Protein AF-A0A0C2MEV8-F1 (afdb_monomer_lite)

Sequence (1041 aa):
MKKAHLPLIRDNTFHDESDSFEVIQNLYLPHFILYFAKNSQVGGKSALYKYDESQSTFQLITLKPSRDIANISKVVPAGKKMFCLYTWGNHAFYINEMLEVEHEQKLFPGYEYFPNPDYPDFIAERPVNTSSKEYHMAFSVNYGEHYTTYFMMFKKFDWVPQSKDVIFTSTGKKLTITNMDNHETSLKLTDVEDYMIAENQILIIQSTQNVKQLNLSIYDAEKRKLSSTHFPALLKIHQVKLFDYVFGNHYLVLVDDNSNTCLWSPTDTPLYFVRKACYRTDANIKTEPDFYISKIVEGVLYWNHLNEKNELQTYRSSNNGRSWFDVKFELPDKSTYNKTFYFDFKLRERHVVPTDHFWIDIQFAKINDAFRTCITQNNGYSWTHLPMDASNVIFLNSGTVIVSVVPEYRIVIYSLDGAKTWINHRIYGTDIHLEYVGKFVGDDLKALVVARDSRTNKLYFKILDFSNIFTSACKSEEYLQWPLHRSHGFCYQGTILLIKTRDPTNIKQLRLNARVQEMILTGQPFSKRSRFNYFSLDDLCVLDPNSDKTEEPYKCDSGSHFSSSHAGYVKIPYDKCNPSELNPDAIDTLNDLCVPNEYTDFLVLKAPNKIYVSQLPSHGGYFRKQIKTELFPNKKEHVELPIAFDYTKQLIYNFHNKYLRKYSYVKREKTDLYYLEDAWIDIVYDSVLHVMIFLTTRMQLKIVSLLTNYQHLVSNNVKSFRYESYHAFISFVMSSNAICYSNLFDPPICIKSTLNIIQTYIDFYNKRVYMLSENHDLIIKKFENDITNLQDFSEIPKVSLFVVYDDHLYFVTENQLSYRNLAKNNRTMVLIKDVQFTALSLHHESLQSFKHECENLNCQFMCFPASVSEVKCGCPPNSVQIDNICECPKDNIGCLCFYFVKLASHCAGFPCKNSKCLINNVQCNGVDDCGDGSDEIGCKHKCPKDKHMCGRNCITKDIVCNSIHISEVHIGHKGRKLIGFYIFLIFMTCLTILYPLFLFIRWCYRRLYWRYIRLRLRRHAYGIELSRLLEEENELYPSFT

InterPro domains:
  IPR002172 Low-density lipoprotein (LDL) receptor class A repeat [PF00057] (907-939)
  IPR002172 Low-density lipoprotein (LDL) receptor class A repeat [PS50068] (906-940)
  IPR002172 Low-density lipoprotein (LDL) receptor class A repeat [SM00192] (906-941)
  IPR002172 Low-density lipoprotein (LDL) receptor class A repeat [cd00112] (910-939)
  IPR006581 VPS10 [SM00602] (57-598)
  IPR011042 Six-bladed beta-propeller, TolB-like [G3DSA:2.120.10.30] (746-876)
  IPR023415 Low-density lipoprotein (LDL) receptor class A, conserved site [PS01209] (917-939)
  IPR036055 LDL receptor-like superfamily [G3DSA:4.10.400.10] (906-951)
  IPR036055 LDL receptor-like superfamily [SSF57424] (903-939)
  IPR050310 VPS10-related sortilin family receptors [PTHR12106] (373-580)

Foldseek 3Di:
DDPLQAFDKDKDKDFFPADAWDWDAAPQHRQLIWIKRAHPDDPTAIWIWHQDPVVRYIDTDDADDPDPLRHWHDWAAAAQWIWTDDQNQQKIFIAHSVRHTHLIEGHDHQKDKDQHRHQQLKIKIWGNDDPDLWTWIWIGNGNHPDTDIDGASFPDWDDQPPAQWIWTAHPQQKIWIARPPVRDTLDIDHQWPDWDDARQKIKTWGDDPPNQAIFIWIQRNVVSDIGGAAAFQLFGFRDWLDWYAAPNKIWTFTAGPQQKTWIWIDDVPPRLIFTQDIDHDDPPDPSHAQKDDDNLAPLWIKGWDQDLVRATAIWIARLNRQAIHGQAEADLVRDDDPDHKDFDPVVDDPQQFDSLQSQKDWTWIQDPNDIWIWMGNQNRSYIYTAPQRFPRWEAALQNLKIWGQRVVVQWIWIALQNRNDIDIDHDDDPAKAWRDWYDNDPHRQKIWTWIAHPVRSMIMTMIGGSCSQAVAADDPVQKDKDWRDHDQDQDDLQWTFIWIDGRSVDRHHYPDRTDGDTDGEEADDFSKAFDRQWHRLRNDTAGDPSHPDDDDDDDDDPPDADDADDPGIGGDPSRNHHNDPPDPCVVVVPPGRDDQFDKFWWKWFDFQQWIFIAGADPVGDADPTGDGSGLDDDSPDRQDDDWEDDPRQQWIWHADPQWTKIQHSPPRAIFTFFRHPFAWDYWYAAQQFQKIWTATPQRWTKIAHSQQQFIDTQDGQWQDKDADNVQCKIWTAGPQRWTWIDRVQDRIDTDHDPFAFNDWDADVPLQKIWTQGPQRKTWIWGDDHDPPDTHGQDIDHQWPAWDDDPQWIWTDHPQWIWIDGRPPRDDIDTRGHDGDTPYIDIGIHTSNHCVVVQVVLVALHGWDDPDSPDIAHHDHPQWDDDSNDTHHDPVPPVCVVCPPVCLCVRRSDDQAPVSGHDFQWQAQQPDCPVVVCRSNPPDPHHHHNQWHDAPHDTDGSSYHHHDDDPDDPPPPPPPPPVPVVVVVVVVVCCVVPVVVVVVVVVVVVVVVVVVVVVVVVVVVVPPPPPPPPDDDDDDDDDDDD

Structure (mmCIF, N/CA/C/O backbone):
data_AF-A0A0C2MEV8-F1
#
_entry.id   AF-A0A0C2MEV8-F1
#
loop_
_atom_site.group_PDB
_atom_site.id
_atom_site.type_symbol
_atom_site.label_atom_id
_atom_site.label_alt_id
_atom_site.label_comp_id
_atom_site.label_asym_id
_atom_site.label_entity_id
_atom_site.label_seq_id
_atom_site.pdbx_PDB_ins_code
_atom_site.Cartn_x
_atom_site.Cartn_y
_atom_site.Cartn_z
_atom_site.occupancy
_atom_site.B_iso_or_equiv
_atom_site.auth_seq_id
_atom_site.auth_comp_id
_atom_site.auth_asym_id
_atom_site.auth_atom_id
_atom_site.pdbx_PDB_model_num
ATOM 1 N N . MET A 1 1 ? -48.971 -13.435 -0.451 1.00 37.22 1 MET A N 1
ATOM 2 C CA . MET A 1 1 ? -47.749 -14.264 -0.290 1.00 37.22 1 MET A CA 1
ATOM 3 C C . MET A 1 1 ? -47.811 -14.991 1.054 1.00 37.22 1 MET A C 1
ATOM 5 O O . MET A 1 1 ? -48.549 -14.543 1.924 1.00 37.22 1 MET A O 1
ATOM 9 N N . LYS A 1 2 ? -47.166 -16.159 1.198 1.00 38.50 2 LYS A N 1
ATOM 10 C CA . LYS A 1 2 ? -47.413 -17.105 2.312 1.00 38.50 2 LYS A CA 1
ATOM 11 C C . LYS A 1 2 ? -46.848 -16.599 3.654 1.00 38.50 2 LYS A C 1
ATOM 13 O O . LYS A 1 2 ? -45.718 -16.131 3.688 1.00 38.50 2 LYS A O 1
ATOM 18 N N . LYS A 1 3 ? -47.572 -16.822 4.765 1.00 50.06 3 LYS A N 1
ATOM 19 C CA . LYS A 1 3 ? -47.123 -16.553 6.158 1.00 50.06 3 LYS A CA 1
ATOM 20 C C . LYS A 1 3 ? -45.824 -17.281 6.575 1.00 50.06 3 LYS A C 1
ATOM 22 O O . LYS A 1 3 ? -45.283 -16.976 7.627 1.00 50.06 3 LYS A O 1
ATOM 27 N N . ALA A 1 4 ? -45.337 -18.234 5.779 1.00 56.19 4 ALA A N 1
ATOM 28 C CA . ALA A 1 4 ? -44.246 -19.153 6.117 1.00 56.19 4 ALA A CA 1
ATOM 29 C C . ALA A 1 4 ? -42.825 -18.543 6.134 1.00 56.19 4 ALA A C 1
ATOM 31 O O . ALA A 1 4 ? -41.887 -19.245 6.491 1.00 56.19 4 ALA A O 1
ATOM 32 N N . HIS A 1 5 ? -42.654 -17.277 5.737 1.00 71.12 5 HIS A N 1
ATOM 33 C CA . HIS A 1 5 ? -41.338 -16.620 5.655 1.00 71.12 5 HIS A CA 1
ATOM 34 C C . HIS A 1 5 ? -41.208 -15.370 6.538 1.00 71.12 5 HIS A C 1
ATOM 36 O O . HIS A 1 5 ? -40.255 -14.621 6.373 1.00 71.12 5 HIS A O 1
ATOM 42 N N . LEU A 1 6 ? -42.156 -15.130 7.452 1.00 82.94 6 LEU A N 1
ATOM 43 C CA . LEU A 1 6 ? -42.091 -14.029 8.420 1.00 82.94 6 LEU A CA 1
ATOM 44 C C . LEU A 1 6 ? -41.436 -14.510 9.727 1.00 82.94 6 LEU A C 1
ATOM 46 O O . LEU A 1 6 ? -41.825 -15.582 10.199 1.00 82.94 6 LEU A O 1
ATOM 50 N N . PRO A 1 7 ? -40.505 -13.750 10.335 1.00 86.00 7 PRO A N 1
ATOM 51 C CA . PRO A 1 7 ? -39.967 -14.080 11.654 1.00 86.00 7 PRO A CA 1
ATOM 52 C C . PRO A 1 7 ? -41.056 -13.971 12.730 1.00 86.00 7 PRO A C 1
ATOM 54 O O . PRO A 1 7 ? -42.019 -13.211 12.591 1.00 86.00 7 PRO A O 1
ATOM 57 N N . LEU A 1 8 ? -40.895 -14.715 13.823 1.00 87.88 8 LEU A N 1
ATOM 58 C CA . LEU A 1 8 ? -41.691 -14.510 15.031 1.00 87.88 8 LEU A CA 1
ATOM 59 C C . LEU A 1 8 ? -41.221 -13.223 15.718 1.00 87.88 8 LEU A C 1
ATOM 61 O O . LEU A 1 8 ? -40.025 -13.018 15.900 1.00 87.88 8 LEU A O 1
ATOM 65 N N . ILE A 1 9 ? -42.160 -12.365 16.114 1.00 87.12 9 ILE A N 1
ATOM 66 C CA . ILE A 1 9 ? -41.857 -11.116 16.820 1.00 87.12 9 ILE A CA 1
ATOM 67 C C . ILE A 1 9 ? -42.300 -11.264 18.274 1.00 87.12 9 ILE A C 1
ATOM 69 O O . ILE A 1 9 ? -43.463 -11.583 18.530 1.00 87.12 9 ILE A O 1
ATOM 73 N N . ARG A 1 10 ? -41.383 -11.033 19.219 1.00 87.69 10 ARG A N 1
ATOM 74 C CA . ARG A 1 10 ? -41.699 -10.913 20.651 1.00 87.69 10 ARG A CA 1
ATOM 75 C C . ARG A 1 10 ? -41.416 -9.489 21.111 1.00 87.69 10 ARG A C 1
ATOM 77 O O . ARG A 1 10 ? -40.294 -9.009 20.966 1.00 87.69 10 ARG A O 1
ATOM 84 N N . ASP A 1 11 ? -42.423 -8.847 21.688 1.00 86.12 11 ASP A N 1
ATOM 85 C CA . ASP A 1 11 ? -42.343 -7.471 22.170 1.00 86.12 11 ASP A CA 1
ATOM 86 C C . ASP A 1 11 ? -42.223 -7.457 23.697 1.00 86.12 11 ASP A C 1
ATOM 88 O O . ASP A 1 11 ? -43.096 -7.966 24.397 1.00 86.12 11 ASP A O 1
ATOM 92 N N . ASN A 1 12 ? -41.171 -6.826 24.218 1.00 89.75 12 ASN A N 1
ATOM 93 C CA . ASN A 1 12 ? -41.083 -6.415 25.620 1.00 89.75 12 ASN A CA 1
ATOM 94 C C . ASN A 1 12 ? -41.214 -4.886 25.647 1.00 89.75 12 ASN A C 1
ATOM 96 O O . ASN A 1 12 ? -40.610 -4.206 24.818 1.00 89.75 12 ASN A O 1
ATOM 100 N N . THR A 1 13 ? -42.018 -4.335 26.556 1.00 89.25 13 THR A N 1
ATOM 101 C CA . THR A 1 13 ? -42.281 -2.887 26.628 1.00 89.25 13 THR A CA 1
ATOM 102 C C . THR A 1 13 ? -42.068 -2.394 28.048 1.00 89.25 13 THR A C 1
ATOM 104 O O . THR A 1 13 ? -42.669 -2.935 28.975 1.00 89.25 13 THR A O 1
ATOM 107 N N . PHE A 1 14 ? -41.264 -1.347 28.206 1.00 89.44 14 PHE A N 1
ATOM 108 C CA . PHE A 1 14 ? -40.981 -0.711 29.491 1.00 89.44 14 PHE A CA 1
ATOM 109 C C . PHE A 1 14 ? -41.356 0.768 29.446 1.00 89.44 14 PHE A C 1
ATOM 111 O O . PHE A 1 14 ? -41.362 1.381 28.377 1.00 89.44 14 PHE A O 1
ATOM 118 N N . HIS A 1 15 ? -41.683 1.330 30.608 1.00 86.00 15 HIS A N 1
ATOM 119 C CA . HIS A 1 15 ? -41.797 2.778 30.780 1.00 86.00 15 HIS A CA 1
ATOM 120 C C . HIS A 1 15 ? -40.393 3.379 30.815 1.00 86.00 15 HIS A C 1
ATOM 122 O O . HIS A 1 15 ? -39.526 2.857 31.514 1.00 86.00 15 HIS A O 1
ATOM 128 N N . ASP A 1 16 ? -40.173 4.445 30.055 1.00 81.69 16 ASP A N 1
ATOM 129 C CA . ASP A 1 16 ? -38.858 5.031 29.831 1.00 81.69 16 ASP A CA 1
ATOM 130 C C . ASP A 1 16 ? -38.916 6.562 29.813 1.00 81.69 16 ASP A C 1
ATOM 132 O O . ASP A 1 16 ? -39.609 7.170 29.000 1.00 81.69 16 ASP A O 1
ATOM 136 N N . GLU A 1 17 ? -38.156 7.172 30.721 1.00 80.62 17 GLU A N 1
ATOM 137 C CA . GLU A 1 17 ? -37.981 8.624 30.866 1.00 80.62 17 GLU A CA 1
ATOM 138 C C . GLU A 1 17 ? -36.541 9.046 30.516 1.00 80.62 17 GLU A C 1
ATOM 140 O O . GLU A 1 17 ? -36.118 10.155 30.839 1.00 80.62 17 GLU A O 1
ATOM 145 N N . SER A 1 18 ? -35.759 8.152 29.904 1.00 83.62 18 SER A N 1
ATOM 146 C CA . SER A 1 18 ? -34.375 8.397 29.502 1.00 83.62 18 SER A CA 1
ATOM 147 C C . SER A 1 18 ? -34.277 9.182 28.185 1.00 83.62 18 SER A C 1
ATOM 149 O O . SER A 1 18 ? -35.212 9.196 27.383 1.00 83.62 18 SER A O 1
ATOM 151 N N . ASP A 1 19 ? -33.139 9.841 27.948 1.00 84.75 19 ASP A N 1
ATOM 152 C CA . ASP A 1 19 ? -32.887 10.610 26.718 1.00 84.75 19 ASP A CA 1
ATOM 153 C C . ASP A 1 19 ? -31.993 9.861 25.720 1.00 84.75 19 ASP A C 1
ATOM 155 O O . ASP A 1 19 ? -32.106 10.048 24.510 1.00 84.75 19 ASP A O 1
ATOM 159 N N . SER A 1 20 ? -31.159 8.945 26.207 1.00 87.62 20 SER A N 1
ATOM 160 C CA . SER A 1 20 ? -30.133 8.249 25.433 1.00 87.62 20 SER A CA 1
ATOM 161 C C . SER A 1 20 ? -30.141 6.749 25.726 1.00 87.62 20 SER A C 1
ATOM 163 O O . SER A 1 20 ? -30.639 6.305 26.762 1.00 87.62 20 SER A O 1
ATOM 165 N N . PHE A 1 21 ? -29.641 5.953 24.783 1.00 89.56 21 PHE A N 1
ATOM 166 C CA . PHE A 1 21 ? -29.576 4.499 24.900 1.00 89.56 21 PHE A CA 1
ATOM 167 C C . PHE A 1 21 ? -28.198 3.996 24.465 1.00 89.56 21 PHE A C 1
ATOM 169 O O . PHE A 1 21 ? -27.703 4.353 23.398 1.00 89.56 21 PHE A O 1
ATOM 176 N N . GLU A 1 22 ? -27.569 3.172 25.299 1.00 91.31 22 GLU A N 1
ATOM 177 C CA . GLU A 1 22 ? -26.223 2.632 25.087 1.00 91.31 22 GLU A CA 1
ATOM 178 C C . GLU A 1 22 ? -26.250 1.107 25.307 1.00 91.31 22 GLU A C 1
ATOM 180 O O . GLU A 1 22 ? -26.863 0.620 26.257 1.00 91.31 22 GLU A O 1
ATOM 185 N N . VAL A 1 23 ? -25.583 0.329 24.446 1.00 89.94 23 VAL A N 1
ATOM 186 C CA . VAL A 1 23 ? -25.414 -1.126 24.635 1.00 89.94 23 VAL A CA 1
ATOM 187 C C . VAL A 1 23 ? -23.965 -1.415 24.984 1.00 89.94 23 VAL A C 1
ATOM 189 O O . VAL A 1 23 ? -23.052 -1.027 24.259 1.00 89.94 23 VAL A O 1
ATOM 192 N N . ILE A 1 24 ? -23.761 -2.083 26.116 1.00 90.75 24 ILE A N 1
ATOM 193 C CA . ILE A 1 24 ? -22.465 -2.192 26.780 1.00 90.75 24 ILE A CA 1
ATOM 194 C C . ILE A 1 24 ? -22.128 -3.672 26.918 1.00 90.75 24 ILE A C 1
ATOM 196 O O . ILE A 1 24 ? -22.701 -4.381 27.742 1.00 90.75 24 ILE A O 1
ATOM 200 N N . GLN A 1 25 ? -21.205 -4.137 26.080 1.00 89.25 25 GLN A N 1
ATOM 201 C CA . GLN A 1 25 ? -20.712 -5.511 26.067 1.00 89.25 25 GLN A CA 1
ATOM 202 C C . GLN A 1 25 ? -19.352 -5.590 26.765 1.00 89.25 25 GLN A C 1
ATOM 204 O O . GLN A 1 25 ? -18.466 -4.775 26.503 1.00 89.25 25 GLN A O 1
ATOM 209 N N . ASN A 1 26 ? -19.168 -6.582 27.637 1.00 89.88 26 ASN A N 1
ATOM 210 C CA . ASN A 1 26 ? -17.865 -6.857 28.227 1.00 89.88 26 ASN A CA 1
ATOM 211 C C . ASN A 1 26 ? -16.956 -7.589 27.217 1.00 89.88 26 ASN A C 1
ATOM 213 O O . ASN A 1 26 ? -17.369 -8.563 26.589 1.00 89.88 26 ASN A O 1
ATOM 217 N N . LEU A 1 27 ? -15.708 -7.131 27.070 1.00 83.69 27 LEU A N 1
ATOM 218 C CA . LEU A 1 27 ? -14.750 -7.681 26.099 1.00 83.69 27 LEU A CA 1
ATOM 219 C C . LEU A 1 27 ? -14.195 -9.061 26.502 1.00 83.69 27 LEU A C 1
ATOM 221 O O . LEU A 1 27 ? -13.837 -9.854 25.635 1.00 83.69 27 LEU A O 1
ATOM 225 N N . TYR A 1 28 ? -14.142 -9.359 27.803 1.00 86.62 28 TYR A N 1
ATOM 226 C CA . TYR A 1 28 ? -13.633 -10.618 28.360 1.00 86.62 28 TYR A CA 1
ATOM 227 C C . TYR A 1 28 ? -14.724 -11.665 28.611 1.00 86.62 28 TYR A C 1
ATOM 229 O O . TYR A 1 28 ? -14.431 -12.859 28.657 1.00 86.62 28 TYR A O 1
ATOM 237 N N . LEU A 1 29 ? -15.971 -11.224 28.786 1.00 88.88 29 LEU A N 1
ATOM 238 C CA . LEU A 1 29 ? -17.163 -12.050 28.967 1.00 88.88 29 LEU A CA 1
ATOM 239 C C . LEU A 1 29 ? -18.209 -11.641 27.913 1.00 88.88 29 LEU A C 1
ATOM 241 O O . LEU A 1 29 ? -19.102 -10.854 28.222 1.00 88.88 29 LEU A O 1
ATOM 245 N N . PRO A 1 30 ? -18.140 -12.159 26.669 1.00 81.44 30 PRO A N 1
ATOM 246 C CA . PRO A 1 30 ? -18.970 -11.670 25.562 1.00 81.44 30 PRO A CA 1
ATOM 247 C C . PRO A 1 30 ? -20.487 -11.789 25.770 1.00 81.44 30 PRO A C 1
ATOM 249 O O . PRO A 1 30 ? -21.237 -11.055 25.126 1.00 81.44 30 PRO A O 1
ATOM 252 N N . HIS A 1 31 ? -20.935 -12.689 26.654 1.00 85.19 31 HIS A N 1
ATOM 253 C CA . HIS A 1 31 ? -22.338 -12.856 27.056 1.00 85.19 31 HIS A CA 1
ATOM 254 C C . HIS A 1 31 ? -22.801 -11.819 28.098 1.00 85.19 31 HIS A C 1
ATOM 256 O O . HIS A 1 31 ? -24.002 -11.596 28.258 1.00 85.19 31 HIS A O 1
ATOM 262 N N . PHE A 1 32 ? -21.876 -11.142 28.787 1.00 90.38 32 PHE A N 1
ATOM 263 C CA . PHE A 1 32 ? -22.199 -10.093 29.749 1.00 90.38 32 PHE A CA 1
ATOM 264 C C . PHE A 1 32 ? -22.469 -8.773 29.014 1.00 90.38 32 PHE A C 1
ATOM 266 O O . PHE A 1 32 ? -21.588 -7.928 28.829 1.00 90.38 32 PHE A O 1
ATOM 273 N N . ILE A 1 33 ? -23.720 -8.626 28.574 1.00 90.75 33 ILE A N 1
ATOM 274 C CA . ILE A 1 33 ? -24.242 -7.447 27.879 1.00 90.75 33 ILE A CA 1
ATOM 275 C C . ILE A 1 33 ? -25.268 -6.742 28.764 1.00 90.75 33 ILE A C 1
ATOM 277 O O . ILE A 1 33 ? -26.173 -7.371 29.319 1.00 90.75 33 ILE A O 1
ATOM 281 N N . LEU A 1 34 ? -25.138 -5.422 28.855 1.00 92.44 34 LEU A N 1
ATOM 282 C CA . LEU A 1 34 ? -26.073 -4.529 29.523 1.00 92.44 34 LEU A CA 1
ATOM 283 C C . LEU A 1 34 ? -26.675 -3.552 28.514 1.00 92.44 34 LEU A C 1
ATOM 285 O O . LEU A 1 34 ? -25.969 -2.972 27.690 1.00 92.44 34 LEU A O 1
ATOM 289 N N . TYR A 1 35 ? -27.984 -3.353 28.611 1.00 92.56 35 TYR A N 1
ATOM 290 C CA . TYR A 1 35 ? -28.732 -2.396 27.804 1.00 92.56 35 TYR A CA 1
ATOM 291 C C . TYR A 1 35 ? -29.091 -1.215 28.704 1.00 92.56 35 TYR A C 1
ATOM 293 O O . TYR A 1 35 ? -29.840 -1.380 29.667 1.00 92.56 35 TYR A O 1
ATOM 301 N N . PHE A 1 36 ? -28.507 -0.049 28.442 1.00 91.94 36 PHE A N 1
ATOM 302 C CA . PHE A 1 36 ? -28.526 1.096 29.345 1.00 91.94 36 PHE A CA 1
ATOM 303 C C . PHE A 1 36 ? -29.380 2.228 28.773 1.00 91.94 36 PHE A C 1
ATOM 305 O O . PHE A 1 36 ? -28.990 2.903 27.824 1.00 91.94 36 PHE A O 1
ATOM 312 N N . ALA A 1 37 ? -30.549 2.431 29.375 1.00 90.19 37 ALA A N 1
ATOM 313 C CA . ALA A 1 37 ? -31.399 3.592 29.159 1.00 90.19 37 ALA A CA 1
ATOM 314 C C . ALA A 1 37 ? -30.945 4.699 30.121 1.00 90.19 37 ALA A C 1
ATOM 316 O O . ALA A 1 37 ? -31.039 4.561 31.343 1.00 90.19 37 ALA A O 1
ATOM 317 N N . LYS A 1 38 ? -30.391 5.775 29.572 1.00 86.44 38 LYS A N 1
ATOM 318 C CA . LYS A 1 38 ? -29.615 6.783 30.298 1.00 86.44 38 LYS A CA 1
ATOM 319 C C . LYS A 1 38 ? -30.296 8.142 30.238 1.00 86.44 38 LYS A C 1
ATOM 321 O O . LYS A 1 38 ? -30.723 8.582 29.175 1.00 86.44 38 LYS A O 1
ATOM 326 N N . ASN A 1 39 ? -30.393 8.813 31.379 1.00 83.38 39 ASN A N 1
ATOM 327 C CA . ASN A 1 39 ? -30.878 10.187 31.450 1.00 83.38 39 ASN A CA 1
ATOM 328 C C . ASN A 1 39 ? -29.706 11.128 31.774 1.00 83.38 39 ASN A C 1
ATOM 330 O O . ASN A 1 39 ? -28.936 10.865 32.699 1.00 83.38 39 ASN A O 1
ATOM 334 N N . SER A 1 40 ? -29.540 12.205 31.003 1.00 74.06 40 SER A N 1
ATOM 335 C CA . SER A 1 40 ? -28.480 13.201 31.199 1.00 74.06 40 SER A CA 1
ATOM 336 C C . SER A 1 40 ? -28.849 14.313 32.189 1.00 74.06 40 SER A C 1
ATOM 338 O O . SER A 1 40 ? -27.968 15.057 32.628 1.00 74.06 40 SER A O 1
ATOM 340 N N . GLN A 1 41 ? -30.124 14.439 32.570 1.00 71.75 41 GLN A N 1
ATOM 341 C CA . GLN A 1 41 ? -30.595 15.483 33.478 1.00 71.75 41 GLN A CA 1
ATOM 342 C C . GLN A 1 41 ? -30.439 15.099 34.951 1.00 71.75 41 GLN A C 1
ATOM 344 O O . GLN A 1 41 ? -30.652 13.959 35.363 1.00 71.75 41 GLN A O 1
ATOM 349 N N . VAL A 1 42 ? -30.109 16.098 35.773 1.00 65.12 42 VAL A N 1
ATOM 350 C CA . VAL A 1 42 ? -29.880 15.936 37.214 1.00 65.12 42 VAL A CA 1
ATOM 351 C C . VAL A 1 42 ? -31.148 15.407 37.893 1.00 65.12 42 VAL A C 1
ATOM 353 O O . VAL A 1 42 ? -32.135 16.124 38.028 1.00 65.12 42 VAL A O 1
ATOM 356 N N . GLY A 1 43 ? -31.104 14.148 38.337 1.00 61.38 43 GLY A N 1
ATOM 357 C CA . GLY A 1 43 ? -32.219 13.473 39.010 1.00 61.38 43 GLY A CA 1
ATOM 358 C C . GLY A 1 43 ? -33.180 12.703 38.093 1.00 61.38 43 GLY A C 1
ATOM 359 O O . GLY A 1 43 ? -34.060 12.016 38.610 1.00 61.38 43 GLY A O 1
ATOM 360 N N . GLY A 1 44 ? -33.009 12.752 36.767 1.00 68.44 44 GLY A N 1
ATOM 361 C CA . GLY A 1 44 ? -33.801 11.959 35.820 1.00 68.44 44 GLY A CA 1
ATOM 362 C C . GLY A 1 44 ? -33.470 10.464 35.895 1.00 68.44 44 GLY A C 1
ATOM 363 O O . GLY A 1 44 ? -32.325 10.107 36.157 1.00 68.44 44 GLY A O 1
ATOM 364 N N . LYS A 1 45 ? -34.465 9.585 35.710 1.00 75.19 45 LYS A N 1
ATOM 365 C CA . LYS A 1 45 ? -34.323 8.136 35.949 1.00 75.19 45 LYS A CA 1
ATOM 366 C C . LYS A 1 45 ? -33.547 7.415 34.842 1.00 75.19 45 LYS A C 1
ATOM 368 O O . LYS A 1 45 ? -33.974 7.426 33.690 1.00 75.19 45 LYS A O 1
ATOM 373 N N . SER A 1 46 ? -32.469 6.725 35.214 1.00 85.00 46 SER A N 1
ATOM 374 C CA . SER A 1 46 ? -31.751 5.764 34.361 1.00 85.00 46 SER A CA 1
ATOM 375 C C . SER A 1 46 ? -32.162 4.320 34.682 1.00 85.00 46 SER A C 1
ATOM 377 O O . SER A 1 46 ? -32.454 3.996 35.832 1.00 85.00 46 SER A O 1
ATOM 379 N N . ALA A 1 47 ? -32.123 3.427 33.692 1.00 88.88 47 ALA A N 1
ATOM 380 C CA . ALA A 1 47 ? -32.464 2.012 33.836 1.00 88.88 47 ALA A CA 1
ATOM 381 C C . ALA A 1 47 ? -31.458 1.099 33.115 1.00 88.88 47 ALA A C 1
ATOM 383 O O . ALA A 1 47 ? -31.026 1.379 31.997 1.00 88.88 47 ALA A O 1
ATOM 384 N N . LEU A 1 48 ? -31.111 -0.023 33.748 1.00 90.69 48 LEU A N 1
ATOM 385 C CA . LEU A 1 48 ? -30.315 -1.096 33.149 1.00 90.69 48 LEU A CA 1
ATOM 386 C C . LEU A 1 48 ? -31.203 -2.312 32.893 1.00 90.69 48 LEU A C 1
ATOM 388 O O . LEU A 1 48 ? -31.971 -2.711 33.767 1.00 90.69 48 LEU A O 1
ATOM 392 N N . TYR A 1 49 ? -31.051 -2.941 31.732 1.00 92.25 49 TYR A N 1
ATOM 393 C CA . TYR A 1 49 ? -31.756 -4.169 31.375 1.00 92.25 49 TYR A CA 1
ATOM 394 C C . TYR A 1 49 ? -30.763 -5.279 31.013 1.00 92.25 49 TYR A C 1
ATOM 396 O O . TYR A 1 49 ? -29.743 -5.025 30.364 1.00 92.25 49 TYR A O 1
ATOM 404 N N . LYS A 1 50 ? -31.082 -6.518 31.405 1.00 91.25 50 LYS A N 1
ATOM 405 C CA . LYS A 1 50 ? -30.400 -7.751 30.972 1.00 91.25 50 LYS A CA 1
ATOM 406 C C . LYS A 1 50 ? -31.397 -8.618 30.205 1.00 91.25 50 LYS A C 1
ATOM 408 O O . LYS A 1 50 ? -32.597 -8.584 30.482 1.00 91.25 50 LYS A O 1
ATOM 413 N N . TYR A 1 51 ? -30.908 -9.376 29.232 1.00 90.38 51 TYR A N 1
ATOM 414 C CA . TYR A 1 51 ? -31.709 -10.374 28.531 1.00 90.38 51 TYR A CA 1
ATOM 415 C C . TYR A 1 51 ? -31.680 -11.703 29.298 1.00 90.38 51 TYR A C 1
ATOM 417 O O . TYR A 1 51 ? -30.602 -12.198 29.625 1.00 90.38 51 TYR A O 1
ATOM 425 N N . ASP A 1 52 ? -32.851 -12.270 29.584 1.00 86.19 52 ASP A N 1
ATOM 426 C CA . ASP A 1 52 ? -33.000 -13.624 30.123 1.00 86.19 52 ASP A CA 1
ATOM 427 C C . ASP A 1 52 ? -33.293 -14.581 28.960 1.00 86.19 52 ASP A C 1
ATOM 429 O O . ASP A 1 52 ? -34.381 -14.563 28.379 1.00 86.19 52 ASP A O 1
ATOM 433 N N . GLU A 1 53 ? -32.318 -15.425 28.616 1.00 82.06 53 GLU A N 1
ATOM 434 C CA . GLU A 1 53 ? -32.447 -16.414 27.542 1.00 82.06 53 GLU A CA 1
ATOM 435 C C . GLU A 1 53 ? -33.550 -17.447 27.821 1.00 82.06 53 GLU A C 1
ATOM 437 O O . GLU A 1 53 ? -34.268 -17.846 26.898 1.00 82.06 53 GLU A O 1
ATOM 442 N N . SER A 1 54 ? -33.725 -17.843 29.089 1.00 82.75 54 SER A N 1
ATOM 443 C CA . SER A 1 54 ? -34.650 -18.905 29.505 1.00 82.75 54 SER A CA 1
ATOM 444 C C . SER A 1 54 ? -36.114 -18.497 29.335 1.00 82.75 54 SER A C 1
ATOM 446 O O . SER A 1 54 ? -36.941 -19.295 28.893 1.00 82.75 54 SER A O 1
ATOM 448 N N . GLN A 1 55 ? -36.417 -17.229 29.615 1.00 82.12 55 GLN A N 1
ATOM 449 C CA . GLN A 1 55 ? -37.739 -16.628 29.417 1.00 82.12 55 GLN A CA 1
ATOM 450 C C . GLN A 1 55 ? -37.871 -15.983 28.023 1.00 82.12 55 GLN A C 1
ATOM 452 O O . GLN A 1 55 ? -38.979 -15.781 27.524 1.00 82.12 55 GLN A O 1
ATOM 457 N N . SER A 1 56 ? -36.742 -15.708 27.355 1.00 82.75 56 SER A N 1
ATOM 458 C CA . SER A 1 56 ? -36.641 -14.905 26.128 1.00 82.75 56 SER A CA 1
ATOM 459 C C . SER A 1 56 ? -37.267 -13.510 26.280 1.00 82.75 56 SER A C 1
ATOM 461 O O . SER A 1 56 ? -37.964 -13.017 25.387 1.00 82.75 56 SER A O 1
ATOM 463 N N . THR A 1 57 ? -37.025 -12.884 27.431 1.00 88.75 57 THR A N 1
ATOM 464 C CA . THR A 1 57 ? -37.562 -11.575 27.830 1.00 88.75 57 THR A CA 1
ATOM 465 C C . THR A 1 57 ? -36.462 -10.684 28.384 1.00 88.75 57 THR A C 1
ATOM 467 O O . THR A 1 57 ? -35.443 -11.162 28.877 1.00 88.75 57 THR A O 1
ATOM 470 N N . PHE A 1 58 ? -36.679 -9.373 28.346 1.00 91.50 58 PHE A N 1
ATOM 471 C CA . PHE A 1 58 ? -35.808 -8.422 29.033 1.00 91.50 58 PHE A CA 1
ATOM 472 C C . PHE A 1 58 ? -36.265 -8.248 30.480 1.00 91.50 58 PHE A C 1
ATOM 474 O O . PHE A 1 58 ? -37.462 -8.213 30.759 1.00 91.50 58 PHE A O 1
ATOM 481 N N . GLN A 1 59 ? -35.313 -8.134 31.400 1.00 90.69 59 GLN A N 1
ATOM 482 C CA . GLN A 1 59 ? -35.569 -7.895 32.817 1.00 90.69 59 GLN A CA 1
ATOM 483 C C . GLN A 1 59 ? -34.886 -6.594 33.243 1.00 90.69 59 GLN A C 1
ATOM 485 O O . GLN A 1 59 ? -33.727 -6.348 32.899 1.00 90.69 59 GLN A O 1
ATOM 490 N N . LEU A 1 60 ? -35.619 -5.759 33.984 1.00 89.00 60 LEU A N 1
ATOM 491 C CA . LEU A 1 60 ? -35.083 -4.555 34.614 1.00 89.00 60 LEU A CA 1
ATOM 492 C C . LEU A 1 60 ? -34.159 -4.967 35.765 1.00 89.00 60 LEU A C 1
ATOM 494 O O . LEU A 1 60 ? -34.582 -5.645 36.703 1.00 89.00 60 LEU A O 1
ATOM 498 N N . ILE A 1 61 ? -32.902 -4.544 35.704 1.00 88.31 61 ILE A N 1
ATOM 499 C CA . ILE A 1 61 ? -31.904 -4.845 36.723 1.00 88.31 61 ILE A CA 1
ATOM 500 C C . ILE A 1 61 ? -32.121 -3.927 37.925 1.00 88.31 61 ILE A C 1
ATOM 502 O O . ILE A 1 61 ? -32.054 -2.705 37.808 1.00 88.31 61 ILE A O 1
ATOM 506 N N . THR A 1 62 ? -32.319 -4.525 39.099 1.00 83.06 62 THR A N 1
ATOM 507 C CA . THR A 1 62 ? -32.305 -3.812 40.382 1.00 83.06 62 THR A CA 1
ATOM 508 C C . THR A 1 62 ? -31.005 -4.131 41.108 1.00 83.06 62 THR A C 1
ATOM 510 O O . THR A 1 62 ? -30.870 -5.204 41.696 1.00 83.06 62 THR A O 1
ATOM 513 N N . LEU A 1 63 ? -30.042 -3.211 41.056 1.00 83.94 63 LEU A N 1
ATOM 514 C CA . LEU A 1 63 ? -28.809 -3.313 41.840 1.00 83.94 63 LEU A CA 1
ATOM 515 C C . LEU A 1 63 ? -29.075 -2.894 43.292 1.00 83.94 63 LEU A C 1
ATOM 517 O O . LEU A 1 63 ? -29.936 -2.054 43.548 1.00 83.94 63 LEU A O 1
ATOM 521 N N . LYS A 1 64 ? -28.324 -3.468 44.238 1.00 79.31 64 LYS A N 1
ATOM 522 C CA . LYS A 1 64 ? -28.434 -3.172 45.678 1.00 79.31 64 LYS A CA 1
ATOM 523 C C . LYS A 1 64 ? -27.094 -2.700 46.272 1.00 79.31 64 LYS A C 1
ATOM 525 O O . LYS A 1 64 ? -26.500 -3.443 47.050 1.00 79.31 64 LYS A O 1
ATOM 530 N N . PRO A 1 65 ? -26.591 -1.514 45.885 1.00 78.06 65 PRO A N 1
ATOM 531 C CA . PRO A 1 65 ? -25.441 -0.908 46.550 1.00 78.06 65 PRO A CA 1
ATOM 532 C C . PRO A 1 65 ? -25.781 -0.490 47.993 1.00 78.06 65 PRO A C 1
ATOM 534 O O . PRO A 1 65 ? -26.948 -0.407 48.374 1.00 78.06 65 PRO A O 1
ATOM 537 N N . SER A 1 66 ? -24.760 -0.181 48.794 1.00 71.19 66 SER A N 1
ATOM 538 C CA . SER A 1 66 ? -24.855 0.204 50.215 1.00 71.19 66 SER A CA 1
ATOM 539 C C . SER A 1 66 ? -25.677 1.473 50.498 1.00 71.19 66 SER A C 1
ATOM 541 O O . SER A 1 66 ? -26.000 1.777 51.649 1.00 71.19 66 SER A O 1
ATOM 543 N N . ARG A 1 67 ? -26.016 2.225 49.449 1.00 67.94 67 ARG A N 1
ATOM 544 C CA . ARG A 1 67 ? -26.885 3.405 49.456 1.00 67.94 67 ARG A CA 1
ATOM 545 C C . ARG A 1 67 ? -27.945 3.239 48.377 1.00 67.94 67 ARG A C 1
ATOM 547 O O . ARG A 1 67 ? -27.647 2.671 47.332 1.00 67.94 67 ARG A O 1
ATOM 554 N N . ASP A 1 68 ? -29.121 3.834 48.561 1.00 61.38 68 ASP A N 1
ATOM 555 C CA . ASP A 1 68 ? -30.134 3.924 47.502 1.00 61.38 68 ASP A CA 1
ATOM 556 C C . ASP A 1 68 ? -29.638 4.814 46.343 1.00 61.38 68 ASP A C 1
ATOM 558 O O . ASP A 1 68 ? -29.861 6.027 46.293 1.00 61.38 68 ASP A O 1
ATOM 562 N N . ILE A 1 69 ? -28.920 4.204 45.400 1.00 64.12 69 ILE A N 1
ATOM 563 C CA . ILE A 1 69 ? -28.461 4.839 44.165 1.00 64.12 69 ILE A CA 1
ATOM 564 C C . ILE A 1 69 ? -29.600 4.760 43.154 1.00 64.12 69 ILE A C 1
ATOM 566 O O . ILE A 1 69 ? -29.779 3.759 42.466 1.00 64.12 69 ILE A O 1
ATOM 570 N N . ALA A 1 70 ? -30.370 5.843 43.062 1.00 55.75 70 ALA A N 1
ATOM 571 C CA . ALA A 1 70 ? -31.487 5.935 42.126 1.00 55.75 70 ALA A CA 1
ATOM 572 C C . ALA A 1 70 ? -31.049 5.926 40.649 1.00 55.75 70 ALA A C 1
ATOM 574 O O . ALA A 1 70 ? -31.830 5.510 39.802 1.00 55.75 70 ALA A O 1
ATOM 575 N N . ASN A 1 71 ? -29.830 6.395 40.340 1.00 72.62 71 ASN A N 1
ATOM 576 C CA . ASN A 1 71 ? -29.372 6.646 38.972 1.00 72.62 71 ASN A CA 1
ATOM 577 C C . ASN A 1 71 ? -27.903 6.288 38.758 1.00 72.62 71 ASN A C 1
ATOM 579 O O . ASN A 1 71 ? -27.029 6.756 39.480 1.00 72.62 71 ASN A O 1
ATOM 583 N N . ILE A 1 72 ? -27.623 5.554 37.686 1.00 84.75 72 ILE A N 1
ATOM 584 C CA . ILE A 1 72 ? -26.277 5.406 37.118 1.00 84.75 72 ILE A CA 1
ATOM 585 C C . ILE A 1 72 ? -26.156 6.397 35.957 1.00 84.75 72 ILE A C 1
ATOM 587 O O . ILE A 1 72 ? -27.124 6.599 35.220 1.00 84.75 72 ILE A O 1
ATOM 591 N N . SER A 1 73 ? -24.990 7.027 35.792 1.00 84.75 73 SER A N 1
ATOM 592 C CA . SER A 1 73 ? -24.733 7.996 34.714 1.00 84.75 73 SER A CA 1
ATOM 593 C C . SER A 1 73 ? -23.771 7.483 33.637 1.00 84.75 73 SER A C 1
ATOM 595 O O . SER A 1 73 ? -23.842 7.934 32.491 1.00 84.75 73 SER A O 1
ATOM 597 N N . LYS A 1 74 ? -22.901 6.517 33.958 1.00 88.88 74 LYS A N 1
ATOM 598 C CA . LYS A 1 74 ? -22.018 5.844 32.991 1.00 88.88 74 LYS A CA 1
ATOM 599 C C . LYS A 1 74 ? -21.676 4.432 33.470 1.00 88.88 74 LYS A C 1
ATOM 601 O O . LYS A 1 74 ? -21.514 4.216 34.668 1.00 88.88 74 LYS A O 1
ATOM 606 N N . VAL A 1 75 ? -21.514 3.496 32.539 1.00 91.56 75 VAL A N 1
ATOM 607 C CA . VAL A 1 75 ? -20.962 2.159 32.801 1.00 91.56 75 VAL A CA 1
ATOM 608 C C . VAL A 1 75 ? -19.806 1.915 31.828 1.00 91.56 75 VAL A C 1
ATOM 610 O O . VAL A 1 75 ? -19.894 2.296 30.663 1.00 91.56 75 VAL A O 1
ATOM 613 N N . VAL A 1 76 ? -18.700 1.344 32.306 1.00 92.44 76 VAL A N 1
ATOM 614 C CA . VAL A 1 76 ? -17.474 1.108 31.523 1.00 92.44 76 VAL A CA 1
ATOM 615 C C . VAL A 1 76 ? -17.006 -0.338 31.734 1.00 92.44 76 VAL A C 1
ATOM 617 O O . VAL A 1 76 ? -16.830 -0.729 32.886 1.00 92.44 76 VAL A O 1
ATOM 620 N N . PRO A 1 77 ? -16.794 -1.154 30.685 1.00 93.00 77 PRO A N 1
ATOM 621 C CA . PRO A 1 77 ? -16.222 -2.490 30.850 1.00 93.00 77 PRO A CA 1
ATOM 622 C C . PRO A 1 77 ? -14.761 -2.399 31.316 1.00 93.00 77 PRO A C 1
ATOM 624 O O . PRO A 1 77 ? -13.997 -1.589 30.795 1.00 93.00 77 PRO A O 1
ATOM 627 N N . ALA A 1 78 ? -14.381 -3.229 32.289 1.00 92.88 78 ALA A N 1
ATOM 628 C CA . ALA A 1 78 ? -13.024 -3.290 32.832 1.00 92.88 78 ALA A CA 1
ATOM 629 C C . ALA A 1 78 ? -12.709 -4.723 33.293 1.00 92.88 78 ALA A C 1
ATOM 631 O O . ALA A 1 78 ? -13.321 -5.245 34.232 1.00 92.88 78 ALA A O 1
ATOM 632 N N . GLY A 1 79 ? -11.792 -5.394 32.596 1.00 91.38 79 GLY A N 1
ATOM 633 C CA . GLY A 1 79 ? -11.556 -6.829 32.734 1.00 91.38 79 GLY A CA 1
ATOM 634 C C . GLY A 1 79 ? -12.866 -7.617 32.633 1.00 91.38 79 GLY A C 1
ATOM 635 O O . GLY A 1 79 ? -13.706 -7.364 31.771 1.00 91.38 79 GLY A O 1
ATOM 636 N N . LYS A 1 80 ? -13.090 -8.537 33.577 1.00 92.62 80 LYS A N 1
ATOM 637 C CA . LYS A 1 80 ? -14.324 -9.342 33.692 1.00 92.62 80 LYS A CA 1
ATOM 638 C C . LYS A 1 80 ? -15.478 -8.649 34.442 1.00 92.62 80 LYS A C 1
ATOM 640 O O . LYS A 1 80 ? -16.468 -9.303 34.758 1.00 92.62 80 LYS A O 1
ATOM 645 N N . LYS A 1 81 ? -15.356 -7.358 34.767 1.00 94.12 81 LYS A N 1
ATOM 646 C CA . LYS A 1 81 ? -16.353 -6.581 35.524 1.00 94.12 81 LYS A CA 1
ATOM 647 C C . LYS A 1 81 ? -16.873 -5.401 34.688 1.00 94.12 81 LYS A C 1
ATOM 649 O O . LYS A 1 81 ? -16.318 -5.063 33.641 1.00 94.12 81 LYS A O 1
ATOM 654 N N . MET A 1 82 ? -17.933 -4.751 35.160 1.00 94.00 82 MET A N 1
ATOM 655 C CA . MET A 1 82 ? -18.369 -3.442 34.657 1.00 94.00 82 MET A CA 1
ATOM 656 C C . MET A 1 82 ? -18.234 -2.402 35.770 1.00 94.00 82 MET A C 1
ATOM 658 O O . MET A 1 82 ? -18.746 -2.608 36.868 1.00 94.00 82 MET A O 1
ATOM 662 N N . PHE A 1 83 ? -17.573 -1.284 35.491 1.00 93.75 83 PHE A N 1
ATOM 663 C CA . PHE A 1 83 ? -17.434 -0.152 36.401 1.00 93.75 83 PHE A CA 1
ATOM 664 C C . PHE A 1 83 ? -18.614 0.810 36.233 1.00 93.75 83 PHE A C 1
ATOM 666 O O . PHE A 1 83 ? -18.776 1.423 35.176 1.00 93.75 83 PHE A O 1
ATOM 673 N N . CYS A 1 84 ? -19.449 0.930 37.261 1.00 91.44 84 CYS A N 1
ATOM 674 C CA . CYS A 1 84 ? -20.638 1.775 37.281 1.00 91.44 84 CYS A CA 1
ATOM 675 C C . CYS A 1 84 ? -20.347 3.089 38.014 1.00 91.44 84 CYS A C 1
ATOM 677 O O . CYS A 1 84 ? -19.927 3.090 39.169 1.00 91.44 84 CYS A O 1
ATOM 679 N N . LEU A 1 85 ? -20.617 4.212 37.350 1.00 88.44 85 LEU A N 1
ATOM 680 C CA . LEU A 1 85 ? -20.410 5.569 37.852 1.00 88.44 85 LEU A CA 1
ATOM 681 C C . LEU A 1 85 ? -21.756 6.239 38.154 1.00 88.44 85 LEU A C 1
ATOM 683 O O . LEU A 1 85 ? -22.632 6.318 37.289 1.00 88.44 85 LEU A O 1
ATOM 687 N N . TYR A 1 86 ? -21.883 6.794 39.358 1.00 85.44 86 TYR A N 1
ATOM 688 C CA . TYR A 1 86 ? -22.942 7.715 39.764 1.00 85.44 86 TYR A CA 1
ATOM 689 C C . TYR A 1 86 ? -22.323 9.078 40.094 1.00 85.44 86 TYR A C 1
ATOM 691 O O . TYR A 1 86 ? -21.994 9.398 41.240 1.00 85.44 86 TYR A O 1
ATOM 699 N N . THR A 1 87 ? -22.157 9.896 39.056 1.00 76.31 87 THR A N 1
ATOM 700 C CA . THR A 1 87 ? -21.497 11.209 39.145 1.00 76.31 87 THR A CA 1
ATOM 701 C C . THR A 1 87 ? -22.193 12.175 40.107 1.00 76.31 87 THR A C 1
ATOM 703 O O . THR A 1 87 ? -21.513 12.860 40.862 1.00 76.31 87 THR A O 1
ATOM 706 N N . TRP A 1 88 ? -23.530 12.213 40.154 1.00 74.06 88 TRP A N 1
ATOM 707 C CA . TRP A 1 88 ? -24.255 13.148 41.031 1.00 74.06 88 TRP A CA 1
ATOM 708 C C . TRP A 1 88 ? -24.190 12.781 42.520 1.00 74.06 88 TRP A C 1
ATOM 710 O O . TRP A 1 88 ? -24.091 13.669 43.363 1.00 74.06 88 TRP A O 1
ATOM 720 N N . GLY A 1 89 ? -24.193 11.487 42.857 1.00 74.69 89 GLY A N 1
ATOM 721 C CA . GLY A 1 89 ? -23.979 11.023 44.233 1.00 74.69 89 GLY A CA 1
ATOM 722 C C . GLY A 1 89 ? -22.512 10.910 44.636 1.00 74.69 89 GLY A C 1
ATOM 723 O O . GLY A 1 89 ? -22.238 10.569 45.786 1.00 74.69 89 GLY A O 1
ATOM 724 N N . ASN A 1 90 ? -21.585 11.196 43.714 1.00 84.19 90 ASN A N 1
ATOM 725 C CA . ASN A 1 90 ? -20.144 11.012 43.872 1.00 84.19 90 ASN A CA 1
ATOM 726 C C . ASN A 1 90 ? -19.807 9.594 44.367 1.00 84.19 90 ASN A C 1
ATOM 728 O O . ASN A 1 90 ? -19.178 9.410 45.410 1.00 84.19 90 ASN A O 1
ATOM 732 N N . HIS A 1 91 ? -20.280 8.587 43.633 1.00 87.50 91 HIS A N 1
ATOM 733 C CA . HIS A 1 91 ? -20.143 7.181 44.000 1.00 87.50 91 HIS A CA 1
ATOM 734 C C . HIS A 1 91 ? -19.840 6.318 42.774 1.00 87.50 91 HIS A C 1
ATOM 736 O O . HIS A 1 91 ? -20.358 6.585 41.690 1.00 87.50 91 HIS A O 1
ATOM 742 N N . ALA A 1 92 ? -19.046 5.267 42.943 1.00 90.31 92 ALA A N 1
ATOM 743 C CA . ALA A 1 92 ? -18.865 4.230 41.936 1.00 90.31 92 ALA A CA 1
ATOM 744 C C . ALA A 1 92 ? -18.746 2.855 42.580 1.00 90.31 92 ALA A C 1
ATOM 746 O O . ALA A 1 92 ? -18.560 2.735 43.789 1.00 90.31 92 ALA A O 1
ATOM 747 N N . PHE A 1 93 ? -18.896 1.821 41.767 1.00 91.88 93 PHE A N 1
ATOM 748 C CA . PHE A 1 93 ? -18.776 0.429 42.177 1.00 91.88 93 PHE A CA 1
ATOM 749 C C . PHE A 1 93 ? -18.568 -0.450 40.948 1.00 91.88 93 PHE A C 1
ATOM 751 O O . PHE A 1 93 ? -18.859 -0.044 39.820 1.00 91.88 93 PHE A O 1
ATOM 758 N N . TYR A 1 94 ? -18.091 -1.667 41.159 1.00 92.94 94 TYR A N 1
ATOM 759 C CA . TYR A 1 94 ? -18.057 -2.693 40.129 1.00 92.94 94 TYR A CA 1
ATOM 760 C C . TYR A 1 94 ? -19.288 -3.591 40.228 1.00 92.94 94 TYR A C 1
ATOM 762 O O . TYR A 1 94 ? -19.848 -3.781 41.305 1.00 92.94 94 TYR A O 1
ATOM 770 N N . ILE A 1 95 ? -19.690 -4.165 39.097 1.00 93.62 95 ILE A N 1
ATOM 771 C CA . ILE A 1 95 ? -20.604 -5.308 39.055 1.00 93.62 95 ILE A CA 1
ATOM 772 C C . ILE A 1 95 ? -19.983 -6.468 38.287 1.00 93.62 95 ILE A C 1
ATOM 774 O O . ILE A 1 95 ? -19.311 -6.272 37.266 1.00 93.62 95 ILE A O 1
ATOM 778 N N . ASN A 1 96 ? -20.221 -7.677 38.788 1.00 92.44 96 ASN A N 1
ATOM 779 C CA . ASN A 1 96 ? -19.860 -8.922 38.120 1.00 92.44 96 ASN A CA 1
ATOM 780 C C . ASN A 1 96 ? -21.003 -9.424 37.207 1.00 92.44 96 ASN A C 1
ATOM 782 O O . ASN A 1 96 ? -22.068 -8.810 37.115 1.00 92.44 96 ASN A O 1
ATOM 786 N N . GLU A 1 97 ? -20.793 -10.543 36.509 1.00 90.38 97 GLU A N 1
ATOM 787 C CA . GLU A 1 97 ? -21.776 -11.124 35.575 1.00 90.38 97 GLU A CA 1
ATOM 788 C C . GLU A 1 97 ? -23.100 -11.546 36.251 1.00 90.38 97 GLU A C 1
ATOM 790 O O . GLU A 1 97 ? -24.168 -11.518 35.621 1.00 90.38 97 GLU A O 1
ATOM 795 N N . MET A 1 98 ? -23.041 -11.879 37.547 1.00 89.44 98 MET A N 1
ATOM 796 C CA . MET A 1 98 ? -24.188 -12.200 38.406 1.00 89.44 98 MET A CA 1
ATOM 797 C C . MET A 1 98 ? -24.908 -10.943 38.930 1.00 89.44 98 MET A C 1
ATOM 799 O O . MET A 1 98 ? -25.926 -11.065 39.605 1.00 89.44 98 MET A O 1
ATOM 803 N N . LEU A 1 99 ? -24.441 -9.746 38.543 1.00 89.75 99 LEU A N 1
ATOM 804 C CA . LEU A 1 99 ? -24.967 -8.429 38.927 1.00 89.75 99 LEU A CA 1
ATOM 805 C C . LEU A 1 99 ? -24.793 -8.100 40.420 1.00 89.75 99 LEU A C 1
ATOM 807 O O . LEU A 1 99 ? -25.467 -7.213 40.948 1.00 89.75 99 LEU A O 1
ATOM 811 N N . GLU A 1 100 ? -23.873 -8.787 41.095 1.00 90.94 100 GLU A N 1
ATOM 812 C CA . GLU A 1 100 ? -23.492 -8.480 42.472 1.00 90.94 100 GLU A CA 1
ATOM 813 C C . GLU A 1 100 ? -22.624 -7.216 42.495 1.00 90.94 100 GLU A C 1
ATOM 815 O O . GLU A 1 100 ? -21.785 -7.013 41.614 1.00 90.94 100 GLU A O 1
ATOM 820 N N . VAL A 1 101 ? -22.850 -6.355 43.490 1.00 90.88 101 VAL A N 1
ATOM 821 C CA . VAL A 1 101 ? -22.114 -5.098 43.671 1.00 90.88 101 VAL A CA 1
ATOM 822 C C . VAL A 1 101 ? -20.833 -5.366 44.460 1.00 90.88 101 VAL A C 1
ATOM 824 O O . VAL A 1 101 ? -20.869 -5.950 45.540 1.00 90.88 101 VAL A O 1
ATOM 827 N N . GLU A 1 102 ? -19.703 -4.913 43.925 1.00 92.06 102 GLU A N 1
ATOM 828 C CA . GLU A 1 102 ? -18.364 -5.118 44.476 1.00 92.06 102 GLU A CA 1
ATOM 829 C C . GLU A 1 102 ? -17.580 -3.794 44.516 1.00 92.06 102 GLU A C 1
ATOM 831 O O . GLU A 1 102 ? -17.778 -2.923 43.670 1.00 92.06 102 GLU A O 1
ATOM 836 N N . HIS A 1 103 ? -16.640 -3.661 45.460 1.00 90.38 103 HIS A N 1
ATOM 837 C CA . HIS A 1 103 ? -15.710 -2.522 45.573 1.00 90.38 103 HIS A CA 1
ATOM 838 C C . HIS A 1 103 ? -16.393 -1.141 45.455 1.00 90.38 103 HIS A C 1
ATOM 840 O O . HIS A 1 103 ? -16.077 -0.330 44.580 1.00 90.38 103 HIS A O 1
ATOM 846 N N . GLU A 1 104 ? -17.372 -0.888 46.327 1.00 89.25 104 GLU A N 1
ATOM 847 C CA . GLU A 1 104 ? -18.027 0.417 46.432 1.00 89.25 104 GLU A CA 1
ATOM 848 C C . GLU A 1 104 ? -17.036 1.499 46.890 1.00 89.25 104 GLU A C 1
ATOM 850 O O . GLU A 1 104 ? -16.378 1.361 47.921 1.00 89.25 104 GLU A O 1
ATOM 855 N N . GLN A 1 105 ? -16.955 2.595 46.135 1.00 87.88 105 GLN A N 1
ATOM 856 C CA . GLN A 1 105 ? -16.032 3.701 46.379 1.00 87.88 105 GLN A CA 1
ATOM 857 C C . GLN A 1 105 ? -16.722 5.066 46.263 1.00 87.88 105 GLN A C 1
ATOM 859 O O . GLN A 1 105 ? -17.665 5.272 45.491 1.00 87.88 105 GLN A O 1
ATOM 864 N N . LYS A 1 106 ? -16.211 6.037 47.021 1.00 86.25 106 LYS A N 1
ATOM 865 C CA . LYS A 1 106 ? -16.661 7.429 46.988 1.00 86.25 106 LYS A CA 1
ATOM 866 C C . LYS A 1 106 ? -15.776 8.232 46.034 1.00 86.25 106 LYS A C 1
ATOM 868 O O . LYS A 1 106 ? -14.567 8.275 46.218 1.00 86.25 106 LYS A O 1
ATOM 873 N N . LEU A 1 107 ? -16.394 8.904 45.070 1.00 84.19 107 LEU A N 1
ATOM 874 C CA . LEU A 1 107 ? -15.713 9.757 44.095 1.00 84.19 107 LEU A CA 1
ATOM 875 C C . LEU A 1 107 ? -15.498 11.175 44.641 1.00 84.19 107 LEU A C 1
ATOM 877 O O . LEU A 1 107 ? -16.190 11.619 45.565 1.00 84.19 107 LEU A O 1
ATOM 881 N N . PHE A 1 108 ? -14.594 11.919 44.008 1.00 82.75 108 PHE A N 1
ATOM 882 C CA . PHE A 1 108 ? -14.439 13.353 44.231 1.00 82.75 108 PHE A CA 1
ATOM 883 C C . PHE A 1 108 ? -15.250 14.171 43.206 1.00 82.75 108 PHE A C 1
ATOM 885 O O . PHE A 1 108 ? -15.174 13.904 42.002 1.00 82.75 108 PHE A O 1
ATOM 892 N N . PRO A 1 109 ? -16.022 15.190 43.639 1.00 79.44 109 PRO A N 1
ATOM 893 C CA . PRO A 1 109 ? -16.739 16.067 42.719 1.00 79.44 109 PRO A CA 1
ATOM 894 C C . PRO A 1 109 ? -15.782 16.769 41.753 1.00 79.44 109 PRO A C 1
ATOM 896 O O . PRO A 1 109 ? -14.772 17.333 42.170 1.00 79.44 109 PRO A O 1
ATOM 899 N N . GLY A 1 110 ? -16.122 16.774 40.464 1.00 79.81 110 GLY A N 1
ATOM 900 C CA . GLY A 1 110 ? -15.296 17.409 39.436 1.00 79.81 110 GLY A CA 1
ATOM 901 C C . GLY A 1 110 ? -14.057 16.608 39.026 1.00 79.81 110 GLY A C 1
ATOM 902 O O . GLY A 1 110 ? -13.144 17.204 38.460 1.00 79.81 110 GLY A O 1
ATOM 903 N N . TYR A 1 111 ? -14.024 15.295 39.278 1.00 84.38 111 TYR A N 1
ATOM 904 C CA . TYR A 1 111 ? -13.021 14.369 38.741 1.00 84.38 111 TYR A CA 1
ATOM 905 C C . TYR A 1 111 ? -13.621 13.432 37.680 1.00 84.38 111 TYR A C 1
ATOM 907 O O . TYR A 1 111 ? -14.793 13.058 37.734 1.00 84.38 111 TYR A O 1
ATOM 915 N N . GLU A 1 112 ? -12.794 13.049 36.710 1.00 87.69 112 GLU A N 1
ATOM 916 C CA . GLU A 1 112 ? -13.057 12.001 35.723 1.00 87.69 112 GLU A CA 1
ATOM 917 C C . GLU A 1 112 ? -12.239 10.751 36.047 1.00 87.69 112 GLU A C 1
ATOM 919 O O . GLU A 1 112 ? -11.065 10.855 36.400 1.00 87.69 112 GLU A O 1
ATOM 924 N N . TYR A 1 113 ? -12.857 9.582 35.858 1.00 89.62 113 TYR A N 1
ATOM 925 C CA . TYR A 1 113 ? -12.314 8.274 36.220 1.00 89.62 113 TYR A CA 1
ATOM 926 C C . TYR A 1 113 ? -12.134 7.387 34.983 1.00 89.62 113 TYR A C 1
ATOM 928 O O . TYR A 1 113 ? -13.049 7.240 34.166 1.00 89.62 113 TYR A O 1
ATOM 936 N N . PHE A 1 114 ? -10.956 6.776 34.878 1.00 91.06 114 PHE A N 1
ATOM 937 C CA . PHE A 1 114 ? -10.505 5.939 33.770 1.00 91.06 114 PHE A CA 1
ATOM 938 C C . PHE A 1 114 ? -10.017 4.593 34.329 1.00 91.06 114 PHE A C 1
ATOM 940 O O . PHE A 1 114 ? -8.817 4.449 34.595 1.00 91.06 114 PHE A O 1
ATOM 947 N N . PRO A 1 115 ? -10.913 3.610 34.545 1.00 92.94 115 PRO A N 1
ATOM 948 C CA . PRO A 1 115 ? -10.484 2.255 34.876 1.00 92.94 115 PRO A CA 1
ATOM 949 C C . PRO A 1 115 ? -9.618 1.706 33.737 1.00 92.94 115 PRO A C 1
ATOM 951 O O . PRO A 1 115 ? -9.870 2.000 32.564 1.00 92.94 115 PRO A O 1
ATOM 954 N N . ASN A 1 116 ? -8.598 0.919 34.069 1.00 93.12 116 ASN A N 1
ATOM 955 C CA . ASN A 1 116 ? -7.846 0.177 33.067 1.00 93.12 116 ASN A CA 1
ATOM 956 C C . ASN A 1 116 ? -8.796 -0.866 32.424 1.00 93.12 116 ASN A C 1
ATOM 958 O O . ASN A 1 116 ? -9.513 -1.567 33.148 1.00 93.12 116 ASN A O 1
ATOM 962 N N . PRO A 1 117 ? -8.858 -0.953 31.080 1.00 91.38 117 PRO A N 1
ATOM 963 C CA . PRO A 1 117 ? -9.819 -1.812 30.383 1.00 91.38 117 PRO A CA 1
ATOM 964 C C . PRO A 1 117 ? -9.579 -3.311 30.613 1.00 91.38 117 PRO A C 1
ATOM 966 O O . PRO A 1 117 ? -10.508 -4.102 30.454 1.00 91.38 117 PRO A O 1
ATOM 969 N N . ASP A 1 118 ? -8.371 -3.691 31.028 1.00 91.88 118 ASP A N 1
ATOM 970 C CA . ASP A 1 118 ? -7.911 -5.072 31.158 1.00 91.88 118 ASP A CA 1
ATOM 971 C C . ASP A 1 118 ? -7.743 -5.488 32.639 1.00 91.88 118 ASP A C 1
ATOM 973 O O . ASP A 1 118 ? -8.070 -6.619 33.011 1.00 91.88 118 ASP A O 1
ATOM 977 N N . TYR A 1 119 ? -7.319 -4.555 33.505 1.00 92.69 119 TYR A N 1
ATOM 978 C CA . TYR A 1 119 ? -7.034 -4.761 34.936 1.00 92.69 119 TYR A CA 1
ATOM 979 C C . TYR A 1 119 ? -7.928 -3.865 35.825 1.00 92.69 119 TYR A C 1
ATOM 981 O O . TYR A 1 119 ? -7.558 -2.728 36.118 1.00 92.69 119 TYR A O 1
ATOM 989 N N . PRO A 1 120 ? -9.118 -4.324 36.263 1.00 91.56 120 PRO A N 1
ATOM 990 C CA . PRO A 1 120 ? -10.112 -3.472 36.928 1.00 91.56 120 PRO A CA 1
ATOM 991 C C . PRO A 1 120 ? -9.710 -2.978 38.326 1.00 91.56 120 PRO A C 1
ATOM 993 O O . PRO A 1 120 ? -10.352 -2.074 38.849 1.00 91.56 120 PRO A O 1
ATOM 996 N N . ASP A 1 121 ? -8.666 -3.547 38.923 1.00 92.06 121 ASP A N 1
ATOM 997 C CA . ASP A 1 121 ? -8.003 -3.056 40.131 1.00 92.06 121 ASP A CA 1
ATOM 998 C C . ASP A 1 121 ? -7.285 -1.709 39.915 1.00 92.06 121 ASP A C 1
ATOM 1000 O O . ASP A 1 121 ? -7.124 -0.952 40.874 1.00 92.06 121 ASP A O 1
ATOM 1004 N N . PHE A 1 122 ? -6.925 -1.374 38.670 1.00 92.94 122 PHE A N 1
ATOM 1005 C CA . PHE A 1 122 ? -6.238 -0.135 38.304 1.00 92.94 122 PHE A CA 1
ATOM 1006 C C . PHE A 1 122 ? -7.216 0.940 37.815 1.00 92.94 122 PHE A C 1
ATOM 1008 O O . PHE A 1 122 ? -7.960 0.740 36.852 1.00 92.94 122 PHE A O 1
ATOM 1015 N N . ILE A 1 123 ? -7.186 2.117 38.446 1.00 92.00 123 ILE A N 1
ATOM 1016 C CA . ILE A 1 123 ? -8.040 3.262 38.090 1.00 92.00 123 ILE A CA 1
ATOM 1017 C C . ILE A 1 123 ? -7.212 4.544 38.117 1.00 92.00 123 ILE A C 1
ATOM 1019 O O . ILE A 1 123 ? -6.575 4.846 39.124 1.00 92.00 123 ILE A O 1
ATOM 1023 N N . ALA A 1 124 ? -7.248 5.317 37.032 1.00 90.31 124 ALA A N 1
ATOM 1024 C CA . ALA A 1 124 ? -6.697 6.668 36.990 1.00 90.31 124 ALA A CA 1
ATOM 1025 C C . ALA A 1 124 ? -7.817 7.698 37.191 1.00 90.31 124 ALA A C 1
ATOM 1027 O O . ALA A 1 124 ? -8.884 7.570 36.587 1.00 90.31 124 ALA A O 1
ATOM 1028 N N . GLU A 1 125 ? -7.575 8.738 37.986 1.00 88.50 125 GLU A N 1
ATOM 1029 C CA . GLU A 1 125 ? -8.469 9.893 38.126 1.00 88.50 125 GLU A CA 1
ATOM 1030 C C . GLU A 1 125 ? -7.762 11.208 37.762 1.00 88.50 125 GLU A C 1
ATOM 1032 O O . GLU A 1 125 ? -6.562 11.375 38.001 1.00 88.50 125 GLU A O 1
ATOM 1037 N N . ARG A 1 126 ? -8.507 12.160 37.184 1.00 85.12 126 ARG A N 1
ATOM 1038 C CA . ARG A 1 126 ? -8.028 13.525 36.888 1.00 85.12 126 ARG A CA 1
ATOM 1039 C C . ARG A 1 126 ? -9.092 14.576 37.227 1.00 85.12 126 ARG A C 1
ATOM 1041 O O . ARG A 1 126 ? -10.272 14.309 36.996 1.00 85.12 126 ARG A O 1
ATOM 1048 N N . PRO A 1 127 ? -8.723 15.782 37.689 1.00 82.19 127 PRO A N 1
ATOM 1049 C CA . PRO A 1 127 ? -9.667 16.881 37.841 1.00 82.19 127 PRO A CA 1
ATOM 1050 C C . PRO A 1 127 ? -10.110 17.403 36.465 1.00 82.19 127 PRO A C 1
ATOM 1052 O O . PRO A 1 127 ? -9.309 17.539 35.543 1.00 82.19 127 PRO A O 1
ATOM 1055 N N . VAL A 1 128 ? -11.396 17.723 36.339 1.00 77.31 128 VAL A N 1
ATOM 1056 C CA . VAL A 1 128 ? -12.035 18.216 35.104 1.00 77.31 128 VAL A CA 1
ATOM 1057 C C . VAL A 1 128 ? -11.756 19.701 34.865 1.00 77.31 128 VAL A C 1
ATOM 1059 O O . VAL A 1 128 ? -11.824 20.169 33.731 1.00 77.31 128 VAL A O 1
ATOM 1062 N N . ASN A 1 129 ? -11.483 20.466 35.927 1.00 62.56 129 ASN A N 1
ATOM 1063 C CA . ASN A 1 129 ? -11.574 21.922 35.880 1.00 62.56 129 ASN A CA 1
ATOM 1064 C C . ASN A 1 129 ? -10.459 22.614 36.685 1.00 62.56 129 ASN A C 1
ATOM 1066 O O . ASN A 1 129 ? -10.678 23.093 37.797 1.00 62.56 129 ASN A O 1
ATOM 1070 N N . THR A 1 130 ? -9.258 22.690 36.106 1.00 54.16 130 THR A N 1
ATOM 1071 C CA . THR A 1 130 ? -8.177 23.565 36.579 1.00 54.16 130 THR A CA 1
ATOM 1072 C C . THR A 1 130 ? -7.717 24.498 35.460 1.00 54.16 130 THR A C 1
ATOM 1074 O O . THR A 1 130 ? -7.269 24.077 34.400 1.00 54.16 130 THR A O 1
ATOM 1077 N N . SER A 1 131 ? -7.815 25.807 35.705 1.00 51.06 131 SER A N 1
ATOM 1078 C CA . SER A 1 131 ? -7.262 26.854 34.833 1.00 51.06 131 SER A CA 1
ATOM 1079 C C . SER A 1 131 ? -5.741 27.023 34.986 1.00 51.06 131 SER A C 1
ATOM 1081 O O . SER A 1 131 ? -5.120 27.794 34.249 1.00 51.06 131 SER A O 1
ATOM 1083 N N . SER A 1 132 ? -5.124 26.301 35.926 1.00 47.69 132 SER A N 1
ATOM 1084 C CA . SER A 1 132 ? -3.675 26.155 36.057 1.00 47.69 132 SER A CA 1
ATOM 1085 C C . SER A 1 132 ? -3.134 25.131 35.054 1.00 47.69 132 SER A C 1
ATOM 1087 O O . SER A 1 132 ? -3.756 24.115 34.765 1.00 47.69 132 SER A O 1
ATOM 1089 N N . LYS A 1 133 ? -1.910 25.356 34.559 1.00 50.03 133 LYS A N 1
ATOM 1090 C CA . LYS A 1 133 ? -1.187 24.429 33.658 1.00 50.03 133 LYS A CA 1
ATOM 1091 C C . LYS A 1 133 ? -0.632 23.187 34.384 1.00 50.03 133 LYS A C 1
ATOM 1093 O O . LYS A 1 133 ? 0.334 22.579 33.927 1.00 50.03 133 LYS A O 1
ATOM 1098 N N . GLU A 1 134 ? -1.217 22.845 35.526 1.00 51.91 134 GLU A N 1
ATOM 1099 C CA . GLU A 1 134 ? -0.827 21.747 36.401 1.00 51.91 134 GLU A CA 1
ATOM 1100 C C . GLU A 1 134 ? -1.932 20.697 36.366 1.00 51.91 134 GLU A C 1
ATOM 1102 O O . GLU A 1 134 ? -2.976 20.826 37.003 1.00 51.91 134 GLU A O 1
ATOM 1107 N N . TYR A 1 135 ? -1.701 19.664 35.559 1.00 62.41 135 TYR A N 1
ATOM 1108 C CA . TYR A 1 135 ? -2.534 18.473 35.551 1.00 62.41 135 TYR A CA 1
ATOM 1109 C C . TYR A 1 135 ? -2.070 17.567 36.691 1.00 62.41 135 TYR A C 1
ATOM 1111 O O . TYR A 1 135 ? -0.913 17.153 36.731 1.00 62.41 135 TYR A O 1
ATOM 1119 N N . HIS A 1 136 ? -2.966 17.269 37.625 1.00 70.31 136 HIS A N 1
ATOM 1120 C CA . HIS A 1 136 ? -2.745 16.238 38.633 1.00 70.31 136 HIS A CA 1
ATOM 1121 C C . HIS A 1 136 ? -3.436 14.962 38.161 1.00 70.31 136 HIS A C 1
ATOM 1123 O O . HIS A 1 136 ? -4.573 15.016 37.697 1.00 70.31 136 HIS A O 1
ATOM 1129 N N . MET A 1 137 ? -2.764 13.822 38.274 1.00 80.38 137 MET A N 1
ATOM 1130 C CA . MET A 1 137 ? -3.381 12.517 38.061 1.00 80.38 137 MET A CA 1
ATOM 1131 C C . MET A 1 137 ? -3.086 11.659 39.278 1.00 80.38 137 MET A C 1
ATOM 1133 O O . MET A 1 137 ? -1.957 11.647 39.775 1.00 80.38 137 MET A O 1
ATOM 1137 N N . ALA A 1 138 ? -4.104 10.979 39.784 1.00 85.44 138 ALA A N 1
ATOM 1138 C CA . ALA A 1 138 ? -3.933 10.019 40.857 1.00 85.44 138 ALA A CA 1
ATOM 1139 C C . ALA A 1 138 ? -4.307 8.626 40.362 1.00 85.44 138 ALA A C 1
ATOM 1141 O O . ALA A 1 138 ? -5.171 8.470 39.500 1.00 85.44 138 ALA A O 1
ATOM 1142 N N . PHE A 1 139 ? -3.625 7.621 40.898 1.00 88.44 139 PHE A N 1
ATOM 1143 C CA . PHE A 1 139 ? -3.797 6.234 40.496 1.00 88.44 139 PHE A CA 1
ATOM 1144 C C . PHE A 1 139 ? -4.117 5.372 41.706 1.00 88.44 139 PHE A C 1
ATOM 1146 O O . PHE A 1 139 ? -3.424 5.437 42.726 1.00 88.44 139 PHE A O 1
ATOM 1153 N N . SER A 1 140 ? -5.146 4.546 41.571 1.00 90.06 140 SER A N 1
ATOM 1154 C CA . SER A 1 140 ? -5.410 3.424 42.459 1.00 90.06 140 SER A CA 1
ATOM 1155 C C . SER A 1 140 ? -4.944 2.124 41.814 1.00 90.06 140 SER A C 1
ATOM 1157 O O . SER A 1 140 ? -5.027 1.970 40.595 1.00 90.06 140 SER A O 1
ATOM 1159 N N . VAL A 1 141 ? -4.476 1.205 42.658 1.00 89.81 141 VAL A N 1
ATOM 1160 C CA . VAL A 1 141 ? -4.100 -0.181 42.322 1.00 89.81 141 VAL A CA 1
ATOM 1161 C C . VAL A 1 141 ? -4.933 -1.197 43.124 1.00 89.81 141 VAL A C 1
ATOM 1163 O O . VAL A 1 141 ? -4.624 -2.384 43.165 1.00 89.81 141 VAL A O 1
ATOM 1166 N N . ASN A 1 142 ? -5.970 -0.716 43.818 1.00 90.06 142 ASN A N 1
ATOM 1167 C CA . ASN A 1 142 ? -6.852 -1.484 44.693 1.00 90.06 142 ASN A CA 1
ATOM 1168 C C . ASN A 1 142 ? -8.319 -1.044 44.531 1.00 90.06 142 ASN A C 1
ATOM 1170 O O . ASN A 1 142 ? -8.992 -0.689 45.496 1.00 90.06 142 ASN A O 1
ATOM 1174 N N . TYR A 1 143 ? -8.813 -1.044 43.288 1.00 89.56 143 TYR A N 1
ATOM 1175 C CA . TYR A 1 143 ? -10.216 -0.767 42.935 1.00 89.56 143 TYR A CA 1
ATOM 1176 C C . TYR A 1 143 ? -10.754 0.603 43.401 1.00 89.56 143 TYR A C 1
ATOM 1178 O O . TYR A 1 143 ? -11.966 0.789 43.497 1.00 89.56 143 TYR A O 1
ATOM 1186 N N . GLY A 1 144 ? -9.882 1.581 43.662 1.00 85.75 144 GLY A N 1
ATOM 1187 C CA . GLY A 1 144 ? -10.258 2.926 44.110 1.00 85.75 144 GLY A CA 1
ATOM 1188 C C . GLY A 1 144 ? -10.348 3.117 45.627 1.00 85.75 144 GLY A C 1
ATOM 1189 O O . GLY A 1 144 ? -10.754 4.188 46.071 1.00 85.75 144 GLY A O 1
ATOM 1190 N N . GLU A 1 145 ? -9.961 2.133 46.443 1.00 84.44 145 GLU A N 1
ATOM 1191 C CA . GLU A 1 145 ? -9.902 2.302 47.906 1.00 84.44 145 GLU A CA 1
ATOM 1192 C C . GLU A 1 145 ? -8.845 3.342 48.318 1.00 84.44 145 GLU A C 1
ATOM 1194 O O . GLU A 1 145 ? -9.076 4.158 49.216 1.00 84.44 145 GLU A O 1
ATOM 1199 N N . HIS A 1 146 ? -7.677 3.326 47.664 1.00 84.94 146 HIS A N 1
ATOM 1200 C CA . HIS A 1 146 ? -6.587 4.276 47.882 1.00 84.94 146 HIS A CA 1
ATOM 1201 C C . HIS A 1 146 ? -6.073 4.833 46.553 1.00 84.94 146 HIS A C 1
ATOM 1203 O O . HIS A 1 146 ? -5.817 4.080 45.615 1.00 84.94 146 HIS A O 1
ATOM 1209 N N . TYR A 1 147 ? -5.879 6.151 46.498 1.00 85.06 147 TYR A N 1
ATOM 1210 C CA . TYR A 1 147 ? -5.314 6.859 45.351 1.00 85.06 147 TYR A CA 1
ATOM 1211 C C . TYR A 1 147 ? -3.954 7.459 45.719 1.00 85.06 147 TYR A C 1
ATOM 1213 O O . TYR A 1 147 ? -3.820 8.195 46.697 1.00 85.06 147 TYR A O 1
ATOM 1221 N N . THR A 1 148 ? -2.941 7.154 44.912 1.00 81.81 148 THR A N 1
ATOM 1222 C CA . THR A 1 148 ? -1.598 7.741 44.995 1.00 81.81 148 THR A CA 1
ATOM 1223 C C . THR A 1 148 ? -1.491 8.910 44.023 1.00 81.81 148 THR A C 1
ATOM 1225 O O . THR A 1 148 ? -1.725 8.759 42.825 1.00 81.81 148 THR A O 1
ATOM 1228 N N . THR A 1 149 ? -1.172 10.102 44.530 1.00 69.56 149 THR A N 1
ATOM 1229 C CA . THR A 1 149 ? -1.095 11.328 43.727 1.00 69.56 149 THR A CA 1
ATOM 1230 C C . THR A 1 149 ? 0.248 11.448 43.011 1.00 69.56 149 THR A C 1
ATOM 1232 O O . THR A 1 149 ? 1.296 11.616 43.634 1.00 69.56 149 THR A O 1
ATOM 1235 N N . TYR A 1 150 ? 0.216 11.430 41.678 1.00 68.00 150 TYR A N 1
ATOM 1236 C CA . TYR A 1 150 ? 1.386 11.648 40.834 1.00 68.00 150 TYR A CA 1
ATOM 1237 C C . TYR A 1 150 ? 1.391 13.082 40.288 1.00 68.00 150 TYR A C 1
ATOM 1239 O O . TYR A 1 150 ? 0.597 13.472 39.430 1.00 68.00 150 TYR A O 1
ATOM 1247 N N . PHE A 1 151 ? 2.322 13.895 40.792 1.00 57.19 151 PHE A N 1
ATOM 1248 C CA . PHE A 1 151 ? 2.535 15.270 40.332 1.00 57.19 151 PHE A CA 1
ATOM 1249 C C . PHE A 1 151 ? 3.288 15.279 38.995 1.00 57.19 151 PHE A C 1
ATOM 1251 O O . PHE A 1 151 ? 4.518 15.219 38.960 1.00 57.19 151 PHE A O 1
ATOM 1258 N N . MET A 1 152 ? 2.554 15.337 37.880 1.00 61.81 152 MET A N 1
ATOM 1259 C CA . MET A 1 152 ? 3.117 15.252 36.528 1.00 61.81 152 MET A CA 1
ATOM 1260 C C . MET A 1 152 ? 2.393 16.187 35.552 1.00 61.81 152 MET A C 1
ATOM 1262 O O . MET A 1 152 ? 1.242 15.960 35.209 1.00 61.81 152 MET A O 1
ATOM 1266 N N . MET A 1 153 ? 3.083 17.198 35.011 1.00 66.12 153 MET A N 1
ATOM 1267 C CA . MET A 1 153 ? 2.547 18.020 33.913 1.00 66.12 153 MET A CA 1
ATOM 1268 C C . MET A 1 153 ? 2.497 17.221 32.597 1.00 66.12 153 MET A C 1
ATOM 1270 O O . MET A 1 153 ? 3.430 17.301 31.789 1.00 66.12 153 MET A O 1
ATOM 1274 N N . PHE A 1 154 ? 1.422 16.462 32.366 1.00 73.19 154 PHE A N 1
ATOM 1275 C CA . PHE A 1 154 ? 1.198 15.716 31.123 1.00 73.19 154 PHE A CA 1
ATOM 1276 C C . PHE A 1 154 ? 0.321 16.478 30.107 1.00 73.19 154 PHE A C 1
ATOM 1278 O O . PHE A 1 154 ? -0.502 17.313 30.461 1.00 73.19 154 PHE A O 1
ATOM 1285 N N . LYS A 1 155 ? 0.544 16.208 28.817 1.00 80.88 155 LYS A N 1
ATOM 1286 C CA . LYS A 1 155 ? -0.200 16.698 27.642 1.00 80.88 155 LYS A CA 1
ATOM 1287 C C . LYS A 1 155 ? -1.206 15.649 27.151 1.00 80.88 155 LYS A C 1
ATOM 1289 O O . LYS A 1 155 ? -2.275 16.007 26.668 1.00 80.88 155 LYS A O 1
ATOM 1294 N N . LYS A 1 156 ? -0.842 14.366 27.247 1.00 86.81 156 LYS A N 1
ATOM 1295 C CA . LYS A 1 156 ? -1.616 13.203 26.791 1.00 86.81 156 LYS A CA 1
ATOM 1296 C C . LYS A 1 156 ? -1.285 12.001 27.674 1.00 86.81 156 LYS A C 1
ATOM 1298 O O . LYS A 1 156 ? -0.126 11.843 28.061 1.00 86.81 156 LYS A O 1
ATOM 1303 N N . PHE A 1 157 ? -2.290 11.187 27.968 1.00 88.88 157 PHE A N 1
ATOM 1304 C CA . PHE A 1 157 ? -2.232 9.978 28.788 1.00 88.88 157 PHE A CA 1
ATOM 1305 C C . PHE A 1 157 ? -3.105 8.914 28.123 1.00 88.88 157 PHE A C 1
ATOM 1307 O O . PHE A 1 157 ? -4.223 9.239 27.725 1.00 88.88 157 PHE A O 1
ATOM 1314 N N . ASP A 1 158 ? -2.615 7.680 28.070 1.00 91.81 158 ASP A N 1
ATOM 1315 C CA . ASP A 1 158 ? -3.353 6.500 27.629 1.00 91.81 158 ASP A CA 1
ATOM 1316 C C . ASP A 1 158 ? -2.907 5.280 28.471 1.00 91.81 158 ASP A C 1
ATOM 1318 O O . ASP A 1 158 ? -1.750 5.187 28.900 1.00 91.81 158 ASP A O 1
ATOM 1322 N N . TRP A 1 159 ? -3.815 4.326 28.705 1.00 92.19 159 TRP A N 1
ATOM 1323 C CA . TRP A 1 159 ? -3.456 2.998 29.224 1.00 92.19 159 TRP A CA 1
ATOM 1324 C C . TRP A 1 159 ? -2.806 2.176 28.104 1.00 92.19 159 TRP A C 1
ATOM 1326 O O . TRP A 1 159 ? -3.301 2.176 26.975 1.00 92.19 159 TRP A O 1
ATOM 1336 N N . VAL A 1 160 ? -1.721 1.456 28.398 1.00 92.19 160 VAL A N 1
ATOM 1337 C CA . VAL A 1 160 ? -1.111 0.535 27.429 1.00 92.19 160 VAL A CA 1
ATOM 1338 C C . VAL A 1 160 ? -1.953 -0.752 27.371 1.00 92.19 160 VAL A C 1
ATOM 1340 O O . VAL A 1 160 ? -2.116 -1.398 28.406 1.00 92.19 160 VAL A O 1
ATOM 1343 N N . PRO A 1 161 ? -2.486 -1.156 26.199 1.00 89.94 161 PRO A N 1
ATOM 1344 C CA . PRO A 1 161 ? -3.354 -2.327 26.100 1.00 89.94 161 PRO A CA 1
ATOM 1345 C C . PRO A 1 161 ? -2.691 -3.615 26.597 1.00 89.94 161 PRO A C 1
ATOM 1347 O O . PRO A 1 161 ? -1.509 -3.859 26.352 1.00 89.94 161 PRO A O 1
ATOM 1350 N N . GLN A 1 162 ? -3.487 -4.452 27.262 1.00 87.69 162 GLN A N 1
ATOM 1351 C CA . GLN A 1 162 ? -3.123 -5.739 27.860 1.00 87.69 162 GLN A CA 1
ATOM 1352 C C . GLN A 1 162 ? -2.065 -5.668 28.976 1.00 87.69 162 GLN A C 1
ATOM 1354 O O . GLN A 1 162 ? -1.642 -6.711 29.486 1.00 87.69 162 GLN A O 1
ATOM 1359 N N . SER A 1 163 ? -1.679 -4.472 29.440 1.00 89.88 163 SER A N 1
ATOM 1360 C CA . SER A 1 163 ? -0.696 -4.301 30.515 1.00 89.88 163 SER A CA 1
ATOM 1361 C C . SER A 1 163 ? -1.158 -3.361 31.640 1.00 89.88 163 SER A C 1
ATOM 1363 O O . SER A 1 163 ? -2.185 -2.683 31.566 1.00 89.88 163 SER A O 1
ATOM 1365 N N . LYS A 1 164 ? -0.368 -3.344 32.721 1.00 90.69 164 LYS A N 1
ATOM 1366 C CA . LYS A 1 164 ? -0.489 -2.404 33.848 1.00 90.69 164 LYS A CA 1
ATOM 1367 C C . LYS A 1 164 ? 0.349 -1.131 33.634 1.00 90.69 164 LYS A C 1
ATOM 1369 O O . LYS A 1 164 ? 0.585 -0.376 34.581 1.00 90.69 164 LYS A O 1
ATOM 1374 N N . ASP A 1 165 ? 0.849 -0.920 32.416 1.00 91.06 165 ASP A N 1
ATOM 1375 C CA . ASP A 1 165 ? 1.706 0.210 32.081 1.00 91.06 165 ASP A CA 1
ATOM 1376 C C . ASP A 1 165 ? 0.864 1.413 31.628 1.00 91.06 165 ASP A C 1
ATOM 1378 O O . ASP A 1 165 ? -0.152 1.302 30.937 1.00 91.06 165 ASP A O 1
ATOM 1382 N N . VAL A 1 166 ? 1.323 2.594 32.020 1.00 90.62 166 VAL A N 1
ATOM 1383 C CA . VAL A 1 166 ? 0.757 3.894 31.667 1.00 90.62 166 VAL A CA 1
ATOM 1384 C C . VAL A 1 166 ? 1.740 4.620 30.767 1.00 90.62 166 VAL A C 1
ATOM 1386 O O . VAL A 1 166 ? 2.918 4.733 31.110 1.00 90.62 166 VAL A O 1
ATOM 1389 N N . ILE A 1 167 ? 1.256 5.159 29.645 1.00 91.50 167 ILE A N 1
ATOM 1390 C CA . ILE A 1 167 ? 2.045 6.014 28.756 1.00 91.50 167 ILE A CA 1
ATOM 1391 C C . ILE A 1 167 ? 1.557 7.458 28.819 1.00 91.50 167 ILE A C 1
ATOM 1393 O O . ILE A 1 167 ? 0.368 7.755 28.711 1.00 91.50 167 ILE A O 1
ATOM 1397 N N . PHE A 1 168 ? 2.496 8.388 28.982 1.00 88.12 168 PHE A N 1
ATOM 1398 C CA . PHE A 1 168 ? 2.190 9.811 29.042 1.00 88.12 168 PHE A CA 1
ATOM 1399 C C . PHE A 1 168 ? 3.299 10.664 28.430 1.00 88.12 168 PHE A C 1
ATOM 1401 O O . PHE A 1 168 ? 4.490 10.365 28.538 1.00 88.12 168 PHE A O 1
ATOM 1408 N N . THR A 1 169 ? 2.900 11.758 27.781 1.00 88.12 169 THR A N 1
ATOM 1409 C CA . THR A 1 169 ? 3.811 12.812 27.312 1.00 88.12 169 THR A CA 1
ATOM 1410 C C . THR A 1 169 ? 3.675 14.037 28.190 1.00 88.12 169 THR A C 1
ATOM 1412 O O . THR A 1 169 ? 2.575 14.407 28.579 1.00 88.12 169 THR A O 1
ATOM 1415 N N . SER A 1 170 ? 4.788 14.695 28.488 1.00 82.88 170 SER A N 1
ATOM 1416 C CA . SER A 1 170 ? 4.834 15.930 29.270 1.00 82.88 170 SER A CA 1
ATOM 1417 C C . SER A 1 170 ? 4.781 17.181 28.396 1.00 82.88 170 SER A C 1
ATOM 1419 O O . SER A 1 170 ? 5.135 17.156 27.216 1.00 82.88 170 SER A O 1
ATOM 1421 N N . THR A 1 171 ? 4.404 18.311 28.995 1.00 75.62 171 THR A N 1
ATOM 1422 C CA . THR A 1 171 ? 4.464 19.636 28.344 1.00 75.62 171 THR A CA 1
ATOM 1423 C C . THR A 1 171 ? 5.876 19.990 27.853 1.00 75.62 171 THR A C 1
ATOM 1425 O O . THR A 1 171 ? 6.023 20.690 26.855 1.00 75.62 171 THR A O 1
ATOM 1428 N N . GLY A 1 172 ? 6.914 19.448 28.499 1.00 76.44 172 GLY A N 1
ATOM 1429 C CA . GLY A 1 172 ? 8.321 19.546 28.098 1.00 76.44 172 GLY A CA 1
ATOM 1430 C C . GLY A 1 172 ? 8.792 18.497 27.079 1.00 76.44 172 GLY A C 1
ATOM 1431 O O . GLY A 1 172 ? 9.976 18.168 27.089 1.00 76.44 172 GLY A O 1
ATOM 1432 N N . LYS A 1 173 ? 7.892 17.928 26.260 1.00 84.31 173 LYS A N 1
ATOM 1433 C CA . LYS A 1 173 ? 8.179 16.922 25.208 1.00 84.31 173 LYS A CA 1
ATOM 1434 C C . LYS A 1 173 ? 8.896 15.648 25.685 1.00 84.31 173 LYS A C 1
ATOM 1436 O O . LYS A 1 173 ? 9.537 14.955 24.900 1.00 84.31 173 LYS A O 1
ATOM 1441 N N . LYS A 1 174 ? 8.803 15.304 26.972 1.00 88.38 174 LYS A N 1
ATOM 1442 C 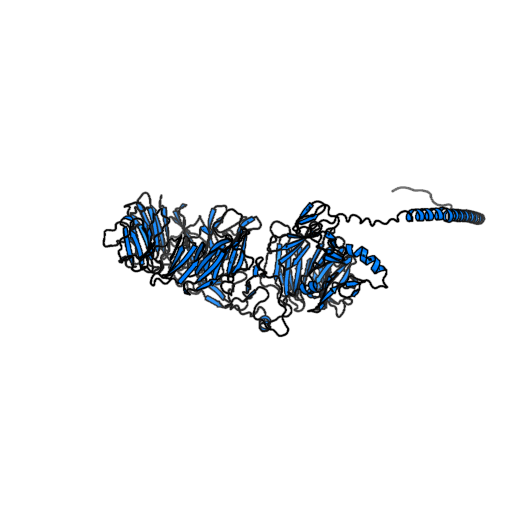CA . LYS A 1 174 ? 9.313 14.021 27.492 1.00 88.38 174 LYS A CA 1
ATOM 1443 C C . LYS A 1 174 ? 8.203 12.986 27.485 1.00 88.38 174 LYS A C 1
ATOM 1445 O O . LYS A 1 174 ? 7.125 13.302 27.984 1.00 88.38 174 LYS A O 1
ATOM 1450 N N . LEU A 1 175 ? 8.471 11.792 26.972 1.00 92.44 175 LEU A N 1
ATOM 1451 C CA . LEU A 1 175 ? 7.571 10.641 27.041 1.00 92.44 175 LEU A CA 1
ATOM 1452 C C . LEU A 1 175 ? 8.073 9.669 28.103 1.00 92.44 175 LEU A C 1
ATOM 1454 O O . LEU A 1 175 ? 9.277 9.419 28.196 1.00 92.44 175 LEU A O 1
ATOM 1458 N N . THR A 1 176 ? 7.150 9.108 28.869 1.00 90.94 176 THR A N 1
ATOM 1459 C CA . THR A 1 176 ? 7.432 8.089 29.880 1.00 90.94 176 THR A CA 1
ATOM 1460 C C . THR A 1 176 ? 6.399 6.977 29.808 1.00 90.94 176 THR A C 1
ATOM 1462 O O . THR A 1 176 ? 5.207 7.246 29.656 1.00 90.94 176 THR A O 1
ATOM 1465 N N . ILE A 1 177 ? 6.883 5.740 29.911 1.00 92.06 177 ILE A N 1
ATOM 1466 C CA . ILE A 1 177 ? 6.073 4.542 30.121 1.00 92.06 177 ILE A CA 1
ATOM 1467 C C . ILE A 1 177 ? 6.452 3.997 31.495 1.00 92.06 177 ILE A C 1
ATOM 1469 O O . ILE A 1 177 ? 7.631 3.729 31.751 1.00 92.06 177 ILE A O 1
ATOM 1473 N N . THR A 1 178 ? 5.471 3.881 32.383 1.00 90.00 178 THR A N 1
ATOM 1474 C CA . THR A 1 178 ? 5.673 3.467 33.775 1.00 90.00 178 THR A CA 1
ATOM 1475 C C . THR A 1 178 ? 4.661 2.393 34.138 1.00 90.00 178 THR A C 1
ATOM 1477 O O . THR A 1 178 ? 3.466 2.561 33.909 1.00 90.00 178 THR A O 1
ATOM 1480 N N . ASN A 1 179 ? 5.139 1.292 34.707 1.00 89.25 179 ASN A N 1
ATOM 1481 C CA . ASN A 1 179 ? 4.291 0.257 35.273 1.00 89.25 179 ASN A CA 1
ATOM 1482 C C . ASN A 1 179 ? 3.716 0.744 36.609 1.00 89.25 179 ASN A C 1
ATOM 1484 O O . ASN A 1 179 ? 4.461 1.190 37.484 1.00 89.25 179 ASN A O 1
ATOM 1488 N N . MET A 1 180 ? 2.396 0.679 36.773 1.00 87.00 180 MET A N 1
ATOM 1489 C CA . MET A 1 180 ? 1.743 1.255 37.952 1.00 87.00 180 MET A CA 1
ATOM 1490 C C . MET A 1 180 ? 1.776 0.356 39.196 1.00 87.00 180 MET A C 1
ATOM 1492 O O . MET A 1 180 ? 1.514 0.853 40.284 1.00 87.00 180 MET A O 1
ATOM 1496 N N . ASP A 1 181 ? 2.118 -0.925 39.045 1.00 84.88 181 ASP A N 1
ATOM 1497 C CA . ASP A 1 181 ? 2.154 -1.934 40.115 1.00 84.88 181 ASP A CA 1
ATOM 1498 C C . ASP A 1 181 ? 3.472 -1.854 40.909 1.00 84.88 181 ASP A C 1
ATOM 1500 O O . ASP A 1 181 ? 3.482 -1.747 42.131 1.00 84.88 181 ASP A O 1
ATOM 1504 N N . ASN A 1 182 ? 4.607 -1.828 40.197 1.00 85.38 182 ASN A N 1
ATOM 1505 C CA . ASN A 1 182 ? 5.951 -1.784 40.793 1.00 85.38 182 ASN A CA 1
ATOM 1506 C C . ASN A 1 182 ? 6.656 -0.413 40.669 1.00 85.38 182 ASN A C 1
ATOM 1508 O O . ASN A 1 182 ? 7.800 -0.271 41.105 1.00 85.38 182 ASN A O 1
ATOM 1512 N N . HIS A 1 183 ? 6.002 0.580 40.052 1.00 83.06 183 HIS A N 1
ATOM 1513 C CA . HIS A 1 183 ? 6.532 1.920 39.745 1.00 83.06 183 HIS A CA 1
ATOM 1514 C C . HIS A 1 183 ? 7.800 1.943 38.860 1.00 83.06 183 HIS A C 1
ATOM 1516 O O . HIS A 1 183 ? 8.494 2.960 38.763 1.00 83.06 183 HIS A O 1
ATOM 1522 N N . GLU A 1 184 ? 8.099 0.843 38.167 1.00 87.00 184 GLU A N 1
ATOM 1523 C CA . GLU A 1 184 ? 9.221 0.725 37.239 1.00 87.00 184 GLU A CA 1
ATOM 1524 C C . GLU A 1 184 ? 8.952 1.540 35.965 1.00 87.00 184 GLU A C 1
ATOM 1526 O O . GLU A 1 184 ? 7.934 1.376 35.293 1.00 87.00 184 GLU A O 1
ATOM 1531 N N . THR A 1 185 ? 9.879 2.426 35.595 1.00 87.69 185 THR A N 1
ATOM 1532 C CA . THR A 1 185 ? 9.792 3.169 34.327 1.00 87.69 185 THR A CA 1
ATOM 1533 C C . THR A 1 185 ? 10.471 2.364 33.223 1.00 87.69 185 THR A C 1
ATOM 1535 O O . THR A 1 185 ? 11.698 2.316 33.165 1.00 87.69 185 THR A O 1
ATOM 1538 N N . SER A 1 186 ? 9.678 1.741 32.349 1.00 86.31 186 SER A N 1
ATOM 1539 C CA . SER A 1 186 ? 10.154 0.869 31.268 1.00 86.31 186 SER A CA 1
ATOM 1540 C C . SER A 1 186 ? 10.721 1.642 30.071 1.00 86.31 186 SER A C 1
ATOM 1542 O O . SER A 1 186 ? 11.583 1.128 29.359 1.00 86.31 186 SER A O 1
ATOM 1544 N N . LEU A 1 187 ? 10.281 2.888 29.857 1.00 91.00 187 LEU A N 1
ATOM 1545 C CA . LEU A 1 187 ? 10.827 3.775 28.830 1.00 91.00 187 LEU A CA 1
ATOM 1546 C C . LEU A 1 187 ? 10.773 5.244 29.262 1.00 91.00 187 LEU A C 1
ATOM 1548 O O . LEU A 1 187 ? 9.781 5.705 29.824 1.00 91.00 187 LEU A O 1
ATOM 1552 N N . LYS A 1 188 ? 11.824 6.006 28.938 1.00 92.12 188 LYS A N 1
ATOM 1553 C CA . LYS A 1 188 ? 11.876 7.461 29.121 1.00 92.12 188 LYS A CA 1
ATOM 1554 C C . LYS A 1 188 ? 12.632 8.117 27.969 1.00 92.12 188 LYS A C 1
ATOM 1556 O O . LYS A 1 188 ? 13.808 7.833 27.769 1.00 92.12 188 LYS A O 1
ATOM 1561 N N . LEU A 1 189 ? 11.961 9.000 27.235 1.00 92.06 189 LEU A N 1
ATOM 1562 C CA . LEU A 1 189 ? 12.496 9.701 26.063 1.00 92.06 189 LEU A CA 1
ATOM 1563 C C . LEU A 1 189 ? 12.283 11.214 26.175 1.00 92.06 189 LEU A C 1
ATOM 1565 O O . LEU A 1 189 ? 11.398 11.679 26.896 1.00 92.06 189 LEU A O 1
ATOM 1569 N N . THR A 1 190 ? 13.082 11.982 25.437 1.00 90.25 190 THR A N 1
ATOM 1570 C CA . THR A 1 190 ? 12.911 13.428 25.232 1.00 90.25 190 THR A CA 1
ATOM 1571 C C . THR A 1 190 ? 12.531 13.726 23.781 1.00 90.25 190 THR A C 1
ATOM 1573 O O . THR A 1 190 ? 12.576 12.842 22.921 1.00 90.25 190 THR A O 1
ATOM 1576 N N . ASP A 1 191 ? 12.137 14.974 23.525 1.00 88.62 191 ASP A N 1
ATOM 1577 C CA . ASP A 1 191 ? 11.886 15.522 22.185 1.00 88.62 191 ASP A CA 1
ATOM 1578 C C . ASP A 1 191 ? 10.779 14.791 21.397 1.00 88.62 191 ASP A C 1
ATOM 1580 O O . ASP A 1 191 ? 10.755 14.782 20.166 1.00 88.62 191 ASP A O 1
ATOM 1584 N N . VAL A 1 192 ? 9.829 14.199 22.132 1.00 90.19 192 VAL A N 1
ATOM 1585 C CA . VAL A 1 192 ? 8.631 13.533 21.610 1.00 90.19 192 VAL A CA 1
ATOM 1586 C C . VAL A 1 192 ? 7.496 14.545 21.446 1.00 90.19 192 VAL A C 1
ATOM 1588 O O . VAL A 1 192 ? 7.079 15.193 22.409 1.00 90.19 192 VAL A O 1
ATOM 1591 N N . GLU A 1 193 ? 6.962 14.654 20.231 1.00 89.19 193 GLU A N 1
ATOM 1592 C CA . GLU A 1 193 ? 5.830 15.530 19.905 1.00 89.19 193 GLU A CA 1
ATOM 1593 C C . GLU A 1 193 ? 4.480 14.879 20.250 1.00 89.19 193 GLU A C 1
ATOM 1595 O O . GLU A 1 193 ? 3.590 15.531 20.816 1.00 89.19 193 GLU A O 1
ATOM 1600 N N . ASP A 1 194 ? 4.336 13.593 19.906 1.00 91.31 194 ASP A N 1
ATOM 1601 C CA . ASP A 1 194 ? 3.146 12.760 20.121 1.00 91.31 194 ASP A CA 1
ATOM 1602 C C . ASP A 1 194 ? 3.491 11.253 20.015 1.00 91.31 194 ASP A C 1
ATOM 1604 O O . ASP A 1 194 ? 4.617 10.872 19.683 1.00 91.31 194 ASP A O 1
ATOM 1608 N N . TYR A 1 195 ? 2.514 10.391 20.289 1.00 94.12 195 TYR A N 1
ATOM 1609 C CA . TYR A 1 195 ? 2.577 8.942 20.083 1.00 94.12 195 TYR A CA 1
ATOM 1610 C C . TYR A 1 195 ? 1.242 8.390 19.562 1.00 94.12 195 TYR A C 1
ATOM 1612 O O . TYR A 1 195 ? 0.189 8.996 19.760 1.00 94.12 195 TYR A O 1
ATOM 1620 N N . MET A 1 196 ? 1.261 7.216 18.936 1.00 94.62 196 MET A N 1
ATOM 1621 C CA . MET A 1 196 ? 0.061 6.478 18.521 1.00 94.62 196 MET A CA 1
ATOM 1622 C C . MET A 1 196 ? 0.147 5.029 19.007 1.00 94.62 196 MET A C 1
ATOM 1624 O O . MET A 1 196 ? 1.208 4.418 18.912 1.00 94.62 196 MET A O 1
ATOM 1628 N N . ILE A 1 197 ? -0.960 4.475 19.504 1.00 93.19 197 ILE A N 1
ATOM 1629 C CA . ILE A 1 197 ? -1.046 3.089 19.989 1.00 93.19 197 ILE A CA 1
ATOM 1630 C C . ILE A 1 197 ? -1.872 2.265 18.999 1.00 93.19 197 ILE A C 1
ATOM 1632 O O . ILE A 1 197 ? -2.963 2.681 18.607 1.00 93.19 197 ILE A O 1
ATOM 1636 N N . ALA A 1 198 ? -1.366 1.092 18.626 1.00 91.88 198 ALA A N 1
ATOM 1637 C CA . ALA A 1 198 ? -2.091 0.081 17.870 1.00 91.88 198 ALA A CA 1
ATOM 1638 C C . ALA A 1 198 ? -1.804 -1.297 18.484 1.00 91.88 198 ALA A C 1
ATOM 1640 O O . ALA A 1 198 ? -0.694 -1.816 18.373 1.00 91.88 198 ALA A O 1
ATOM 1641 N N . GLU A 1 199 ? -2.804 -1.873 19.159 1.00 88.31 199 GLU A N 1
ATOM 1642 C CA . GLU A 1 199 ? -2.646 -3.087 19.977 1.00 88.31 199 GLU A CA 1
ATOM 1643 C C . GLU A 1 199 ? -1.505 -2.913 21.005 1.00 88.31 199 GLU A C 1
ATOM 1645 O O . GLU A 1 199 ? -1.501 -1.925 21.738 1.00 88.31 199 GLU A O 1
ATOM 1650 N N . ASN A 1 200 ? -0.532 -3.828 21.061 1.00 89.88 200 ASN A N 1
ATOM 1651 C CA . ASN A 1 200 ? 0.641 -3.740 21.942 1.00 89.88 200 ASN A CA 1
ATOM 1652 C C . ASN A 1 200 ? 1.824 -2.944 21.337 1.00 89.88 200 ASN A C 1
ATOM 1654 O O . ASN A 1 200 ? 2.907 -2.901 21.926 1.00 89.88 200 ASN A O 1
ATOM 1658 N N . GLN A 1 201 ? 1.645 -2.336 20.159 1.00 94.31 201 GLN A N 1
ATOM 1659 C CA . GLN A 1 201 ? 2.672 -1.565 19.459 1.00 94.31 201 GLN A CA 1
ATOM 1660 C C . GLN A 1 201 ? 2.434 -0.065 19.649 1.00 94.31 201 GLN A C 1
ATOM 1662 O O . GLN A 1 201 ? 1.325 0.434 19.452 1.00 94.31 201 GLN A O 1
ATOM 1667 N N . ILE A 1 202 ? 3.490 0.678 19.980 1.00 95.88 202 ILE A N 1
ATOM 1668 C CA . ILE A 1 202 ? 3.420 2.125 20.208 1.00 95.88 202 ILE A CA 1
ATOM 1669 C C . ILE A 1 202 ? 4.384 2.837 19.259 1.00 95.88 202 ILE A C 1
ATOM 1671 O O . ILE A 1 202 ? 5.600 2.702 19.384 1.00 95.88 202 ILE A O 1
ATOM 1675 N N . LEU A 1 203 ? 3.852 3.625 18.325 1.00 97.00 203 LEU A N 1
ATOM 1676 C CA . LEU A 1 203 ? 4.635 4.537 17.494 1.00 97.00 203 LEU A CA 1
ATOM 1677 C C . LEU A 1 203 ? 4.958 5.803 18.288 1.00 97.00 203 LEU A C 1
ATOM 1679 O O . LEU A 1 203 ? 4.057 6.493 18.762 1.00 97.00 203 LEU A O 1
ATOM 1683 N N . ILE A 1 204 ? 6.239 6.143 18.365 1.00 95.50 204 ILE A N 1
ATOM 1684 C CA . ILE A 1 204 ? 6.759 7.337 19.026 1.00 95.50 204 ILE A CA 1
ATOM 1685 C C . ILE A 1 204 ? 7.255 8.312 17.955 1.00 95.50 204 ILE A C 1
ATOM 1687 O O . ILE A 1 204 ? 8.056 7.945 17.092 1.00 95.50 204 ILE A O 1
ATOM 1691 N N . ILE A 1 205 ? 6.770 9.556 18.018 1.00 94.19 205 ILE A N 1
ATOM 1692 C CA . ILE A 1 205 ? 7.026 10.601 17.023 1.00 94.19 205 ILE A CA 1
ATOM 1693 C C . ILE A 1 205 ? 7.920 11.674 17.653 1.00 94.19 205 ILE A C 1
ATOM 1695 O O . ILE A 1 205 ? 7.472 12.442 18.505 1.00 94.19 205 ILE A O 1
ATOM 1699 N N . GLN A 1 206 ? 9.185 11.735 17.238 1.00 91.75 206 GLN A N 1
ATOM 1700 C CA . GLN A 1 206 ? 10.175 12.694 17.742 1.00 91.75 206 GLN A CA 1
ATOM 1701 C C . GLN A 1 206 ? 10.492 13.772 16.704 1.00 91.75 206 GLN A C 1
ATOM 1703 O O . GLN A 1 206 ? 10.543 13.481 15.511 1.00 91.75 206 GLN A O 1
ATOM 1708 N N . SER A 1 207 ? 10.758 15.005 17.139 1.00 85.81 207 SER A N 1
ATOM 1709 C CA . SER A 1 207 ? 11.319 16.034 16.251 1.00 85.81 207 SER A CA 1
ATOM 1710 C C . SER A 1 207 ? 12.839 15.939 16.232 1.00 85.81 207 SER A C 1
ATOM 1712 O O . SER A 1 207 ? 13.483 15.804 17.270 1.00 85.81 207 SER A O 1
ATOM 1714 N N . THR A 1 208 ? 13.437 16.086 15.052 1.00 75.44 208 THR A N 1
ATOM 1715 C CA . THR A 1 208 ? 14.876 16.371 14.955 1.00 75.44 208 THR A CA 1
ATOM 1716 C C . THR A 1 208 ? 15.160 17.837 15.319 1.00 75.44 208 THR A C 1
ATOM 1718 O O . THR A 1 208 ? 14.237 18.649 15.433 1.00 75.44 208 THR A O 1
ATOM 1721 N N . GLN A 1 209 ? 16.437 18.208 15.488 1.00 65.56 209 GLN A N 1
ATOM 1722 C CA . GLN A 1 209 ? 16.840 19.598 15.779 1.00 65.56 209 GLN A CA 1
ATOM 1723 C C . GLN A 1 209 ? 16.399 20.596 14.684 1.00 65.56 209 GLN A C 1
ATOM 1725 O O . GLN A 1 209 ? 16.232 21.782 14.960 1.00 65.56 209 GLN A O 1
ATOM 1730 N N . ASN A 1 210 ? 16.140 20.116 13.461 1.00 58.25 210 ASN A N 1
ATOM 1731 C CA . ASN A 1 210 ? 15.380 20.851 12.455 1.00 58.25 210 ASN A CA 1
ATOM 1732 C C . ASN A 1 210 ? 13.876 20.622 12.679 1.00 58.25 210 ASN A C 1
ATOM 1734 O O . ASN A 1 210 ? 13.344 19.576 12.314 1.00 58.25 210 ASN A O 1
ATOM 1738 N N . VAL A 1 211 ? 13.186 21.651 13.182 1.00 60.56 211 VAL A N 1
ATOM 1739 C CA . VAL A 1 211 ? 11.766 21.679 13.627 1.00 60.56 211 VAL A CA 1
ATOM 1740 C C . VAL A 1 211 ? 10.722 21.259 12.559 1.00 60.56 211 VAL A C 1
ATOM 1742 O O . VAL A 1 211 ? 9.523 21.294 12.808 1.00 60.56 211 VAL A O 1
ATOM 1745 N N . LYS A 1 212 ? 11.142 20.873 11.347 1.00 66.81 212 LYS A N 1
ATOM 1746 C CA . LYS A 1 212 ? 10.264 20.414 10.256 1.00 66.81 212 LYS A CA 1
ATOM 1747 C C . LYS A 1 212 ? 10.303 18.908 9.978 1.00 66.81 212 LYS A C 1
ATOM 1749 O O . LYS A 1 212 ? 9.410 18.441 9.279 1.00 66.81 212 LYS A O 1
ATOM 1754 N N . GLN A 1 213 ? 11.300 18.173 10.483 1.00 81.94 213 GLN A N 1
ATOM 1755 C CA . GLN A 1 213 ? 11.502 16.758 10.152 1.00 81.94 213 GLN A CA 1
ATOM 1756 C C . GLN A 1 213 ? 11.321 15.856 11.376 1.00 81.94 213 GLN A C 1
ATOM 1758 O O . GLN A 1 213 ? 12.022 16.004 12.385 1.00 81.94 213 GLN A O 1
ATOM 1763 N N . LEU A 1 214 ? 10.413 14.889 11.237 1.00 89.50 214 LEU A N 1
ATOM 1764 C CA . LEU A 1 214 ? 10.093 13.883 12.243 1.00 89.50 214 LEU A CA 1
ATOM 1765 C C . LEU A 1 214 ? 10.977 12.636 12.100 1.00 89.50 214 LEU A C 1
ATOM 1767 O O . LEU A 1 214 ? 11.275 12.192 10.990 1.00 89.50 214 LEU A O 1
ATOM 1771 N N . ASN A 1 215 ? 11.341 12.047 13.236 1.00 91.38 215 ASN A N 1
ATOM 1772 C CA . ASN A 1 215 ? 11.950 10.728 13.350 1.00 91.38 215 ASN A CA 1
ATOM 1773 C C . ASN A 1 215 ? 10.977 9.782 14.070 1.00 91.38 215 ASN A C 1
ATOM 1775 O O . ASN A 1 215 ? 10.292 10.190 15.010 1.00 91.38 215 ASN A O 1
ATOM 1779 N N . LEU A 1 216 ? 10.906 8.529 13.621 1.00 95.12 216 LEU A N 1
ATOM 1780 C CA . LEU A 1 216 ? 9.910 7.556 14.068 1.00 95.12 216 LEU A CA 1
ATOM 1781 C C . LEU A 1 216 ? 10.585 6.326 14.687 1.00 95.12 216 LEU A C 1
ATOM 1783 O O . LEU A 1 216 ? 11.503 5.732 14.115 1.00 95.12 216 LEU A O 1
ATOM 1787 N N . SER A 1 217 ? 10.091 5.902 15.845 1.00 95.62 217 SER A N 1
ATOM 1788 C CA . SER A 1 217 ? 10.482 4.643 16.489 1.00 95.62 217 SER A CA 1
ATOM 1789 C C . SER A 1 217 ? 9.243 3.892 16.967 1.00 95.62 217 SER A C 1
ATOM 1791 O O . SER A 1 217 ? 8.197 4.497 17.191 1.00 95.62 217 SER A O 1
ATOM 1793 N N . ILE A 1 218 ? 9.335 2.567 17.074 1.00 96.25 218 ILE A N 1
ATOM 1794 C CA . ILE A 1 218 ? 8.238 1.717 17.546 1.00 96.25 218 ILE A CA 1
ATOM 1795 C C . ILE A 1 218 ? 8.695 0.989 18.809 1.00 96.25 218 ILE A C 1
ATOM 1797 O O . ILE A 1 218 ? 9.748 0.349 18.831 1.00 96.25 218 ILE A O 1
ATOM 1801 N N . TYR A 1 219 ? 7.903 1.120 19.868 1.00 95.31 219 TYR A N 1
ATOM 1802 C CA . TYR A 1 219 ? 8.053 0.393 21.119 1.00 95.31 219 TYR A CA 1
ATOM 1803 C C . TYR A 1 219 ? 7.077 -0.783 21.138 1.00 95.31 219 TYR A C 1
ATOM 1805 O O . TYR A 1 219 ? 5.862 -0.598 21.057 1.00 95.31 219 TYR A O 1
ATOM 1813 N N . ASP A 1 220 ? 7.627 -1.988 21.230 1.00 93.06 220 ASP A N 1
ATOM 1814 C CA . ASP A 1 220 ? 6.879 -3.220 21.464 1.00 93.06 220 ASP A CA 1
ATOM 1815 C C . ASP A 1 220 ? 6.694 -3.369 22.980 1.00 93.06 220 ASP A C 1
ATOM 1817 O O . ASP A 1 220 ? 7.672 -3.606 23.699 1.00 93.06 220 ASP A O 1
ATOM 1821 N N . ALA A 1 221 ? 5.466 -3.164 23.470 1.00 90.31 221 ALA A N 1
ATOM 1822 C CA . ALA A 1 221 ? 5.182 -3.139 24.904 1.00 90.31 221 ALA A CA 1
ATOM 1823 C C . ALA A 1 221 ? 5.293 -4.526 25.555 1.00 90.31 221 ALA A C 1
ATOM 1825 O O . ALA A 1 221 ? 5.760 -4.638 26.686 1.00 90.31 221 ALA A O 1
ATOM 1826 N N . GLU A 1 222 ? 4.944 -5.585 24.823 1.00 89.00 222 GLU A N 1
ATOM 1827 C CA . GLU A 1 222 ? 5.044 -6.973 25.286 1.00 89.00 222 GLU A CA 1
ATOM 1828 C C . GLU A 1 222 ? 6.513 -7.391 25.462 1.00 89.00 222 GLU A C 1
ATOM 1830 O O . GLU A 1 222 ? 6.890 -7.972 26.478 1.00 89.00 222 GLU A O 1
ATOM 1835 N N . LYS A 1 223 ? 7.376 -7.032 24.503 1.00 89.69 223 LYS A N 1
ATOM 1836 C CA . LYS A 1 223 ? 8.821 -7.326 24.549 1.00 89.69 223 LYS A CA 1
ATOM 1837 C C . LYS A 1 223 ? 9.635 -6.255 25.284 1.00 89.69 223 LYS A C 1
ATOM 1839 O O . LYS A 1 223 ? 10.861 -6.364 25.327 1.00 89.69 223 LYS A O 1
ATOM 1844 N N . ARG A 1 224 ? 8.982 -5.203 25.801 1.00 89.00 224 ARG A N 1
ATOM 1845 C CA . ARG A 1 224 ? 9.582 -3.988 26.391 1.00 89.00 224 ARG A CA 1
ATOM 1846 C C . ARG A 1 224 ? 10.732 -3.397 25.554 1.00 89.00 224 ARG A C 1
ATOM 1848 O O . ARG A 1 224 ? 11.715 -2.892 26.099 1.00 89.00 224 ARG A O 1
ATOM 1855 N N . LYS A 1 225 ? 10.638 -3.459 24.219 1.00 92.62 225 LYS A N 1
ATOM 1856 C CA . LYS A 1 225 ? 11.750 -3.143 23.304 1.00 92.62 225 LYS A CA 1
ATOM 1857 C C . LYS A 1 225 ? 11.436 -1.954 22.400 1.00 92.62 225 LYS A C 1
ATOM 1859 O O . LYS A 1 225 ? 10.591 -2.048 21.512 1.00 92.62 225 LYS A O 1
ATOM 1864 N N . LEU A 1 226 ? 12.207 -0.874 22.545 1.00 94.25 226 LEU A N 1
ATOM 1865 C CA . LEU A 1 226 ? 12.249 0.211 21.562 1.00 94.25 226 LEU A CA 1
ATOM 1866 C C . LEU A 1 226 ? 13.091 -0.206 20.350 1.00 94.25 226 LEU A C 1
ATOM 1868 O O . LEU A 1 226 ? 14.203 -0.709 20.508 1.00 94.25 226 LEU A O 1
ATOM 1872 N N . SER A 1 227 ? 12.573 0.023 19.146 1.00 93.75 227 SER A N 1
ATOM 1873 C CA . SER A 1 227 ? 13.273 -0.237 17.888 1.00 93.75 227 SER A CA 1
ATOM 1874 C C . SER A 1 227 ? 13.095 0.931 16.914 1.00 93.75 227 SER A C 1
ATOM 1876 O O . SER A 1 227 ? 12.002 1.483 16.771 1.00 93.75 227 SER A O 1
ATOM 1878 N N . SER A 1 228 ? 14.174 1.321 16.237 1.00 90.69 228 SER A N 1
ATOM 1879 C CA . SER A 1 228 ? 14.143 2.362 15.205 1.00 90.69 228 SER A CA 1
ATOM 1880 C C . SER A 1 228 ? 13.390 1.888 13.963 1.00 90.69 228 SER A C 1
ATOM 1882 O O . SER A 1 228 ? 13.427 0.706 13.622 1.00 90.69 228 SER A O 1
ATOM 1884 N N . THR A 1 229 ? 12.734 2.814 13.265 1.00 92.94 229 THR A N 1
ATOM 1885 C CA . THR A 1 229 ? 12.160 2.542 11.941 1.00 92.94 229 THR A CA 1
ATOM 1886 C C . THR A 1 229 ? 13.106 3.019 10.841 1.00 92.94 229 THR A C 1
ATOM 1888 O O . THR A 1 229 ? 13.845 3.988 11.024 1.00 92.94 229 THR A O 1
ATOM 1891 N N . HIS A 1 230 ? 13.108 2.328 9.703 1.00 89.31 230 HIS A N 1
ATOM 1892 C CA . HIS A 1 230 ? 13.986 2.621 8.573 1.00 89.31 230 HIS A CA 1
ATOM 1893 C C . HIS A 1 230 ? 13.158 2.947 7.327 1.00 89.31 230 HIS A C 1
ATOM 1895 O O . HIS A 1 230 ? 12.277 2.180 6.939 1.00 89.31 230 HIS A O 1
ATOM 1901 N N . PHE A 1 231 ? 13.474 4.073 6.686 1.00 91.25 231 PHE A N 1
ATOM 1902 C CA . PHE A 1 231 ? 12.848 4.580 5.460 1.00 91.25 231 PHE A CA 1
ATOM 1903 C C . PHE A 1 231 ? 13.929 4.940 4.425 1.00 91.25 231 PHE A C 1
ATOM 1905 O O . PHE A 1 231 ? 15.078 5.150 4.822 1.00 91.25 231 PHE A O 1
ATOM 1912 N N . PRO A 1 232 ? 13.593 5.045 3.123 1.00 87.81 232 PRO A N 1
ATOM 1913 C CA . PRO A 1 232 ? 14.523 5.528 2.101 1.00 87.81 232 PRO A CA 1
ATOM 1914 C C . PRO A 1 232 ? 15.144 6.880 2.489 1.00 87.81 232 PRO A C 1
ATOM 1916 O O . PRO A 1 232 ? 14.434 7.780 2.936 1.00 87.81 232 PRO A O 1
ATOM 1919 N N . ALA A 1 233 ? 16.463 7.021 2.341 1.00 85.19 233 ALA A N 1
ATOM 1920 C CA . ALA A 1 233 ? 17.239 8.062 3.025 1.00 85.19 233 ALA A CA 1
ATOM 1921 C C . ALA A 1 233 ? 16.899 9.519 2.643 1.00 85.19 233 ALA A C 1
ATOM 1923 O O . ALA A 1 233 ? 17.171 10.431 3.423 1.00 85.19 233 ALA A O 1
ATOM 1924 N N . LEU A 1 234 ? 16.296 9.759 1.473 1.00 85.81 234 LEU A N 1
ATOM 1925 C CA . LEU A 1 234 ? 15.858 11.093 1.046 1.00 85.81 234 LEU A CA 1
ATOM 1926 C C . LEU A 1 234 ? 14.436 11.439 1.534 1.00 85.81 234 LEU A C 1
ATOM 1928 O O . LEU A 1 234 ? 13.993 12.574 1.349 1.00 85.81 234 LEU A O 1
ATOM 1932 N N . LEU A 1 235 ? 13.708 10.496 2.151 1.00 88.62 235 LEU A N 1
ATOM 1933 C CA . LEU A 1 235 ? 12.367 10.742 2.683 1.00 88.62 235 LEU A CA 1
ATOM 1934 C C . LEU A 1 235 ? 12.432 11.655 3.914 1.00 88.62 235 LEU A C 1
ATOM 1936 O O . LEU A 1 235 ? 12.907 11.268 4.982 1.00 88.62 235 LEU A O 1
ATOM 1940 N N . LYS A 1 236 ? 11.855 12.850 3.788 1.00 88.88 236 LYS A N 1
ATOM 1941 C CA . LYS A 1 236 ? 11.625 13.767 4.907 1.00 88.88 236 LYS A CA 1
ATOM 1942 C C . LYS A 1 236 ? 10.171 13.675 5.342 1.00 88.88 236 LYS A C 1
ATOM 1944 O O . LYS A 1 236 ? 9.269 13.989 4.569 1.00 88.88 236 LYS A O 1
ATOM 1949 N N . ILE A 1 237 ? 9.957 13.189 6.563 1.00 90.44 237 ILE A N 1
ATOM 1950 C CA . ILE A 1 237 ? 8.628 12.965 7.135 1.00 90.44 237 ILE A CA 1
ATOM 1951 C C . ILE A 1 237 ? 8.169 14.251 7.821 1.00 90.44 237 ILE A C 1
ATOM 1953 O O . ILE A 1 237 ? 8.781 14.682 8.800 1.00 90.44 237 ILE A O 1
ATOM 1957 N N . HIS A 1 238 ? 7.078 14.829 7.320 1.00 87.69 238 HIS A N 1
ATOM 1958 C CA . HIS A 1 238 ? 6.475 16.043 7.861 1.00 87.69 238 HIS A CA 1
ATOM 1959 C C . HIS A 1 238 ? 5.335 15.742 8.848 1.00 87.69 238 HIS A C 1
ATOM 1961 O O . HIS A 1 238 ? 5.203 16.409 9.871 1.00 87.69 238 HIS A O 1
ATOM 1967 N N . GLN A 1 239 ? 4.515 14.721 8.565 1.00 88.69 239 GLN A N 1
ATOM 1968 C CA . GLN A 1 239 ? 3.362 14.350 9.394 1.00 88.69 239 GLN A CA 1
ATOM 1969 C C . GLN A 1 239 ? 3.074 12.842 9.327 1.00 88.69 239 GLN A C 1
ATOM 1971 O O . GLN A 1 239 ? 3.200 12.224 8.269 1.00 88.69 239 GLN A O 1
ATOM 1976 N N . VAL A 1 240 ? 2.606 12.263 10.437 1.00 91.69 240 VAL A N 1
ATOM 1977 C CA . VAL A 1 240 ? 1.966 10.936 10.480 1.00 91.69 240 VAL A CA 1
ATOM 1978 C C . VAL A 1 240 ? 0.446 11.125 10.514 1.00 91.69 240 VAL A C 1
ATOM 1980 O O . VAL A 1 240 ? -0.061 11.844 11.372 1.00 91.69 240 VAL A O 1
ATOM 1983 N N . LYS A 1 241 ? -0.287 10.502 9.582 1.00 89.62 241 LYS A N 1
ATOM 1984 C CA . LYS A 1 241 ? -1.764 10.529 9.524 1.00 89.62 241 LYS A CA 1
ATOM 1985 C C . LYS A 1 241 ? -2.422 9.287 10.122 1.00 89.62 241 LYS A C 1
ATOM 1987 O O . LYS A 1 241 ? -3.540 9.376 10.615 1.00 89.62 241 LYS A O 1
ATOM 1992 N N . LEU A 1 242 ? -1.763 8.133 10.036 1.00 91.19 242 LEU A N 1
ATOM 1993 C CA . LEU A 1 242 ? -2.275 6.859 10.538 1.00 91.19 242 LEU A CA 1
ATOM 1994 C C . LEU A 1 242 ? -1.117 5.956 10.949 1.00 91.19 242 LEU A C 1
ATOM 1996 O O . LEU A 1 242 ? -0.111 5.880 10.241 1.00 91.19 242 LEU A O 1
ATOM 2000 N N . PHE A 1 243 ? -1.322 5.247 12.052 1.00 94.50 243 PHE A N 1
ATOM 2001 C CA . PHE A 1 243 ? -0.548 4.097 12.488 1.00 94.50 243 PHE A CA 1
ATOM 2002 C C . PHE A 1 243 ? -1.528 2.977 12.827 1.00 94.50 243 PHE A C 1
ATOM 2004 O O . PHE A 1 243 ? -2.500 3.214 13.543 1.00 94.50 243 PHE A O 1
ATOM 2011 N N . ASP A 1 244 ? -1.293 1.782 12.297 1.00 92.38 244 ASP A N 1
ATOM 2012 C CA . ASP A 1 244 ? -2.068 0.593 12.635 1.00 92.38 244 ASP A CA 1
ATOM 2013 C C . ASP A 1 244 ? -1.159 -0.643 12.670 1.00 92.38 244 ASP A C 1
ATOM 2015 O O . ASP A 1 244 ? -0.121 -0.691 12.004 1.00 92.38 244 ASP A O 1
ATOM 2019 N N . TYR A 1 245 ? -1.556 -1.650 13.439 1.00 92.31 245 TYR A N 1
ATOM 2020 C CA . TYR A 1 245 ? -0.883 -2.939 13.542 1.00 92.31 245 TYR A CA 1
ATOM 2021 C C . TYR A 1 245 ? -1.922 -4.023 13.297 1.00 92.31 245 TYR A C 1
ATOM 2023 O O . TYR A 1 245 ? -2.969 -4.048 13.942 1.00 92.31 245 TYR A O 1
ATOM 2031 N N . VAL A 1 246 ? -1.688 -4.848 12.275 1.00 87.44 246 VAL A N 1
ATOM 2032 C CA . VAL A 1 246 ? -2.669 -5.832 11.808 1.00 87.44 246 VAL A CA 1
ATOM 2033 C C . VAL A 1 246 ? -1.935 -7.054 11.262 1.00 87.44 246 VAL A C 1
ATOM 2035 O O . VAL A 1 246 ? -1.038 -6.915 10.427 1.00 87.44 246 VAL A O 1
ATOM 2038 N N . PHE A 1 247 ? -2.314 -8.254 11.716 1.00 82.69 247 PHE A N 1
ATOM 2039 C CA . PHE A 1 247 ? -1.696 -9.527 11.307 1.00 82.69 247 PHE A CA 1
ATOM 2040 C C . PHE A 1 247 ? -0.155 -9.504 11.399 1.00 82.69 247 PHE A C 1
ATOM 2042 O O . PHE A 1 247 ? 0.542 -9.894 10.466 1.00 82.69 247 PHE A O 1
ATOM 2049 N N . GLY A 1 248 ? 0.393 -8.957 12.489 1.00 85.62 248 GLY A N 1
ATOM 2050 C CA . GLY A 1 248 ? 1.841 -8.874 12.710 1.00 85.62 248 GLY A CA 1
ATOM 2051 C C . GLY A 1 248 ? 2.589 -7.808 11.892 1.00 85.62 248 GLY A C 1
ATOM 2052 O O . GLY A 1 248 ? 3.802 -7.678 12.049 1.00 85.62 248 GLY A O 1
ATOM 2053 N N . ASN A 1 249 ? 1.904 -7.038 11.038 1.00 86.31 249 ASN A N 1
ATOM 2054 C CA . ASN A 1 249 ? 2.505 -6.030 10.162 1.00 86.31 249 ASN A CA 1
ATOM 2055 C C . ASN A 1 249 ? 2.111 -4.606 10.594 1.00 86.31 249 ASN A C 1
ATOM 2057 O O . ASN A 1 249 ? 0.936 -4.322 10.835 1.00 86.31 249 ASN A O 1
ATOM 2061 N N . HIS A 1 250 ? 3.083 -3.690 10.632 1.00 93.06 250 HIS A N 1
ATOM 2062 C CA . HIS A 1 250 ? 2.852 -2.260 10.872 1.00 93.06 250 HIS A CA 1
ATOM 2063 C C . HIS A 1 250 ? 2.439 -1.536 9.585 1.00 93.06 250 HIS A C 1
ATOM 2065 O O . HIS A 1 250 ? 3.061 -1.712 8.539 1.00 93.06 250 HIS A O 1
ATOM 2071 N N . TYR A 1 251 ? 1.445 -0.658 9.667 1.00 93.56 251 TYR A N 1
ATOM 2072 C CA . TYR A 1 251 ? 1.009 0.197 8.566 1.00 93.56 251 TYR A CA 1
ATOM 2073 C C . TYR A 1 251 ? 1.097 1.663 8.978 1.00 93.56 251 TYR A C 1
ATOM 2075 O O . TYR A 1 251 ? 0.620 2.052 10.043 1.00 93.56 251 TYR A O 1
ATOM 2083 N N . LEU A 1 252 ? 1.712 2.480 8.123 1.00 94.75 252 LEU A N 1
ATOM 2084 C CA . LEU A 1 252 ? 1.912 3.910 8.345 1.00 94.75 252 LEU A CA 1
ATOM 2085 C C . LEU A 1 252 ? 1.404 4.702 7.145 1.00 94.75 252 LEU A C 1
ATOM 2087 O O . LEU A 1 252 ? 1.778 4.408 6.010 1.00 94.75 252 LEU A O 1
ATOM 2091 N N . VAL A 1 253 ? 0.612 5.748 7.384 1.00 93.50 253 VAL A N 1
ATOM 2092 C CA . VAL A 1 253 ? 0.342 6.772 6.363 1.00 93.50 253 VAL A CA 1
ATOM 2093 C C . VAL A 1 253 ? 1.114 8.031 6.723 1.00 93.50 253 VAL A C 1
ATOM 2095 O O . VAL A 1 253 ? 0.842 8.665 7.743 1.00 93.50 253 VAL A O 1
ATOM 2098 N N . LEU A 1 254 ? 2.081 8.380 5.878 1.00 92.62 254 LEU A N 1
ATOM 2099 C CA . LEU A 1 254 ? 3.019 9.482 6.085 1.00 92.62 254 LEU A CA 1
ATOM 2100 C C . LEU A 1 254 ? 2.793 10.580 5.046 1.00 92.62 254 LEU A C 1
ATOM 2102 O O . LEU A 1 254 ? 2.452 10.286 3.899 1.00 92.62 254 LEU A O 1
ATOM 2106 N N . VAL A 1 255 ? 3.020 11.829 5.447 1.00 89.69 255 VAL A N 1
ATOM 2107 C CA . VAL A 1 255 ? 3.065 12.995 4.558 1.00 89.69 255 VAL A CA 1
ATOM 2108 C C . VAL A 1 255 ? 4.509 13.481 4.458 1.00 89.69 255 VAL A C 1
ATOM 2110 O O . VAL A 1 255 ? 5.158 13.679 5.490 1.00 89.69 255 VAL A O 1
ATOM 2113 N N . ASP A 1 256 ? 5.008 13.658 3.234 1.00 87.38 256 ASP A N 1
ATOM 2114 C CA . ASP A 1 256 ? 6.338 14.222 2.973 1.00 87.38 256 ASP A CA 1
ATOM 2115 C C . ASP A 1 256 ? 6.329 15.762 2.871 1.00 87.38 256 ASP A C 1
ATOM 2117 O O . ASP A 1 256 ? 5.273 16.396 2.789 1.00 87.38 256 ASP A O 1
ATOM 2121 N N . ASP A 1 257 ? 7.520 16.370 2.834 1.00 81.94 257 ASP A N 1
ATOM 2122 C CA . ASP A 1 257 ? 7.711 17.822 2.640 1.00 81.94 257 ASP A CA 1
ATOM 2123 C C . ASP A 1 257 ? 7.072 18.376 1.339 1.00 81.94 257 ASP A C 1
ATOM 2125 O O . ASP A 1 257 ? 6.872 19.585 1.214 1.00 81.94 257 ASP A O 1
ATOM 2129 N N . ASN A 1 258 ? 6.743 17.518 0.363 1.00 80.06 258 ASN A N 1
ATOM 2130 C CA . ASN A 1 258 ? 6.137 17.885 -0.925 1.00 80.06 258 ASN A CA 1
ATOM 2131 C C . ASN A 1 258 ? 4.594 17.759 -0.930 1.00 80.06 258 ASN A C 1
ATOM 2133 O O . ASN A 1 258 ? 3.954 17.937 -1.980 1.00 80.06 258 ASN A O 1
ATOM 2137 N N . SER A 1 259 ? 3.997 17.467 0.232 1.00 82.00 259 SER A N 1
ATOM 2138 C CA . SER A 1 259 ? 2.568 17.190 0.448 1.00 82.00 259 SER A CA 1
ATOM 2139 C C . SER A 1 259 ? 2.050 15.902 -0.210 1.00 82.00 259 SER A C 1
ATOM 2141 O O . SER A 1 259 ? 0.839 15.757 -0.434 1.00 82.00 259 SER A O 1
ATOM 2143 N N . ASN A 1 260 ? 2.927 14.939 -0.507 1.00 84.44 260 ASN A N 1
ATOM 2144 C CA . ASN A 1 260 ? 2.517 13.594 -0.908 1.00 84.44 260 ASN A CA 1
ATOM 2145 C C . ASN A 1 260 ? 2.103 12.796 0.333 1.00 84.44 260 ASN A C 1
ATOM 2147 O O . ASN A 1 260 ? 2.899 12.612 1.249 1.00 84.44 260 ASN A O 1
ATOM 2151 N N . THR A 1 261 ? 0.867 12.295 0.348 1.00 87.75 261 THR A N 1
ATOM 2152 C CA . THR A 1 261 ? 0.396 11.323 1.340 1.00 87.75 261 THR A CA 1
ATOM 2153 C C . THR A 1 261 ? 0.643 9.912 0.789 1.00 87.75 261 THR A C 1
ATOM 2155 O O . THR A 1 261 ? 0.129 9.558 -0.275 1.00 87.75 261 THR A O 1
ATOM 2158 N N . CYS A 1 262 ? 1.416 9.097 1.504 1.00 90.31 262 CYS A N 1
ATOM 2159 C CA . CYS A 1 262 ? 1.834 7.758 1.080 1.00 90.31 262 CYS A CA 1
ATOM 2160 C C . CYS A 1 262 ? 1.554 6.701 2.154 1.00 90.31 262 CYS A C 1
ATOM 2162 O O . CYS A 1 262 ? 1.791 6.942 3.337 1.00 90.31 262 CYS A O 1
ATOM 2164 N N . LEU A 1 263 ? 1.111 5.515 1.730 1.00 92.50 263 LEU A N 1
ATOM 2165 C CA . LEU A 1 263 ? 1.010 4.317 2.566 1.00 92.50 263 LEU A CA 1
ATOM 2166 C C . LEU A 1 263 ? 2.337 3.547 2.549 1.00 92.50 263 LEU A C 1
ATOM 2168 O O . LEU A 1 263 ? 2.905 3.299 1.482 1.00 92.50 263 LEU A O 1
ATOM 2172 N N . TRP A 1 264 ? 2.786 3.127 3.728 1.00 92.94 264 TRP A N 1
ATOM 2173 C CA . TRP A 1 264 ? 4.017 2.379 3.970 1.00 92.94 264 TRP A CA 1
ATOM 2174 C C . TRP A 1 264 ? 3.726 1.132 4.814 1.00 92.94 264 TRP A C 1
ATOM 2176 O O . TRP A 1 264 ? 2.921 1.183 5.744 1.00 92.94 264 TRP A O 1
ATOM 2186 N N . SER A 1 265 ? 4.413 0.026 4.525 1.00 90.75 265 SER A N 1
ATOM 2187 C CA . SER A 1 265 ? 4.467 -1.164 5.395 1.00 90.75 265 SER A CA 1
ATOM 2188 C C . SER A 1 265 ? 5.895 -1.719 5.420 1.00 90.75 265 SER A C 1
ATOM 2190 O O . SER A 1 265 ? 6.652 -1.442 4.484 1.00 90.75 265 SER A O 1
ATOM 2192 N N . PRO A 1 266 ? 6.293 -2.515 6.426 1.00 83.94 266 PRO A N 1
ATOM 2193 C CA . PRO A 1 266 ? 7.609 -3.129 6.441 1.00 83.94 266 PRO A CA 1
ATOM 2194 C C . PRO A 1 266 ? 7.769 -4.164 5.317 1.00 83.94 266 PRO A C 1
ATOM 2196 O O . PRO A 1 266 ? 6.794 -4.703 4.778 1.00 83.94 266 PRO A O 1
ATOM 2199 N N . THR A 1 267 ? 9.029 -4.423 4.978 1.00 72.31 267 THR A N 1
ATOM 2200 C CA . THR A 1 267 ? 9.484 -5.619 4.257 1.00 72.31 267 THR A CA 1
ATOM 2201 C C . THR A 1 267 ? 9.566 -6.827 5.195 1.00 72.31 267 THR A C 1
ATOM 2203 O O . THR A 1 267 ? 9.187 -6.756 6.362 1.00 72.31 267 THR A O 1
ATOM 2206 N N . ASP A 1 268 ? 10.106 -7.938 4.697 1.00 64.25 268 ASP A N 1
ATOM 2207 C CA . ASP A 1 268 ? 10.382 -9.127 5.508 1.00 64.25 268 ASP A CA 1
ATOM 2208 C C . ASP A 1 268 ? 11.495 -8.882 6.548 1.00 64.25 268 ASP A C 1
ATOM 2210 O O . ASP A 1 268 ? 11.567 -9.590 7.549 1.00 64.25 268 ASP A O 1
ATOM 2214 N N . THR A 1 269 ? 12.329 -7.846 6.365 1.00 65.44 269 THR A N 1
ATOM 2215 C CA . THR A 1 269 ? 13.141 -7.282 7.453 1.00 65.44 269 THR A CA 1
ATOM 2216 C C . THR A 1 269 ? 12.256 -6.348 8.294 1.00 65.44 269 THR A C 1
ATOM 2218 O O . THR A 1 269 ? 11.799 -5.324 7.768 1.00 65.44 269 THR A O 1
ATOM 2221 N N . PRO A 1 270 ? 12.000 -6.654 9.584 1.00 76.62 270 PRO A N 1
ATOM 2222 C CA . PRO A 1 270 ? 11.089 -5.865 10.411 1.00 76.62 270 PRO A CA 1
ATOM 2223 C C . PRO A 1 270 ? 11.500 -4.394 10.487 1.00 76.62 270 PRO A C 1
ATOM 2225 O O . PRO A 1 270 ? 12.682 -4.086 10.606 1.00 76.62 270 PRO A O 1
ATOM 2228 N N . LEU A 1 271 ? 10.514 -3.493 10.457 1.00 84.81 271 LEU A N 1
ATOM 2229 C CA . LEU A 1 271 ? 10.688 -2.034 10.564 1.00 84.81 271 LEU A CA 1
ATOM 2230 C C . LEU A 1 271 ? 11.468 -1.354 9.419 1.00 84.81 271 LEU A C 1
ATOM 2232 O O . LEU A 1 271 ? 11.676 -0.143 9.476 1.00 84.81 271 LEU A O 1
ATOM 2236 N N . TYR A 1 272 ? 11.838 -2.078 8.356 1.00 85.06 272 TYR A N 1
ATOM 2237 C CA . TYR A 1 272 ? 12.307 -1.489 7.095 1.00 85.06 272 TYR A CA 1
ATOM 2238 C C . TYR A 1 272 ? 11.117 -1.243 6.177 1.00 85.06 272 TYR A C 1
ATOM 2240 O O . TYR A 1 272 ? 10.617 -2.172 5.542 1.00 85.06 272 TYR A O 1
ATOM 2248 N N . PHE A 1 273 ? 10.638 -0.003 6.132 1.00 90.06 273 PHE A N 1
ATOM 2249 C CA . PHE A 1 273 ? 9.406 0.373 5.449 1.00 90.06 273 PHE A CA 1
ATOM 2250 C C . PHE A 1 273 ? 9.610 0.607 3.951 1.00 90.06 273 PHE A C 1
ATOM 2252 O O . PHE A 1 273 ? 10.527 1.306 3.521 1.00 90.06 273 PHE A O 1
ATOM 2259 N N . VAL A 1 274 ? 8.689 0.056 3.160 1.00 85.81 274 VAL A N 1
ATOM 2260 C CA . VAL A 1 274 ? 8.562 0.283 1.719 1.00 85.81 274 VAL A CA 1
ATOM 2261 C C . VAL A 1 274 ? 7.210 0.891 1.385 1.00 85.81 274 VAL A C 1
ATOM 2263 O O . VAL A 1 274 ? 6.188 0.630 2.029 1.00 85.81 274 VAL A O 1
ATOM 2266 N N . ARG A 1 275 ? 7.227 1.720 0.349 1.00 87.62 275 ARG A N 1
ATOM 2267 C CA . ARG A 1 275 ? 6.086 2.473 -0.155 1.00 87.62 275 ARG A CA 1
ATOM 2268 C C . ARG A 1 275 ? 5.114 1.537 -0.879 1.00 87.62 275 ARG A C 1
ATOM 2270 O O . ARG A 1 275 ? 5.540 0.633 -1.595 1.00 87.62 275 ARG A O 1
ATOM 2277 N N . LYS A 1 276 ? 3.808 1.736 -0.691 1.00 85.88 276 LYS A N 1
ATOM 2278 C CA . LYS A 1 276 ? 2.740 0.874 -1.246 1.00 85.88 276 LYS A CA 1
ATOM 2279 C C . LYS A 1 276 ? 1.834 1.582 -2.244 1.00 85.88 276 LYS A C 1
ATOM 2281 O O . LYS A 1 276 ? 1.418 0.991 -3.232 1.00 85.88 276 LYS A O 1
ATOM 2286 N N . ALA A 1 277 ? 1.511 2.836 -1.960 1.00 86.62 277 ALA A N 1
ATOM 2287 C CA . ALA A 1 277 ? 0.733 3.719 -2.818 1.00 86.62 277 ALA A CA 1
ATOM 2288 C C . ALA A 1 277 ? 0.915 5.160 -2.330 1.00 86.62 277 ALA A C 1
ATOM 2290 O O . ALA A 1 277 ? 1.163 5.385 -1.144 1.00 86.62 277 ALA A O 1
ATOM 2291 N N . CYS A 1 278 ? 0.778 6.129 -3.232 1.00 83.81 278 CYS A N 1
ATOM 2292 C CA . CYS A 1 278 ? 0.946 7.549 -2.934 1.00 83.81 278 CYS A CA 1
ATOM 2293 C C . CYS A 1 278 ? -0.024 8.400 -3.741 1.00 83.81 278 CYS A C 1
ATOM 2295 O O . CYS A 1 278 ? -0.303 8.117 -4.904 1.00 83.81 278 CYS A O 1
ATOM 2297 N N . TYR A 1 279 ? -0.461 9.505 -3.151 1.00 81.44 279 TYR A N 1
ATOM 2298 C CA . TYR A 1 279 ? -1.199 10.550 -3.844 1.00 81.44 279 TYR A CA 1
ATOM 2299 C C . TYR A 1 279 ? -0.771 11.922 -3.330 1.00 81.44 279 TYR A C 1
ATOM 2301 O O . TYR A 1 279 ? -0.365 12.073 -2.177 1.00 81.44 279 TYR A O 1
ATOM 2309 N N . ARG A 1 280 ? -0.857 12.943 -4.184 1.00 73.50 280 ARG A N 1
ATOM 2310 C CA . ARG A 1 280 ? -0.611 14.319 -3.753 1.00 73.50 280 ARG A CA 1
ATOM 2311 C C . ARG A 1 280 ? -1.866 14.874 -3.095 1.00 73.50 280 ARG A C 1
ATOM 2313 O O . ARG A 1 280 ? -2.954 14.765 -3.655 1.00 73.50 280 ARG A O 1
ATOM 2320 N N . THR A 1 281 ? -1.695 15.473 -1.926 1.00 63.75 281 THR A N 1
ATOM 2321 C CA . THR A 1 281 ? -2.750 16.203 -1.222 1.00 63.75 281 THR A CA 1
ATOM 2322 C C . THR A 1 281 ? -2.650 17.673 -1.609 1.00 63.75 281 THR A C 1
ATOM 2324 O O . THR A 1 281 ? -1.632 18.306 -1.326 1.00 63.75 281 THR A O 1
ATOM 2327 N N . ASP A 1 282 ? -3.685 18.227 -2.241 1.00 58.28 282 ASP A N 1
ATOM 2328 C CA . ASP A 1 282 ? -3.814 19.683 -2.345 1.00 58.28 282 ASP A CA 1
ATOM 2329 C C . ASP A 1 282 ? -4.050 20.274 -0.945 1.00 58.28 282 ASP A C 1
ATOM 2331 O O . ASP A 1 282 ? -4.590 19.606 -0.061 1.00 58.28 282 ASP A O 1
ATOM 2335 N N . ALA A 1 283 ? -3.628 21.523 -0.724 1.00 46.22 283 ALA A N 1
ATOM 2336 C CA . ALA A 1 283 ? -3.423 22.109 0.610 1.00 46.22 283 ALA A CA 1
ATOM 2337 C C . ALA A 1 283 ? -4.681 22.270 1.501 1.00 46.22 283 ALA A C 1
ATOM 2339 O O . ALA A 1 283 ? -4.573 22.725 2.639 1.00 46.22 283 ALA A O 1
ATOM 2340 N N . ASN A 1 284 ? -5.864 21.869 1.026 1.00 44.00 284 ASN A N 1
ATOM 2341 C CA . ASN A 1 284 ? -7.087 21.832 1.823 1.00 44.00 284 ASN A CA 1
ATOM 2342 C C . ASN A 1 284 ? -7.178 20.525 2.623 1.00 44.00 284 ASN A C 1
ATOM 2344 O O . ASN A 1 284 ? -7.679 19.504 2.157 1.00 44.00 284 ASN A O 1
ATOM 2348 N N . ILE A 1 285 ? -6.679 20.625 3.854 1.00 51.25 285 ILE A N 1
ATOM 2349 C CA . ILE A 1 285 ? -6.731 19.699 4.994 1.00 51.25 285 ILE A CA 1
ATOM 2350 C C . ILE A 1 285 ? -7.920 18.707 4.954 1.00 51.25 285 ILE A C 1
ATOM 2352 O O . ILE A 1 285 ? -8.955 18.920 5.585 1.00 51.25 285 ILE A O 1
ATOM 2356 N N . LYS A 1 286 ? -7.733 17.543 4.316 1.00 55.56 286 LYS A N 1
ATOM 2357 C CA . LYS A 1 286 ? -8.359 16.304 4.801 1.00 55.56 286 LYS A CA 1
ATOM 2358 C C . LYS A 1 286 ? -7.542 15.816 5.998 1.00 55.56 286 LYS A C 1
ATOM 2360 O O . LYS A 1 286 ? -6.363 15.492 5.845 1.00 55.56 286 LYS A O 1
ATOM 2365 N N . THR A 1 287 ? -8.173 15.760 7.168 1.00 56.56 287 THR A N 1
ATOM 2366 C CA . THR A 1 287 ? -7.583 15.253 8.421 1.00 56.56 287 THR A CA 1
ATOM 2367 C C . THR A 1 287 ? -7.206 13.775 8.354 1.00 56.56 287 THR A C 1
ATOM 2369 O O . THR A 1 287 ? -6.289 13.343 9.042 1.00 56.56 287 THR A O 1
ATOM 2372 N N . GLU A 1 288 ? -7.894 13.006 7.514 1.00 63.44 288 GLU A N 1
ATOM 2373 C CA . GLU A 1 288 ? -7.816 11.546 7.465 1.00 63.44 288 GLU A CA 1
ATOM 2374 C C . GLU A 1 288 ? -7.186 11.025 6.165 1.00 63.44 288 GLU A C 1
ATOM 2376 O O . GLU A 1 288 ? -7.169 11.731 5.149 1.00 63.44 288 GLU A O 1
ATOM 2381 N N . PRO A 1 289 ? -6.642 9.795 6.184 1.00 69.25 289 PRO A N 1
ATOM 2382 C CA . PRO A 1 289 ? -6.055 9.171 5.009 1.00 69.25 289 PRO A CA 1
ATOM 2383 C C . PRO A 1 289 ? -7.126 8.650 4.043 1.00 69.25 289 PRO A C 1
ATOM 2385 O O . PRO A 1 289 ? -8.111 8.040 4.446 1.00 69.25 289 PRO A O 1
ATOM 2388 N N . ASP A 1 290 ? -6.870 8.765 2.741 1.00 83.62 290 ASP A N 1
ATOM 2389 C CA . ASP A 1 290 ? -7.659 8.103 1.691 1.00 83.62 290 ASP A CA 1
ATOM 2390 C C . ASP A 1 290 ? -7.305 6.596 1.560 1.00 83.62 290 ASP A C 1
ATOM 2392 O O . ASP A 1 290 ? -7.406 6.013 0.482 1.00 83.62 290 ASP A O 1
ATOM 2396 N N . PHE A 1 291 ? -6.875 5.956 2.655 1.00 88.88 291 PHE A N 1
ATOM 2397 C CA . PHE A 1 291 ? -6.462 4.551 2.739 1.00 88.88 291 PHE A CA 1
ATOM 2398 C C . PHE A 1 291 ? -7.227 3.824 3.848 1.00 88.88 291 PHE A C 1
ATOM 2400 O O . PHE A 1 291 ? -7.390 4.364 4.940 1.00 88.88 291 PHE A O 1
ATOM 2407 N N . TYR A 1 292 ? -7.602 2.567 3.603 1.00 88.06 292 TYR A N 1
ATOM 2408 C CA . TYR A 1 292 ? -8.189 1.680 4.607 1.00 88.06 292 TYR A CA 1
ATOM 2409 C C . TYR A 1 292 ? -7.488 0.310 4.609 1.00 88.06 292 TYR A C 1
ATOM 2411 O O . TYR A 1 292 ? -7.330 -0.325 3.563 1.00 88.06 292 TYR A O 1
ATOM 2419 N N . ILE A 1 293 ? -7.052 -0.138 5.792 1.00 88.44 293 ILE A N 1
ATOM 2420 C CA . ILE A 1 293 ? -6.392 -1.430 6.020 1.00 88.44 293 ILE A CA 1
ATOM 2421 C C . ILE A 1 293 ? -7.443 -2.414 6.544 1.00 88.44 293 ILE A C 1
ATOM 2423 O O . ILE A 1 293 ? -8.076 -2.164 7.571 1.00 88.44 293 ILE A O 1
ATOM 2427 N N . SER A 1 294 ? -7.635 -3.546 5.860 1.00 84.44 294 SER A N 1
ATOM 2428 C CA . SER A 1 294 ? -8.578 -4.562 6.328 1.00 84.44 294 SER A CA 1
ATOM 2429 C C . SER A 1 294 ? -8.032 -5.295 7.552 1.00 84.44 294 SER A C 1
ATOM 2431 O O . SER A 1 294 ? -6.995 -5.952 7.481 1.00 84.44 294 SER A O 1
ATOM 2433 N N . LYS A 1 295 ? -8.784 -5.252 8.657 1.00 80.81 295 LYS A N 1
ATOM 2434 C CA . LYS A 1 295 ? -8.555 -6.098 9.846 1.00 80.81 295 LYS A CA 1
ATOM 2435 C C . LYS A 1 295 ? -9.180 -7.491 9.730 1.00 80.81 295 LYS A C 1
ATOM 2437 O O . LYS A 1 295 ? -9.107 -8.280 10.660 1.00 80.81 295 LYS A O 1
ATOM 2442 N N . ILE A 1 296 ? -9.813 -7.773 8.593 1.00 75.62 296 ILE A N 1
ATOM 2443 C CA . ILE A 1 296 ? -10.590 -8.989 8.349 1.00 75.62 296 ILE A CA 1
ATOM 2444 C C . ILE A 1 296 ? -9.728 -10.046 7.646 1.00 75.62 296 ILE A C 1
ATOM 2446 O O . ILE A 1 296 ? -9.781 -11.225 7.982 1.00 75.62 296 ILE A O 1
ATOM 2450 N N . VAL A 1 297 ? -8.921 -9.624 6.666 1.00 75.44 297 VAL A N 1
ATOM 2451 C CA . VAL A 1 297 ? -8.093 -10.516 5.844 1.00 75.44 297 VAL A CA 1
ATOM 2452 C C . VAL A 1 297 ? -6.736 -9.875 5.563 1.00 75.44 297 VAL A C 1
ATOM 2454 O O . VAL A 1 297 ? -6.668 -8.777 5.007 1.00 75.44 297 VAL A O 1
ATOM 2457 N N . GLU A 1 298 ? -5.653 -10.598 5.870 1.00 76.88 298 GLU A N 1
ATOM 2458 C CA . GLU A 1 298 ? -4.279 -10.128 5.657 1.00 76.88 298 GLU A CA 1
ATOM 2459 C C . GLU A 1 298 ? -4.038 -9.678 4.206 1.00 76.88 298 GLU A C 1
ATOM 2461 O O . GLU A 1 298 ? -4.429 -10.343 3.235 1.00 76.88 298 GLU A O 1
ATOM 2466 N N . GLY A 1 299 ? -3.369 -8.532 4.062 1.00 75.75 299 GLY A N 1
ATOM 2467 C CA . GLY A 1 299 ? -2.919 -7.989 2.784 1.00 75.75 299 GLY A CA 1
ATOM 2468 C C . GLY A 1 299 ? -4.022 -7.381 1.916 1.00 75.75 299 GLY A C 1
ATOM 2469 O O . GLY A 1 299 ? -3.726 -7.018 0.775 1.00 75.75 299 GLY A O 1
ATOM 2470 N N . VAL A 1 300 ? -5.261 -7.273 2.415 1.00 83.50 300 VAL A N 1
ATOM 2471 C CA . VAL A 1 300 ? -6.346 -6.536 1.750 1.00 83.50 300 VAL A CA 1
ATOM 2472 C C . VAL A 1 300 ? -6.302 -5.066 2.163 1.00 83.50 300 VAL A C 1
ATOM 2474 O O . VAL A 1 300 ? -6.443 -4.730 3.338 1.00 83.50 300 VAL A O 1
ATOM 2477 N N . LEU A 1 301 ? -6.111 -4.192 1.177 1.00 87.94 301 LEU A N 1
ATOM 2478 C CA . LEU A 1 301 ? -5.993 -2.744 1.348 1.00 87.94 301 LEU A CA 1
ATOM 2479 C C . LEU A 1 301 ? -6.932 -2.042 0.368 1.00 87.94 301 LEU A C 1
ATOM 2481 O O . LEU A 1 301 ? -7.081 -2.493 -0.769 1.00 87.94 301 LEU A O 1
ATOM 2485 N N . TYR A 1 302 ? -7.495 -0.911 0.774 1.00 88.56 302 TYR A N 1
ATOM 2486 C CA . TYR A 1 302 ? -8.298 -0.043 -0.082 1.00 88.56 302 TYR A CA 1
ATOM 2487 C C . TYR A 1 302 ? -7.688 1.356 -0.152 1.00 88.56 302 TYR A C 1
ATOM 2489 O O . TYR A 1 302 ? -7.091 1.836 0.814 1.00 88.56 302 TYR A O 1
ATOM 2497 N N . TRP A 1 303 ? -7.833 2.003 -1.304 1.00 89.00 303 TRP A N 1
ATOM 2498 C CA . TRP A 1 303 ? -7.265 3.316 -1.596 1.00 89.00 303 TRP A CA 1
ATOM 2499 C C . TRP A 1 303 ? -8.237 4.131 -2.446 1.00 89.00 303 TRP A C 1
ATOM 2501 O O . TRP A 1 303 ? -8.634 3.687 -3.521 1.00 89.00 303 TRP A O 1
ATOM 2511 N N . ASN A 1 304 ? -8.609 5.326 -1.993 1.00 86.31 304 ASN A N 1
ATOM 2512 C CA . ASN A 1 304 ? -9.365 6.271 -2.806 1.00 86.31 304 ASN A CA 1
ATOM 2513 C C . ASN A 1 304 ? -8.394 7.140 -3.614 1.00 86.31 304 ASN A C 1
ATOM 2515 O O . ASN A 1 304 ? -7.571 7.866 -3.055 1.00 86.31 304 ASN A O 1
ATOM 2519 N N . HIS A 1 305 ? -8.505 7.089 -4.939 1.00 80.25 305 HIS A N 1
ATOM 2520 C CA . HIS A 1 305 ? -7.680 7.869 -5.855 1.00 80.25 305 HIS A CA 1
ATOM 2521 C C . HIS A 1 305 ? -8.517 8.454 -6.995 1.00 80.25 305 HIS A C 1
ATOM 2523 O O . HIS A 1 305 ? -9.596 7.964 -7.316 1.00 80.25 305 HIS A O 1
ATOM 2529 N N . LEU A 1 306 ? -8.039 9.538 -7.605 1.00 77.31 306 LEU A N 1
ATOM 2530 C CA . LEU A 1 306 ? -8.718 10.153 -8.745 1.00 77.31 306 LEU A CA 1
ATOM 2531 C C . LEU A 1 306 ? -8.531 9.275 -9.992 1.00 77.31 306 LEU A C 1
ATOM 2533 O O . LEU A 1 306 ? -7.410 8.866 -10.295 1.00 77.31 306 LEU A O 1
ATOM 2537 N N . ASN A 1 307 ? -9.596 9.022 -10.748 1.00 69.00 307 ASN A N 1
ATOM 2538 C CA . ASN A 1 307 ? -9.575 8.249 -11.993 1.00 69.00 307 ASN A CA 1
ATOM 2539 C C . ASN A 1 307 ? -9.121 9.104 -13.205 1.00 69.00 307 ASN A C 1
ATOM 2541 O O . ASN A 1 307 ? -8.639 10.230 -13.041 1.00 69.00 307 ASN A O 1
ATOM 2545 N N . GLU A 1 308 ? -9.217 8.577 -14.431 1.00 57.22 308 GLU A N 1
ATOM 2546 C CA . GLU A 1 308 ? -8.867 9.301 -15.672 1.00 57.22 308 GLU A CA 1
ATOM 2547 C C . GLU A 1 308 ? -9.672 10.600 -15.877 1.00 57.22 308 GLU A C 1
ATOM 2549 O O . GLU A 1 308 ? -9.133 11.582 -16.379 1.00 57.22 308 GLU A O 1
ATOM 2554 N N . LYS A 1 309 ? -10.933 10.637 -15.429 1.00 65.88 309 LYS A N 1
ATOM 2555 C CA . LYS A 1 309 ? -11.850 11.786 -15.537 1.00 65.88 309 LYS A CA 1
ATOM 2556 C C . LYS A 1 309 ? -11.679 12.818 -14.414 1.00 65.88 309 LYS A C 1
ATOM 2558 O O . LYS A 1 309 ? -12.443 13.776 -14.345 1.00 65.88 309 LYS A O 1
ATOM 2563 N N . ASN A 1 310 ? -10.676 12.641 -13.548 1.00 71.62 310 ASN A N 1
ATOM 2564 C CA . ASN A 1 310 ? -10.453 13.438 -12.338 1.00 71.62 310 ASN A CA 1
ATOM 2565 C C . ASN A 1 310 ? -11.600 13.333 -11.306 1.00 71.62 310 ASN A C 1
ATOM 2567 O O . ASN A 1 310 ? -11.830 14.247 -10.517 1.00 71.62 310 ASN A O 1
ATOM 2571 N N . GLU A 1 311 ? -12.301 12.199 -11.301 1.00 74.12 311 GLU A N 1
ATOM 2572 C CA . GLU A 1 311 ? -13.361 11.852 -10.353 1.00 74.12 311 GLU A CA 1
ATOM 2573 C C . GLU A 1 311 ? -12.813 10.856 -9.307 1.00 74.12 311 GLU A C 1
ATOM 2575 O O . GLU A 1 311 ? -11.976 10.014 -9.634 1.00 74.12 311 GLU A O 1
ATOM 2580 N N . LEU A 1 312 ? -13.244 10.926 -8.042 1.00 77.88 312 LEU A N 1
ATOM 2581 C CA . LEU A 1 312 ? -12.720 10.054 -6.976 1.00 77.88 312 LEU A CA 1
ATOM 2582 C C . LEU A 1 312 ? -13.284 8.626 -7.081 1.00 77.88 312 LEU A C 1
ATOM 2584 O O . LEU A 1 312 ? -14.496 8.451 -7.204 1.00 77.88 312 LEU A O 1
ATOM 2588 N N . GLN A 1 313 ? -12.412 7.619 -7.003 1.00 81.94 313 GLN A N 1
ATOM 2589 C CA . GLN A 1 313 ? -12.733 6.199 -7.172 1.00 81.94 313 GLN A CA 1
ATOM 2590 C C . GLN A 1 313 ? -11.953 5.327 -6.174 1.00 81.94 313 GLN A C 1
ATOM 2592 O O . GLN A 1 313 ? -10.814 5.648 -5.831 1.00 81.94 313 GLN A O 1
ATOM 2597 N N . THR A 1 314 ? -12.542 4.222 -5.705 1.00 85.88 314 THR A N 1
ATOM 2598 C CA . THR A 1 314 ? -11.839 3.269 -4.825 1.00 85.88 314 THR A CA 1
ATOM 2599 C C . THR A 1 314 ? -11.154 2.145 -5.603 1.00 85.88 314 THR A C 1
ATOM 2601 O O . THR A 1 314 ? -11.764 1.465 -6.431 1.00 85.88 314 THR A O 1
ATOM 2604 N N . TYR A 1 315 ? -9.901 1.893 -5.236 1.00 84.81 315 TYR A N 1
ATOM 2605 C CA . TYR A 1 315 ? -9.066 0.775 -5.654 1.00 84.81 315 TYR A CA 1
ATOM 2606 C C . TYR A 1 315 ? -8.872 -0.212 -4.496 1.00 84.81 315 TYR A C 1
ATOM 2608 O O . TYR A 1 315 ? -8.823 0.185 -3.331 1.00 84.81 315 TYR A O 1
ATOM 2616 N N . ARG A 1 316 ? -8.714 -1.501 -4.811 1.00 85.25 316 ARG A N 1
ATOM 2617 C CA . ARG A 1 316 ? -8.433 -2.591 -3.865 1.00 85.25 316 ARG A CA 1
ATOM 2618 C C . ARG A 1 316 ? -7.148 -3.320 -4.249 1.00 85.25 316 ARG A C 1
ATOM 2620 O O . ARG A 1 316 ? -7.001 -3.793 -5.375 1.00 85.25 316 ARG A O 1
ATOM 2627 N N . SER A 1 317 ? -6.262 -3.503 -3.278 1.00 83.38 317 SER A N 1
ATOM 2628 C CA . SER A 1 317 ? -5.196 -4.506 -3.304 1.00 83.38 317 SER A CA 1
ATOM 2629 C C . SER A 1 317 ? -5.605 -5.706 -2.447 1.00 83.38 317 SER A C 1
ATOM 2631 O O . SER A 1 317 ? -6.333 -5.563 -1.467 1.00 83.38 317 SER A O 1
ATOM 2633 N N . SER A 1 318 ? -5.132 -6.905 -2.794 1.00 78.12 318 SER A N 1
ATOM 2634 C CA . SER A 1 318 ? -5.235 -8.090 -1.924 1.00 78.12 318 SER A CA 1
ATOM 2635 C C . SER A 1 318 ? -3.931 -8.884 -1.810 1.00 78.12 318 SER A C 1
ATOM 2637 O O . SER A 1 318 ? -3.942 -10.053 -1.421 1.00 78.12 318 SER A O 1
ATOM 2639 N N . ASN A 1 319 ? -2.819 -8.226 -2.144 1.00 72.44 319 ASN A N 1
ATOM 2640 C CA . ASN A 1 319 ? -1.441 -8.710 -2.074 1.00 72.44 319 ASN A CA 1
ATOM 2641 C C . ASN A 1 319 ? -0.519 -7.672 -1.396 1.00 72.44 319 ASN A C 1
ATOM 2643 O O . ASN A 1 319 ? 0.609 -7.450 -1.829 1.00 72.44 319 ASN A O 1
ATOM 2647 N N . ASN A 1 320 ? -1.015 -7.032 -0.330 1.00 76.62 320 ASN A N 1
ATOM 2648 C CA . ASN A 1 320 ? -0.300 -6.045 0.487 1.00 76.62 320 ASN A CA 1
ATOM 2649 C C . ASN A 1 320 ? 0.328 -4.890 -0.327 1.00 76.62 320 ASN A C 1
ATOM 2651 O O . ASN A 1 320 ? 1.521 -4.584 -0.216 1.00 76.62 320 ASN A O 1
ATOM 2655 N N . GLY A 1 321 ? -0.491 -4.277 -1.186 1.00 76.31 321 GLY A N 1
ATOM 2656 C CA . GLY A 1 321 ? -0.165 -3.055 -1.922 1.00 76.31 321 GLY A CA 1
ATOM 2657 C C . GLY A 1 321 ? 0.728 -3.245 -3.145 1.00 76.31 321 GLY A C 1
ATOM 2658 O O . GLY A 1 321 ? 1.197 -2.248 -3.677 1.00 76.31 321 GLY A O 1
ATOM 2659 N N . ARG A 1 322 ? 0.974 -4.489 -3.589 1.00 72.06 322 ARG A N 1
ATOM 2660 C CA . ARG A 1 322 ? 1.766 -4.759 -4.800 1.00 72.06 322 ARG A CA 1
ATOM 2661 C C . ARG A 1 322 ? 1.020 -4.340 -6.073 1.00 72.06 322 ARG A C 1
ATOM 2663 O O . ARG A 1 322 ? 1.524 -3.530 -6.833 1.00 72.06 322 ARG A O 1
ATOM 2670 N N . SER A 1 323 ? -0.203 -4.838 -6.253 1.00 70.50 323 SER A N 1
ATOM 2671 C CA . SER A 1 323 ? -1.077 -4.523 -7.397 1.00 70.50 323 SER A CA 1
ATOM 2672 C C . SER A 1 323 ? -2.406 -3.937 -6.919 1.00 70.50 323 SER A C 1
ATOM 2674 O O . SER A 1 323 ? -2.978 -4.461 -5.948 1.00 70.50 323 SER A O 1
ATOM 2676 N N . TRP A 1 324 ? -2.939 -2.948 -7.634 1.00 78.44 324 TRP A N 1
ATOM 2677 C CA . TRP A 1 324 ? -4.200 -2.277 -7.308 1.00 78.44 324 TRP A CA 1
ATOM 2678 C C . TRP A 1 324 ? -5.223 -2.452 -8.437 1.00 78.44 324 TRP A C 1
ATOM 2680 O O . TRP A 1 324 ? -4.897 -2.310 -9.608 1.00 78.44 324 TRP A O 1
ATOM 2690 N N . PHE A 1 325 ? -6.472 -2.762 -8.085 1.00 76.56 325 PHE A N 1
ATOM 2691 C CA . PHE A 1 325 ? -7.557 -2.994 -9.044 1.00 76.56 325 PHE A CA 1
ATOM 2692 C C . PHE A 1 325 ? -8.775 -2.140 -8.718 1.00 76.56 325 PHE A C 1
ATOM 2694 O O . PHE A 1 325 ? -9.055 -1.900 -7.544 1.00 76.56 325 PHE A O 1
ATOM 2701 N N . ASP A 1 326 ? -9.539 -1.755 -9.738 1.00 76.12 326 ASP A N 1
ATOM 2702 C CA . ASP A 1 326 ? -10.852 -1.139 -9.547 1.00 76.12 326 ASP A CA 1
ATOM 2703 C C . ASP A 1 326 ? -11.760 -2.027 -8.688 1.00 76.12 326 ASP A C 1
ATOM 2705 O O . ASP A 1 326 ? -11.884 -3.237 -8.917 1.00 76.12 326 ASP A O 1
ATOM 2709 N N . VAL A 1 327 ? -12.435 -1.417 -7.712 1.00 80.12 327 VAL A N 1
ATOM 2710 C CA . VAL A 1 327 ? -13.494 -2.089 -6.959 1.00 80.12 327 VAL A CA 1
ATOM 2711 C C . VAL A 1 327 ? -14.671 -2.363 -7.899 1.00 80.12 327 VAL A C 1
ATOM 2713 O O . VAL A 1 327 ? -15.326 -1.441 -8.381 1.00 80.12 327 VAL A O 1
ATOM 2716 N N . LYS A 1 328 ? -14.957 -3.644 -8.165 1.00 75.62 328 LYS A N 1
ATOM 2717 C CA . LYS A 1 328 ? -16.090 -4.032 -9.013 1.00 75.62 328 LYS A CA 1
ATOM 2718 C C . LYS A 1 328 ? -17.402 -3.878 -8.258 1.00 75.62 328 LYS A C 1
ATOM 2720 O O . LYS A 1 328 ? -17.557 -4.409 -7.159 1.00 75.62 328 LYS A O 1
ATOM 2725 N N . PHE A 1 329 ? -18.362 -3.227 -8.898 1.00 75.38 329 PHE A N 1
ATOM 2726 C CA . PHE A 1 329 ? -19.706 -3.056 -8.375 1.00 75.38 329 PHE A CA 1
ATOM 2727 C C . PHE A 1 329 ? -20.716 -3.768 -9.279 1.00 75.38 329 PHE A C 1
ATOM 2729 O O . PHE A 1 329 ? -20.763 -3.514 -10.483 1.00 75.38 329 PHE A O 1
ATOM 2736 N N . GLU A 1 330 ? -21.499 -4.678 -8.709 1.00 72.62 330 GLU A N 1
ATOM 2737 C CA . GLU A 1 330 ? -22.523 -5.447 -9.410 1.00 72.62 330 GLU A CA 1
ATOM 2738 C C . GLU A 1 330 ? -23.893 -4.783 -9.219 1.00 72.62 330 GLU A C 1
ATOM 2740 O O . GLU A 1 330 ? -24.382 -4.602 -8.102 1.00 72.62 330 GLU A O 1
ATOM 2745 N N . LEU A 1 331 ? -24.511 -4.399 -10.338 1.00 63.56 331 LEU A N 1
ATOM 2746 C CA . LEU A 1 331 ? -25.868 -3.860 -10.382 1.00 63.56 331 LEU A CA 1
ATOM 2747 C C . LEU A 1 331 ? -26.888 -4.996 -10.583 1.00 63.56 331 LEU A C 1
ATOM 2749 O O . LEU A 1 331 ? -26.658 -5.834 -11.460 1.00 63.56 331 LEU A O 1
ATOM 2753 N N . PRO A 1 332 ? -28.030 -5.012 -9.859 1.00 55.75 332 PRO A N 1
ATOM 2754 C CA . PRO A 1 332 ? -29.050 -6.060 -9.996 1.00 55.75 332 PRO A CA 1
ATOM 2755 C C . PRO A 1 332 ? -29.537 -6.265 -11.440 1.00 55.75 332 PRO A C 1
ATOM 2757 O O . PRO A 1 332 ? -29.675 -7.398 -11.895 1.00 55.75 332 PRO A O 1
ATOM 2760 N N . ASP A 1 333 ? -29.697 -5.169 -12.187 1.00 55.34 333 ASP A N 1
ATOM 2761 C CA . ASP A 1 333 ? -30.182 -5.174 -13.574 1.00 55.34 333 ASP A CA 1
ATOM 2762 C C . ASP A 1 333 ? -29.074 -5.414 -14.621 1.00 55.34 333 ASP A C 1
ATOM 2764 O O . ASP A 1 333 ? -29.322 -5.316 -15.822 1.00 55.34 333 ASP A O 1
ATOM 2768 N N . LYS A 1 334 ? -27.829 -5.685 -14.193 1.00 53.38 334 LYS A N 1
ATOM 2769 C CA . LYS A 1 334 ? -26.615 -5.791 -15.038 1.00 53.38 334 LYS A CA 1
ATOM 2770 C C . LYS A 1 334 ? -26.293 -4.562 -15.904 1.00 53.38 334 LYS A C 1
ATOM 2772 O O . LYS A 1 334 ? -25.407 -4.629 -16.756 1.00 53.38 334 LYS A O 1
ATOM 2777 N N . SER A 1 335 ? -26.971 -3.438 -15.692 1.00 52.53 335 SER A N 1
ATOM 2778 C CA . SER A 1 335 ? -26.594 -2.150 -16.271 1.00 52.53 335 SER A CA 1
ATOM 2779 C C . SER A 1 335 ? -25.246 -1.679 -15.705 1.00 52.53 335 SER A C 1
ATOM 2781 O O . SER A 1 335 ? -24.831 -2.082 -14.620 1.00 52.53 335 SER A O 1
ATOM 2783 N N . THR A 1 336 ? -24.528 -0.830 -16.440 1.00 49.91 336 THR A N 1
ATOM 2784 C CA . THR A 1 336 ? -23.286 -0.197 -15.968 1.00 49.91 336 THR A CA 1
ATOM 2785 C C . THR A 1 336 ? -23.564 1.239 -15.541 1.00 49.91 336 THR A C 1
ATOM 2787 O O . THR A 1 336 ? -24.082 2.027 -16.334 1.00 49.91 336 THR A O 1
ATOM 2790 N N . TYR A 1 337 ? -23.184 1.623 -14.317 1.00 52.78 337 TYR A N 1
ATOM 2791 C CA . TYR A 1 337 ? -23.181 3.037 -13.936 1.00 52.78 337 TYR A CA 1
ATOM 2792 C C . TYR A 1 337 ? -22.130 3.802 -14.753 1.00 52.78 337 TYR A C 1
ATOM 2794 O O . TYR A 1 337 ? -20.958 3.442 -14.765 1.00 52.78 337 TYR A O 1
ATOM 2802 N N . ASN A 1 338 ? -22.533 4.913 -15.374 1.00 51.16 338 ASN A N 1
ATOM 2803 C CA . ASN A 1 338 ? -21.633 5.813 -16.112 1.00 51.16 338 ASN A CA 1
ATOM 2804 C C . ASN A 1 338 ? -20.853 6.803 -15.213 1.00 51.16 338 ASN A C 1
ATOM 2806 O O . ASN A 1 338 ? -20.229 7.730 -15.732 1.00 51.16 338 ASN A O 1
ATOM 2810 N N . LYS A 1 339 ? -20.914 6.649 -13.883 1.00 57.62 339 LYS A N 1
ATOM 2811 C CA . LYS A 1 339 ? -20.384 7.589 -12.879 1.00 57.62 339 LYS A CA 1
ATOM 2812 C C . LYS A 1 339 ? -19.504 6.885 -11.850 1.00 57.62 339 LYS A C 1
ATOM 2814 O O . LYS A 1 339 ? -19.670 5.691 -11.613 1.00 57.62 339 LYS A O 1
ATOM 2819 N N . THR A 1 340 ? -18.611 7.641 -11.220 1.00 62.06 340 THR A N 1
ATOM 2820 C CA . THR A 1 340 ? -17.705 7.135 -10.188 1.00 62.06 340 THR A CA 1
ATOM 2821 C C . THR A 1 340 ? -18.372 6.694 -8.900 1.00 62.06 340 THR A C 1
ATOM 2823 O O . THR A 1 340 ? -19.422 7.185 -8.487 1.00 62.06 340 THR A O 1
ATOM 2826 N N . PHE A 1 341 ? -17.661 5.782 -8.247 1.00 72.31 341 PHE A N 1
ATOM 2827 C CA . PHE A 1 341 ? -18.004 5.134 -7.000 1.00 72.31 341 PHE A CA 1
ATOM 2828 C C . PHE A 1 341 ? -16.774 5.164 -6.090 1.00 72.31 341 PHE A C 1
ATOM 2830 O O . PHE A 1 341 ? -15.698 4.711 -6.492 1.00 72.31 341 PHE A O 1
ATOM 2837 N N . TYR A 1 342 ? -16.929 5.679 -4.872 1.00 82.31 342 TYR A N 1
ATOM 2838 C CA . TYR A 1 342 ? -15.894 5.598 -3.846 1.00 82.31 342 TYR A CA 1
ATOM 2839 C C . TYR A 1 342 ? -16.496 5.376 -2.455 1.00 82.31 342 TYR A C 1
ATOM 2841 O O . TYR A 1 342 ? -17.602 5.841 -2.162 1.00 82.31 342 TYR A O 1
ATOM 2849 N N . PHE A 1 343 ? -15.753 4.671 -1.601 1.00 85.19 343 PHE A N 1
ATOM 2850 C CA . PHE A 1 343 ? -16.092 4.468 -0.195 1.00 85.19 343 PHE A CA 1
ATOM 2851 C C . PHE A 1 343 ? -15.710 5.672 0.659 1.00 85.19 343 PHE A C 1
ATOM 2853 O O . PHE A 1 343 ? -14.598 6.192 0.554 1.00 85.19 343 PHE A O 1
ATOM 2860 N N . ASP A 1 344 ? -16.606 6.076 1.552 1.00 81.62 344 ASP A N 1
ATOM 2861 C CA . ASP A 1 344 ? -16.280 6.989 2.637 1.00 81.62 344 ASP A CA 1
ATOM 2862 C C . ASP A 1 344 ? -15.885 6.180 3.879 1.00 81.62 344 ASP A C 1
ATOM 2864 O O . ASP A 1 344 ? -16.730 5.688 4.631 1.00 81.62 344 ASP A O 1
ATOM 2868 N N . PHE A 1 345 ? -14.575 6.031 4.090 1.00 80.38 345 PHE A N 1
ATOM 2869 C CA . PHE A 1 345 ? -14.024 5.260 5.206 1.00 80.38 345 PHE A CA 1
ATOM 2870 C C . PHE A 1 345 ? -14.372 5.853 6.589 1.00 80.38 345 PHE A C 1
ATOM 2872 O O . PHE A 1 345 ? -14.219 5.155 7.591 1.00 80.38 345 PHE A O 1
ATOM 2879 N N . LYS A 1 346 ? -14.892 7.093 6.658 1.00 73.56 346 LYS A N 1
ATOM 2880 C CA . LYS A 1 346 ? -15.381 7.740 7.892 1.00 73.56 346 LYS A CA 1
ATOM 2881 C C . LYS A 1 346 ? -16.570 7.029 8.517 1.00 73.56 346 LYS A C 1
ATOM 2883 O O . LYS A 1 346 ? -16.658 6.925 9.735 1.00 73.56 346 LYS A O 1
ATOM 2888 N N . LEU A 1 347 ? -17.508 6.589 7.681 1.00 68.88 347 LEU A N 1
ATOM 2889 C CA . LEU A 1 347 ? -18.845 6.173 8.115 1.00 68.88 347 LEU A CA 1
ATOM 2890 C C . LEU A 1 347 ? -18.901 4.706 8.564 1.00 68.88 347 LEU A C 1
ATOM 2892 O O . LEU A 1 347 ? -19.971 4.180 8.852 1.00 68.88 347 LEU A O 1
ATOM 2896 N N . ARG A 1 348 ? -17.757 4.015 8.609 1.00 65.25 348 ARG A N 1
ATOM 2897 C CA . ARG A 1 348 ? -17.691 2.582 8.897 1.00 65.25 348 ARG A CA 1
ATOM 2898 C C . ARG A 1 348 ? -17.798 2.289 10.394 1.00 65.25 348 ARG A C 1
ATOM 2900 O O . ARG A 1 348 ? -16.801 2.243 11.116 1.00 65.25 348 ARG A O 1
ATOM 2907 N N . GLU A 1 349 ? -19.012 1.997 10.839 1.00 56.12 349 GLU A N 1
ATOM 2908 C CA . GLU A 1 349 ? -19.288 1.480 12.179 1.00 56.12 349 GLU A CA 1
ATOM 2909 C C . GLU A 1 349 ? -18.637 0.100 12.394 1.00 56.12 349 GLU A C 1
ATOM 2911 O O . GLU A 1 349 ? -18.944 -0.879 11.710 1.00 56.12 349 GLU A O 1
ATOM 2916 N N . ARG A 1 350 ? -17.723 -0.001 13.371 1.00 46.56 350 ARG A N 1
ATOM 2917 C CA . ARG A 1 350 ? -16.934 -1.229 13.614 1.00 46.56 350 ARG A CA 1
ATOM 2918 C C . ARG A 1 350 ? -17.774 -2.433 14.058 1.00 46.56 350 ARG A C 1
ATOM 2920 O O . ARG A 1 350 ? -17.328 -3.558 13.874 1.00 46.56 350 ARG A O 1
ATOM 2927 N N . HIS A 1 351 ? -18.957 -2.206 14.626 1.00 49.53 351 HIS A N 1
ATOM 2928 C CA . HIS A 1 351 ? -19.805 -3.244 15.227 1.00 49.53 351 HIS A CA 1
ATOM 2929 C C . HIS A 1 351 ? -20.688 -4.005 14.218 1.00 49.53 351 HIS A C 1
ATOM 2931 O O . HIS A 1 351 ? -21.352 -4.966 14.593 1.00 49.53 351 HIS A O 1
ATOM 2937 N N . VAL A 1 352 ? -20.704 -3.584 12.948 1.00 53.78 352 VAL A N 1
ATOM 2938 C CA . VAL A 1 352 ? -21.627 -4.088 11.909 1.00 53.78 352 VAL A CA 1
ATOM 2939 C C . VAL A 1 352 ? -21.033 -5.271 11.122 1.00 53.78 352 VAL A C 1
ATOM 2941 O O . VAL A 1 352 ? -21.762 -6.087 10.558 1.00 53.78 352 VAL A O 1
ATOM 2944 N N . VAL A 1 353 ? -19.702 -5.401 11.081 1.00 58.34 353 VAL A N 1
ATOM 2945 C CA . VAL A 1 353 ? -19.015 -6.448 10.303 1.00 58.34 353 VAL A CA 1
ATOM 2946 C C . VAL A 1 353 ? -18.669 -7.643 11.201 1.00 58.34 353 VAL A C 1
ATOM 2948 O O . VAL A 1 353 ? -17.944 -7.451 12.179 1.00 58.34 353 VAL A O 1
ATOM 2951 N N . PRO A 1 354 ? -19.132 -8.876 10.903 1.00 56.72 354 PRO A N 1
ATOM 2952 C CA . PRO A 1 354 ? -18.880 -10.021 11.772 1.00 56.72 354 PRO A CA 1
ATOM 2953 C C . PRO A 1 354 ? -17.401 -10.417 11.776 1.00 56.72 354 PRO A C 1
ATOM 2955 O O . PRO A 1 354 ? -16.840 -10.756 10.734 1.00 56.72 354 PRO A O 1
ATOM 2958 N N . THR A 1 355 ? -16.797 -10.468 12.963 1.00 56.41 355 THR A N 1
ATOM 2959 C CA . THR A 1 355 ? -15.422 -10.950 13.187 1.00 56.41 355 THR A CA 1
ATOM 2960 C C . THR A 1 355 ? -15.191 -12.364 12.658 1.00 56.41 355 THR A C 1
ATOM 2962 O O . THR A 1 355 ? -14.116 -12.681 12.159 1.00 56.41 355 THR A O 1
ATOM 2965 N N . ASP A 1 356 ? -16.223 -13.202 12.718 1.00 60.06 356 ASP A N 1
ATOM 2966 C CA . ASP A 1 356 ? -16.129 -14.641 12.456 1.00 60.06 356 ASP A CA 1
ATOM 2967 C C . ASP A 1 356 ? -16.332 -14.992 10.966 1.00 60.06 356 ASP A C 1
ATOM 2969 O O . ASP A 1 356 ? -16.187 -16.149 10.571 1.00 60.06 356 ASP A O 1
ATOM 2973 N N . HIS A 1 357 ? -16.674 -14.006 10.124 1.00 70.50 357 HIS A N 1
ATOM 2974 C CA . HIS A 1 357 ? -17.094 -14.207 8.730 1.00 70.50 357 HIS A CA 1
ATOM 2975 C C . HIS A 1 357 ? -16.225 -13.395 7.766 1.00 70.50 357 HIS A C 1
ATOM 2977 O O . HIS A 1 357 ? -16.701 -12.507 7.063 1.00 70.50 357 HIS A O 1
ATOM 2983 N N . PHE A 1 358 ? -14.933 -13.720 7.714 1.00 70.50 358 PHE A N 1
ATOM 2984 C CA . PHE A 1 358 ? -13.894 -12.916 7.056 1.00 70.50 358 PHE A CA 1
ATOM 2985 C C . PHE A 1 358 ? -14.051 -12.682 5.536 1.00 70.50 358 PHE A C 1
ATOM 2987 O O . PHE A 1 358 ? -13.278 -11.944 4.926 1.00 70.50 358 PHE A O 1
ATOM 2994 N N . TRP A 1 359 ? -15.026 -13.318 4.887 1.00 75.25 359 TRP A N 1
ATOM 2995 C CA . TRP A 1 359 ? -15.367 -13.076 3.482 1.00 75.25 359 TRP A CA 1
ATOM 2996 C C . TRP A 1 359 ? -16.436 -11.991 3.287 1.00 75.25 359 TRP A C 1
ATOM 2998 O O . TRP A 1 359 ? -16.713 -11.619 2.143 1.00 75.25 359 TRP A O 1
ATOM 3008 N N . ILE A 1 360 ? -17.019 -11.485 4.376 1.00 79.12 360 ILE A N 1
ATOM 3009 C CA . ILE A 1 360 ? -18.025 -10.425 4.389 1.00 79.12 360 ILE A CA 1
ATOM 3010 C C . ILE A 1 360 ? -17.375 -9.118 4.852 1.00 79.12 360 ILE A C 1
ATOM 3012 O O . ILE A 1 360 ? -16.663 -9.089 5.851 1.00 79.12 360 ILE A O 1
ATOM 3016 N N . ASP A 1 361 ? -17.642 -8.028 4.137 1.00 81.19 361 ASP A N 1
ATOM 3017 C CA . ASP A 1 361 ? -17.298 -6.670 4.569 1.00 81.19 361 ASP A CA 1
ATOM 3018 C C . ASP A 1 361 ? -18.429 -5.703 4.182 1.00 81.19 361 ASP A C 1
ATOM 3020 O O . ASP A 1 361 ? -19.173 -5.943 3.224 1.00 81.19 361 ASP A O 1
ATOM 3024 N N . ILE A 1 362 ? -18.563 -4.618 4.944 1.00 81.62 362 ILE A N 1
ATOM 3025 C CA . ILE A 1 362 ? -19.507 -3.527 4.695 1.00 81.62 362 ILE A CA 1
ATOM 3026 C C . ILE A 1 362 ? -18.732 -2.217 4.628 1.00 81.62 362 ILE A C 1
ATOM 3028 O O . ILE A 1 362 ? -17.882 -1.920 5.471 1.00 81.62 362 ILE A O 1
ATOM 3032 N N . GLN A 1 363 ? -19.059 -1.426 3.612 1.00 81.56 363 GLN A N 1
ATOM 3033 C CA . GLN A 1 363 ? -18.501 -0.104 3.368 1.00 81.56 363 GLN A CA 1
ATOM 3034 C C . GLN A 1 363 ? -19.626 0.827 2.913 1.00 81.56 363 GLN A C 1
ATOM 3036 O O . GLN A 1 363 ? -20.532 0.420 2.184 1.00 81.56 363 GLN A O 1
ATOM 3041 N N . PHE A 1 364 ? -19.564 2.091 3.313 1.00 82.00 364 PHE A N 1
ATOM 3042 C CA . PHE A 1 364 ? -20.517 3.105 2.869 1.00 82.00 364 PHE A CA 1
ATOM 3043 C C . PHE A 1 364 ? -19.934 3.823 1.655 1.00 82.00 364 PHE A C 1
ATOM 3045 O O . PHE A 1 364 ? -18.825 4.346 1.717 1.00 82.00 364 PHE A O 1
ATOM 3052 N N . ALA A 1 365 ? -20.656 3.827 0.537 1.00 79.25 365 ALA A N 1
ATOM 3053 C CA . ALA A 1 365 ? -20.236 4.484 -0.697 1.00 79.25 365 ALA A CA 1
ATOM 3054 C C . ALA A 1 365 ? -21.041 5.758 -0.943 1.00 79.25 365 ALA A C 1
ATOM 3056 O O . ALA A 1 365 ? -22.227 5.813 -0.617 1.00 79.25 365 ALA A O 1
ATOM 3057 N N . LYS A 1 366 ? -20.432 6.763 -1.578 1.00 72.69 366 LYS A N 1
ATOM 3058 C CA . LYS A 1 366 ? -21.162 7.942 -2.062 1.00 72.69 366 LYS A CA 1
ATOM 3059 C C . LYS A 1 366 ? -21.505 7.759 -3.542 1.00 72.69 366 LYS A C 1
ATOM 3061 O O . LYS A 1 366 ? -20.610 7.662 -4.378 1.00 72.69 366 LYS A O 1
ATOM 3066 N N . ILE A 1 367 ? -22.797 7.709 -3.872 1.00 70.25 367 ILE A N 1
ATOM 3067 C CA . ILE A 1 367 ? -23.315 7.485 -5.232 1.00 70.25 367 ILE A CA 1
ATOM 3068 C C . ILE A 1 367 ? -24.340 8.577 -5.559 1.00 70.25 367 ILE A C 1
ATOM 3070 O O . ILE A 1 367 ? -25.388 8.650 -4.924 1.00 70.25 367 ILE A O 1
ATOM 3074 N N . ASN A 1 368 ? -24.069 9.408 -6.575 1.00 66.69 368 ASN A N 1
ATOM 3075 C CA . ASN A 1 368 ? -24.904 10.578 -6.920 1.00 66.69 368 ASN A CA 1
ATOM 3076 C C . ASN A 1 368 ? -25.185 11.497 -5.710 1.00 66.69 368 ASN A C 1
ATOM 3078 O O . ASN A 1 368 ? -26.320 11.903 -5.489 1.00 66.69 368 ASN A O 1
ATOM 3082 N N . ASP A 1 369 ? -24.154 11.757 -4.905 1.00 65.12 369 ASP A N 1
ATOM 3083 C CA . ASP A 1 369 ? -24.208 12.488 -3.630 1.00 65.12 369 ASP A CA 1
ATOM 3084 C C . ASP A 1 369 ? -25.054 11.873 -2.495 1.00 65.12 369 ASP A C 1
ATOM 3086 O O . ASP A 1 369 ? -24.962 12.354 -1.368 1.00 65.12 369 ASP A O 1
ATOM 3090 N N . ALA A 1 370 ? -25.760 10.760 -2.726 1.00 69.06 370 ALA A N 1
ATOM 3091 C CA . ALA A 1 370 ? -26.403 9.971 -1.675 1.00 69.06 370 ALA A CA 1
ATOM 3092 C C . ALA A 1 370 ? -25.432 8.929 -1.088 1.00 69.06 370 ALA A C 1
ATOM 3094 O O . ALA A 1 370 ? -24.659 8.308 -1.824 1.00 69.06 370 ALA A O 1
ATOM 3095 N N . PHE A 1 371 ? -25.487 8.695 0.224 1.00 74.88 371 PHE A N 1
ATOM 3096 C CA . PHE A 1 371 ? -24.765 7.587 0.855 1.00 74.88 371 PHE A CA 1
ATOM 3097 C C . PHE A 1 371 ? -25.518 6.274 0.638 1.00 74.88 371 PHE A C 1
ATOM 3099 O O . PHE A 1 371 ? -26.732 6.235 0.780 1.00 74.88 371 PHE A O 1
ATOM 3106 N N . ARG A 1 372 ? -24.809 5.199 0.284 1.00 79.12 372 ARG A N 1
ATOM 3107 C CA . ARG A 1 372 ? -25.368 3.860 0.054 1.00 79.12 372 ARG A CA 1
ATOM 3108 C C . ARG A 1 372 ? -24.539 2.814 0.788 1.00 79.12 372 ARG A C 1
ATOM 3110 O O . ARG A 1 372 ? -23.328 2.715 0.578 1.00 79.12 372 ARG A O 1
ATOM 3117 N N . THR A 1 373 ? -25.194 1.991 1.598 1.00 81.62 373 THR A N 1
ATOM 3118 C CA . THR A 1 373 ? -24.560 0.842 2.253 1.00 81.62 373 THR A CA 1
ATOM 3119 C C . THR A 1 373 ? -24.248 -0.232 1.219 1.00 81.62 373 THR A C 1
ATOM 3121 O O . THR A 1 373 ? -25.145 -0.721 0.526 1.00 81.62 373 THR A O 1
ATOM 3124 N N . CYS A 1 374 ? -22.972 -0.588 1.103 1.00 82.81 374 CYS A N 1
ATOM 3125 C CA . CYS A 1 374 ? -22.482 -1.595 0.174 1.00 82.81 374 CYS A CA 1
ATOM 3126 C C . CYS A 1 374 ? -21.954 -2.806 0.943 1.00 82.81 374 CYS A C 1
ATOM 3128 O O . CYS A 1 374 ? -21.225 -2.660 1.923 1.00 82.81 374 CYS A O 1
ATOM 3130 N N . ILE A 1 375 ? -22.297 -3.999 0.467 1.00 83.31 375 ILE A N 1
ATOM 3131 C CA . ILE A 1 375 ? -21.858 -5.283 1.011 1.00 83.31 375 ILE A CA 1
ATOM 3132 C C . ILE A 1 375 ? -21.034 -6.045 -0.028 1.00 83.31 375 ILE A C 1
ATOM 3134 O O . ILE A 1 375 ? -21.358 -6.068 -1.219 1.00 83.31 375 ILE A O 1
ATOM 3138 N N . THR A 1 376 ? -19.996 -6.728 0.443 1.00 82.75 376 THR A N 1
ATOM 3139 C CA . THR A 1 376 ? -19.346 -7.826 -0.274 1.00 82.75 376 THR A CA 1
ATOM 3140 C C . THR A 1 376 ? -19.533 -9.137 0.485 1.00 82.75 376 THR A C 1
ATOM 3142 O O . THR A 1 376 ? -19.560 -9.153 1.713 1.00 82.75 376 THR A O 1
ATOM 3145 N N . GLN A 1 377 ? -19.643 -10.246 -0.249 1.00 79.00 377 GLN A N 1
ATOM 3146 C CA . GLN A 1 377 ? -19.634 -11.615 0.290 1.00 79.00 377 GLN A CA 1
ATOM 3147 C C . GLN A 1 377 ? -18.476 -12.452 -0.292 1.00 79.00 377 GLN A C 1
ATOM 3149 O O . GLN A 1 377 ? -18.453 -13.677 -0.181 1.00 79.00 377 GLN A O 1
ATOM 3154 N N . ASN A 1 378 ? -17.516 -11.797 -0.952 1.00 76.75 378 ASN A N 1
ATOM 3155 C CA . ASN A 1 378 ? -16.352 -12.419 -1.584 1.00 76.75 378 ASN A CA 1
ATOM 3156 C C . ASN A 1 378 ? -15.050 -11.650 -1.274 1.00 76.75 378 ASN A C 1
ATOM 3158 O O . ASN A 1 378 ? -14.146 -11.573 -2.109 1.00 76.75 378 ASN A O 1
ATOM 3162 N N . ASN A 1 379 ? -14.951 -11.095 -0.056 1.00 76.50 379 ASN A N 1
ATOM 3163 C CA . ASN A 1 379 ? -13.801 -10.332 0.447 1.00 76.50 379 ASN A CA 1
ATOM 3164 C C . ASN A 1 379 ? -13.441 -9.124 -0.442 1.00 76.50 379 ASN A C 1
ATOM 3166 O O . ASN A 1 379 ? -12.277 -8.838 -0.731 1.00 76.50 379 ASN A O 1
ATOM 3170 N N . GLY A 1 380 ? -14.460 -8.421 -0.928 1.00 77.81 380 GLY A N 1
ATOM 3171 C CA . GLY A 1 380 ? -14.330 -7.180 -1.682 1.00 77.81 380 GLY A CA 1
ATOM 3172 C C . GLY A 1 380 ? -13.944 -7.350 -3.148 1.00 77.81 380 GLY A C 1
ATOM 3173 O O . GLY A 1 380 ? -13.576 -6.358 -3.776 1.00 77.81 380 GLY A O 1
ATOM 3174 N N . TYR A 1 381 ? -14.003 -8.569 -3.699 1.00 76.50 381 TYR A N 1
ATOM 3175 C CA . TYR A 1 381 ? -13.797 -8.793 -5.134 1.00 76.50 381 TYR A CA 1
ATOM 3176 C C . TYR A 1 381 ? -14.927 -8.181 -5.973 1.00 76.50 381 TYR A C 1
ATOM 3178 O O . TYR A 1 381 ? -14.659 -7.587 -7.017 1.00 76.50 381 TYR A O 1
ATOM 3186 N N . SER A 1 382 ? -16.166 -8.283 -5.492 1.00 81.06 382 SER A N 1
ATOM 3187 C CA . SER A 1 382 ? -17.296 -7.493 -5.967 1.00 81.06 382 SER A CA 1
ATOM 3188 C C . SER A 1 382 ? -18.210 -7.053 -4.825 1.00 81.06 382 SER A C 1
ATOM 3190 O O . SER A 1 382 ? -18.220 -7.635 -3.734 1.00 81.06 382 SER A O 1
ATOM 3192 N N . TRP A 1 383 ? -18.938 -5.970 -5.084 1.00 83.88 383 TRP A N 1
ATOM 3193 C CA . TRP A 1 383 ? -19.802 -5.276 -4.137 1.00 83.88 383 TRP A CA 1
ATOM 3194 C C . TRP A 1 383 ? -21.196 -5.086 -4.714 1.00 83.88 383 TRP A C 1
ATOM 3196 O O . TRP A 1 383 ? -21.351 -4.860 -5.910 1.00 83.88 383 TRP A O 1
ATOM 3206 N N . THR A 1 384 ? -22.197 -5.118 -3.844 1.00 81.44 384 THR A N 1
ATOM 3207 C CA . THR A 1 384 ? -23.597 -4.809 -4.158 1.00 81.44 384 THR A CA 1
ATOM 3208 C C . THR A 1 384 ? -24.097 -3.758 -3.171 1.00 81.44 384 THR A C 1
ATOM 3210 O O . THR A 1 384 ? -23.599 -3.692 -2.046 1.00 81.44 384 THR A O 1
ATOM 3213 N N . HIS A 1 385 ? -25.053 -2.912 -3.565 1.00 79.62 385 HIS A N 1
ATOM 3214 C CA . HIS A 1 385 ? -25.730 -2.024 -2.614 1.00 79.62 385 HIS A CA 1
ATOM 3215 C C . HIS A 1 385 ? -26.955 -2.712 -2.027 1.00 79.62 385 HIS A C 1
ATOM 3217 O O . HIS A 1 385 ? -27.623 -3.505 -2.691 1.00 79.62 385 HIS A O 1
ATOM 3223 N N . LEU A 1 386 ? -27.270 -2.352 -0.789 1.00 78.25 386 LEU A N 1
ATOM 3224 C CA . LEU A 1 386 ? -28.529 -2.717 -0.159 1.00 78.25 386 LEU A CA 1
ATOM 3225 C C . LEU A 1 386 ? -29.662 -1.807 -0.678 1.00 78.25 386 LEU A C 1
ATOM 3227 O O . LEU A 1 386 ? -29.418 -0.628 -0.961 1.00 78.25 386 LEU A O 1
ATOM 3231 N N . PRO A 1 387 ? -30.902 -2.310 -0.810 1.00 72.81 387 PRO A N 1
ATOM 3232 C CA . PRO A 1 387 ? -32.042 -1.475 -1.173 1.00 72.81 387 PRO A CA 1
ATOM 3233 C C . PRO A 1 387 ? -32.440 -0.549 -0.014 1.00 72.81 387 PRO A C 1
ATOM 3235 O O . PRO A 1 387 ? -32.308 -0.921 1.147 1.00 72.81 387 PRO A O 1
ATOM 3238 N N . MET A 1 388 ? -33.000 0.622 -0.341 1.00 65.31 388 MET A N 1
ATOM 3239 C CA . MET A 1 388 ? -33.594 1.573 0.621 1.00 65.31 388 MET A CA 1
ATOM 3240 C C . MET A 1 388 ? -32.658 2.000 1.770 1.00 65.31 388 MET A C 1
ATOM 3242 O O . MET A 1 388 ? -32.976 1.748 2.925 1.00 65.31 388 MET A O 1
ATOM 3246 N N . ASP A 1 389 ? -31.525 2.640 1.449 1.00 66.75 389 ASP A N 1
ATOM 3247 C CA . ASP A 1 389 ? -30.641 3.358 2.402 1.00 66.75 389 ASP A CA 1
ATOM 3248 C C . ASP A 1 389 ? -30.418 2.644 3.747 1.00 66.75 389 ASP A C 1
ATOM 3250 O O . ASP A 1 389 ? -30.449 3.223 4.830 1.00 66.75 389 ASP A O 1
ATOM 3254 N N . ALA A 1 390 ? -30.206 1.334 3.638 1.00 63.72 390 ALA A N 1
ATOM 3255 C CA . ALA A 1 390 ? -30.215 0.384 4.733 1.00 63.72 390 ALA A CA 1
ATOM 3256 C C . ALA A 1 390 ? -29.061 0.623 5.718 1.00 63.72 390 ALA A C 1
ATOM 3258 O O . ALA A 1 390 ? -27.922 0.221 5.461 1.00 63.72 390 ALA A O 1
ATOM 3259 N N . SER A 1 391 ? -29.348 1.252 6.854 1.00 67.19 391 SER A N 1
ATOM 3260 C CA . SER A 1 391 ? -28.424 1.359 7.985 1.00 67.19 391 SER A CA 1
ATOM 3261 C C . SER A 1 391 ? -28.522 0.133 8.905 1.00 67.19 391 SER A C 1
ATOM 3263 O O . SER A 1 391 ? -29.419 -0.704 8.769 1.00 67.19 391 SER A O 1
ATOM 3265 N N . ASN A 1 392 ? -27.570 0.003 9.833 1.00 73.38 392 ASN A N 1
ATOM 3266 C CA . ASN A 1 392 ? -27.586 -0.985 10.917 1.00 73.38 392 ASN A CA 1
ATOM 3267 C C . ASN A 1 392 ? -27.825 -2.435 10.443 1.00 73.38 392 ASN A C 1
ATOM 3269 O O . ASN A 1 392 ? -28.837 -3.068 10.756 1.00 73.38 392 ASN A O 1
ATOM 3273 N N . VAL A 1 393 ? -26.900 -2.948 9.632 1.00 80.00 393 VAL A N 1
ATOM 3274 C CA . VAL A 1 393 ? -26.999 -4.277 9.011 1.00 80.00 393 VAL A CA 1
ATOM 3275 C C . VAL A 1 393 ? -26.567 -5.371 9.993 1.00 80.00 393 VAL A C 1
ATOM 3277 O O . VAL A 1 393 ? -25.468 -5.331 10.532 1.00 80.00 393 VAL A O 1
ATOM 3280 N N . ILE A 1 394 ? -27.401 -6.390 10.188 1.00 83.00 394 ILE A N 1
ATOM 3281 C CA . ILE A 1 394 ? -27.095 -7.578 10.991 1.00 83.00 394 ILE A CA 1
ATOM 3282 C C . ILE A 1 394 ? -26.956 -8.798 10.080 1.00 83.00 394 ILE A C 1
ATOM 3284 O O . ILE A 1 394 ? -27.741 -8.993 9.149 1.00 83.00 394 ILE A O 1
ATOM 3288 N N . PHE A 1 395 ? -26.011 -9.672 10.425 1.00 81.69 395 PHE A N 1
ATOM 3289 C CA . PHE A 1 395 ? -25.877 -11.003 9.846 1.00 81.69 395 PHE A CA 1
ATOM 3290 C C . PHE A 1 395 ? -26.358 -12.094 10.804 1.00 81.69 395 PHE A C 1
ATOM 3292 O O . PHE A 1 395 ? -25.841 -12.235 11.915 1.00 81.69 395 PHE A O 1
ATOM 3299 N N . LEU A 1 396 ? -27.309 -12.894 10.328 1.00 81.19 396 LEU A N 1
ATOM 3300 C CA . LEU A 1 396 ? -27.852 -14.082 10.989 1.00 81.19 396 LEU A CA 1
ATOM 3301 C C . LEU A 1 396 ? -27.558 -15.337 10.150 1.00 81.19 396 LEU A C 1
ATOM 3303 O O . LEU A 1 396 ? -27.171 -15.243 8.978 1.00 81.19 396 LEU A O 1
ATOM 3307 N N . ASN A 1 397 ? -27.766 -16.518 10.737 1.00 79.50 397 ASN A N 1
ATOM 3308 C CA . ASN A 1 397 ? -27.526 -17.830 10.123 1.00 79.50 397 ASN A CA 1
ATOM 3309 C C . ASN A 1 397 ? -26.155 -17.865 9.412 1.00 79.50 397 ASN A C 1
ATOM 3311 O O . ASN A 1 397 ? -26.046 -18.169 8.218 1.00 79.50 397 ASN A O 1
ATOM 3315 N N . SER A 1 398 ? -25.132 -17.445 10.156 1.00 72.00 398 SER A N 1
ATOM 3316 C CA . SER A 1 398 ? -23.711 -17.479 9.828 1.00 72.00 398 SER A CA 1
ATOM 3317 C C . SER A 1 398 ? -23.367 -16.744 8.528 1.00 72.00 398 SER A C 1
ATOM 3319 O O . SER A 1 398 ? -22.820 -17.303 7.573 1.00 72.00 398 SER A O 1
ATOM 3321 N N . GLY A 1 399 ? -23.753 -15.465 8.470 1.00 72.75 399 GLY A N 1
ATOM 3322 C CA . GLY A 1 399 ? -23.462 -14.572 7.344 1.00 72.75 399 GLY A CA 1
ATOM 3323 C C . GLY A 1 399 ? -24.400 -14.717 6.141 1.00 72.75 399 GLY A C 1
ATOM 3324 O O . GLY A 1 399 ? -24.270 -13.959 5.181 1.00 72.75 399 GLY A O 1
ATOM 3325 N N . THR A 1 400 ? -25.333 -15.677 6.162 1.00 75.44 400 THR A N 1
ATOM 3326 C CA . THR A 1 400 ? -26.182 -15.987 4.996 1.00 75.44 400 THR A CA 1
ATOM 3327 C C . THR A 1 400 ? -27.531 -15.271 4.991 1.00 75.44 400 THR A C 1
ATOM 3329 O O . THR A 1 400 ? -28.128 -15.120 3.925 1.00 75.44 400 THR A O 1
ATOM 3332 N N . VAL A 1 401 ? -28.009 -14.827 6.156 1.00 82.00 401 VAL A N 1
ATOM 3333 C CA . VAL A 1 401 ? -29.214 -14.003 6.302 1.00 82.00 401 VAL A CA 1
ATOM 3334 C C . VAL A 1 401 ? -28.784 -12.586 6.635 1.00 82.00 401 VAL A C 1
ATOM 3336 O O . VAL A 1 401 ? -28.005 -12.373 7.563 1.00 82.00 401 VAL A O 1
ATOM 3339 N N . ILE A 1 402 ? -29.301 -11.623 5.881 1.00 86.06 402 ILE A N 1
ATOM 3340 C CA . ILE A 1 402 ? -28.999 -10.201 6.044 1.00 86.06 402 ILE A CA 1
ATOM 3341 C C . ILE A 1 402 ? -30.272 -9.525 6.533 1.00 86.06 402 ILE A C 1
ATOM 3343 O O . ILE A 1 402 ? -31.319 -9.699 5.914 1.00 86.06 402 ILE A O 1
ATOM 3347 N N . VAL A 1 403 ? -30.192 -8.764 7.619 1.00 87.44 403 VAL A N 1
ATOM 3348 C CA . VAL A 1 403 ? -31.312 -8.009 8.198 1.00 87.44 403 VAL A CA 1
ATOM 3349 C C . VAL A 1 403 ? -30.890 -6.550 8.336 1.00 87.44 403 VAL A C 1
ATOM 3351 O O . VAL A 1 403 ? -29.763 -6.275 8.727 1.00 87.44 403 VAL A O 1
ATOM 3354 N N . SER A 1 404 ? -31.772 -5.605 8.033 1.00 87.00 404 SER A N 1
ATOM 3355 C CA . SER A 1 404 ? -31.568 -4.178 8.312 1.00 87.00 404 SER A CA 1
ATOM 3356 C C . SER A 1 404 ? -32.902 -3.530 8.682 1.00 87.00 404 SER A C 1
ATOM 3358 O O . SER A 1 404 ? -33.962 -3.927 8.189 1.00 87.00 404 SER A O 1
ATOM 3360 N N . VAL A 1 405 ? -32.857 -2.541 9.573 1.00 83.62 405 VAL A N 1
ATOM 3361 C CA . VAL A 1 405 ? -34.000 -1.677 9.883 1.00 83.62 405 VAL A CA 1
ATOM 3362 C C . VAL A 1 405 ? -33.858 -0.409 9.051 1.00 83.62 405 VAL A C 1
ATOM 3364 O O . VAL A 1 405 ? -32.822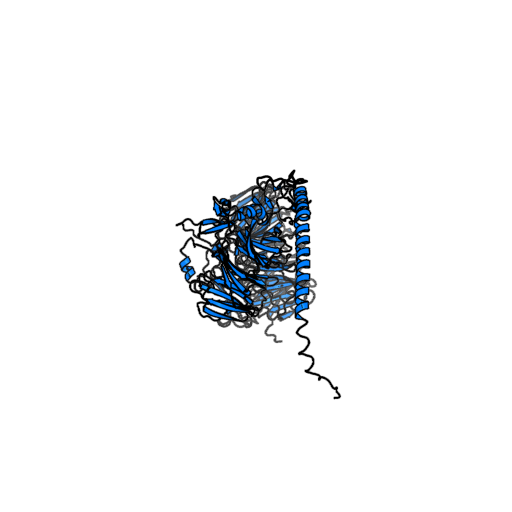 0.242 9.125 1.00 83.62 405 VAL A O 1
ATOM 3367 N N . VAL A 1 406 ? -34.898 -0.020 8.311 1.00 80.56 406 VAL A N 1
ATOM 3368 C CA . VAL A 1 406 ? -34.926 1.259 7.586 1.00 80.56 406 VAL A CA 1
ATOM 3369 C C . VAL A 1 406 ? -35.834 2.232 8.351 1.00 80.56 406 VAL A C 1
ATOM 3371 O O . VAL A 1 406 ? -37.064 2.086 8.279 1.00 80.56 406 VAL A O 1
ATOM 3374 N N . PRO A 1 407 ? -35.279 3.203 9.111 1.00 74.38 407 PRO A N 1
ATOM 3375 C CA . PRO A 1 407 ? -36.063 4.026 10.038 1.00 74.38 407 PRO A CA 1
ATOM 3376 C C . PRO A 1 407 ? -37.130 4.861 9.325 1.00 74.38 407 PRO A C 1
ATOM 3378 O O . PRO A 1 407 ? -38.282 4.901 9.757 1.00 74.38 407 PRO A O 1
ATOM 3381 N N . GLU A 1 408 ? -36.764 5.454 8.185 1.00 73.56 408 GLU A N 1
ATOM 3382 C CA . GLU A 1 408 ? -37.605 6.342 7.373 1.00 73.56 408 GLU A CA 1
ATOM 3383 C C . GLU A 1 408 ? -38.940 5.691 6.977 1.00 73.56 408 GLU A C 1
ATOM 3385 O O . GLU A 1 408 ? -40.010 6.283 7.130 1.00 73.56 408 GLU A O 1
ATOM 3390 N N . TYR A 1 409 ? -38.888 4.432 6.530 1.00 76.31 409 TYR A N 1
ATOM 3391 C CA . TYR A 1 409 ? -40.057 3.670 6.074 1.00 76.31 409 TYR A CA 1
ATOM 3392 C C . TYR A 1 409 ? -40.674 2.784 7.169 1.00 76.31 409 TYR A C 1
ATOM 3394 O O . TYR A 1 409 ? -41.735 2.188 6.950 1.00 76.31 409 TYR A O 1
ATOM 3402 N N . ARG A 1 410 ? -40.051 2.714 8.357 1.00 78.50 410 ARG A N 1
ATOM 3403 C CA . ARG A 1 410 ? -40.504 1.947 9.539 1.00 78.50 410 ARG A CA 1
ATOM 3404 C C . ARG A 1 410 ? -40.648 0.442 9.278 1.00 78.50 410 ARG A C 1
ATOM 3406 O O . ARG A 1 410 ? -41.505 -0.240 9.856 1.00 78.50 410 ARG A O 1
ATOM 3413 N N . ILE A 1 411 ? -39.809 -0.068 8.383 1.00 83.25 411 ILE A N 1
ATOM 3414 C CA . ILE A 1 411 ? -39.749 -1.474 7.981 1.00 83.25 411 ILE A CA 1
ATOM 3415 C C . ILE A 1 411 ? -38.422 -2.089 8.408 1.00 83.25 411 ILE A C 1
ATOM 3417 O O . ILE A 1 411 ? -37.389 -1.426 8.416 1.00 83.25 411 ILE A O 1
ATOM 3421 N N . VAL A 1 412 ? -38.451 -3.383 8.694 1.00 86.75 412 VAL A N 1
ATOM 3422 C CA . VAL A 1 412 ? -37.272 -4.233 8.566 1.00 86.75 412 VAL A CA 1
ATOM 3423 C C . VAL A 1 412 ? -37.284 -4.841 7.179 1.00 86.75 412 VAL A C 1
ATOM 3425 O O . VAL A 1 412 ? -38.311 -5.350 6.718 1.00 86.75 412 VAL A O 1
ATOM 3428 N N . ILE A 1 413 ? -36.134 -4.774 6.526 1.00 87.69 413 ILE A N 1
ATOM 3429 C CA . ILE A 1 413 ? -35.838 -5.488 5.295 1.00 87.69 413 ILE A CA 1
ATOM 3430 C C . ILE A 1 413 ? -34.906 -6.651 5.627 1.00 87.69 413 ILE A C 1
ATOM 3432 O O . ILE A 1 413 ? -34.012 -6.529 6.464 1.00 87.69 413 ILE A O 1
ATOM 3436 N N . TYR A 1 414 ? -35.116 -7.797 4.992 1.00 88.81 414 TYR A N 1
ATOM 3437 C CA . TYR A 1 414 ? -34.222 -8.937 5.139 1.00 88.81 414 TYR A CA 1
ATOM 3438 C C . TYR A 1 414 ? -34.131 -9.762 3.863 1.00 88.81 414 TYR A C 1
ATOM 3440 O O . TYR A 1 414 ? -35.088 -9.875 3.097 1.00 88.81 414 TYR A O 1
ATOM 3448 N N . SER A 1 415 ? -32.963 -10.359 3.665 1.00 87.31 415 SER A N 1
ATOM 3449 C CA . SER A 1 415 ? -32.668 -11.311 2.602 1.00 87.31 415 SER A CA 1
ATOM 3450 C C . SER A 1 415 ? -32.299 -12.651 3.230 1.00 87.31 415 SER A C 1
ATOM 3452 O O . SER A 1 415 ? -31.483 -12.716 4.151 1.00 87.31 415 SER A O 1
ATOM 3454 N N . LEU A 1 416 ? -32.908 -13.727 2.727 1.00 85.25 416 LEU A N 1
ATOM 3455 C CA . LEU A 1 416 ? -32.625 -15.108 3.141 1.00 85.25 416 LEU A CA 1
ATOM 3456 C C . LEU A 1 416 ? -31.614 -15.802 2.200 1.00 85.25 416 LEU A C 1
ATOM 3458 O O . LEU A 1 416 ? -31.176 -16.923 2.475 1.00 85.25 416 LEU A O 1
ATOM 3462 N N . ASP A 1 417 ? -31.264 -15.135 1.095 1.00 77.06 417 ASP A N 1
ATOM 3463 C CA . ASP A 1 417 ? -30.606 -15.682 -0.096 1.00 77.06 417 ASP A CA 1
ATOM 3464 C C . ASP A 1 417 ? -29.355 -14.897 -0.543 1.00 77.06 417 ASP A C 1
ATOM 3466 O O . ASP A 1 417 ? -28.923 -15.010 -1.693 1.00 77.06 417 ASP A O 1
ATOM 3470 N N . GLY A 1 418 ? -28.735 -14.149 0.378 1.00 74.81 418 GLY A N 1
ATOM 3471 C CA . GLY A 1 418 ? -27.479 -13.430 0.138 1.00 74.81 418 GLY A CA 1
ATOM 3472 C C . GLY A 1 418 ? -27.655 -12.182 -0.729 1.00 74.81 418 GLY A C 1
ATOM 3473 O O . GLY A 1 418 ? -27.060 -12.078 -1.795 1.00 74.81 418 GLY A O 1
ATOM 3474 N N . ALA A 1 419 ? -28.505 -11.255 -0.281 1.00 77.75 419 ALA A N 1
ATOM 3475 C CA . ALA A 1 419 ? -28.843 -9.978 -0.924 1.00 77.75 419 ALA A CA 1
ATOM 3476 C C . ALA A 1 419 ? -29.524 -10.059 -2.308 1.00 77.75 419 ALA A C 1
ATOM 3478 O O . ALA A 1 419 ? -29.806 -9.011 -2.891 1.00 77.75 419 ALA A O 1
ATOM 3479 N N . LYS A 1 420 ? -29.837 -11.258 -2.826 1.00 75.81 420 LYS A N 1
ATOM 3480 C CA . LYS A 1 420 ? -30.478 -11.438 -4.143 1.00 75.81 420 LYS A CA 1
ATOM 3481 C C . LYS A 1 420 ? -31.947 -11.022 -4.141 1.00 75.81 420 LYS A C 1
ATOM 3483 O O . LYS A 1 420 ? -32.385 -10.337 -5.062 1.00 75.81 420 LYS A O 1
ATOM 3488 N N . THR A 1 421 ? -32.708 -11.416 -3.121 1.00 81.81 421 THR A N 1
ATOM 3489 C CA . THR A 1 421 ? -34.096 -10.983 -2.925 1.00 81.81 421 THR A CA 1
ATOM 3490 C C . THR A 1 421 ? -34.302 -10.412 -1.529 1.00 81.81 421 THR A C 1
ATOM 3492 O O . THR A 1 421 ? -33.615 -10.766 -0.571 1.00 81.81 421 THR A O 1
ATOM 3495 N N . TRP A 1 422 ? -35.257 -9.488 -1.429 1.00 84.31 422 TRP A N 1
ATOM 3496 C CA . TRP A 1 422 ? -35.521 -8.715 -0.222 1.00 84.31 422 TRP A CA 1
ATOM 3497 C C . TRP A 1 422 ? -36.996 -8.789 0.150 1.00 84.31 422 TRP A C 1
ATOM 3499 O O . TRP A 1 422 ? -37.877 -8.516 -0.664 1.00 84.31 422 TRP A O 1
ATOM 3509 N N . ILE A 1 423 ? -37.252 -9.149 1.402 1.00 86.75 423 ILE A N 1
ATOM 3510 C CA . ILE A 1 423 ? -38.574 -9.189 2.018 1.00 86.75 423 ILE A CA 1
ATOM 3511 C C . ILE A 1 423 ? -38.655 -8.007 2.980 1.00 86.75 423 ILE A C 1
ATOM 3513 O O . ILE A 1 423 ? -37.736 -7.787 3.766 1.00 86.75 423 ILE A O 1
ATOM 3517 N N . ASN A 1 424 ? -39.748 -7.246 2.934 1.00 87.12 424 ASN A N 1
ATOM 3518 C CA . ASN A 1 424 ? -40.001 -6.153 3.866 1.00 87.12 424 ASN A CA 1
ATOM 3519 C C . ASN A 1 424 ? -41.136 -6.492 4.844 1.00 87.12 424 ASN A C 1
ATOM 3521 O O . ASN A 1 424 ? -42.092 -7.201 4.523 1.00 87.12 424 ASN A O 1
ATOM 3525 N N . HIS A 1 425 ? -41.023 -5.990 6.071 1.00 84.69 425 HIS A N 1
ATOM 3526 C CA . HIS A 1 425 ? -42.031 -6.152 7.112 1.00 84.69 425 HIS A CA 1
ATOM 3527 C C . HIS A 1 425 ? -42.107 -4.894 7.980 1.00 84.69 425 HIS A C 1
ATOM 3529 O O . HIS A 1 425 ? -41.083 -4.390 8.432 1.00 84.69 425 HIS A O 1
ATOM 3535 N N . ARG A 1 426 ? -43.313 -4.366 8.220 1.00 81.94 426 ARG A N 1
ATOM 3536 C CA . ARG A 1 426 ? -43.504 -3.181 9.071 1.00 81.94 426 ARG A CA 1
ATOM 3537 C C . ARG A 1 426 ? -43.441 -3.578 10.543 1.00 81.94 426 ARG A C 1
ATOM 3539 O O . ARG A 1 426 ? -44.194 -4.444 10.970 1.00 81.94 426 ARG A O 1
ATOM 3546 N N . ILE A 1 427 ? -42.569 -2.915 11.298 1.00 74.06 427 ILE A N 1
ATOM 3547 C CA . ILE A 1 427 ? -42.241 -3.280 12.689 1.00 74.06 427 ILE A CA 1
ATOM 3548 C C . ILE A 1 427 ? -42.872 -2.305 13.700 1.00 74.06 427 ILE A C 1
ATOM 3550 O O . ILE A 1 427 ? -43.116 -2.674 14.851 1.00 74.06 427 ILE A O 1
ATOM 3554 N N . TYR A 1 428 ? -43.176 -1.078 13.262 1.00 71.00 428 TYR A N 1
ATOM 3555 C CA . TYR A 1 428 ? -43.596 0.032 14.122 1.00 71.00 428 TYR A CA 1
ATOM 3556 C C . TYR A 1 428 ? -44.924 0.671 13.707 1.00 71.00 428 TYR A C 1
ATOM 3558 O O . TYR A 1 428 ? -45.340 0.609 12.545 1.00 71.00 428 TYR A O 1
ATOM 3566 N N . GLY A 1 429 ? -45.548 1.341 14.679 1.00 65.81 429 GLY A N 1
ATOM 3567 C CA . GLY A 1 429 ? -46.674 2.248 14.476 1.00 65.81 429 GLY A CA 1
ATOM 3568 C C . GLY A 1 429 ? -46.242 3.647 14.019 1.00 65.81 429 GLY A C 1
ATOM 3569 O O . GLY A 1 429 ? -45.283 3.826 13.263 1.00 65.81 429 GLY A O 1
ATOM 3570 N N . THR A 1 430 ? -46.983 4.660 14.454 1.00 62.00 430 THR A N 1
ATOM 3571 C CA . THR A 1 430 ? -46.670 6.071 14.203 1.00 62.00 430 THR A CA 1
ATOM 3572 C C . THR A 1 430 ? -45.787 6.646 15.309 1.00 62.00 430 THR A C 1
ATOM 3574 O O . THR A 1 430 ? -46.086 6.435 16.477 1.00 62.00 430 THR A O 1
ATOM 3577 N N . ASP A 1 431 ? -44.752 7.402 14.920 1.00 68.75 431 ASP A N 1
ATOM 3578 C CA . ASP A 1 431 ? -43.937 8.262 15.800 1.00 68.75 431 ASP A CA 1
ATOM 3579 C C . ASP A 1 431 ? -43.024 7.538 16.812 1.00 68.75 431 ASP A C 1
ATOM 3581 O O . ASP A 1 431 ? -42.980 7.872 17.992 1.00 68.75 431 ASP A O 1
ATOM 3585 N N . ILE A 1 432 ? -42.254 6.564 16.314 1.00 76.38 432 ILE A N 1
ATOM 3586 C CA . ILE A 1 432 ? -41.241 5.816 17.076 1.00 76.38 432 ILE A CA 1
ATOM 3587 C C . ILE A 1 432 ? -39.834 6.133 16.529 1.00 76.38 432 ILE A C 1
ATOM 3589 O O . ILE A 1 432 ? -39.632 6.116 15.313 1.00 76.38 432 ILE A O 1
ATOM 3593 N N . HIS A 1 433 ? -38.880 6.397 17.425 1.00 83.56 433 HIS A N 1
ATOM 3594 C CA . HIS A 1 433 ? -37.453 6.617 17.164 1.00 83.56 433 HIS A CA 1
ATOM 3595 C C . HIS A 1 433 ? -36.655 5.309 17.329 1.00 83.56 433 HIS A C 1
ATOM 3597 O O . HIS A 1 433 ? -36.945 4.518 18.226 1.00 83.56 433 HIS A O 1
ATOM 3603 N N . LEU A 1 434 ? -35.664 5.054 16.468 1.00 85.06 434 LEU A N 1
ATOM 3604 C CA . LEU A 1 434 ? -34.823 3.852 16.538 1.00 85.06 434 LEU A CA 1
ATOM 3605 C C . LEU A 1 434 ? -33.614 4.106 17.447 1.00 85.06 434 LEU A C 1
ATOM 3607 O O . LEU A 1 434 ? -32.847 5.023 17.182 1.00 85.06 434 LEU A O 1
ATOM 3611 N N . GLU A 1 435 ? -33.424 3.269 18.467 1.00 86.75 435 GLU A N 1
ATOM 3612 C CA . GLU A 1 435 ? -32.339 3.422 19.450 1.00 86.75 435 GLU A CA 1
ATOM 3613 C C . GLU A 1 435 ? -31.189 2.432 19.207 1.00 86.75 435 GLU A C 1
ATOM 3615 O O . GLU A 1 435 ? -30.021 2.801 19.273 1.00 86.75 435 GLU A O 1
ATOM 3620 N N . TYR A 1 436 ? -31.496 1.162 18.911 1.00 87.25 436 TYR A N 1
ATOM 3621 C CA . TYR A 1 436 ? -30.474 0.131 18.696 1.00 87.25 436 TYR A CA 1
ATOM 3622 C C . TYR A 1 436 ? -30.958 -1.014 17.805 1.00 87.25 436 TYR A C 1
ATOM 3624 O O . TYR A 1 436 ? -32.139 -1.362 17.777 1.00 87.25 436 TYR A O 1
ATOM 3632 N N . VAL A 1 437 ? -30.013 -1.636 17.104 1.00 86.81 437 VAL A N 1
ATOM 3633 C CA . VAL A 1 437 ? -30.208 -2.790 16.225 1.00 86.81 437 VAL A CA 1
ATOM 3634 C C . VAL A 1 437 ? -28.987 -3.691 16.380 1.00 86.81 437 VAL A C 1
ATOM 3636 O O . VAL A 1 437 ? -27.866 -3.236 16.173 1.00 86.81 437 VAL A O 1
ATOM 3639 N N . GLY A 1 438 ? -29.181 -4.957 16.748 1.00 85.31 438 GLY A N 1
ATOM 3640 C CA . GLY A 1 438 ? -28.059 -5.870 16.967 1.00 85.31 438 GLY A CA 1
ATOM 3641 C C . GLY A 1 438 ? -28.410 -7.352 16.968 1.00 85.31 438 GLY A C 1
ATOM 3642 O O . GLY A 1 438 ? -29.569 -7.753 16.863 1.00 85.31 438 GLY A O 1
ATOM 3643 N N . LYS A 1 439 ? -27.370 -8.176 17.087 1.00 83.69 439 LYS A N 1
ATOM 3644 C CA . LYS A 1 439 ? -27.434 -9.640 17.154 1.00 83.69 439 LYS A CA 1
ATOM 3645 C C . LYS A 1 439 ? -27.325 -10.114 18.605 1.00 83.69 439 LYS A C 1
ATOM 3647 O O . LYS A 1 439 ? -26.614 -9.492 19.391 1.00 83.69 439 LYS A O 1
ATOM 3652 N N . PHE A 1 440 ? -27.961 -11.231 18.949 1.00 83.44 440 PHE A N 1
ATOM 3653 C CA . PHE A 1 440 ? -27.696 -11.906 20.222 1.00 83.44 440 PHE A CA 1
ATOM 3654 C C . PHE A 1 440 ? -26.378 -12.697 20.173 1.00 83.44 440 PHE A C 1
ATOM 3656 O O . PHE A 1 440 ? -26.056 -13.352 19.182 1.00 83.44 440 PHE A O 1
ATOM 3663 N N . VAL A 1 441 ? -25.602 -12.655 21.257 1.00 76.56 441 VAL A N 1
ATOM 3664 C CA . VAL A 1 441 ? -24.395 -13.483 21.399 1.00 76.56 441 VAL A CA 1
ATOM 3665 C C . VAL A 1 441 ? -24.820 -14.905 21.754 1.00 76.56 441 VAL A C 1
ATOM 3667 O O . VAL A 1 441 ? -25.608 -15.102 22.669 1.00 76.56 441 VAL A O 1
ATOM 3670 N N . GLY A 1 442 ? -24.330 -15.896 21.007 1.00 71.56 442 GLY A N 1
ATOM 3671 C CA . GLY A 1 442 ? -24.713 -17.306 21.161 1.00 71.56 442 GLY A CA 1
ATOM 3672 C C . GLY A 1 442 ? -25.948 -17.741 20.355 1.00 71.56 442 GLY A C 1
ATOM 3673 O O . GLY A 1 442 ? -26.018 -18.906 19.970 1.00 71.56 442 GLY A O 1
ATOM 3674 N N . ASP A 1 443 ? -26.867 -16.828 20.012 1.00 76.25 443 ASP A N 1
ATOM 3675 C CA . ASP A 1 443 ? -28.037 -17.124 19.168 1.00 76.25 443 ASP A CA 1
ATOM 3676 C C . ASP A 1 443 ? -27.937 -16.451 17.789 1.00 76.25 443 ASP A C 1
ATOM 3678 O O . ASP A 1 443 ? -28.162 -15.254 17.610 1.00 76.25 443 ASP A O 1
ATOM 3682 N N . ASP A 1 444 ? -27.606 -17.261 16.786 1.00 78.75 444 ASP A N 1
ATOM 3683 C CA . ASP A 1 444 ? -27.387 -16.837 15.403 1.00 78.75 444 ASP A CA 1
ATOM 3684 C C . ASP A 1 444 ? -28.688 -16.664 14.588 1.00 78.75 444 ASP A C 1
ATOM 3686 O O . ASP A 1 444 ? -28.626 -16.322 13.409 1.00 78.75 444 ASP A O 1
ATOM 3690 N N . LEU A 1 445 ? -29.871 -16.894 15.175 1.00 86.19 445 LEU A N 1
ATOM 3691 C CA . LEU A 1 445 ? -31.174 -16.758 14.501 1.00 86.19 445 LEU A CA 1
ATOM 3692 C C . LEU A 1 445 ? -32.057 -15.639 15.071 1.00 86.19 445 LEU A C 1
ATOM 3694 O O . LEU A 1 445 ? -33.165 -15.432 14.564 1.00 86.19 445 LEU A O 1
ATOM 3698 N N . LYS A 1 446 ? -31.586 -14.902 16.083 1.00 88.50 446 LYS A N 1
ATOM 3699 C CA . LYS A 1 446 ? -32.324 -13.789 16.692 1.00 88.50 446 LYS A CA 1
ATOM 3700 C C . LYS A 1 446 ? -31.630 -12.447 16.472 1.00 88.50 446 LYS A C 1
ATOM 3702 O O . LYS A 1 446 ? -30.429 -12.298 16.690 1.00 88.50 446 LYS A O 1
ATOM 3707 N N . ALA A 1 447 ? -32.424 -11.444 16.107 1.00 89.31 447 ALA A N 1
ATOM 3708 C CA . ALA A 1 447 ? -32.026 -10.039 16.103 1.00 89.31 447 ALA A CA 1
ATOM 3709 C C . ALA A 1 447 ? -32.822 -9.255 17.154 1.00 89.31 447 ALA A C 1
ATOM 3711 O O . ALA A 1 447 ? -34.010 -9.509 17.364 1.00 89.31 447 ALA A O 1
ATOM 3712 N N . LEU A 1 448 ? -32.170 -8.287 17.792 1.00 90.31 448 LEU A N 1
ATOM 3713 C CA . LEU A 1 448 ? -32.793 -7.312 18.675 1.00 90.31 448 LEU A CA 1
ATOM 3714 C C . LEU A 1 448 ? -32.959 -5.984 17.946 1.00 90.31 448 LEU A C 1
ATOM 3716 O O . LEU A 1 448 ? -32.035 -5.490 17.300 1.00 90.31 448 LEU A O 1
ATOM 3720 N N . VAL A 1 449 ? -34.127 -5.381 18.125 1.00 89.38 449 VAL A N 1
ATOM 3721 C CA . VAL A 1 449 ? -34.452 -4.044 17.652 1.00 89.38 449 VAL A CA 1
ATOM 3722 C C . VAL A 1 449 ? -35.054 -3.259 18.821 1.00 89.38 449 VAL A C 1
ATOM 3724 O O . VAL A 1 449 ? -36.122 -3.615 19.320 1.00 89.38 449 VAL A O 1
ATOM 3727 N N . VAL A 1 450 ? -34.372 -2.204 19.270 1.00 89.44 450 VAL A N 1
ATOM 3728 C CA . VAL A 1 450 ? -34.808 -1.330 20.371 1.00 89.44 450 VAL A CA 1
ATOM 3729 C C . VAL A 1 450 ? -35.252 0.016 19.818 1.00 89.44 450 VAL A C 1
ATOM 3731 O O . VAL A 1 450 ? -34.569 0.607 18.981 1.00 89.44 450 VAL A O 1
ATOM 3734 N N . ALA A 1 451 ? -36.406 0.499 20.269 1.00 88.44 451 ALA A N 1
ATOM 3735 C CA . ALA A 1 451 ? -36.991 1.737 19.774 1.00 88.44 451 ALA A CA 1
ATOM 3736 C C . ALA A 1 451 ? -37.827 2.450 20.843 1.00 88.44 451 ALA A C 1
ATOM 3738 O O . ALA A 1 451 ? -38.495 1.793 21.643 1.00 88.44 451 ALA A O 1
ATOM 3739 N N . ARG A 1 452 ? -37.821 3.784 20.832 1.00 87.12 452 ARG A N 1
ATOM 3740 C CA . ARG A 1 452 ? -38.479 4.643 21.823 1.00 87.12 452 ARG A CA 1
ATOM 3741 C C . ARG A 1 452 ? -39.655 5.400 21.206 1.00 87.12 452 ARG A C 1
ATOM 3743 O O . ARG A 1 452 ? -39.555 5.928 20.103 1.00 87.12 452 ARG A O 1
ATOM 3750 N N . ASP A 1 453 ? -40.770 5.480 21.920 1.00 85.56 453 ASP A N 1
ATOM 3751 C CA . ASP A 1 453 ? -41.917 6.330 21.583 1.00 85.56 453 ASP A CA 1
ATOM 3752 C C . ASP A 1 453 ? -41.937 7.549 22.511 1.00 85.56 453 ASP A C 1
ATOM 3754 O O . ASP A 1 453 ? -42.258 7.447 23.698 1.00 85.56 453 ASP A O 1
ATOM 3758 N N . SER A 1 454 ? -41.600 8.709 21.944 1.00 75.19 454 SER A N 1
ATOM 3759 C CA . SER A 1 454 ? -41.512 9.997 22.643 1.00 75.19 454 SER A CA 1
ATOM 3760 C C . SER A 1 454 ? -42.869 10.599 23.030 1.00 75.19 454 SER A C 1
ATOM 3762 O O . SER A 1 454 ? -42.899 11.633 23.690 1.00 75.19 454 SER A O 1
ATOM 3764 N N . ARG A 1 455 ? -43.998 10.015 22.600 1.00 79.81 455 ARG A N 1
ATOM 3765 C CA . ARG A 1 455 ? -45.345 10.448 23.013 1.00 79.81 455 ARG A CA 1
ATOM 3766 C C . ARG A 1 455 ? -45.887 9.633 24.175 1.00 79.81 455 ARG A C 1
ATOM 3768 O O . ARG A 1 455 ? -46.683 10.156 24.950 1.00 79.81 455 ARG A O 1
ATOM 3775 N N . THR A 1 456 ? -45.514 8.357 24.266 1.00 82.12 456 THR A N 1
ATOM 3776 C CA . THR A 1 456 ? -46.013 7.453 25.315 1.00 82.12 456 THR A CA 1
ATOM 3777 C C . THR A 1 456 ? -44.988 7.118 26.395 1.00 82.12 456 THR A C 1
ATOM 3779 O O . THR A 1 456 ? -45.351 6.409 27.332 1.00 82.12 456 THR A O 1
ATOM 3782 N N . ASN A 1 457 ? -43.757 7.643 26.299 1.00 83.44 457 ASN A N 1
ATOM 3783 C CA . ASN A 1 457 ? -42.631 7.353 27.197 1.00 83.44 457 ASN A CA 1
ATOM 3784 C C . ASN A 1 457 ? -42.398 5.841 27.330 1.00 83.44 457 ASN A C 1
ATOM 3786 O O . ASN A 1 457 ? -42.336 5.284 28.426 1.00 83.44 457 ASN A O 1
ATOM 3790 N N . LYS A 1 458 ? -42.343 5.153 26.182 1.00 87.31 458 LYS A N 1
ATOM 3791 C CA . LYS A 1 458 ? -42.175 3.696 26.111 1.00 87.31 458 LYS A CA 1
ATOM 3792 C C . LYS A 1 458 ? -40.941 3.305 25.326 1.00 87.31 458 LYS A C 1
ATOM 3794 O O . LYS A 1 458 ? -40.751 3.757 24.197 1.00 87.31 458 LYS A O 1
ATOM 3799 N N . LEU A 1 459 ? -40.175 2.384 25.898 1.00 89.69 459 LEU A N 1
ATOM 3800 C CA . LEU A 1 459 ? -39.053 1.715 25.254 1.00 89.69 459 LEU A CA 1
ATOM 3801 C C . LEU A 1 459 ? -39.469 0.286 24.887 1.00 89.69 459 LEU A C 1
ATOM 3803 O O . LEU A 1 459 ? -39.840 -0.518 25.747 1.00 89.69 459 LEU A O 1
ATOM 3807 N N . TYR A 1 460 ? -39.431 -0.014 23.593 1.00 89.19 460 TYR A N 1
ATOM 3808 C CA . TYR A 1 460 ? -39.803 -1.302 23.019 1.00 89.19 460 TYR A CA 1
ATOM 3809 C C . TYR A 1 460 ? -38.547 -2.098 22.676 1.00 89.19 460 TYR A C 1
ATOM 3811 O O . TYR A 1 460 ? -37.760 -1.674 21.833 1.00 89.19 460 TYR A O 1
ATOM 3819 N N . PHE A 1 461 ? -38.405 -3.284 23.263 1.00 91.50 461 PHE A N 1
ATOM 3820 C CA . PHE A 1 461 ? -37.415 -4.285 22.873 1.00 91.50 461 PHE A CA 1
ATOM 3821 C C . PHE A 1 461 ? -38.126 -5.347 22.032 1.00 91.50 461 PHE A C 1
ATOM 3823 O O . PHE A 1 461 ? -38.853 -6.197 22.558 1.00 91.50 461 PHE A O 1
ATOM 3830 N N . LYS A 1 462 ? -37.941 -5.274 20.713 1.00 89.69 462 LYS A N 1
ATOM 3831 C CA . LYS A 1 462 ? -38.533 -6.190 19.736 1.00 89.69 462 LYS A CA 1
ATOM 3832 C C . LYS A 1 462 ? -37.509 -7.246 19.339 1.00 89.69 462 LYS A C 1
ATOM 3834 O O . LYS A 1 462 ? -36.476 -6.930 18.752 1.00 89.69 462 LYS A O 1
ATOM 3839 N N . ILE A 1 463 ? -37.801 -8.502 19.654 1.00 90.94 463 ILE A N 1
ATOM 3840 C CA . ILE A 1 463 ? -36.976 -9.655 19.284 1.00 90.94 463 ILE A CA 1
ATOM 3841 C C . ILE A 1 463 ? -37.539 -10.240 17.992 1.00 90.94 463 ILE A C 1
ATOM 3843 O O . ILE A 1 463 ? -38.707 -10.631 17.950 1.00 90.94 463 ILE A O 1
ATOM 3847 N N . LEU A 1 464 ? -36.708 -10.306 16.954 1.00 90.06 464 LEU A N 1
ATOM 3848 C CA . LEU A 1 464 ? -37.015 -10.925 15.668 1.00 90.06 464 LEU A CA 1
ATOM 3849 C C . LEU A 1 464 ? -36.385 -12.318 15.644 1.00 90.06 464 LEU A C 1
ATOM 3851 O O . LEU A 1 464 ? -35.169 -12.449 15.518 1.00 90.06 464 LEU A O 1
ATOM 3855 N N . ASP A 1 465 ? -37.210 -13.347 15.797 1.00 89.31 465 ASP A N 1
ATOM 3856 C CA . ASP A 1 465 ? -36.803 -14.746 15.905 1.00 89.31 465 ASP A CA 1
ATOM 3857 C C . ASP A 1 465 ? -37.085 -15.481 14.586 1.00 89.31 465 ASP A C 1
ATOM 3859 O O . ASP A 1 465 ? -38.238 -15.711 14.211 1.00 89.31 465 ASP A O 1
ATOM 3863 N N . PHE A 1 466 ? -36.018 -15.834 13.865 1.00 88.19 466 PHE A N 1
ATOM 3864 C CA . PHE A 1 466 ? -36.076 -16.506 12.563 1.00 88.19 466 PHE A CA 1
ATOM 3865 C C . PHE A 1 466 ? -36.105 -18.044 12.683 1.00 88.19 466 PHE A C 1
ATOM 3867 O O . PHE A 1 466 ? -36.105 -18.744 11.665 1.00 88.19 466 PHE A O 1
ATOM 3874 N N . SER A 1 467 ? -36.159 -18.607 13.898 1.00 85.62 467 SER A N 1
ATOM 3875 C CA . SER A 1 467 ? -36.130 -20.065 14.126 1.00 85.62 467 SER A CA 1
ATOM 3876 C C . SER A 1 467 ? -37.291 -20.811 13.455 1.00 85.62 467 SER A C 1
ATOM 3878 O O . SER A 1 467 ? -37.154 -21.970 13.070 1.00 85.62 467 SER A O 1
ATOM 3880 N N . ASN A 1 468 ? -38.429 -20.142 13.252 1.00 85.38 468 ASN A N 1
ATOM 3881 C CA . ASN A 1 468 ? -39.588 -20.691 12.543 1.00 85.38 468 ASN A CA 1
ATOM 3882 C C . ASN A 1 468 ? -39.385 -20.819 11.019 1.00 85.38 468 ASN A C 1
ATOM 3884 O O . ASN A 1 468 ? -40.104 -21.582 10.376 1.00 85.38 468 ASN A O 1
ATOM 3888 N N . ILE A 1 469 ? -38.430 -20.082 10.443 1.00 84.81 469 ILE A N 1
ATOM 3889 C CA . ILE A 1 469 ? -38.077 -20.128 9.016 1.00 84.81 469 ILE A CA 1
ATOM 3890 C C . ILE A 1 469 ? -37.053 -21.247 8.760 1.00 84.81 469 ILE A C 1
ATOM 3892 O O . ILE A 1 469 ? -37.117 -21.929 7.738 1.00 84.81 469 ILE A O 1
ATOM 3896 N N . PHE A 1 470 ? -36.138 -21.482 9.705 1.00 81.81 470 PHE A N 1
ATOM 3897 C CA . PHE A 1 470 ? -35.014 -22.415 9.570 1.00 81.81 470 PHE A CA 1
ATOM 3898 C C . PHE A 1 470 ? -35.234 -23.737 10.323 1.00 81.81 470 PHE A C 1
ATOM 3900 O O . PHE A 1 470 ? -34.457 -24.127 11.189 1.00 81.81 470 PHE A O 1
ATOM 3907 N N . THR A 1 471 ? -36.294 -24.462 9.960 1.00 73.50 471 THR A N 1
ATOM 3908 C CA . THR A 1 471 ? -36.759 -25.673 10.671 1.00 73.50 471 THR A CA 1
ATOM 3909 C C . THR A 1 471 ? -35.913 -26.935 10.467 1.00 73.50 471 THR A C 1
ATOM 3911 O O . THR A 1 471 ? -36.076 -27.907 11.204 1.00 73.50 471 THR A O 1
ATOM 3914 N N . SER A 1 472 ? -35.017 -26.964 9.474 1.00 76.25 472 SER A N 1
ATOM 3915 C CA . SER A 1 472 ? -34.154 -28.118 9.187 1.00 76.25 472 SER A CA 1
ATOM 3916 C C . SER A 1 472 ? -32.706 -27.701 8.943 1.00 76.25 472 SER A C 1
ATOM 3918 O O . SER A 1 472 ? -32.439 -26.612 8.437 1.00 76.25 472 SER A O 1
ATOM 3920 N N . ALA A 1 473 ? -31.768 -28.574 9.313 1.00 74.88 473 ALA A N 1
ATOM 3921 C CA . ALA A 1 473 ? -30.336 -28.334 9.171 1.00 74.88 473 ALA A CA 1
ATOM 3922 C C . ALA A 1 473 ? -29.805 -28.730 7.785 1.00 74.88 473 ALA A C 1
ATOM 3924 O O . ALA A 1 473 ? -30.319 -29.657 7.154 1.00 74.88 473 ALA A O 1
ATOM 3925 N N . CYS A 1 474 ? -28.742 -28.055 7.341 1.00 71.88 474 CYS A N 1
ATOM 3926 C CA . CYS A 1 474 ? -28.063 -28.354 6.078 1.00 71.88 474 CYS A CA 1
ATOM 3927 C C . CYS A 1 474 ? -27.363 -29.727 6.105 1.00 71.88 474 CYS A C 1
ATOM 3929 O O . CYS A 1 474 ? -26.598 -30.021 7.029 1.00 71.88 474 CYS A O 1
ATOM 3931 N N . LYS A 1 475 ? -27.564 -30.539 5.060 1.00 75.38 475 LYS A N 1
ATOM 3932 C CA . LYS A 1 475 ? -26.771 -31.753 4.779 1.00 75.38 475 LYS A CA 1
ATOM 3933 C C . LYS A 1 475 ? -25.423 -31.392 4.150 1.00 75.38 475 LYS A C 1
ATOM 3935 O O . LYS A 1 475 ? -25.286 -30.324 3.570 1.00 75.38 475 LYS A O 1
ATOM 3940 N N . SER A 1 476 ? -24.442 -32.295 4.200 1.00 68.94 476 SER A N 1
ATOM 3941 C CA . SER A 1 476 ? -23.075 -32.092 3.672 1.00 68.94 476 SER A CA 1
ATOM 3942 C C . SER A 1 476 ? -22.995 -31.698 2.190 1.00 68.94 476 SER A C 1
ATOM 3944 O O . SER A 1 476 ? -22.057 -30.998 1.809 1.00 68.94 476 SER A O 1
ATOM 3946 N N . GLU A 1 477 ? -23.967 -32.134 1.388 1.00 69.00 477 GLU A N 1
ATOM 3947 C CA . GLU A 1 477 ? -24.121 -31.844 -0.049 1.00 69.00 477 GLU A CA 1
ATOM 3948 C C . GLU A 1 477 ? -24.731 -30.456 -0.328 1.00 69.00 477 GLU A C 1
ATOM 3950 O O . GLU A 1 477 ? -24.615 -29.941 -1.431 1.00 69.00 477 GLU A O 1
ATOM 3955 N N . GLU A 1 478 ? -25.361 -29.828 0.671 1.00 72.06 478 GLU A N 1
ATOM 3956 C CA . GLU A 1 478 ? -26.084 -28.547 0.548 1.00 72.06 478 GLU A CA 1
ATOM 3957 C C . GLU A 1 478 ? -25.186 -27.331 0.879 1.00 72.06 478 GLU A C 1
ATOM 3959 O O . GLU A 1 478 ? -25.656 -26.193 0.979 1.00 72.06 478 GLU A O 1
ATOM 3964 N N . TYR A 1 479 ? -23.885 -27.581 1.063 1.00 73.12 479 TYR A N 1
ATOM 3965 C CA . TYR A 1 479 ? -22.850 -26.572 1.271 1.00 73.12 479 TYR A CA 1
ATOM 3966 C C . TYR A 1 479 ? -22.136 -26.272 -0.046 1.00 73.12 479 TYR A C 1
ATOM 3968 O O . TYR A 1 479 ? -21.524 -27.156 -0.646 1.00 73.12 479 TYR A O 1
ATOM 3976 N N . LEU A 1 480 ? -22.136 -25.003 -0.431 1.00 73.31 480 LEU A N 1
ATOM 3977 C CA . LEU A 1 480 ? -21.370 -24.485 -1.552 1.00 73.31 480 LEU A CA 1
ATOM 3978 C C . LEU A 1 480 ? -19.940 -24.179 -1.081 1.00 73.31 480 LEU A C 1
ATOM 3980 O O . LEU A 1 480 ? -19.730 -23.657 0.018 1.00 73.31 480 LEU A O 1
ATOM 3984 N N . GLN A 1 481 ? -18.952 -24.524 -1.906 1.00 74.69 481 GLN A N 1
ATOM 3985 C CA . GLN A 1 481 ? -17.537 -24.307 -1.619 1.00 74.69 481 GLN A CA 1
ATOM 3986 C C . GLN A 1 481 ? -16.887 -23.512 -2.750 1.00 74.69 481 GLN A C 1
ATOM 3988 O O . GLN A 1 481 ? -17.026 -23.875 -3.917 1.00 74.69 481 GLN A O 1
ATOM 3993 N N . TRP A 1 482 ? -16.169 -22.440 -2.411 1.00 71.75 482 TRP A N 1
ATOM 3994 C CA . TRP A 1 482 ? -15.500 -21.584 -3.392 1.00 71.75 482 TRP A CA 1
ATOM 3995 C C . TRP A 1 482 ? -14.168 -21.019 -2.872 1.00 71.75 482 TRP A C 1
ATOM 3997 O O . TRP A 1 482 ? -13.996 -20.839 -1.663 1.00 71.75 482 TRP A O 1
ATOM 4007 N N . PRO A 1 483 ? -13.203 -20.733 -3.764 1.00 72.81 483 PRO A N 1
ATOM 4008 C CA . PRO A 1 483 ? -11.935 -20.119 -3.389 1.00 72.81 483 PRO A CA 1
ATOM 4009 C C . PRO A 1 483 ? -12.082 -18.613 -3.124 1.00 72.81 483 PRO A C 1
ATOM 4011 O O . PRO A 1 483 ? -12.770 -17.893 -3.850 1.00 72.81 483 PRO A O 1
ATOM 4014 N N . LEU A 1 484 ? -11.383 -18.115 -2.103 1.00 70.44 484 LEU A N 1
ATOM 4015 C CA . LEU A 1 484 ? -11.291 -16.688 -1.797 1.00 70.44 484 LEU A CA 1
ATOM 4016 C C . LEU A 1 484 ? -10.526 -15.943 -2.907 1.00 70.44 484 LEU A C 1
ATOM 4018 O O . LEU A 1 484 ? -9.340 -16.184 -3.126 1.00 70.44 484 LEU A O 1
ATOM 4022 N N . HIS A 1 485 ? -11.183 -15.005 -3.591 1.00 67.56 485 HIS A N 1
ATOM 4023 C CA . HIS A 1 485 ? -10.568 -14.247 -4.684 1.00 67.56 485 HIS A CA 1
ATOM 4024 C C . HIS A 1 485 ? -9.422 -13.331 -4.212 1.00 67.56 485 HIS A C 1
ATOM 4026 O O . HIS A 1 485 ? -9.582 -12.498 -3.311 1.00 67.56 485 HIS A O 1
ATOM 4032 N N . ARG A 1 486 ? -8.270 -13.432 -4.889 1.00 67.81 486 ARG A N 1
ATOM 4033 C CA . ARG A 1 486 ? -7.073 -12.608 -4.663 1.00 67.81 486 ARG A CA 1
ATOM 4034 C C . ARG A 1 486 ? -6.595 -11.943 -5.960 1.00 67.81 486 ARG A C 1
ATOM 4036 O O . ARG A 1 486 ? -6.984 -12.308 -7.070 1.00 67.81 486 ARG A O 1
ATOM 4043 N N . SER A 1 487 ? -5.733 -10.943 -5.809 1.00 57.62 487 SER A N 1
ATOM 4044 C CA . SER A 1 487 ? -5.018 -10.272 -6.897 1.00 57.62 487 SER A CA 1
ATOM 4045 C C . SER A 1 487 ? -4.302 -11.314 -7.766 1.00 57.62 487 SER A C 1
ATOM 4047 O O . SER A 1 487 ? -3.629 -12.190 -7.235 1.00 57.62 487 SER A O 1
ATOM 4049 N N . HIS A 1 488 ? -4.479 -11.250 -9.089 1.00 53.91 488 HIS A N 1
ATOM 4050 C CA . HIS A 1 488 ? -3.933 -12.197 -10.079 1.00 53.91 488 HIS A CA 1
ATOM 4051 C C . HIS A 1 488 ? -4.304 -13.688 -9.901 1.00 53.91 488 HIS A C 1
ATOM 4053 O O . HIS A 1 488 ? -3.999 -14.489 -10.783 1.00 53.91 488 HIS A O 1
ATOM 4059 N N . GLY A 1 489 ? -5.048 -14.118 -8.876 1.00 60.53 489 GLY A N 1
ATOM 4060 C CA . GLY A 1 489 ? -5.156 -15.550 -8.574 1.00 60.53 489 GLY A CA 1
ATOM 4061 C C . GLY A 1 489 ? -6.026 -15.915 -7.379 1.00 60.53 489 GLY A C 1
ATOM 4062 O O . GLY A 1 489 ? -7.023 -15.259 -7.078 1.00 60.53 489 GLY A O 1
ATOM 4063 N N . PHE A 1 490 ? -5.634 -17.015 -6.743 1.00 51.12 490 PHE A N 1
ATOM 4064 C CA . PHE A 1 490 ? -6.252 -17.531 -5.525 1.00 51.12 490 PHE A CA 1
ATOM 4065 C C . PHE A 1 490 ? -5.196 -17.987 -4.491 1.00 51.12 490 PHE A C 1
ATOM 4067 O O . PHE A 1 490 ? -5.524 -18.004 -3.309 1.00 51.12 490 PHE A O 1
ATOM 4074 N N . CYS A 1 491 ? -3.947 -18.305 -4.894 1.00 56.72 491 CYS A N 1
ATOM 4075 C CA . CYS A 1 491 ? -2.832 -18.562 -3.962 1.00 56.72 491 CYS A CA 1
ATOM 4076 C C . CYS A 1 491 ? -2.452 -17.258 -3.228 1.00 56.72 491 CYS A C 1
ATOM 4078 O O . CYS A 1 491 ? -2.236 -16.224 -3.864 1.00 56.72 491 CYS A O 1
ATOM 4080 N N . TYR A 1 492 ? -2.337 -17.306 -1.902 1.00 56.31 492 TYR A N 1
ATOM 4081 C CA . TYR A 1 492 ? -1.664 -16.293 -1.081 1.00 56.31 492 TYR A CA 1
ATOM 4082 C C . TYR A 1 492 ? -0.771 -17.030 -0.078 1.00 56.31 492 TYR A C 1
ATOM 4084 O O . TYR A 1 492 ? -1.257 -17.924 0.605 1.00 56.31 492 TYR A O 1
ATOM 4092 N N . GLN A 1 493 ? 0.531 -16.718 -0.036 1.00 56.88 493 GLN A N 1
ATOM 4093 C CA . GLN A 1 493 ? 1.523 -17.423 0.803 1.00 56.88 493 GLN A CA 1
ATOM 4094 C C . GLN A 1 493 ? 1.501 -18.971 0.665 1.00 56.88 493 GLN A C 1
ATOM 4096 O O . GLN A 1 493 ? 1.876 -19.697 1.584 1.00 56.88 493 GLN A O 1
ATOM 4101 N N . GLY A 1 494 ? 1.057 -19.516 -0.471 1.00 53.41 494 GLY A N 1
ATOM 4102 C CA . GLY A 1 494 ? 0.997 -20.965 -0.694 1.00 53.41 494 GLY A CA 1
ATOM 4103 C C . GLY A 1 494 ? -0.321 -21.671 -0.433 1.00 53.41 494 GLY A C 1
ATOM 4104 O O . GLY A 1 494 ? -0.394 -22.886 -0.624 1.00 53.41 494 GLY A O 1
ATOM 4105 N N . THR A 1 495 ? -1.366 -20.953 -0.029 1.00 55.22 495 THR A N 1
ATOM 4106 C CA . THR A 1 495 ? -2.678 -21.549 0.242 1.00 55.22 495 THR A CA 1
ATOM 4107 C C . THR A 1 495 ? -3.771 -20.924 -0.617 1.00 55.22 495 THR A C 1
ATOM 4109 O O . THR A 1 495 ? -3.754 -19.727 -0.915 1.00 55.22 495 THR A O 1
ATOM 4112 N N . ILE A 1 496 ? -4.752 -21.742 -1.008 1.00 63.09 496 ILE A N 1
ATOM 4113 C CA . ILE A 1 496 ? -6.098 -21.253 -1.303 1.00 63.09 496 ILE A CA 1
ATOM 4114 C C . ILE A 1 496 ? -6.927 -21.410 -0.031 1.00 63.09 496 ILE A C 1
ATOM 4116 O O . ILE A 1 496 ? -7.062 -22.506 0.517 1.00 63.09 496 ILE A O 1
ATOM 4120 N N . LEU A 1 497 ? -7.539 -20.308 0.392 1.00 66.31 497 LEU A N 1
ATOM 4121 C CA . LEU A 1 497 ? -8.594 -20.316 1.397 1.00 66.31 497 LEU A CA 1
ATOM 4122 C C . LEU A 1 497 ? -9.903 -20.722 0.712 1.00 66.31 497 LEU A C 1
ATOM 4124 O O . LEU A 1 497 ? -10.463 -19.946 -0.066 1.00 66.31 497 LEU A O 1
ATOM 4128 N N . LEU A 1 498 ? -10.370 -21.948 0.963 1.00 69.81 498 LEU A N 1
ATOM 4129 C CA . LEU A 1 498 ? -11.667 -22.424 0.485 1.00 69.81 498 LEU A CA 1
ATOM 4130 C C . LEU A 1 498 ? -12.722 -22.113 1.549 1.00 69.81 498 LEU A C 1
ATOM 4132 O O . LEU A 1 498 ? -12.690 -22.649 2.659 1.00 69.81 498 LEU A O 1
ATOM 4136 N N . ILE A 1 499 ? -13.660 -21.234 1.197 1.00 72.69 499 ILE A N 1
ATOM 4137 C CA . ILE A 1 499 ? -14.841 -20.943 2.009 1.00 72.69 499 ILE A CA 1
ATOM 4138 C C . ILE A 1 499 ? -15.859 -22.044 1.736 1.00 72.69 499 ILE A C 1
ATOM 4140 O O . ILE A 1 499 ? -16.147 -22.336 0.575 1.00 72.69 499 ILE A O 1
ATOM 4144 N N . LYS A 1 500 ? -16.428 -22.623 2.796 1.00 72.19 500 LYS A N 1
ATOM 4145 C CA . LYS A 1 500 ? -17.549 -23.560 2.711 1.00 72.19 500 LYS A CA 1
ATOM 4146 C C . LYS A 1 500 ? -18.698 -23.093 3.601 1.00 72.19 500 LYS A C 1
ATOM 4148 O O . LYS A 1 500 ? -18.564 -23.053 4.821 1.00 72.19 500 LYS A O 1
ATOM 4153 N N . THR A 1 501 ? -19.835 -22.768 2.993 1.00 70.94 501 THR A N 1
ATOM 4154 C CA . THR A 1 501 ? -21.055 -22.319 3.690 1.00 70.94 501 THR A CA 1
ATOM 4155 C C . THR A 1 501 ? -22.311 -22.796 2.945 1.00 70.94 501 THR A C 1
ATOM 4157 O O . THR A 1 501 ? -22.211 -23.403 1.881 1.00 70.94 501 THR A O 1
ATOM 4160 N N . ARG A 1 502 ? -23.498 -22.608 3.527 1.00 72.44 502 ARG A N 1
ATOM 4161 C CA . ARG A 1 502 ? -24.793 -22.994 2.937 1.00 72.44 502 ARG A CA 1
ATOM 4162 C C . ARG A 1 502 ? -24.990 -22.314 1.580 1.00 72.44 502 ARG A C 1
ATOM 4164 O O . ARG A 1 502 ? -24.744 -21.116 1.463 1.00 72.44 502 ARG A O 1
ATOM 4171 N N . ASP A 1 503 ? -25.509 -23.047 0.593 1.00 70.25 503 ASP A N 1
ATOM 4172 C CA . ASP A 1 503 ? -26.032 -22.425 -0.630 1.00 70.25 503 ASP A CA 1
ATOM 4173 C C . ASP A 1 503 ? -27.162 -21.437 -0.269 1.00 70.25 503 ASP A C 1
ATOM 4175 O O . ASP A 1 503 ? -28.186 -21.871 0.281 1.00 70.25 503 ASP A O 1
ATOM 4179 N N . PRO A 1 504 ? -27.022 -20.128 -0.567 1.00 65.81 504 PRO A N 1
ATOM 4180 C CA . PRO A 1 504 ? -28.021 -19.130 -0.211 1.00 65.81 504 PRO A CA 1
ATOM 4181 C C . PRO A 1 504 ? -29.445 -19.468 -0.679 1.00 65.81 504 PRO A C 1
ATOM 4183 O O . PRO A 1 504 ? -30.393 -19.090 0.007 1.00 65.81 504 PRO A O 1
ATOM 4186 N N . THR A 1 505 ? -29.628 -20.234 -1.765 1.00 67.62 505 THR A N 1
ATOM 4187 C CA . THR A 1 505 ? -30.968 -20.611 -2.258 1.00 67.62 505 THR A CA 1
ATOM 4188 C C . THR A 1 505 ? -31.711 -21.609 -1.358 1.00 67.62 505 THR A C 1
ATOM 4190 O O . THR A 1 505 ? -32.931 -21.731 -1.460 1.00 67.62 505 THR A O 1
ATOM 4193 N N . ASN A 1 506 ? -31.014 -22.326 -0.470 1.00 72.25 506 ASN A N 1
ATOM 4194 C CA . ASN A 1 506 ? -31.594 -23.369 0.382 1.00 72.25 506 ASN A CA 1
ATOM 4195 C C . ASN A 1 506 ? -31.975 -22.824 1.767 1.00 72.25 506 ASN A C 1
ATOM 4197 O O . ASN A 1 506 ? -31.102 -22.672 2.618 1.00 72.25 506 ASN A O 1
ATOM 4201 N N . ILE A 1 507 ? -33.262 -22.572 2.035 1.00 71.38 507 ILE A N 1
ATOM 4202 C CA . ILE A 1 507 ? -33.748 -22.038 3.328 1.00 71.38 507 ILE A CA 1
ATOM 4203 C C . ILE A 1 507 ? -33.621 -23.099 4.444 1.00 71.38 507 ILE A C 1
ATOM 4205 O O . ILE A 1 507 ? -34.562 -23.835 4.739 1.00 71.38 507 ILE A O 1
ATOM 4209 N N . LYS A 1 508 ? -32.429 -23.197 5.047 1.00 74.25 508 LYS A N 1
ATOM 4210 C CA . LYS A 1 508 ? -32.066 -24.150 6.111 1.00 74.25 508 LYS A CA 1
ATOM 4211 C C . LYS A 1 508 ? -31.093 -23.549 7.129 1.00 74.25 508 LYS A C 1
ATOM 4213 O O . LYS A 1 508 ? -30.382 -22.590 6.832 1.00 74.25 508 LYS A O 1
ATOM 4218 N N . GLN A 1 509 ? -31.062 -24.124 8.328 1.00 69.12 509 GLN A N 1
ATOM 4219 C CA . GLN A 1 509 ? -30.162 -23.725 9.410 1.00 69.12 509 GLN A CA 1
ATOM 4220 C C . GLN A 1 509 ? -28.733 -24.229 9.150 1.00 69.12 509 GLN A C 1
ATOM 4222 O O . GLN A 1 509 ? -28.531 -25.411 8.840 1.00 69.12 509 GLN A O 1
ATOM 4227 N N . LEU A 1 510 ? -27.734 -23.363 9.325 1.00 66.31 510 LEU A N 1
ATOM 4228 C CA . LEU A 1 510 ? -26.336 -23.770 9.450 1.00 66.31 510 LEU A CA 1
ATOM 4229 C C . LEU A 1 510 ? -26.103 -24.284 10.883 1.00 66.31 510 LEU A C 1
ATOM 4231 O O . LEU A 1 510 ? -26.391 -23.584 11.847 1.00 66.31 510 LEU A O 1
ATOM 4235 N N . ARG A 1 511 ? -25.614 -25.521 11.042 1.00 56.91 511 ARG A N 1
ATOM 4236 C CA . ARG A 1 511 ? -25.311 -26.123 12.366 1.00 56.91 511 ARG A CA 1
ATOM 4237 C C . ARG A 1 511 ? -23.822 -26.143 12.723 1.00 56.91 511 ARG A C 1
ATOM 4239 O O . ARG A 1 511 ? -23.445 -26.669 13.764 1.00 56.91 511 ARG A O 1
ATOM 4246 N N . LEU A 1 512 ? -22.976 -25.637 11.836 1.00 51.72 512 LEU A N 1
ATOM 4247 C CA . LEU A 1 512 ? -21.525 -25.622 11.970 1.00 51.72 512 LEU A CA 1
ATOM 4248 C C . LEU A 1 512 ? -21.044 -24.234 11.572 1.00 51.72 512 LEU A C 1
ATOM 4250 O O . LEU A 1 512 ? -21.325 -23.815 10.450 1.00 51.72 512 LEU A O 1
ATOM 4254 N N . ASN A 1 513 ? -20.273 -23.580 12.444 1.00 51.75 513 ASN A N 1
ATOM 4255 C CA . ASN A 1 513 ? -19.469 -22.419 12.064 1.00 51.75 513 ASN A CA 1
ATOM 4256 C C . ASN A 1 513 ? -18.695 -22.772 10.785 1.00 51.75 513 ASN A C 1
ATOM 4258 O O . ASN A 1 513 ? -18.163 -23.886 10.674 1.00 51.75 513 ASN A O 1
ATOM 4262 N N . ALA A 1 514 ? -18.679 -21.857 9.813 1.00 48.06 514 ALA A N 1
ATOM 4263 C CA . ALA A 1 514 ? -18.134 -22.124 8.488 1.00 48.06 514 ALA A CA 1
ATOM 4264 C C . ALA A 1 514 ? -16.707 -22.682 8.592 1.00 48.06 514 ALA A C 1
ATOM 4266 O O . ALA A 1 514 ? -15.796 -22.025 9.097 1.00 48.06 514 ALA A O 1
ATOM 4267 N N . ARG A 1 515 ? -16.507 -23.920 8.125 1.00 47.75 515 ARG A N 1
ATOM 4268 C CA . ARG A 1 515 ? -15.178 -24.533 8.131 1.00 47.75 515 ARG A CA 1
ATOM 4269 C C . ARG A 1 515 ? -14.364 -23.925 7.002 1.00 47.75 515 ARG A C 1
ATOM 4271 O O . ARG A 1 515 ? -14.570 -24.269 5.840 1.00 47.75 515 ARG A O 1
ATOM 4278 N N . VAL A 1 516 ? -13.423 -23.058 7.362 1.00 49.12 516 VAL A N 1
ATOM 4279 C CA . VAL A 1 516 ? -12.307 -22.710 6.484 1.00 49.12 516 VAL A CA 1
ATOM 4280 C C . VAL A 1 516 ? -11.504 -23.979 6.267 1.00 49.12 516 VAL A C 1
ATOM 4282 O O . VAL A 1 516 ? -11.007 -24.569 7.226 1.00 49.12 516 VAL A O 1
ATOM 4285 N N . GLN A 1 517 ? -11.402 -24.418 5.019 1.00 46.28 517 GLN A N 1
ATOM 4286 C CA . GLN A 1 517 ? -10.482 -25.484 4.664 1.00 46.28 517 GLN A CA 1
ATOM 4287 C C . GLN A 1 517 ? -9.312 -24.850 3.921 1.00 46.28 517 GLN A C 1
ATOM 4289 O O . GLN A 1 517 ? -9.445 -24.409 2.779 1.00 46.28 517 GLN A O 1
ATOM 4294 N N . GLU A 1 518 ? -8.165 -24.770 4.591 1.00 47.69 518 GLU A N 1
ATOM 4295 C CA . GLU A 1 518 ? -6.920 -24.417 3.920 1.00 47.69 518 GLU A CA 1
ATOM 4296 C C . GLU A 1 518 ? -6.523 -25.566 2.997 1.00 47.69 518 GLU A C 1
ATOM 4298 O O . GLU A 1 518 ? -6.353 -26.705 3.438 1.00 47.69 518 GLU A O 1
ATOM 4303 N N . MET A 1 519 ? -6.375 -25.268 1.709 1.00 42.47 519 MET A N 1
ATOM 4304 C CA . MET A 1 519 ? -5.817 -26.208 0.749 1.00 42.47 519 MET A CA 1
ATOM 4305 C C . MET A 1 519 ? -4.519 -25.620 0.208 1.00 42.47 519 MET A C 1
ATOM 4307 O O . MET A 1 519 ? -4.515 -24.586 -0.463 1.00 42.47 519 MET A O 1
ATOM 4311 N N . ILE A 1 520 ? -3.405 -26.276 0.536 1.00 49.62 520 ILE A N 1
ATOM 4312 C CA . ILE A 1 520 ? -2.110 -25.996 -0.086 1.00 49.62 520 ILE A CA 1
ATOM 4313 C C . ILE A 1 520 ? -2.241 -26.365 -1.562 1.00 49.62 520 ILE A C 1
ATOM 4315 O O . ILE A 1 520 ? -2.742 -27.445 -1.881 1.00 49.62 520 ILE A O 1
ATOM 4319 N N . LEU A 1 521 ? -1.808 -25.474 -2.453 1.00 45.28 521 LEU A N 1
ATOM 4320 C CA . LEU A 1 521 ? -1.898 -25.700 -3.891 1.00 45.28 521 LEU A CA 1
ATOM 4321 C C . LEU A 1 521 ? -0.538 -25.528 -4.563 1.00 45.28 521 LEU A C 1
ATOM 4323 O O . LEU A 1 521 ? 0.159 -24.531 -4.386 1.00 45.28 521 LEU A O 1
ATOM 4327 N N . THR A 1 522 ? -0.184 -26.537 -5.346 1.00 37.25 522 THR A N 1
ATOM 4328 C CA . THR A 1 522 ? 0.965 -26.568 -6.247 1.00 37.25 522 THR A CA 1
ATOM 4329 C C . THR A 1 522 ? 0.665 -25.752 -7.509 1.00 37.25 522 THR A C 1
ATOM 4331 O O . THR A 1 522 ? -0.445 -25.822 -8.035 1.00 37.25 522 THR A O 1
ATOM 4334 N N . GLY A 1 523 ? 1.648 -25.004 -8.022 1.00 41.75 523 GLY A N 1
ATOM 4335 C CA . GLY A 1 523 ? 1.589 -24.461 -9.388 1.00 41.75 523 GLY A CA 1
ATOM 4336 C C . GLY A 1 523 ? 0.924 -23.095 -9.605 1.00 41.75 523 GLY A C 1
ATOM 4337 O O . GLY A 1 523 ? 0.277 -22.886 -10.631 1.00 41.75 523 GLY A O 1
ATOM 4338 N N . GLN A 1 524 ? 1.111 -22.124 -8.702 1.00 40.44 524 GLN A N 1
ATOM 4339 C CA . GLN A 1 524 ? 0.915 -20.695 -9.023 1.00 40.44 524 GLN A CA 1
ATOM 4340 C C . GLN A 1 524 ? 2.226 -19.907 -8.853 1.00 40.44 524 GLN A C 1
ATOM 4342 O O . GLN A 1 524 ? 3.056 -20.294 -8.030 1.00 40.44 524 GLN A O 1
ATOM 4347 N N . PRO A 1 525 ? 2.454 -18.839 -9.647 1.00 41.00 525 PRO A N 1
ATOM 4348 C CA . PRO A 1 525 ? 3.727 -18.124 -9.653 1.00 41.00 525 PRO A CA 1
ATOM 4349 C C . PRO A 1 525 ? 3.988 -17.405 -8.322 1.00 41.00 525 PRO A C 1
ATOM 4351 O O . PRO A 1 525 ? 3.078 -16.843 -7.713 1.00 41.00 525 PRO A O 1
ATOM 4354 N N . PHE A 1 526 ? 5.257 -17.425 -7.908 1.00 45.59 526 PHE A N 1
ATOM 4355 C CA . PHE A 1 526 ? 5.763 -16.960 -6.614 1.00 45.59 526 PHE A CA 1
ATOM 4356 C C . PHE A 1 526 ? 5.202 -15.616 -6.133 1.00 45.59 526 PHE A C 1
ATOM 4358 O O . PHE A 1 526 ? 5.240 -14.606 -6.848 1.00 45.59 526 PHE A O 1
ATOM 4365 N N . SER A 1 527 ? 4.847 -15.551 -4.847 1.00 50.50 527 SER A N 1
ATOM 4366 C CA . SER A 1 527 ? 4.614 -14.273 -4.185 1.00 50.50 527 SER A CA 1
ATOM 4367 C C . SER A 1 527 ? 5.951 -13.661 -3.730 1.00 50.50 527 SER A C 1
ATOM 4369 O O . SER A 1 527 ? 6.541 -14.031 -2.717 1.00 50.50 527 SER A O 1
ATOM 4371 N N . LYS A 1 528 ? 6.471 -12.722 -4.531 1.00 54.00 528 LYS A N 1
ATOM 4372 C CA . LYS A 1 528 ? 7.627 -11.874 -4.186 1.00 54.00 528 LYS A CA 1
ATOM 4373 C C . LYS A 1 528 ? 7.151 -10.486 -3.707 1.00 54.00 528 LYS A C 1
ATOM 4375 O O . LYS A 1 528 ? 6.148 -9.975 -4.212 1.00 54.00 528 LYS A O 1
ATOM 4380 N N . ARG A 1 529 ? 7.862 -9.886 -2.744 1.00 56.84 529 ARG A N 1
ATOM 4381 C CA . ARG A 1 529 ? 7.704 -8.499 -2.240 1.00 56.84 529 ARG A CA 1
ATOM 4382 C C . ARG A 1 529 ? 8.813 -7.597 -2.796 1.00 56.84 529 ARG A C 1
ATOM 4384 O O . ARG A 1 529 ? 9.809 -8.110 -3.293 1.00 56.84 529 ARG A O 1
ATOM 4391 N N . SER A 1 530 ? 8.668 -6.274 -2.692 1.00 61.59 530 SER A N 1
ATOM 4392 C CA . SER A 1 530 ? 9.764 -5.324 -2.956 1.00 61.59 530 SER A CA 1
ATOM 4393 C C . SER A 1 530 ? 10.756 -5.280 -1.791 1.00 61.59 530 SER A C 1
ATOM 4395 O O . SER A 1 530 ? 10.350 -5.293 -0.627 1.00 61.59 530 SER A O 1
ATOM 4397 N N . ARG A 1 531 ? 12.052 -5.203 -2.106 1.00 67.94 531 ARG A N 1
ATOM 4398 C CA . ARG A 1 531 ? 13.147 -4.986 -1.152 1.00 67.94 531 ARG A CA 1
ATOM 4399 C C . ARG A 1 531 ? 13.127 -3.549 -0.622 1.00 67.94 531 ARG A C 1
ATOM 4401 O O . ARG A 1 531 ? 12.595 -2.649 -1.261 1.00 67.94 531 ARG A O 1
ATOM 4408 N N . PHE A 1 532 ? 13.751 -3.308 0.528 1.00 70.62 532 PHE A N 1
ATOM 4409 C CA . PHE A 1 532 ? 14.000 -1.951 1.019 1.00 70.62 532 PHE A CA 1
ATOM 4410 C C . PHE A 1 532 ? 14.742 -1.090 -0.025 1.00 70.62 532 PHE A C 1
ATOM 4412 O O . PHE A 1 532 ? 15.575 -1.607 -0.773 1.00 70.62 532 PHE A O 1
ATOM 4419 N N . ASN A 1 533 ? 14.425 0.209 -0.068 1.00 72.31 533 ASN A N 1
ATOM 4420 C CA . ASN A 1 533 ? 14.721 1.162 -1.154 1.00 72.31 533 ASN A CA 1
ATOM 4421 C C . ASN A 1 533 ? 14.034 0.883 -2.508 1.00 72.31 533 ASN A C 1
ATOM 4423 O O . ASN A 1 533 ? 14.245 1.651 -3.440 1.00 72.31 533 ASN A O 1
ATOM 4427 N N . TYR A 1 534 ? 13.183 -0.140 -2.624 1.00 71.00 534 TYR A N 1
ATOM 4428 C CA . TYR A 1 534 ? 12.329 -0.382 -3.790 1.00 71.00 534 TYR A CA 1
ATOM 4429 C C . TYR A 1 534 ? 10.852 -0.314 -3.378 1.00 71.00 534 TYR A C 1
ATOM 4431 O O . TYR A 1 534 ? 10.495 -0.565 -2.226 1.00 71.00 534 TYR A O 1
ATOM 4439 N N . PHE A 1 535 ? 9.974 -0.003 -4.326 1.00 71.06 535 PHE A N 1
ATOM 4440 C CA . PHE A 1 535 ? 8.525 -0.059 -4.148 1.00 71.06 535 PHE A CA 1
ATOM 4441 C C . PHE A 1 535 ? 7.874 -0.876 -5.267 1.00 71.06 535 PHE A C 1
ATOM 4443 O O . PHE A 1 535 ? 8.495 -1.154 -6.294 1.00 71.06 535 PHE A O 1
ATOM 4450 N N . SER A 1 536 ? 6.629 -1.302 -5.052 1.00 67.31 536 SER A N 1
ATOM 4451 C CA . SER A 1 536 ? 5.880 -2.053 -6.061 1.00 67.31 536 SER A CA 1
ATOM 4452 C C . SER A 1 536 ? 5.193 -1.097 -7.037 1.00 67.31 536 SER A C 1
ATOM 4454 O O . SER A 1 536 ? 4.454 -0.208 -6.614 1.00 67.31 536 SER A O 1
ATOM 4456 N N . LEU A 1 537 ? 5.418 -1.304 -8.333 1.00 60.25 537 LEU A N 1
ATOM 4457 C CA . LEU A 1 537 ? 4.668 -0.702 -9.430 1.00 60.25 537 LEU A CA 1
ATOM 4458 C C . LEU A 1 537 ? 3.990 -1.848 -10.192 1.00 60.25 537 LEU A C 1
ATOM 4460 O O . LEU A 1 537 ? 4.577 -2.460 -11.085 1.00 60.25 537 LEU A O 1
ATOM 4464 N N . ASP A 1 538 ? 2.778 -2.187 -9.753 1.00 59.94 538 ASP A N 1
ATOM 4465 C CA . ASP A 1 538 ? 2.066 -3.418 -10.107 1.00 59.94 538 ASP A CA 1
ATOM 4466 C C . ASP A 1 538 ? 2.923 -4.675 -9.862 1.00 59.94 538 ASP A C 1
ATOM 4468 O O . ASP A 1 538 ? 3.369 -4.926 -8.740 1.00 59.94 538 ASP A O 1
ATOM 4472 N N . ASP A 1 539 ? 3.170 -5.499 -10.882 1.00 52.84 539 ASP A N 1
ATOM 4473 C CA . ASP A 1 539 ? 3.984 -6.708 -10.721 1.00 52.84 539 ASP A CA 1
ATOM 4474 C C . ASP A 1 539 ? 5.500 -6.428 -10.622 1.00 52.84 539 ASP A C 1
ATOM 4476 O O . ASP A 1 539 ? 6.253 -7.333 -10.234 1.00 52.84 539 ASP A O 1
ATOM 4480 N N . LEU A 1 540 ? 5.945 -5.194 -10.899 1.00 53.41 540 LEU A N 1
ATOM 4481 C CA . LEU A 1 540 ? 7.353 -4.786 -10.915 1.00 53.41 540 LEU A CA 1
ATOM 4482 C C . LEU A 1 540 ? 7.834 -4.228 -9.568 1.00 53.41 540 LEU A C 1
ATOM 4484 O O . LEU A 1 540 ? 7.116 -3.495 -8.890 1.00 53.41 540 LEU A O 1
ATOM 4488 N N . CYS A 1 541 ? 9.077 -4.535 -9.196 1.00 58.53 541 CYS A N 1
ATOM 4489 C CA . CYS A 1 541 ? 9.769 -3.899 -8.073 1.00 58.53 541 CYS A CA 1
ATOM 4490 C C . CYS A 1 541 ? 10.801 -2.912 -8.611 1.00 58.53 541 CYS A C 1
ATOM 4492 O O . CYS A 1 541 ? 11.706 -3.299 -9.342 1.00 58.53 541 CYS A O 1
ATOM 4494 N N . VAL A 1 542 ? 10.660 -1.642 -8.250 1.00 62.31 542 VAL A N 1
ATOM 4495 C CA . VAL A 1 542 ? 11.381 -0.531 -8.883 1.00 62.31 542 VAL A CA 1
ATOM 4496 C C . VAL A 1 542 ? 11.960 0.398 -7.819 1.00 62.31 542 VAL A C 1
ATOM 4498 O O . VAL A 1 542 ? 11.409 0.489 -6.719 1.00 62.31 542 VAL A O 1
ATOM 4501 N N . LEU A 1 543 ? 13.092 1.043 -8.105 1.00 66.38 543 LEU A N 1
ATOM 4502 C CA . LEU A 1 543 ? 13.806 1.859 -7.121 1.00 66.38 543 LEU A CA 1
ATOM 4503 C C . LEU A 1 543 ? 12.922 3.019 -6.627 1.00 66.38 543 LEU A C 1
ATOM 4505 O O . LEU A 1 543 ? 12.254 3.691 -7.414 1.00 66.38 543 LEU A O 1
ATOM 4509 N N . ASP A 1 544 ? 12.889 3.261 -5.316 1.00 75.06 544 ASP A N 1
ATOM 4510 C CA . ASP A 1 544 ? 12.110 4.364 -4.761 1.00 75.06 544 ASP A CA 1
ATOM 4511 C C . ASP A 1 544 ? 12.781 5.713 -5.093 1.00 75.06 544 ASP A C 1
ATOM 4513 O O . ASP A 1 544 ? 13.959 5.892 -4.784 1.00 75.06 544 ASP A O 1
ATOM 4517 N N . PRO A 1 545 ? 12.046 6.696 -5.655 1.00 73.69 545 PRO A N 1
ATOM 4518 C CA . PRO A 1 545 ? 12.483 8.081 -5.843 1.00 73.69 545 PRO A CA 1
ATOM 4519 C C . PRO A 1 545 ? 13.159 8.752 -4.644 1.00 73.69 545 PRO A C 1
ATOM 4521 O O . PRO A 1 545 ? 13.890 9.723 -4.845 1.00 73.69 545 PRO A O 1
ATOM 4524 N N . ASN A 1 546 ? 12.867 8.277 -3.428 1.00 80.88 546 ASN A N 1
ATOM 4525 C CA . ASN A 1 546 ? 13.422 8.762 -2.170 1.00 80.88 546 ASN A CA 1
ATOM 4526 C C . ASN A 1 546 ? 14.640 7.941 -1.690 1.00 80.88 546 ASN A C 1
ATOM 4528 O O . ASN A 1 546 ? 15.096 8.128 -0.561 1.00 80.88 546 ASN A O 1
ATOM 4532 N N . SER A 1 547 ? 15.165 7.017 -2.498 1.00 79.00 547 SER A N 1
ATOM 4533 C CA . SER A 1 547 ? 16.437 6.353 -2.221 1.00 79.00 547 SER A CA 1
ATOM 4534 C C . SER A 1 547 ? 17.619 7.231 -2.629 1.00 79.00 547 SER A C 1
ATOM 4536 O O . SER A 1 547 ? 17.625 7.883 -3.665 1.00 79.00 547 SER A O 1
ATOM 4538 N N . ASP A 1 548 ? 18.645 7.176 -1.795 1.00 74.88 548 ASP A N 1
ATOM 4539 C CA . ASP A 1 548 ? 20.016 7.640 -1.995 1.00 74.88 548 ASP A CA 1
ATOM 4540 C C . ASP A 1 548 ? 20.863 6.770 -2.940 1.00 74.88 548 ASP A C 1
ATOM 4542 O O . ASP A 1 548 ? 21.976 7.158 -3.289 1.00 74.88 548 ASP A O 1
ATOM 4546 N N . LYS A 1 549 ? 20.376 5.592 -3.349 1.00 63.44 549 LYS A N 1
ATOM 4547 C CA . LYS A 1 549 ? 21.128 4.686 -4.220 1.00 63.44 549 LYS 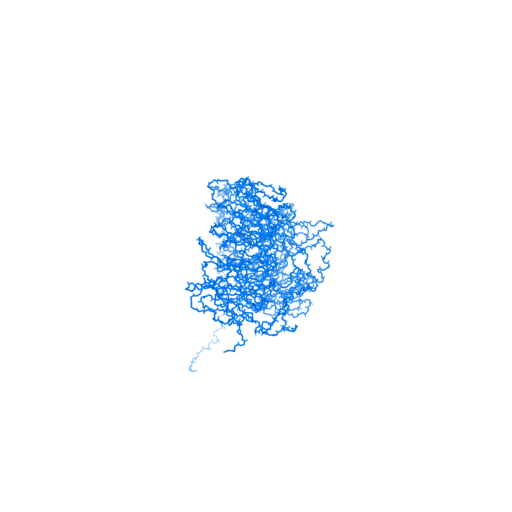A CA 1
ATOM 4548 C C . LYS A 1 549 ? 21.074 5.158 -5.666 1.00 63.44 549 LYS A C 1
ATOM 4550 O O . LYS A 1 549 ? 19.997 5.269 -6.242 1.00 63.44 549 LYS A O 1
ATOM 4555 N N . THR A 1 550 ? 22.237 5.355 -6.270 1.00 53.72 550 THR A N 1
ATOM 4556 C CA . THR A 1 550 ? 22.388 5.362 -7.726 1.00 53.72 550 THR A CA 1
ATOM 4557 C C . THR A 1 550 ? 22.399 3.926 -8.252 1.00 53.72 550 THR A C 1
ATOM 4559 O O . THR A 1 550 ? 22.820 3.006 -7.550 1.00 53.72 550 THR A O 1
ATOM 4562 N N . GLU A 1 551 ? 21.897 3.723 -9.468 1.00 53.88 551 GLU A N 1
ATOM 4563 C CA . GLU A 1 551 ? 21.830 2.411 -10.119 1.00 53.88 551 GLU A CA 1
ATOM 4564 C C . GLU A 1 551 ? 23.227 1.850 -10.412 1.00 53.88 551 GLU A C 1
ATOM 4566 O O . GLU A 1 551 ? 23.842 2.193 -11.417 1.00 53.88 551 GLU A O 1
ATOM 4571 N N . GLU A 1 552 ? 23.693 0.926 -9.577 1.00 40.38 552 GLU A N 1
ATOM 4572 C CA . GLU A 1 552 ? 24.745 -0.018 -9.948 1.00 40.38 552 GLU A CA 1
ATOM 4573 C C . GLU A 1 552 ? 24.245 -1.448 -9.689 1.00 40.38 552 GLU A C 1
ATOM 4575 O O . GLU A 1 552 ? 24.050 -1.841 -8.531 1.00 40.38 552 GLU A O 1
ATOM 4580 N N . PRO A 1 553 ? 24.022 -2.253 -10.745 1.00 39.59 553 PRO A N 1
ATOM 4581 C CA . PRO A 1 553 ? 24.024 -3.703 -10.630 1.00 39.59 553 PRO A CA 1
ATOM 4582 C C . PRO A 1 553 ? 25.417 -4.140 -10.166 1.00 39.59 553 PRO A C 1
ATOM 4584 O O . PRO A 1 553 ? 26.424 -3.822 -10.799 1.00 39.59 553 PRO A O 1
ATOM 4587 N N . TYR A 1 554 ? 25.488 -4.854 -9.045 1.00 38.16 554 TYR A N 1
ATOM 4588 C CA . TYR A 1 554 ? 26.755 -5.342 -8.506 1.00 38.16 554 TYR A CA 1
ATOM 4589 C C . TYR A 1 554 ? 27.363 -6.382 -9.460 1.00 38.16 554 TYR A C 1
ATOM 4591 O O . TYR A 1 554 ? 26.683 -7.340 -9.832 1.00 38.16 554 TYR A O 1
ATOM 4599 N N . LYS A 1 555 ? 28.634 -6.220 -9.850 1.00 35.78 555 LYS A N 1
ATOM 4600 C CA . LYS A 1 555 ? 29.341 -7.225 -10.659 1.00 35.78 555 LYS A CA 1
ATOM 4601 C C . LYS A 1 555 ? 29.484 -8.528 -9.863 1.00 35.78 555 LYS A C 1
ATOM 4603 O O . LYS A 1 555 ? 30.049 -8.515 -8.774 1.00 35.78 555 LYS A O 1
ATOM 4608 N N . CYS A 1 556 ? 29.010 -9.650 -10.408 1.00 36.03 556 CYS A N 1
ATOM 4609 C CA . CYS A 1 556 ? 29.354 -10.973 -9.878 1.00 36.03 556 CYS A CA 1
ATOM 4610 C C . CYS A 1 556 ? 30.847 -11.243 -10.127 1.00 36.03 556 CYS A C 1
ATOM 4612 O O . CYS A 1 556 ? 31.263 -11.359 -11.281 1.00 36.03 556 CYS A O 1
ATOM 4614 N N . ASP A 1 557 ? 31.636 -11.396 -9.062 1.00 39.75 557 ASP A N 1
ATOM 4615 C CA . ASP A 1 557 ? 33.002 -11.917 -9.162 1.00 39.75 557 ASP A CA 1
ATOM 4616 C C . ASP A 1 557 ? 32.982 -13.426 -9.445 1.00 39.75 557 ASP A C 1
ATOM 4618 O O . ASP A 1 557 ? 32.159 -14.175 -8.898 1.00 39.75 557 ASP A O 1
ATOM 4622 N N . SER A 1 558 ? 33.918 -13.883 -10.280 1.00 35.56 558 SER A N 1
ATOM 4623 C CA . SER A 1 558 ? 34.025 -15.276 -10.715 1.00 35.56 558 SER A CA 1
ATOM 4624 C C . SER A 1 558 ? 34.266 -16.230 -9.536 1.00 35.56 558 SER A C 1
ATOM 4626 O O . SER A 1 558 ? 35.345 -16.280 -8.951 1.00 35.56 558 SER A O 1
ATOM 4628 N N . GLY A 1 559 ? 33.244 -17.031 -9.214 1.00 39.34 559 GLY A N 1
ATOM 4629 C CA . GLY A 1 559 ? 33.287 -18.039 -8.146 1.00 39.34 559 GLY A CA 1
ATOM 4630 C C . GLY A 1 559 ? 32.632 -17.634 -6.820 1.00 39.34 559 GLY A C 1
ATOM 4631 O O . GLY A 1 559 ? 32.789 -18.355 -5.837 1.00 39.34 559 GLY A O 1
ATOM 4632 N N . SER A 1 560 ? 31.895 -16.518 -6.769 1.00 30.39 560 SER A N 1
ATOM 4633 C CA . SER A 1 560 ? 31.104 -16.129 -5.592 1.00 30.39 560 SER A CA 1
ATOM 4634 C C . SER A 1 560 ? 29.615 -16.486 -5.732 1.00 30.39 560 SER A C 1
ATOM 4636 O O . SER A 1 560 ? 29.072 -16.580 -6.831 1.00 30.39 560 SER A O 1
ATOM 4638 N N . HIS A 1 561 ? 28.954 -16.722 -4.596 1.00 33.38 561 HIS A N 1
ATOM 4639 C CA . HIS A 1 561 ? 27.563 -17.167 -4.511 1.00 33.38 561 HIS A CA 1
ATOM 4640 C C . HIS A 1 561 ? 26.761 -16.227 -3.592 1.00 33.38 561 HIS A C 1
ATOM 4642 O O . HIS A 1 561 ? 27.076 -16.140 -2.404 1.00 33.38 561 HIS A O 1
ATOM 4648 N N . PHE A 1 562 ? 25.702 -15.568 -4.087 1.00 33.06 562 PHE A N 1
ATOM 4649 C CA . PHE A 1 562 ? 24.807 -14.751 -3.251 1.00 33.06 562 PHE A CA 1
ATOM 4650 C C . PHE A 1 562 ? 23.383 -15.313 -3.120 1.00 33.06 562 PHE A C 1
ATOM 4652 O O . PHE A 1 562 ? 22.674 -15.525 -4.102 1.00 33.06 562 PHE A O 1
ATOM 4659 N N . SER A 1 563 ? 22.905 -15.493 -1.884 1.00 31.91 563 SER A N 1
ATOM 4660 C CA . SER A 1 563 ? 21.519 -15.899 -1.643 1.00 31.91 563 SER A CA 1
ATOM 4661 C C . SER A 1 563 ? 20.550 -14.715 -1.716 1.00 31.91 563 SER A C 1
ATOM 4663 O O . SER A 1 563 ? 20.660 -13.774 -0.930 1.00 31.91 563 SER A O 1
ATOM 4665 N N . SER A 1 564 ? 19.506 -14.877 -2.532 1.00 30.88 564 SER A N 1
ATOM 4666 C CA . SER A 1 564 ? 18.260 -14.094 -2.622 1.00 30.88 564 SER A CA 1
ATOM 4667 C C . SER A 1 564 ? 18.177 -12.947 -3.648 1.00 30.88 564 SER A C 1
ATOM 4669 O O . SER A 1 564 ? 18.882 -11.945 -3.585 1.00 30.88 564 SER A O 1
ATOM 4671 N N . SER A 1 565 ? 17.128 -13.081 -4.476 1.00 34.12 565 SER A N 1
ATOM 4672 C CA . SER A 1 565 ? 16.412 -12.079 -5.287 1.00 34.12 565 SER A CA 1
ATOM 4673 C C . SER A 1 565 ? 17.036 -11.545 -6.585 1.00 34.12 565 SER A C 1
ATOM 4675 O O . SER A 1 565 ? 18.051 -10.861 -6.556 1.00 34.12 565 SER A O 1
ATOM 4677 N N . HIS A 1 566 ? 16.286 -11.718 -7.688 1.00 40.69 566 HIS A N 1
ATOM 4678 C CA . HIS A 1 566 ? 16.317 -10.813 -8.849 1.00 40.69 566 HIS A CA 1
ATOM 4679 C C . HIS A 1 566 ? 16.181 -9.362 -8.372 1.00 40.69 566 HIS A C 1
ATOM 4681 O O . HIS A 1 566 ? 15.482 -9.109 -7.377 1.00 40.69 566 HIS A O 1
ATOM 4687 N N . ALA A 1 567 ? 16.783 -8.424 -9.103 1.00 42.97 567 ALA A N 1
ATOM 4688 C CA . ALA A 1 567 ? 16.867 -7.015 -8.723 1.00 42.97 567 ALA A CA 1
ATOM 4689 C C . ALA A 1 567 ? 15.549 -6.448 -8.142 1.00 42.97 567 ALA A C 1
ATOM 4691 O O . ALA A 1 567 ? 14.493 -6.470 -8.771 1.00 42.97 567 ALA A O 1
ATOM 4692 N N . GLY A 1 568 ? 15.607 -5.953 -6.901 1.00 46.84 568 GLY A N 1
ATOM 4693 C CA . GLY A 1 568 ? 14.490 -5.278 -6.228 1.00 46.84 568 GLY A CA 1
ATOM 4694 C C . GLY A 1 568 ? 13.441 -6.166 -5.541 1.00 46.84 568 GLY A C 1
ATOM 4695 O O . GLY A 1 568 ? 12.587 -5.620 -4.840 1.00 46.84 568 GLY A O 1
ATOM 4696 N N . TYR A 1 569 ? 13.484 -7.496 -5.666 1.00 51.78 569 TYR A N 1
ATOM 4697 C CA . TYR A 1 569 ? 12.503 -8.401 -5.040 1.00 51.78 569 TYR A CA 1
ATOM 4698 C C . TYR A 1 569 ? 12.980 -8.999 -3.698 1.00 51.78 569 TYR A C 1
ATOM 4700 O O . TYR A 1 569 ? 14.140 -8.885 -3.331 1.00 51.78 569 TYR A O 1
ATOM 4708 N N . VAL A 1 570 ? 12.086 -9.672 -2.964 1.00 49.25 570 VAL A N 1
ATOM 4709 C CA . VAL A 1 570 ? 12.371 -10.597 -1.845 1.00 49.25 570 VAL A CA 1
ATOM 4710 C C . VAL A 1 570 ? 11.334 -11.731 -1.890 1.00 49.25 570 VAL A C 1
ATOM 4712 O O . VAL A 1 570 ? 10.175 -11.490 -2.238 1.00 49.25 570 VAL A O 1
ATOM 4715 N N . LYS A 1 571 ? 11.722 -12.979 -1.588 1.00 47.12 571 LYS A N 1
ATOM 4716 C CA . LYS A 1 571 ? 10.774 -14.104 -1.459 1.00 47.12 571 LYS A CA 1
ATOM 4717 C C . LYS A 1 571 ? 10.029 -13.975 -0.131 1.00 47.12 571 LYS A C 1
ATOM 4719 O O . LYS A 1 571 ? 10.684 -13.886 0.901 1.00 47.12 571 LYS A O 1
ATOM 4724 N N . ILE A 1 572 ? 8.695 -14.046 -0.152 1.00 51.16 572 ILE A N 1
ATOM 4725 C CA . ILE A 1 572 ? 7.904 -14.014 1.082 1.00 51.16 572 ILE A CA 1
ATOM 4726 C C . ILE A 1 572 ? 8.281 -15.224 1.961 1.00 51.16 572 ILE A C 1
ATOM 4728 O O . ILE A 1 572 ? 8.135 -16.369 1.510 1.00 51.16 572 ILE A O 1
ATOM 4732 N N . PRO A 1 573 ? 8.774 -15.017 3.200 1.00 39.25 573 PRO A N 1
ATOM 4733 C CA . PRO A 1 573 ? 8.937 -16.110 4.146 1.00 39.25 573 PRO A CA 1
ATOM 4734 C C . PRO A 1 573 ? 7.558 -16.727 4.402 1.00 39.25 573 PRO A C 1
ATOM 4736 O O . PRO A 1 573 ? 6.558 -16.017 4.451 1.00 39.25 573 PRO A O 1
ATOM 4739 N N . TYR A 1 574 ? 7.513 -18.052 4.535 1.00 49.88 574 TYR A N 1
ATOM 4740 C CA . TYR A 1 574 ? 6.287 -18.863 4.613 1.00 49.88 574 TYR A CA 1
ATOM 4741 C C . TYR A 1 574 ? 5.507 -19.087 3.301 1.00 49.88 574 TYR A C 1
ATOM 4743 O O . TYR A 1 574 ? 4.501 -19.789 3.354 1.00 49.88 574 TYR A O 1
ATOM 4751 N N . ASP A 1 575 ? 5.961 -18.617 2.126 1.00 49.53 575 ASP A N 1
ATOM 4752 C CA . ASP A 1 575 ? 5.304 -18.982 0.854 1.00 49.53 575 ASP A CA 1
ATOM 4753 C C . ASP A 1 575 ? 5.440 -20.491 0.549 1.00 49.53 575 ASP A C 1
ATOM 4755 O O . ASP A 1 575 ? 6.532 -20.985 0.243 1.00 49.53 575 ASP A O 1
ATOM 4759 N N . LYS A 1 576 ? 4.311 -21.214 0.627 1.00 50.34 576 LYS A N 1
ATOM 4760 C CA . LYS A 1 576 ? 4.181 -22.644 0.296 1.00 50.34 576 LYS A CA 1
ATOM 4761 C C . LYS A 1 576 ? 3.738 -22.918 -1.165 1.00 50.34 576 LYS A C 1
ATOM 4763 O O . LYS A 1 576 ? 3.509 -24.089 -1.463 1.00 50.34 576 LYS A O 1
ATOM 4768 N N . CYS A 1 577 ? 3.584 -21.922 -2.069 1.00 48.50 577 CYS A N 1
ATOM 4769 C CA . CYS A 1 577 ? 3.117 -22.132 -3.467 1.00 48.50 577 CYS A CA 1
ATOM 4770 C C . CYS A 1 577 ? 4.229 -22.879 -4.265 1.00 48.50 577 CYS A C 1
ATOM 4772 O O . CYS A 1 577 ? 5.002 -22.258 -4.993 1.00 48.50 577 CYS A O 1
ATOM 4774 N N . ASN A 1 578 ? 4.368 -24.204 -4.095 1.00 43.06 578 ASN A N 1
ATOM 4775 C CA . ASN A 1 578 ? 5.461 -25.011 -4.668 1.00 43.06 578 ASN A CA 1
ATOM 4776 C C . ASN A 1 578 ? 5.474 -24.898 -6.214 1.00 43.06 578 ASN A C 1
ATOM 4778 O O . ASN A 1 578 ? 4.418 -25.122 -6.823 1.00 43.06 578 ASN A O 1
ATOM 4782 N N . PRO A 1 579 ? 6.613 -24.577 -6.870 1.00 39.97 579 PRO A N 1
ATOM 4783 C CA . PRO A 1 579 ? 6.695 -24.379 -8.321 1.00 39.97 579 PRO A CA 1
ATOM 4784 C C . PRO A 1 579 ? 6.679 -25.711 -9.091 1.00 39.97 579 PRO A C 1
ATOM 4786 O O . PRO A 1 579 ? 7.656 -26.111 -9.709 1.00 39.97 579 PRO A O 1
ATOM 4789 N N . SER A 1 580 ? 5.547 -26.409 -9.068 1.00 39.91 580 SER A N 1
ATOM 4790 C CA . SER A 1 580 ? 5.274 -27.578 -9.915 1.00 39.91 580 SER A CA 1
ATOM 4791 C C . SER A 1 580 ? 4.266 -27.194 -11.004 1.00 39.91 580 SER A C 1
ATOM 4793 O O . SER A 1 580 ? 3.289 -26.513 -10.721 1.00 39.91 580 SER A O 1
ATOM 4795 N N . GLU A 1 581 ? 4.527 -27.611 -12.247 1.00 35.28 581 GLU A N 1
ATOM 4796 C CA . GLU A 1 581 ? 3.778 -27.314 -13.493 1.00 35.28 581 GLU A CA 1
ATOM 4797 C C . GLU A 1 581 ? 3.957 -25.937 -14.172 1.00 35.28 581 GLU A C 1
ATOM 4799 O O . GLU A 1 581 ? 3.485 -25.782 -15.299 1.00 35.28 581 GLU A O 1
ATOM 4804 N N . LEU A 1 582 ? 4.665 -24.960 -13.584 1.00 37.91 582 LEU A N 1
ATOM 4805 C CA . LEU A 1 582 ? 4.943 -23.668 -14.259 1.00 37.91 582 LEU A CA 1
ATOM 4806 C C . LEU A 1 582 ? 6.383 -23.463 -14.751 1.00 37.91 582 LEU A C 1
ATOM 4808 O O . LEU A 1 582 ? 6.592 -22.593 -15.590 1.00 37.91 582 LEU A O 1
ATOM 4812 N N . ASN A 1 583 ? 7.343 -24.255 -14.271 1.00 34.75 583 ASN A N 1
ATOM 4813 C CA . ASN A 1 583 ? 8.623 -24.502 -14.940 1.00 34.75 583 ASN A CA 1
ATOM 4814 C C . ASN A 1 583 ? 9.330 -25.670 -14.224 1.00 34.75 583 ASN A C 1
ATOM 4816 O O . ASN A 1 583 ? 9.615 -25.513 -13.036 1.00 34.75 583 ASN A O 1
ATOM 4820 N N . PRO A 1 584 ? 9.630 -26.813 -14.872 1.00 30.14 584 PRO A N 1
ATOM 4821 C CA . PRO A 1 584 ? 10.531 -27.816 -14.292 1.00 30.14 584 PRO A CA 1
ATOM 4822 C C . PRO A 1 584 ? 11.899 -27.195 -13.967 1.00 30.14 584 PRO A C 1
ATOM 4824 O O . PRO A 1 584 ? 12.438 -27.378 -12.879 1.00 30.14 584 PRO A O 1
ATOM 4827 N N . ASP A 1 585 ? 12.369 -26.333 -14.867 1.00 32.69 585 ASP A N 1
ATOM 4828 C CA . ASP A 1 585 ? 13.699 -25.720 -14.837 1.00 32.69 585 ASP A CA 1
ATOM 4829 C C . ASP A 1 585 ? 13.856 -24.665 -13.723 1.00 32.69 585 ASP A C 1
ATOM 4831 O O . ASP A 1 585 ? 14.970 -24.296 -13.367 1.00 32.69 585 ASP A O 1
ATOM 4835 N N . ALA A 1 586 ? 12.753 -24.221 -13.097 1.00 34.59 586 ALA A N 1
ATOM 4836 C CA . ALA A 1 586 ? 12.809 -23.350 -11.917 1.00 34.59 586 ALA A CA 1
ATOM 4837 C C . ALA A 1 586 ? 13.357 -24.068 -10.667 1.00 34.59 586 ALA A C 1
ATOM 4839 O O . ALA A 1 586 ? 13.702 -23.404 -9.687 1.00 34.59 586 ALA A O 1
ATOM 4840 N N . ILE A 1 587 ? 13.410 -25.406 -10.687 1.00 32.25 587 ILE A N 1
ATOM 4841 C CA . ILE A 1 587 ? 13.959 -26.236 -9.609 1.00 32.25 587 ILE A CA 1
ATOM 4842 C C . ILE A 1 587 ? 15.459 -26.503 -9.823 1.00 32.25 587 ILE A C 1
ATOM 4844 O O . ILE A 1 587 ? 16.189 -26.572 -8.838 1.00 32.25 587 ILE A O 1
ATOM 4848 N N . ASP A 1 588 ? 15.946 -26.531 -11.068 1.00 30.62 588 ASP A N 1
ATOM 4849 C CA . ASP A 1 588 ? 17.388 -26.622 -11.349 1.00 30.62 588 ASP A CA 1
ATOM 4850 C C . ASP A 1 588 ? 18.094 -25.259 -11.206 1.00 30.62 588 ASP A C 1
ATOM 4852 O O . ASP A 1 588 ? 19.200 -25.195 -10.673 1.00 30.62 588 ASP A O 1
ATOM 4856 N N . THR A 1 589 ? 17.425 -24.133 -11.502 1.00 32.88 589 THR A N 1
ATOM 4857 C CA . THR A 1 589 ? 17.957 -22.779 -11.206 1.00 32.88 589 THR A CA 1
ATOM 4858 C C . THR A 1 589 ? 17.966 -22.409 -9.712 1.00 32.88 589 THR A C 1
ATOM 4860 O O . THR A 1 589 ? 18.242 -21.267 -9.352 1.00 32.88 589 THR A O 1
ATOM 4863 N N . LEU A 1 590 ? 17.623 -23.337 -8.813 1.00 34.34 590 LEU A N 1
ATOM 4864 C CA . LEU A 1 590 ? 17.512 -23.082 -7.370 1.00 34.34 590 LEU A CA 1
ATOM 4865 C C . LEU A 1 590 ? 18.871 -23.151 -6.637 1.00 34.34 590 LEU A C 1
ATOM 4867 O O . LEU A 1 590 ? 18.934 -22.780 -5.465 1.00 34.34 590 LEU A O 1
ATOM 4871 N N . ASN A 1 591 ? 19.942 -23.569 -7.328 1.00 31.70 591 ASN A N 1
ATOM 4872 C CA . ASN A 1 591 ? 21.301 -23.703 -6.781 1.00 31.70 591 ASN A CA 1
ATOM 4873 C C . ASN A 1 591 ? 22.365 -22.777 -7.406 1.00 31.70 591 ASN A C 1
ATOM 4875 O O . ASN A 1 591 ? 23.455 -22.697 -6.846 1.00 31.70 591 ASN A O 1
ATOM 4879 N N . ASP A 1 592 ? 22.088 -22.056 -8.498 1.00 28.97 592 ASP A N 1
ATOM 4880 C CA . ASP A 1 592 ? 23.086 -21.178 -9.133 1.00 28.97 592 ASP A CA 1
ATOM 4881 C C . ASP A 1 592 ? 22.969 -19.731 -8.644 1.00 28.97 592 ASP A C 1
ATOM 4883 O O . ASP A 1 592 ? 22.094 -18.961 -9.040 1.00 28.97 592 ASP A O 1
ATOM 4887 N N . LEU A 1 593 ? 23.886 -19.350 -7.751 1.00 41.12 593 LEU A N 1
ATOM 4888 C CA . LEU A 1 593 ? 23.838 -18.079 -7.020 1.00 41.12 593 LEU A CA 1
ATOM 4889 C C . LEU A 1 593 ? 24.499 -16.878 -7.745 1.00 41.12 593 LEU A C 1
ATOM 4891 O O . LEU A 1 593 ? 24.860 -15.900 -7.092 1.00 41.12 593 LEU A O 1
ATOM 4895 N N . CYS A 1 594 ? 24.642 -16.966 -9.072 1.00 32.94 594 CYS A N 1
ATOM 4896 C CA . CYS A 1 594 ? 24.770 -15.863 -10.037 1.00 32.94 594 CYS A CA 1
ATOM 4897 C C . CYS A 1 594 ? 24.306 -16.416 -11.398 1.00 32.94 594 CYS A C 1
ATOM 4899 O O . CYS A 1 594 ? 25.012 -17.228 -11.992 1.00 32.94 594 CYS A O 1
ATOM 4901 N N . VAL A 1 595 ? 23.140 -15.995 -11.902 1.00 32.84 595 VAL A N 1
ATOM 4902 C CA . VAL A 1 595 ? 22.718 -16.329 -13.274 1.00 32.84 595 VAL A CA 1
ATOM 4903 C C . VAL A 1 595 ? 23.366 -15.314 -14.220 1.00 32.84 595 VAL A C 1
ATOM 4905 O O . VAL A 1 595 ? 23.066 -14.123 -14.099 1.00 32.84 595 VAL A O 1
ATOM 4908 N N . PRO A 1 596 ? 24.256 -15.719 -15.145 1.00 32.88 596 PRO A N 1
ATOM 4909 C CA . PRO A 1 596 ? 24.746 -14.804 -16.164 1.00 32.88 596 PRO A CA 1
ATOM 4910 C C . PRO A 1 596 ? 23.574 -14.385 -17.062 1.00 32.88 596 PRO A C 1
ATOM 4912 O O . PRO A 1 596 ? 22.900 -15.234 -17.643 1.00 32.88 596 PRO A O 1
ATOM 4915 N N . ASN A 1 597 ? 23.379 -13.071 -17.194 1.00 42.12 597 ASN A N 1
ATOM 4916 C CA . ASN A 1 597 ? 22.324 -12.423 -17.980 1.00 42.12 597 ASN A CA 1
ATOM 4917 C C . ASN A 1 597 ? 20.889 -12.593 -17.410 1.00 42.12 597 ASN A C 1
ATOM 4919 O O . ASN A 1 597 ? 20.076 -13.350 -17.939 1.00 42.12 597 ASN A O 1
ATOM 4923 N N . GLU A 1 598 ? 20.533 -11.835 -16.360 1.00 44.16 598 GLU A N 1
ATOM 4924 C CA . GLU A 1 598 ? 19.111 -11.550 -16.080 1.00 44.16 598 GLU A CA 1
ATOM 4925 C C . GLU A 1 598 ? 18.567 -10.597 -17.166 1.00 44.16 598 GLU A C 1
ATOM 4927 O O . GLU A 1 598 ? 19.064 -9.475 -17.307 1.00 44.16 598 GLU A O 1
ATOM 4932 N N . TYR A 1 599 ? 17.546 -11.036 -17.914 1.00 52.22 599 TYR A N 1
ATOM 4933 C CA . TYR A 1 599 ? 16.884 -10.252 -18.965 1.00 52.22 599 TYR A CA 1
ATOM 4934 C C . TYR A 1 599 ? 15.508 -9.726 -18.541 1.00 52.22 599 TYR A C 1
ATOM 4936 O O . TYR A 1 599 ? 14.746 -10.394 -17.835 1.00 52.22 599 TYR A O 1
ATOM 4944 N N . THR A 1 600 ? 15.148 -8.542 -19.034 1.00 54.03 600 THR A N 1
ATOM 4945 C CA . THR A 1 600 ? 13.793 -7.983 -18.947 1.00 54.03 600 THR A CA 1
ATOM 4946 C C . THR A 1 600 ? 12.962 -8.358 -20.172 1.00 54.03 600 THR A C 1
ATOM 4948 O O . THR A 1 600 ? 12.830 -7.574 -21.105 1.00 54.03 600 THR A O 1
ATOM 4951 N N . ASP A 1 601 ? 12.356 -9.546 -20.171 1.00 65.56 601 ASP A N 1
ATOM 4952 C CA . ASP A 1 601 ? 11.504 -9.986 -21.282 1.00 65.56 601 ASP A CA 1
ATOM 4953 C C . ASP A 1 601 ? 10.074 -9.417 -21.147 1.00 65.56 601 ASP A C 1
ATOM 4955 O O . ASP A 1 601 ? 9.259 -9.909 -20.359 1.00 65.56 601 ASP A O 1
ATOM 4959 N N . PHE A 1 602 ? 9.727 -8.388 -21.928 1.00 68.12 602 PHE A N 1
ATOM 4960 C CA . PHE A 1 602 ? 8.381 -7.795 -21.952 1.00 68.12 602 PHE A CA 1
ATOM 4961 C C . PHE A 1 602 ? 7.811 -7.690 -23.370 1.00 68.12 602 PHE A C 1
ATOM 4963 O O . PHE A 1 602 ? 8.420 -7.122 -24.274 1.00 68.12 602 PHE A O 1
ATOM 4970 N N . LEU A 1 603 ? 6.565 -8.136 -23.540 1.00 74.56 603 LEU A N 1
ATOM 4971 C CA . LEU A 1 603 ? 5.751 -7.795 -24.702 1.00 74.56 603 LEU A CA 1
ATOM 4972 C C . LEU A 1 603 ? 5.029 -6.467 -24.446 1.00 74.56 603 LEU A C 1
ATOM 4974 O O . LEU A 1 603 ? 4.316 -6.328 -23.447 1.00 74.56 603 LEU A O 1
ATOM 4978 N N . VAL A 1 604 ? 5.183 -5.508 -25.358 1.00 75.00 604 VAL A N 1
ATOM 4979 C CA . VAL A 1 604 ? 4.610 -4.162 -25.251 1.00 75.00 604 VAL A CA 1
ATOM 4980 C C . VAL A 1 604 ? 3.614 -3.938 -26.384 1.00 75.00 604 VAL A C 1
ATOM 4982 O O . VAL A 1 604 ? 3.952 -3.995 -27.567 1.00 75.00 604 VAL A O 1
ATOM 4985 N N . LEU A 1 605 ? 2.360 -3.683 -26.016 1.00 77.75 605 LEU A N 1
ATOM 4986 C CA . LEU A 1 605 ? 1.249 -3.469 -26.939 1.00 77.75 605 LEU A CA 1
ATOM 4987 C C . LEU A 1 605 ? 0.694 -2.061 -26.759 1.00 77.75 605 LEU A C 1
ATOM 4989 O O . LEU A 1 605 ? 0.277 -1.693 -25.658 1.00 77.75 605 LEU A O 1
ATOM 4993 N N . LYS A 1 606 ? 0.618 -1.287 -27.842 1.00 74.38 606 LYS A N 1
ATOM 4994 C CA . LYS A 1 606 ? 0.015 0.050 -27.816 1.00 74.38 606 LYS A CA 1
ATOM 4995 C C . LYS A 1 606 ? -1.379 0.040 -28.437 1.00 74.38 606 LYS A C 1
ATOM 4997 O O . LYS A 1 606 ? -1.575 -0.507 -29.517 1.00 74.38 606 LYS A O 1
ATOM 5002 N N . ALA A 1 607 ? -2.321 0.696 -27.774 1.00 73.94 607 ALA A N 1
ATOM 5003 C CA . ALA A 1 607 ? -3.627 1.105 -28.284 1.00 73.94 607 ALA A CA 1
ATOM 5004 C C . ALA A 1 607 ? -3.733 2.649 -28.201 1.00 73.94 607 ALA A C 1
ATOM 5006 O O . ALA A 1 607 ? -2.915 3.266 -27.513 1.00 73.94 607 ALA A O 1
ATOM 5007 N N . PRO A 1 608 ? -4.709 3.313 -28.855 1.00 64.69 608 PRO A N 1
ATOM 5008 C CA . PRO A 1 608 ? -4.724 4.776 -29.005 1.00 64.69 608 PRO A CA 1
ATOM 5009 C C . PRO A 1 608 ? -4.509 5.593 -27.717 1.00 64.69 608 PRO A C 1
ATOM 5011 O O . PRO A 1 608 ? -3.767 6.570 -27.747 1.00 64.69 608 PRO A O 1
ATOM 5014 N N . ASN A 1 609 ? -5.076 5.147 -26.587 1.00 62.03 609 ASN A N 1
ATOM 5015 C CA . ASN A 1 609 ? -4.946 5.806 -25.278 1.00 62.03 609 ASN A CA 1
ATOM 5016 C C . ASN A 1 609 ? -4.283 4.928 -24.193 1.00 62.03 609 ASN A C 1
ATOM 5018 O O . ASN A 1 609 ? -4.259 5.333 -23.035 1.00 62.03 609 ASN A O 1
ATOM 5022 N N . LYS A 1 610 ? -3.799 3.717 -24.517 1.00 62.69 610 LYS A N 1
ATOM 5023 C CA . LYS A 1 610 ? -3.319 2.741 -23.516 1.00 62.69 610 LYS A CA 1
ATOM 5024 C C . LYS A 1 610 ? -2.066 1.998 -23.971 1.00 62.69 610 LYS A C 1
ATOM 5026 O O . LYS A 1 610 ? -1.925 1.665 -25.145 1.00 62.69 610 LYS A O 1
ATOM 5031 N N . ILE A 1 611 ? -1.183 1.706 -23.021 1.00 66.31 611 ILE A N 1
ATOM 5032 C CA . ILE A 1 611 ? -0.014 0.842 -23.199 1.00 66.31 611 ILE A CA 1
ATOM 5033 C C . ILE A 1 611 ? -0.214 -0.362 -22.281 1.00 66.31 611 ILE A C 1
ATOM 5035 O O . ILE A 1 611 ? -0.427 -0.190 -21.082 1.00 66.31 611 ILE A O 1
ATOM 5039 N N . TYR A 1 612 ? -0.156 -1.565 -22.844 1.00 67.88 612 TYR A N 1
ATOM 5040 C CA . TYR A 1 612 ? -0.167 -2.814 -22.092 1.00 67.88 612 TYR A CA 1
ATOM 5041 C C . TYR A 1 612 ? 1.236 -3.409 -22.114 1.00 67.88 612 TYR A C 1
ATOM 5043 O O . TYR A 1 612 ? 1.807 -3.602 -23.189 1.00 67.88 612 TYR A O 1
ATOM 5051 N N . VAL A 1 613 ? 1.767 -3.727 -20.937 1.00 63.53 613 VAL A N 1
ATOM 5052 C CA . VAL A 1 613 ? 3.024 -4.468 -20.785 1.00 63.53 613 VAL A CA 1
ATOM 5053 C C . VAL A 1 613 ? 2.708 -5.840 -20.193 1.00 63.53 613 VAL A C 1
ATOM 5055 O O . VAL A 1 613 ? 1.949 -5.934 -19.226 1.00 63.53 613 VAL A O 1
ATOM 5058 N N . SER A 1 614 ? 3.271 -6.901 -20.773 1.00 63.22 614 SER A N 1
ATOM 5059 C CA . SER A 1 614 ? 3.119 -8.280 -20.296 1.00 63.22 614 SER A CA 1
ATOM 5060 C C . SER A 1 614 ? 4.475 -8.990 -20.262 1.00 63.22 614 SER A C 1
ATOM 5062 O O . SER A 1 614 ? 5.117 -9.150 -21.297 1.00 63.22 614 SER A O 1
ATOM 5064 N N . GLN A 1 615 ? 4.906 -9.410 -19.070 1.00 60.28 615 GLN A N 1
ATOM 5065 C CA . GLN A 1 615 ? 6.186 -10.092 -18.846 1.00 60.28 615 GLN A CA 1
ATOM 5066 C C . GLN A 1 615 ? 6.186 -11.510 -19.409 1.00 60.28 615 GLN A C 1
ATOM 5068 O O . GLN A 1 615 ? 5.328 -12.302 -19.029 1.00 60.28 615 GLN A O 1
ATOM 5073 N N . LEU A 1 616 ? 7.160 -11.814 -20.267 1.00 59.09 616 LEU A N 1
ATOM 5074 C CA . LEU A 1 616 ? 7.404 -13.111 -20.902 1.00 59.09 616 LEU A CA 1
ATOM 5075 C C . LEU A 1 616 ? 8.124 -14.096 -19.958 1.00 59.09 616 LEU A C 1
ATOM 5077 O O . LEU A 1 616 ? 8.807 -13.669 -19.027 1.00 59.09 616 LEU A O 1
ATOM 5081 N N . PRO A 1 617 ? 7.973 -15.421 -20.157 1.00 54.03 617 PRO A N 1
ATOM 5082 C CA . PRO A 1 617 ? 8.846 -16.405 -19.527 1.00 54.03 617 PRO A CA 1
ATOM 5083 C C . PRO A 1 617 ? 10.219 -16.378 -20.210 1.00 54.03 617 PRO A C 1
ATOM 5085 O O . PRO A 1 617 ? 10.276 -16.216 -21.426 1.00 54.03 617 PRO A O 1
ATOM 5088 N N . SER A 1 618 ? 11.286 -16.687 -19.471 1.00 52.81 618 SER A N 1
ATOM 5089 C CA . SER A 1 618 ? 12.676 -16.772 -19.972 1.00 52.81 618 SER A CA 1
ATOM 5090 C C . SER A 1 618 ? 12.943 -17.877 -21.011 1.00 52.81 618 SER A C 1
ATOM 5092 O O . SER A 1 618 ? 14.075 -18.087 -21.428 1.00 52.81 618 SER A O 1
ATOM 5094 N N . HIS A 1 619 ? 11.911 -18.639 -21.375 1.00 55.44 619 HIS A N 1
ATOM 5095 C CA . HIS A 1 619 ? 11.906 -19.677 -22.409 1.00 55.44 619 HIS A CA 1
ATOM 5096 C C . HIS A 1 619 ? 10.785 -19.441 -23.441 1.00 55.44 619 HIS A C 1
ATOM 5098 O O . HIS A 1 619 ? 10.426 -20.351 -24.187 1.00 55.44 619 HIS A O 1
ATOM 5104 N N . GLY A 1 620 ? 10.168 -18.250 -23.423 1.00 58.09 620 GLY A N 1
ATOM 5105 C CA . GLY A 1 620 ? 9.021 -17.866 -24.243 1.00 58.09 620 GLY A CA 1
ATOM 5106 C C . GLY A 1 620 ? 7.731 -18.629 -23.910 1.00 58.09 620 GLY A C 1
ATOM 5107 O O . GLY A 1 620 ? 7.724 -19.652 -23.232 1.00 58.09 620 GLY A O 1
ATOM 5108 N N . GLY A 1 621 ? 6.575 -18.163 -24.397 1.00 63.31 621 GLY A N 1
ATOM 5109 C CA . GLY A 1 621 ? 5.331 -18.920 -24.227 1.00 63.31 621 GLY A CA 1
ATOM 5110 C C . GLY A 1 621 ? 4.047 -18.119 -24.396 1.00 63.31 621 GLY A C 1
ATOM 5111 O O . GLY A 1 621 ? 4.052 -16.943 -24.732 1.00 63.31 621 GLY A O 1
ATOM 5112 N N . TYR A 1 622 ? 2.917 -18.772 -24.123 1.00 57.00 622 TYR A N 1
ATOM 5113 C CA . TYR A 1 622 ? 1.624 -18.101 -24.006 1.00 57.00 622 TYR A CA 1
ATOM 5114 C C . TYR A 1 622 ? 1.294 -17.821 -22.539 1.00 57.00 622 TYR A C 1
ATOM 5116 O O . TYR A 1 622 ? 1.487 -18.666 -21.662 1.00 57.00 622 TYR A O 1
ATOM 5124 N N . PHE A 1 623 ? 0.710 -16.658 -22.271 1.00 56.81 623 PHE A N 1
ATOM 5125 C CA . PHE A 1 623 ? 0.238 -16.309 -20.936 1.00 56.81 623 PHE A CA 1
ATOM 5126 C C . PHE A 1 623 ? -1.127 -16.932 -20.661 1.00 56.81 623 PHE A C 1
ATOM 5128 O O . PHE A 1 623 ? -2.125 -16.549 -21.266 1.00 56.81 623 PHE A O 1
ATOM 5135 N N . ARG A 1 624 ? -1.206 -17.848 -19.688 1.00 36.34 624 ARG A N 1
ATOM 5136 C CA . ARG A 1 624 ? -2.496 -18.397 -19.223 1.00 36.34 624 ARG A CA 1
ATOM 5137 C C . ARG A 1 624 ? -3.372 -17.372 -18.496 1.00 36.34 624 ARG A C 1
ATOM 5139 O O . ARG A 1 624 ? -4.570 -17.599 -18.343 1.00 36.34 624 ARG A O 1
ATOM 5146 N N . LYS A 1 625 ? -2.798 -16.258 -18.033 1.00 36.75 625 LYS A N 1
ATOM 5147 C CA . LYS A 1 625 ? -3.530 -15.166 -17.388 1.00 36.75 625 LYS A CA 1
ATOM 5148 C C . LYS A 1 625 ? -2.866 -13.837 -17.719 1.00 36.75 625 LYS A C 1
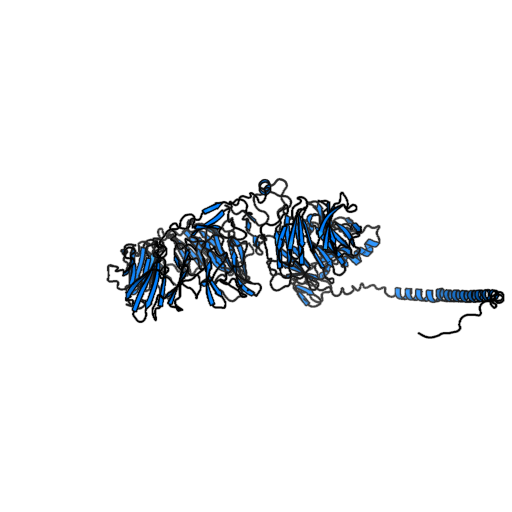ATOM 5150 O O . LYS A 1 625 ? -1.667 -13.681 -17.526 1.00 36.75 625 LYS A O 1
ATOM 5155 N N . GLN A 1 626 ? -3.649 -12.902 -18.246 1.00 40.88 626 GLN A N 1
ATOM 5156 C CA . GLN A 1 626 ? -3.141 -11.630 -18.743 1.00 40.88 626 GLN A CA 1
ATOM 5157 C C . GLN A 1 626 ? -2.699 -10.734 -17.577 1.00 40.88 626 GLN A C 1
ATOM 5159 O O . GLN A 1 626 ? -3.540 -10.186 -16.863 1.00 40.88 626 GLN A O 1
ATOM 5164 N N . ILE A 1 627 ? -1.386 -10.573 -17.401 1.00 42.12 627 ILE A N 1
ATOM 5165 C CA . ILE A 1 627 ? -0.828 -9.480 -16.601 1.00 42.12 627 ILE A CA 1
ATOM 5166 C C . ILE A 1 627 ? -1.013 -8.209 -17.431 1.00 42.12 627 ILE A C 1
ATOM 5168 O O . ILE A 1 627 ? -0.390 -8.042 -18.480 1.00 42.12 627 ILE A O 1
ATOM 5172 N N . LYS A 1 628 ? -1.946 -7.362 -16.991 1.00 40.97 628 LYS A N 1
ATOM 5173 C CA . LYS A 1 628 ? -2.166 -6.021 -17.530 1.00 40.97 628 LYS A CA 1
ATOM 5174 C C . LYS A 1 628 ? -1.547 -5.020 -16.565 1.00 40.97 628 LYS A C 1
ATOM 5176 O O . LYS A 1 628 ? -2.224 -4.586 -15.638 1.00 40.97 628 LYS A O 1
ATOM 5181 N N . THR A 1 629 ? -0.302 -4.635 -16.807 1.00 43.47 629 THR A N 1
ATOM 5182 C CA . THR A 1 629 ? 0.207 -3.372 -16.270 1.00 43.47 629 THR A CA 1
ATOM 5183 C C . THR A 1 629 ? -0.316 -2.274 -17.190 1.00 43.47 629 THR A C 1
ATOM 5185 O O . THR A 1 629 ? 0.224 -2.071 -18.280 1.00 43.47 629 THR A O 1
ATOM 5188 N N . GLU A 1 630 ? -1.410 -1.614 -16.800 1.00 47.75 630 GLU A N 1
ATOM 5189 C CA . GLU A 1 630 ? -1.791 -0.341 -17.418 1.00 47.75 630 GLU A CA 1
ATOM 5190 C C . GLU A 1 630 ? -0.860 0.728 -16.843 1.00 47.75 630 GLU A C 1
ATOM 5192 O O . GLU A 1 630 ? -1.141 1.341 -15.816 1.00 47.75 630 GLU A O 1
ATOM 5197 N N . LEU A 1 631 ? 0.287 0.934 -17.499 1.00 46.19 631 LEU A N 1
ATOM 5198 C CA . LEU A 1 631 ? 1.132 2.083 -17.194 1.00 46.19 631 LEU A CA 1
ATOM 5199 C C . LEU A 1 631 ? 0.280 3.337 -17.405 1.00 46.19 631 LEU A C 1
ATOM 5201 O O . LEU A 1 631 ? -0.193 3.572 -18.516 1.00 46.19 631 LEU A O 1
ATOM 5205 N N . PHE A 1 632 ? 0.080 4.121 -16.345 1.00 41.62 632 PHE A N 1
ATOM 5206 C CA . PHE A 1 632 ? -0.632 5.396 -16.386 1.00 41.62 632 PHE A CA 1
ATOM 5207 C C . PHE A 1 632 ? 0.361 6.531 -16.696 1.00 41.62 632 PHE A C 1
ATOM 5209 O O . PHE A 1 632 ? 0.902 7.127 -15.757 1.00 41.62 632 PHE A O 1
ATOM 5216 N N . PRO A 1 633 ? 0.625 6.884 -17.973 1.00 37.53 633 PRO A N 1
ATOM 5217 C CA . PRO A 1 633 ? 1.315 8.128 -18.272 1.00 37.53 633 PRO A CA 1
ATOM 5218 C C . PRO A 1 633 ? 0.512 9.296 -17.688 1.00 37.53 633 PRO A C 1
ATOM 5220 O O . PRO A 1 633 ? -0.720 9.287 -17.633 1.00 37.53 633 PRO A O 1
ATOM 5223 N N . ASN A 1 634 ? 1.236 10.306 -17.216 1.00 40.84 634 ASN A N 1
ATOM 5224 C CA . ASN A 1 634 ? 0.693 11.468 -16.521 1.00 40.84 634 ASN A CA 1
ATOM 5225 C C . ASN A 1 634 ? -0.487 12.093 -17.309 1.00 40.84 634 ASN A C 1
ATOM 5227 O O . ASN A 1 634 ? -0.302 12.520 -18.448 1.00 40.84 634 ASN A O 1
ATOM 5231 N N . LYS A 1 635 ? -1.685 12.151 -16.695 1.00 44.56 635 LYS A N 1
ATOM 5232 C CA . LYS A 1 635 ? -3.036 12.315 -17.308 1.00 44.56 635 LYS A CA 1
ATOM 5233 C C . LYS A 1 635 ? -3.321 13.603 -18.122 1.00 44.56 635 LYS A C 1
ATOM 5235 O O . LYS A 1 635 ? -4.477 13.984 -18.282 1.00 44.56 635 LYS A O 1
ATOM 5240 N N . LYS A 1 636 ? -2.304 14.328 -18.588 1.00 39.50 636 LYS A N 1
ATOM 5241 C CA . LYS A 1 636 ? -2.434 15.568 -19.376 1.00 39.50 636 LYS A CA 1
ATOM 5242 C C . LYS A 1 636 ? -1.623 15.599 -20.671 1.00 39.50 636 LYS A C 1
ATOM 5244 O O . LYS A 1 636 ? -1.782 16.556 -21.421 1.00 39.50 636 LYS A O 1
ATOM 5249 N N . GLU A 1 637 ? -0.779 14.607 -20.952 1.00 47.06 637 GLU A N 1
ATOM 5250 C CA . GLU A 1 637 ? -0.021 14.561 -22.209 1.00 47.06 637 GLU A CA 1
ATOM 5251 C C . GLU A 1 637 ? -0.421 13.337 -23.038 1.00 47.06 637 GLU A C 1
ATOM 5253 O O . GLU A 1 637 ? -0.329 12.200 -22.575 1.00 47.06 637 GLU A O 1
ATOM 5258 N N . HIS A 1 638 ? -0.869 13.577 -24.275 1.00 49.81 638 HIS A N 1
ATOM 5259 C CA . HIS A 1 638 ? -1.058 12.515 -25.257 1.00 49.81 638 HIS A CA 1
ATOM 5260 C C . HIS A 1 638 ? 0.300 11.874 -25.541 1.00 49.81 638 HIS A C 1
ATOM 5262 O O . HIS A 1 638 ? 1.239 12.553 -25.958 1.00 49.81 638 HIS A O 1
ATOM 5268 N N . VAL A 1 639 ? 0.416 10.562 -25.324 1.00 54.75 639 VAL A N 1
ATOM 5269 C CA . VAL A 1 639 ? 1.642 9.834 -25.668 1.00 54.75 639 VAL A CA 1
ATOM 5270 C C . VAL A 1 639 ? 1.606 9.522 -27.163 1.00 54.75 639 VAL A C 1
ATOM 5272 O O . VAL A 1 639 ? 1.259 8.419 -27.586 1.00 54.75 639 VAL A O 1
ATOM 5275 N N . GLU A 1 640 ? 1.882 10.535 -27.977 1.00 61.66 640 GLU A N 1
ATOM 5276 C CA . GLU A 1 640 ? 1.972 10.417 -29.434 1.00 61.66 640 GLU A CA 1
ATOM 5277 C C . GLU A 1 640 ? 3.132 9.485 -29.836 1.00 61.66 640 GLU A C 1
ATOM 5279 O O . GLU A 1 640 ? 4.058 9.255 -29.058 1.00 61.66 640 GLU A O 1
ATOM 5284 N N . LEU A 1 641 ? 3.037 8.855 -31.012 1.00 65.69 641 LEU A N 1
ATOM 5285 C CA . LEU A 1 641 ? 4.147 8.071 -31.571 1.00 65.69 641 LEU A CA 1
ATOM 5286 C C . LEU A 1 641 ? 5.158 9.010 -32.248 1.00 65.69 641 LEU A C 1
ATOM 5288 O O . LEU A 1 641 ? 4.729 10.014 -32.818 1.00 65.69 641 LEU A O 1
ATOM 5292 N N . PRO A 1 642 ? 6.457 8.662 -32.269 1.00 76.00 642 PRO A N 1
ATOM 5293 C CA . PRO A 1 642 ? 7.056 7.413 -31.777 1.00 76.00 642 PRO A CA 1
ATOM 5294 C C . PRO A 1 642 ? 7.488 7.456 -30.293 1.00 76.00 642 PRO A C 1
ATOM 5296 O O . PRO A 1 642 ? 7.704 8.527 -29.725 1.00 76.00 642 PRO A O 1
ATOM 5299 N N . ILE A 1 643 ? 7.588 6.274 -29.662 1.00 78.62 643 ILE A N 1
ATOM 5300 C CA . ILE A 1 643 ? 7.897 6.087 -28.228 1.00 78.62 643 ILE A CA 1
ATOM 5301 C C . ILE A 1 643 ? 8.940 4.979 -28.044 1.00 78.62 643 ILE A C 1
ATOM 5303 O O . ILE A 1 643 ? 8.779 3.909 -28.622 1.00 78.62 643 ILE A O 1
ATOM 5307 N N . ALA A 1 644 ? 9.918 5.197 -27.161 1.00 81.56 644 ALA A N 1
ATOM 5308 C CA . ALA A 1 644 ? 10.779 4.154 -26.602 1.00 81.56 644 ALA A CA 1
ATOM 5309 C C . ALA A 1 644 ? 10.706 4.156 -25.067 1.00 81.56 644 ALA A C 1
ATOM 5311 O O . ALA A 1 644 ? 10.340 5.160 -24.451 1.00 81.56 644 ALA A O 1
ATOM 5312 N N . PHE A 1 645 ? 11.070 3.035 -24.446 1.00 74.25 645 PHE A N 1
ATOM 5313 C CA . PHE A 1 645 ? 11.001 2.838 -22.999 1.00 74.25 645 PHE A CA 1
ATOM 5314 C C . PHE A 1 645 ? 12.363 2.425 -22.443 1.00 74.25 645 PHE A C 1
ATOM 5316 O O . PHE A 1 645 ? 12.976 1.495 -22.956 1.00 74.25 645 PHE A O 1
ATOM 5323 N N . ASP A 1 646 ? 12.791 3.077 -21.365 1.00 73.50 646 ASP A N 1
ATOM 5324 C CA . ASP A 1 646 ? 13.846 2.588 -20.478 1.00 73.50 646 ASP A CA 1
ATOM 5325 C C . ASP A 1 646 ? 13.170 1.967 -19.253 1.00 73.50 646 ASP A C 1
ATOM 5327 O O . ASP A 1 646 ? 12.668 2.669 -18.365 1.00 73.50 646 ASP A O 1
ATOM 5331 N N . TYR A 1 647 ? 13.101 0.638 -19.230 1.00 63.09 647 TYR A N 1
ATOM 5332 C CA . TYR A 1 647 ? 12.508 -0.091 -18.110 1.00 63.09 647 TYR A CA 1
ATOM 5333 C C . TYR A 1 647 ? 13.396 -0.059 -16.865 1.00 63.09 647 TYR A C 1
ATOM 5335 O O . TYR A 1 647 ? 12.855 -0.071 -15.760 1.00 63.09 647 TYR A O 1
ATOM 5343 N N . THR A 1 648 ? 14.721 0.050 -17.030 1.00 59.31 648 THR A N 1
ATOM 5344 C CA . THR A 1 648 ? 15.671 0.123 -15.911 1.00 59.31 648 THR A CA 1
ATOM 5345 C C . THR A 1 648 ? 15.500 1.441 -15.151 1.00 59.31 648 THR A C 1
ATOM 5347 O O . THR A 1 648 ? 15.172 1.428 -13.966 1.00 59.31 648 THR A O 1
ATOM 5350 N N . LYS A 1 649 ? 15.552 2.574 -15.868 1.00 62.91 649 LYS A N 1
ATOM 5351 C CA . LYS A 1 649 ? 15.498 3.942 -15.310 1.00 62.91 649 LYS A CA 1
ATOM 5352 C C . LYS A 1 649 ? 14.101 4.504 -15.125 1.00 62.91 649 LYS A C 1
ATOM 5354 O O . LYS A 1 649 ? 13.940 5.666 -14.745 1.00 62.91 649 LYS A O 1
ATOM 5359 N N . GLN A 1 650 ? 13.076 3.709 -15.421 1.00 65.94 650 GLN A N 1
ATOM 5360 C CA . GLN A 1 650 ? 11.682 4.135 -15.368 1.00 65.94 650 GLN A CA 1
ATOM 5361 C C . GLN A 1 650 ? 11.364 5.340 -16.274 1.00 65.94 650 GLN A C 1
ATOM 5363 O O . GLN A 1 650 ? 10.609 6.233 -15.866 1.00 65.94 650 GLN A O 1
ATOM 5368 N N . LEU A 1 651 ? 11.942 5.387 -17.481 1.00 72.75 651 LEU A N 1
ATOM 5369 C CA . LEU A 1 651 ? 11.774 6.506 -18.411 1.00 72.75 651 LEU A CA 1
ATOM 5370 C C . LEU A 1 651 ? 10.949 6.138 -19.648 1.00 72.75 651 LEU A C 1
ATOM 5372 O O . LEU A 1 651 ? 11.097 5.067 -20.233 1.00 72.75 651 LEU A O 1
ATOM 5376 N N . ILE A 1 652 ? 10.128 7.086 -20.094 1.00 78.00 652 ILE A N 1
ATOM 5377 C CA . ILE A 1 652 ? 9.535 7.103 -21.433 1.00 78.00 652 ILE A CA 1
ATOM 5378 C C . ILE A 1 652 ? 10.270 8.159 -22.250 1.00 78.00 652 ILE A C 1
ATOM 5380 O O . ILE A 1 652 ? 10.369 9.311 -21.818 1.00 78.00 652 ILE A O 1
ATOM 5384 N N . TYR A 1 653 ? 10.711 7.791 -23.447 1.00 84.31 653 TYR A N 1
ATOM 5385 C CA . TYR A 1 653 ? 11.154 8.726 -24.470 1.00 84.31 653 TYR A CA 1
ATOM 5386 C C . TYR A 1 653 ? 10.056 8.899 -25.515 1.00 84.31 653 TYR A C 1
ATOM 5388 O O . TYR A 1 653 ? 9.568 7.906 -26.050 1.00 84.31 653 TYR A O 1
ATOM 5396 N N . ASN A 1 654 ? 9.672 10.136 -25.831 1.00 83.50 654 ASN A N 1
ATOM 5397 C CA . ASN A 1 654 ? 8.788 10.420 -26.966 1.00 83.50 654 ASN A CA 1
ATOM 5398 C C . ASN A 1 654 ? 9.348 11.544 -27.839 1.00 83.50 654 ASN A C 1
ATOM 5400 O O . ASN A 1 654 ? 10.154 12.359 -27.384 1.00 83.50 654 ASN A O 1
ATOM 5404 N N . PHE A 1 655 ? 8.907 11.585 -29.094 1.00 82.25 655 PHE A N 1
ATOM 5405 C CA . PHE A 1 655 ? 9.228 12.676 -30.003 1.00 82.25 655 PHE A CA 1
ATOM 5406 C C . PHE A 1 655 ? 7.970 13.481 -30.338 1.00 82.25 655 PHE A C 1
ATOM 5408 O O . PHE A 1 655 ? 7.041 12.959 -30.944 1.00 82.25 655 PHE A O 1
ATOM 5415 N N . HIS A 1 656 ? 7.936 14.760 -29.956 1.00 78.56 656 HIS A N 1
ATOM 5416 C CA . HIS A 1 656 ? 6.755 15.616 -30.115 1.00 78.56 656 HIS A CA 1
ATOM 5417 C C . HIS A 1 656 ? 7.151 17.083 -30.340 1.00 78.56 656 HIS A C 1
ATOM 5419 O O . HIS A 1 656 ? 7.989 17.635 -29.627 1.00 78.56 656 HIS A O 1
ATOM 5425 N N . ASN A 1 657 ? 6.500 17.770 -31.289 1.00 77.44 657 ASN A N 1
ATOM 5426 C CA . ASN A 1 657 ? 6.784 19.168 -31.666 1.00 77.44 657 ASN A CA 1
ATOM 5427 C C . ASN A 1 657 ? 8.278 19.472 -31.910 1.00 77.44 657 ASN A C 1
ATOM 5429 O O . ASN A 1 657 ? 8.749 20.536 -31.517 1.00 77.44 657 ASN A O 1
ATOM 5433 N N . LYS A 1 658 ? 9.008 18.565 -32.576 1.00 82.88 658 LYS A N 1
ATOM 5434 C CA . LYS A 1 658 ? 10.460 18.657 -32.852 1.00 82.88 658 LYS A CA 1
ATOM 5435 C C . LYS A 1 658 ? 11.397 18.449 -31.653 1.00 82.88 658 LYS A C 1
ATOM 5437 O O . LYS A 1 658 ? 12.601 18.631 -31.807 1.00 82.88 658 LYS A O 1
ATOM 5442 N N . TYR A 1 659 ? 10.889 18.038 -30.492 1.00 84.56 659 TYR A N 1
ATOM 5443 C CA . TYR A 1 659 ? 11.726 17.685 -29.343 1.00 84.56 659 TYR A CA 1
ATOM 5444 C C . TYR A 1 659 ? 11.684 16.184 -29.082 1.00 84.56 659 TYR A C 1
ATOM 5446 O O . TYR A 1 659 ? 10.597 15.610 -28.991 1.00 84.56 659 TYR A O 1
ATOM 5454 N N . LEU A 1 660 ? 12.856 15.578 -28.881 1.00 86.62 660 LEU A N 1
ATOM 5455 C CA . LEU A 1 660 ? 12.960 14.351 -28.097 1.00 86.62 660 LEU A CA 1
ATOM 5456 C C . LEU A 1 660 ? 12.841 14.727 -26.622 1.00 86.62 660 LEU A C 1
ATOM 5458 O O . LEU A 1 660 ? 13.564 15.608 -26.152 1.00 86.62 660 LEU A O 1
ATOM 5462 N N . ARG A 1 661 ? 11.974 14.038 -25.887 1.00 84.81 661 ARG A N 1
ATOM 5463 C CA . ARG A 1 661 ? 11.717 14.289 -24.468 1.00 84.81 661 ARG A CA 1
ATOM 5464 C C . ARG A 1 661 ? 11.849 13.021 -23.656 1.00 84.81 661 ARG A C 1
ATOM 5466 O O . ARG A 1 661 ? 11.436 11.966 -24.130 1.00 84.81 661 ARG A O 1
ATOM 5473 N N . LYS A 1 662 ? 12.341 13.138 -22.421 1.00 84.69 662 LYS A N 1
ATOM 5474 C CA . LYS A 1 662 ? 12.283 12.070 -21.417 1.00 84.69 662 LYS A CA 1
ATOM 5475 C C . LYS A 1 662 ? 11.319 12.433 -20.284 1.00 84.69 662 LYS A C 1
ATOM 5477 O O . LYS A 1 662 ? 11.264 13.579 -19.828 1.00 84.69 662 LYS A O 1
ATOM 5482 N N . TYR A 1 663 ? 10.588 11.426 -19.824 1.00 74.38 663 TYR A N 1
ATOM 5483 C CA . TYR A 1 663 ? 9.618 11.496 -18.732 1.00 74.38 663 TYR A CA 1
ATOM 5484 C C . TYR A 1 663 ? 9.893 10.363 -17.756 1.00 74.38 663 TYR A C 1
ATOM 5486 O O . TYR A 1 663 ? 10.079 9.237 -18.205 1.00 74.38 663 TYR A O 1
ATOM 5494 N N . SER A 1 664 ? 9.847 10.612 -16.448 1.00 67.00 664 SER A N 1
ATOM 5495 C CA . SER A 1 664 ? 9.798 9.517 -15.471 1.00 67.00 664 SER A CA 1
ATOM 5496 C C . SER A 1 664 ? 8.362 9.000 -15.311 1.00 67.00 664 SER A C 1
ATOM 5498 O O . SER A 1 664 ? 7.412 9.785 -15.297 1.00 67.00 664 SER A O 1
ATOM 5500 N N . TYR A 1 665 ? 8.191 7.683 -15.139 1.00 55.03 665 TYR A N 1
ATOM 5501 C CA . TYR A 1 665 ? 6.897 7.090 -14.767 1.00 55.03 665 TYR A CA 1
ATOM 5502 C C . TYR A 1 665 ? 6.372 7.609 -13.415 1.00 55.03 665 TYR A C 1
ATOM 5504 O O . TYR A 1 665 ? 5.167 7.593 -13.174 1.00 55.03 665 TYR A O 1
ATOM 5512 N N . VAL A 1 666 ? 7.269 8.032 -12.514 1.00 51.09 666 VAL A N 1
ATOM 5513 C CA . VAL A 1 666 ? 6.959 8.250 -11.090 1.00 51.09 666 VAL A CA 1
ATOM 5514 C C . VAL A 1 666 ? 7.123 9.711 -10.686 1.00 51.09 666 VAL A C 1
ATOM 5516 O O . VAL A 1 666 ? 6.235 10.287 -10.053 1.00 51.09 666 VAL A O 1
ATOM 5519 N N . LYS A 1 667 ? 8.241 10.338 -11.067 1.00 50.47 667 LYS A N 1
ATOM 5520 C CA . LYS A 1 667 ? 8.421 11.783 -10.911 1.00 50.47 667 LYS A CA 1
ATOM 5521 C C . LYS A 1 667 ? 7.732 12.461 -12.092 1.00 50.47 667 LYS A C 1
ATOM 5523 O O . LYS A 1 667 ? 8.026 12.145 -13.236 1.00 50.47 667 LYS A O 1
ATOM 5528 N N . ARG A 1 668 ? 6.848 13.437 -11.850 1.00 53.97 668 ARG A N 1
ATOM 5529 C CA . ARG A 1 668 ? 6.195 14.232 -12.922 1.00 53.97 668 ARG A CA 1
ATOM 5530 C C . ARG A 1 668 ? 7.153 15.242 -13.582 1.00 53.97 668 ARG A C 1
ATOM 5532 O O . ARG A 1 668 ? 6.730 16.304 -14.032 1.00 53.97 668 ARG A O 1
ATOM 5539 N N . GLU A 1 669 ? 8.437 14.915 -13.587 1.00 61.69 669 GLU A N 1
ATOM 5540 C CA . GLU A 1 669 ? 9.535 15.684 -14.146 1.00 61.69 669 GLU A CA 1
ATOM 5541 C C . GLU A 1 669 ? 9.639 15.360 -15.638 1.00 61.69 669 GLU A C 1
ATOM 5543 O O . GLU A 1 669 ? 9.627 14.199 -16.057 1.00 61.69 669 GLU A O 1
ATOM 5548 N N . LYS A 1 670 ? 9.697 16.421 -16.436 1.00 70.69 670 LYS A N 1
ATOM 5549 C CA . LYS A 1 670 ? 9.764 16.393 -17.891 1.00 70.69 670 LYS A CA 1
ATOM 5550 C C . LYS A 1 670 ? 11.006 17.159 -18.289 1.00 70.69 670 LYS A C 1
ATOM 5552 O O . LYS A 1 670 ? 11.190 18.281 -17.829 1.00 70.69 670 LYS A O 1
ATOM 5557 N N . THR A 1 671 ? 11.825 16.559 -19.140 1.00 80.62 671 THR A N 1
ATOM 5558 C CA . THR A 1 671 ? 13.044 17.196 -19.643 1.00 80.62 671 THR A CA 1
ATOM 5559 C C . THR A 1 671 ? 13.156 16.955 -21.143 1.00 80.62 671 THR A C 1
ATOM 5561 O O . THR A 1 671 ? 13.043 15.819 -21.613 1.00 80.62 671 THR A O 1
ATOM 5564 N N . ASP A 1 672 ? 13.338 18.028 -21.904 1.00 84.62 672 ASP A N 1
ATOM 5565 C CA . ASP A 1 672 ? 13.679 17.944 -23.320 1.00 84.62 672 ASP A CA 1
ATOM 5566 C C . ASP A 1 672 ? 15.162 17.516 -23.432 1.00 84.62 672 ASP A C 1
ATOM 5568 O O . ASP A 1 672 ? 15.993 17.906 -22.612 1.00 84.62 672 ASP A O 1
ATOM 5572 N N . LEU A 1 673 ? 15.502 16.680 -24.418 1.00 84.88 673 LEU A N 1
ATOM 5573 C CA . LEU A 1 673 ? 16.866 16.173 -24.642 1.00 84.88 673 LEU A CA 1
ATOM 5574 C C . LEU A 1 673 ? 17.510 16.755 -25.898 1.00 84.88 673 LEU A C 1
ATOM 5576 O O . LEU A 1 673 ? 18.632 17.245 -25.842 1.00 84.88 673 LEU A O 1
ATOM 5580 N N . TYR A 1 674 ? 16.795 16.739 -27.022 1.00 84.56 674 TYR A N 1
ATOM 5581 C CA . TYR A 1 674 ? 17.279 17.290 -28.289 1.00 84.56 674 TYR A CA 1
ATOM 5582 C C . TYR A 1 674 ? 16.148 18.015 -29.010 1.00 84.56 674 TYR A C 1
ATOM 5584 O O . TYR A 1 674 ? 15.007 17.553 -28.995 1.00 84.56 674 TYR A O 1
ATOM 5592 N N . TYR A 1 675 ? 16.483 19.111 -29.689 1.00 81.44 675 TYR A N 1
ATOM 5593 C CA . TYR A 1 675 ? 15.630 19.731 -30.700 1.00 81.44 675 TYR A CA 1
ATOM 5594 C C . TYR A 1 675 ? 16.118 19.295 -32.086 1.00 81.44 675 TYR A C 1
ATOM 5596 O O . TYR A 1 675 ? 17.274 19.533 -32.436 1.00 81.44 675 TYR A O 1
ATOM 5604 N N . LEU A 1 676 ? 15.252 18.664 -32.878 1.00 77.44 676 LEU A N 1
ATOM 5605 C CA . LEU A 1 676 ? 15.591 18.094 -34.182 1.00 77.44 676 LEU A CA 1
ATOM 5606 C C . LEU A 1 676 ? 14.543 18.503 -35.219 1.00 77.44 676 LEU A C 1
ATOM 5608 O O . LEU A 1 676 ? 13.344 18.323 -35.021 1.00 77.44 676 LEU A O 1
ATOM 5612 N N . GLU A 1 677 ? 14.990 19.067 -36.343 1.00 73.31 677 GLU A N 1
ATOM 5613 C CA . GLU A 1 677 ? 14.079 19.642 -37.342 1.00 73.31 677 GLU A CA 1
ATOM 5614 C C . GLU A 1 677 ? 13.186 18.609 -38.038 1.00 73.31 677 GLU A C 1
ATOM 5616 O O . GLU A 1 677 ? 12.050 18.932 -38.399 1.00 73.31 677 GLU A O 1
ATOM 5621 N N . ASP A 1 678 ? 13.715 17.399 -38.227 1.00 80.75 678 ASP A N 1
ATOM 5622 C CA . ASP A 1 678 ? 13.048 16.290 -38.899 1.00 80.75 678 ASP A CA 1
ATOM 5623 C C . ASP A 1 678 ? 12.197 15.491 -37.922 1.00 80.75 678 ASP A C 1
ATOM 5625 O O . ASP A 1 678 ? 12.683 15.039 -36.886 1.00 80.75 678 ASP A O 1
ATOM 5629 N N . ALA A 1 679 ? 10.937 15.261 -38.290 1.00 81.38 679 ALA A N 1
ATOM 5630 C CA . ALA A 1 679 ? 10.052 14.415 -37.508 1.00 81.38 679 ALA A CA 1
ATOM 5631 C C . ALA A 1 679 ? 10.490 12.945 -37.558 1.00 81.38 679 ALA A C 1
ATOM 5633 O O . ALA A 1 679 ? 11.012 12.463 -38.568 1.00 81.38 679 ALA A O 1
ATOM 5634 N N . TRP A 1 680 ? 10.279 12.241 -36.451 1.00 86.56 680 TRP A N 1
ATOM 5635 C CA . TRP A 1 680 ? 10.610 10.829 -36.294 1.00 86.56 680 TRP A CA 1
ATOM 5636 C C . TRP A 1 680 ? 9.370 9.962 -36.557 1.00 86.56 680 TRP A C 1
ATOM 5638 O O . TRP A 1 680 ? 8.267 10.332 -36.165 1.00 86.56 680 TRP A O 1
ATOM 5648 N N . ILE A 1 681 ? 9.551 8.833 -37.245 1.00 85.12 681 ILE A N 1
ATOM 5649 C CA . ILE A 1 681 ? 8.498 7.858 -37.581 1.00 85.12 681 ILE A CA 1
ATOM 5650 C C . ILE A 1 681 ? 8.463 6.730 -36.548 1.00 85.12 681 ILE A C 1
ATOM 5652 O O . ILE A 1 681 ? 7.388 6.343 -36.098 1.00 85.12 681 ILE A O 1
ATOM 5656 N N . ASP A 1 682 ? 9.634 6.202 -36.194 1.00 86.88 682 ASP A N 1
ATOM 5657 C CA . ASP A 1 682 ? 9.801 5.037 -35.324 1.00 86.88 682 ASP A CA 1
ATOM 5658 C C . ASP A 1 682 ? 11.107 5.166 -34.530 1.00 86.88 682 ASP A C 1
ATOM 5660 O O . ASP A 1 682 ? 12.077 5.732 -35.056 1.00 86.88 682 ASP A O 1
ATOM 5664 N N . ILE A 1 683 ? 11.119 4.682 -33.282 1.00 89.12 683 ILE A N 1
ATOM 5665 C CA . ILE A 1 683 ? 12.270 4.754 -32.371 1.00 89.12 683 ILE A CA 1
ATOM 5666 C C . ILE A 1 683 ? 12.433 3.515 -31.501 1.00 89.12 683 ILE A C 1
ATOM 5668 O O . ILE A 1 683 ? 11.468 2.954 -30.990 1.00 89.12 683 ILE A O 1
ATOM 5672 N N . VAL A 1 684 ? 13.693 3.174 -31.247 1.00 88.25 684 VAL A N 1
ATOM 5673 C CA . VAL A 1 684 ? 14.115 2.193 -30.250 1.00 88.25 684 VAL A CA 1
ATOM 5674 C C . VAL A 1 684 ? 15.217 2.826 -29.402 1.00 88.25 684 VAL A C 1
ATOM 5676 O O . VAL A 1 684 ? 16.048 3.580 -29.906 1.00 88.25 684 VAL A O 1
ATOM 5679 N N . TYR A 1 685 ? 15.209 2.548 -28.105 1.00 86.94 685 TYR A N 1
ATOM 5680 C CA . TYR A 1 685 ? 16.285 2.898 -27.184 1.00 86.94 685 TYR A CA 1
ATOM 5681 C C . TYR A 1 685 ? 16.905 1.604 -26.673 1.00 86.94 685 TYR A C 1
ATOM 5683 O O . TYR A 1 685 ? 16.180 0.632 -26.488 1.00 86.94 685 TYR A O 1
ATOM 5691 N N . ASP A 1 686 ? 18.218 1.627 -26.474 1.00 82.75 686 ASP A N 1
ATOM 5692 C CA . ASP A 1 686 ? 19.005 0.540 -25.907 1.00 82.75 686 ASP A CA 1
ATOM 5693 C C . ASP A 1 686 ? 19.583 1.009 -24.561 1.00 82.75 686 ASP A C 1
ATOM 5695 O O . ASP A 1 686 ? 20.380 1.958 -24.517 1.00 82.75 686 ASP A O 1
ATOM 5699 N N . SER A 1 687 ? 19.164 0.385 -23.454 1.00 74.38 687 SER A N 1
ATOM 5700 C CA . SER A 1 687 ? 19.637 0.768 -22.111 1.00 74.38 687 SER A CA 1
ATOM 5701 C C . SER A 1 687 ? 21.053 0.285 -21.778 1.00 74.38 687 SER A C 1
ATOM 5703 O O . SER A 1 687 ? 21.694 0.854 -20.894 1.00 74.38 687 SER A O 1
ATOM 5705 N N . VAL A 1 688 ? 21.573 -0.711 -22.497 1.00 71.94 688 VAL A N 1
ATOM 5706 C CA . VAL A 1 688 ? 22.904 -1.294 -22.273 1.00 71.94 688 VAL A CA 1
ATOM 5707 C C . VAL A 1 688 ? 23.984 -0.382 -22.862 1.00 71.94 688 VAL A C 1
ATOM 5709 O O . VAL A 1 688 ? 25.000 -0.117 -22.215 1.00 71.94 688 VAL A O 1
ATOM 5712 N N . LEU A 1 689 ? 23.732 0.146 -24.063 1.00 75.31 689 LEU A N 1
ATOM 5713 C CA . LEU A 1 689 ? 24.636 1.015 -24.826 1.00 75.31 689 LEU A CA 1
ATOM 5714 C C . LEU A 1 689 ? 24.312 2.511 -24.702 1.00 75.31 689 LEU A C 1
ATOM 5716 O O . LEU A 1 689 ? 25.094 3.354 -25.147 1.00 75.31 689 LEU A O 1
ATOM 5720 N N . HIS A 1 690 ? 23.162 2.858 -24.117 1.00 80.38 690 HIS A N 1
ATOM 5721 C CA . HIS A 1 690 ? 22.652 4.230 -24.025 1.00 80.38 690 HIS A CA 1
ATOM 5722 C C . HIS A 1 690 ? 22.599 4.945 -25.386 1.00 80.38 690 HIS A C 1
ATOM 5724 O O . HIS A 1 690 ? 22.933 6.128 -25.512 1.00 80.38 690 HIS A O 1
ATOM 5730 N N . VAL A 1 691 ? 22.151 4.222 -26.414 1.00 85.81 691 VAL A N 1
ATOM 5731 C CA . VAL A 1 691 ? 21.910 4.753 -27.761 1.00 85.81 691 VAL A CA 1
ATOM 5732 C C . VAL A 1 691 ? 20.422 4.777 -28.079 1.00 85.81 691 VAL A C 1
ATOM 5734 O O . VAL A 1 691 ? 19.638 3.968 -27.588 1.00 85.81 691 VAL A O 1
ATOM 5737 N N . MET A 1 692 ? 20.027 5.718 -28.928 1.00 89.69 692 MET A N 1
ATOM 5738 C CA . MET A 1 692 ? 18.680 5.813 -29.466 1.00 89.69 692 MET A CA 1
ATOM 5739 C C . MET A 1 692 ? 18.730 5.745 -30.987 1.00 89.69 692 MET A C 1
ATOM 5741 O O . MET A 1 692 ? 19.410 6.539 -31.636 1.00 89.69 692 MET A O 1
ATOM 5745 N N . ILE A 1 693 ? 18.003 4.783 -31.539 1.00 91.12 693 ILE A N 1
ATOM 5746 C CA . ILE A 1 693 ? 17.946 4.437 -32.956 1.00 91.12 693 ILE A CA 1
ATOM 5747 C C . ILE A 1 693 ? 16.601 4.931 -33.480 1.00 91.12 693 ILE A C 1
ATOM 5749 O O . ILE A 1 693 ? 15.563 4.638 -32.889 1.00 91.12 693 ILE A O 1
ATOM 5753 N N . PHE A 1 694 ? 16.603 5.698 -34.567 1.00 91.81 694 PHE A N 1
ATOM 5754 C CA . PHE A 1 694 ? 15.401 6.368 -35.052 1.00 91.81 694 PHE A CA 1
ATOM 5755 C C . PHE A 1 694 ? 15.350 6.494 -36.575 1.00 91.81 694 PHE A C 1
ATOM 5757 O O . PHE A 1 694 ? 16.363 6.703 -37.248 1.00 91.81 694 PHE A O 1
ATOM 5764 N N . LEU A 1 695 ? 14.135 6.419 -37.118 1.00 91.88 695 LEU A N 1
ATOM 5765 C CA . LEU A 1 695 ? 13.841 6.647 -38.533 1.00 91.88 695 LEU A CA 1
ATOM 5766 C C . LEU A 1 695 ? 13.157 8.006 -38.714 1.00 91.88 695 LEU A C 1
ATOM 5768 O O . LEU A 1 695 ? 12.160 8.287 -38.051 1.00 91.88 695 LEU A O 1
ATOM 5772 N N . THR A 1 696 ? 13.656 8.854 -39.616 1.00 90.81 696 THR A N 1
ATOM 5773 C CA . THR A 1 696 ? 13.058 10.177 -39.885 1.00 90.81 696 THR A CA 1
ATOM 5774 C C . THR A 1 696 ? 12.060 10.170 -41.045 1.00 90.81 696 THR A C 1
ATOM 5776 O O . THR A 1 696 ? 12.111 9.316 -41.929 1.00 90.81 696 THR A O 1
ATOM 5779 N N . THR A 1 697 ? 11.213 11.202 -41.127 1.00 87.69 697 THR A N 1
ATOM 5780 C CA . THR A 1 697 ? 10.316 11.450 -42.275 1.00 87.69 697 THR A CA 1
ATOM 5781 C C . THR A 1 697 ? 11.033 11.672 -43.608 1.00 87.69 697 THR A C 1
ATOM 5783 O O . THR A 1 697 ? 10.402 11.569 -44.658 1.00 87.69 697 THR A O 1
ATOM 5786 N N . ARG A 1 698 ? 12.353 11.909 -43.603 1.00 89.44 698 ARG A N 1
ATOM 5787 C CA . ARG A 1 698 ? 13.196 11.922 -44.814 1.00 89.44 698 ARG A CA 1
ATOM 5788 C C . ARG A 1 698 ? 13.754 10.537 -45.177 1.00 89.44 698 ARG A C 1
ATOM 5790 O O . ARG A 1 698 ? 14.696 10.458 -45.961 1.00 89.44 698 ARG A O 1
ATOM 5797 N N . MET A 1 699 ? 13.210 9.459 -44.602 1.00 90.56 699 MET A N 1
ATOM 5798 C CA . MET A 1 699 ? 13.666 8.073 -44.789 1.00 90.56 699 MET A CA 1
ATOM 5799 C C . MET A 1 699 ? 15.147 7.871 -44.412 1.00 90.56 699 MET A C 1
ATOM 5801 O O . MET A 1 699 ? 15.867 7.112 -45.064 1.00 90.56 699 MET A O 1
ATOM 5805 N N . GLN A 1 700 ? 15.628 8.579 -43.384 1.00 91.25 700 GLN A N 1
ATOM 5806 C CA . GLN A 1 700 ? 16.995 8.438 -42.872 1.00 91.25 700 GLN A CA 1
ATOM 5807 C C . GLN A 1 700 ? 16.991 7.638 -41.573 1.00 91.25 700 GLN A C 1
ATOM 5809 O O . GLN A 1 700 ? 16.331 8.041 -40.616 1.00 91.25 700 GLN A O 1
ATOM 5814 N N . LEU A 1 701 ? 17.752 6.545 -41.539 1.00 91.56 701 LEU A N 1
ATOM 5815 C CA . LEU A 1 701 ? 17.970 5.739 -40.341 1.00 91.56 701 LEU A CA 1
ATOM 5816 C C . LEU A 1 701 ? 19.211 6.261 -39.614 1.00 91.56 701 LEU A C 1
ATOM 5818 O O . LEU A 1 701 ? 20.314 6.255 -40.171 1.00 91.56 701 LEU A O 1
ATOM 5822 N N . LYS A 1 702 ? 19.021 6.760 -38.394 1.00 89.06 702 LYS A N 1
ATOM 5823 C CA . LYS A 1 702 ? 20.047 7.436 -37.594 1.00 89.06 702 LYS A CA 1
ATOM 5824 C C . LYS A 1 702 ? 20.124 6.850 -36.190 1.00 89.06 702 LYS A C 1
ATOM 5826 O O . LYS A 1 702 ? 19.184 6.224 -35.708 1.00 89.06 702 LYS A O 1
ATOM 5831 N N . ILE A 1 703 ? 21.257 7.088 -35.544 1.00 88.19 703 ILE A N 1
ATOM 5832 C CA . ILE A 1 703 ? 21.542 6.677 -34.169 1.00 88.19 703 ILE A CA 1
ATOM 5833 C C . ILE A 1 703 ? 22.137 7.875 -33.442 1.00 88.19 703 ILE A C 1
ATOM 5835 O O . ILE A 1 703 ? 22.994 8.549 -34.007 1.00 88.19 703 ILE A O 1
ATOM 5839 N N . VAL A 1 704 ? 21.711 8.146 -32.211 1.00 88.06 704 VAL A N 1
ATOM 5840 C CA . VAL A 1 704 ? 22.317 9.149 -31.322 1.00 88.06 704 VAL A CA 1
ATOM 5841 C C . VAL A 1 704 ? 22.722 8.491 -30.005 1.00 88.06 704 VAL A C 1
ATOM 5843 O O . VAL A 1 704 ? 21.948 7.726 -29.436 1.00 88.06 704 VAL A O 1
ATOM 5846 N N . SER A 1 705 ? 23.931 8.765 -29.515 1.00 86.88 705 SER A N 1
ATOM 5847 C CA . SER A 1 705 ? 24.346 8.329 -28.177 1.00 86.88 705 SER A CA 1
ATOM 5848 C C . SER A 1 705 ? 23.898 9.350 -27.138 1.00 86.88 705 SER A C 1
ATOM 5850 O O . SER A 1 705 ? 24.210 10.534 -27.261 1.00 86.88 705 SER A O 1
ATOM 5852 N N . LEU A 1 706 ? 23.211 8.894 -26.089 1.00 86.06 706 LEU A N 1
ATOM 5853 C CA . LEU A 1 706 ? 22.798 9.742 -24.968 1.00 86.06 706 LEU A CA 1
ATOM 5854 C C . LEU A 1 706 ? 23.945 10.035 -23.982 1.00 86.06 706 LEU A C 1
ATOM 5856 O O . LEU A 1 706 ? 23.765 10.844 -23.075 1.00 86.06 706 LEU A O 1
ATOM 5860 N N . LEU A 1 707 ? 25.109 9.391 -24.148 1.00 81.56 707 LEU A N 1
ATOM 5861 C CA . LEU A 1 707 ? 26.316 9.655 -23.356 1.00 81.56 707 LEU A CA 1
ATOM 5862 C C . LEU A 1 707 ? 27.149 10.791 -23.961 1.00 81.56 707 LEU A C 1
ATOM 5864 O O . LEU A 1 707 ? 27.554 11.710 -23.257 1.00 81.56 707 LEU A O 1
ATOM 5868 N N . THR A 1 708 ? 27.388 10.742 -25.274 1.00 82.06 708 THR A N 1
ATOM 5869 C CA . THR A 1 708 ? 28.296 11.668 -25.975 1.00 82.06 708 THR A CA 1
ATOM 5870 C C . THR A 1 708 ? 27.575 12.729 -26.811 1.00 82.06 708 THR A C 1
ATOM 5872 O O . THR A 1 708 ? 28.220 13.633 -27.333 1.00 82.06 708 THR A O 1
ATOM 5875 N N . ASN A 1 709 ? 26.251 12.615 -26.984 1.00 86.00 709 ASN A N 1
ATOM 5876 C CA . ASN A 1 709 ? 25.400 13.454 -27.843 1.00 86.00 709 ASN A CA 1
ATOM 5877 C C . ASN A 1 709 ? 25.757 13.444 -29.344 1.00 86.00 709 ASN A C 1
ATOM 5879 O O . ASN A 1 709 ? 25.196 14.224 -30.121 1.00 86.00 709 ASN A O 1
ATOM 5883 N N . TYR A 1 710 ? 26.656 12.563 -29.788 1.00 84.88 710 TYR A N 1
ATOM 5884 C CA . TYR A 1 710 ? 26.963 12.390 -31.207 1.00 84.88 710 TYR A CA 1
ATOM 5885 C C . TYR A 1 710 ? 25.893 11.567 -31.930 1.00 84.88 710 TYR A C 1
ATOM 5887 O O . TYR A 1 710 ? 25.316 10.639 -31.363 1.00 84.88 710 TYR A O 1
ATOM 5895 N N . GLN A 1 711 ? 25.660 11.893 -33.204 1.00 84.81 711 GLN A N 1
ATOM 5896 C CA . GLN A 1 711 ? 24.753 11.204 -34.117 1.00 84.81 711 GLN A CA 1
ATOM 5897 C C . GLN A 1 711 ? 25.465 10.610 -35.346 1.00 84.81 711 GLN A C 1
ATOM 5899 O O . GLN A 1 711 ? 26.310 11.235 -36.001 1.00 84.81 711 GLN A O 1
ATOM 5904 N N . HIS A 1 712 ? 25.049 9.399 -35.702 1.00 82.25 712 HIS A N 1
ATOM 5905 C CA . HIS A 1 712 ? 25.488 8.631 -36.858 1.00 82.25 712 HIS A CA 1
ATOM 5906 C C . HIS A 1 712 ? 24.318 8.402 -37.834 1.00 82.25 712 HIS A C 1
ATOM 5908 O O . HIS A 1 712 ? 23.161 8.302 -37.426 1.00 82.25 712 HIS A O 1
ATOM 5914 N N . LEU A 1 713 ? 24.618 8.333 -39.135 1.00 85.56 713 LEU A N 1
ATOM 5915 C CA . LEU A 1 713 ? 23.664 8.030 -40.206 1.00 85.56 713 LEU A CA 1
ATOM 5916 C C . LEU A 1 713 ? 23.998 6.647 -40.768 1.00 85.56 713 LEU A C 1
ATOM 5918 O O . LEU A 1 713 ? 24.993 6.516 -41.477 1.00 85.56 713 LEU A O 1
ATOM 5922 N N . VAL A 1 714 ? 23.144 5.664 -40.481 1.00 86.62 714 VAL A N 1
ATOM 5923 C CA . VAL A 1 714 ? 23.317 4.263 -40.897 1.00 86.62 714 VAL A CA 1
ATOM 5924 C C . VAL A 1 714 ? 23.014 4.112 -42.386 1.00 86.62 714 VAL A C 1
ATOM 5926 O O . VAL A 1 714 ? 23.806 3.558 -43.143 1.00 86.62 714 VAL A O 1
ATOM 5929 N N . SER A 1 715 ? 21.859 4.621 -42.832 1.00 89.75 715 SER A N 1
ATOM 5930 C CA . SER A 1 715 ? 21.441 4.531 -44.234 1.00 89.75 715 SER A CA 1
ATOM 5931 C C . SER A 1 715 ? 20.383 5.577 -44.611 1.00 89.75 715 SER A C 1
ATOM 5933 O O . SER A 1 715 ? 19.697 6.145 -43.757 1.00 89.75 715 SER A O 1
ATOM 5935 N N . ASN A 1 716 ? 20.250 5.829 -45.915 1.00 90.38 716 ASN A N 1
ATOM 5936 C CA . ASN A 1 716 ? 19.212 6.673 -46.515 1.00 90.38 716 ASN A CA 1
ATOM 5937 C C . ASN A 1 716 ? 18.224 5.806 -47.311 1.00 90.38 716 ASN A C 1
ATOM 5939 O O . ASN A 1 716 ? 18.579 4.726 -47.779 1.00 90.38 716 ASN A O 1
ATOM 5943 N N . ASN A 1 717 ? 17.018 6.328 -47.553 1.00 91.75 717 ASN A N 1
ATOM 5944 C CA . ASN A 1 717 ? 15.926 5.633 -48.245 1.00 91.75 717 ASN A CA 1
ATOM 5945 C C . ASN A 1 717 ? 15.478 4.353 -47.514 1.00 91.75 717 ASN A C 1
ATOM 5947 O O . ASN A 1 717 ? 15.244 3.319 -48.139 1.00 91.75 717 ASN A O 1
ATOM 5951 N N . VAL A 1 718 ? 15.388 4.413 -46.183 1.00 92.38 718 VAL A N 1
ATOM 5952 C CA . VAL A 1 718 ? 14.871 3.329 -45.335 1.00 92.38 718 VAL A CA 1
ATOM 5953 C C . VAL A 1 718 ? 13.358 3.487 -45.137 1.00 92.38 718 VAL A C 1
ATOM 5955 O O . VAL A 1 718 ? 12.883 4.566 -44.787 1.00 92.38 718 VAL A O 1
ATOM 5958 N N . LYS A 1 719 ? 12.604 2.405 -45.366 1.00 90.19 719 LYS A N 1
ATOM 5959 C CA . LYS A 1 719 ? 11.139 2.302 -45.223 1.00 90.19 719 LYS A CA 1
ATOM 5960 C C . LYS A 1 719 ? 10.728 1.882 -43.806 1.00 90.19 719 LYS A C 1
ATOM 5962 O O . LYS A 1 719 ? 9.743 2.392 -43.285 1.00 90.19 719 LYS A O 1
ATOM 5967 N N . SER A 1 720 ? 11.473 0.961 -43.197 1.00 90.00 720 SER A N 1
ATOM 5968 C CA . SER A 1 720 ? 11.244 0.431 -41.843 1.00 90.00 720 SER A CA 1
ATOM 5969 C C . SER A 1 720 ? 12.526 -0.205 -41.297 1.00 90.00 720 SER A C 1
ATOM 5971 O O . SER A 1 720 ? 13.398 -0.584 -42.083 1.00 90.00 720 SER A O 1
ATOM 5973 N N . PHE A 1 721 ? 12.643 -0.345 -39.973 1.00 92.56 721 PHE A N 1
ATOM 5974 C CA . PHE A 1 721 ? 13.741 -1.069 -39.325 1.00 92.56 721 PHE A CA 1
ATOM 5975 C C . PHE A 1 721 ? 13.248 -1.902 -38.134 1.00 92.56 721 PHE A C 1
ATOM 5977 O O . PHE A 1 721 ? 12.154 -1.685 -37.615 1.00 92.56 721 PHE A O 1
ATOM 5984 N N . ARG A 1 722 ? 14.066 -2.863 -37.708 1.00 90.00 722 ARG A N 1
ATOM 5985 C CA . ARG A 1 722 ? 13.972 -3.599 -36.447 1.00 90.00 722 ARG A CA 1
ATOM 5986 C C . ARG A 1 722 ? 15.369 -3.726 -35.855 1.00 90.00 722 ARG A C 1
ATOM 5988 O O . ARG A 1 722 ? 16.332 -3.977 -36.579 1.00 90.00 722 ARG A O 1
ATOM 5995 N N . TYR A 1 723 ? 15.454 -3.530 -34.547 1.00 87.75 723 TYR A N 1
ATOM 5996 C CA . TYR A 1 723 ? 16.683 -3.604 -33.771 1.00 87.75 723 TYR A CA 1
ATOM 5997 C C . TYR A 1 723 ? 16.581 -4.726 -32.740 1.00 87.75 723 TYR A C 1
ATOM 5999 O O . TYR A 1 723 ? 15.502 -4.954 -32.191 1.00 87.75 723 TYR A O 1
ATOM 6007 N N . GLU A 1 724 ? 17.699 -5.396 -32.492 1.00 80.75 724 GLU A N 1
ATOM 6008 C CA . GLU A 1 724 ? 17.840 -6.488 -31.539 1.00 80.75 724 GLU A CA 1
ATOM 6009 C C . GLU A 1 724 ? 18.990 -6.165 -30.575 1.00 80.75 724 GLU A C 1
ATOM 6011 O O . GLU A 1 724 ? 20.167 -6.264 -30.935 1.00 80.75 724 GLU A O 1
ATOM 6016 N N . SER A 1 725 ? 18.639 -5.754 -29.352 1.00 73.38 725 SER A N 1
ATOM 6017 C CA . SER A 1 725 ? 19.589 -5.230 -28.361 1.00 73.38 725 SER A CA 1
ATOM 6018 C C . SER A 1 725 ? 20.650 -6.252 -27.943 1.00 73.38 725 SER A C 1
ATOM 6020 O O . SER A 1 725 ? 21.811 -5.893 -27.779 1.00 73.38 725 SER A O 1
ATOM 6022 N N . TYR A 1 726 ? 20.289 -7.537 -27.832 1.00 68.25 726 TYR A N 1
ATOM 6023 C CA . TYR A 1 726 ? 21.208 -8.594 -27.385 1.00 68.25 726 TYR A CA 1
ATOM 6024 C C . TYR A 1 726 ? 22.436 -8.762 -28.298 1.00 68.25 726 TYR A C 1
ATOM 6026 O O . TYR A 1 726 ? 23.555 -8.916 -27.811 1.00 68.25 726 TYR A O 1
ATOM 6034 N N . HIS A 1 727 ? 22.242 -8.666 -29.615 1.00 72.50 727 HIS A N 1
ATOM 6035 C CA . HIS A 1 727 ? 23.312 -8.777 -30.611 1.00 72.50 727 HIS A CA 1
ATOM 6036 C C . HIS A 1 727 ? 23.801 -7.413 -31.141 1.00 72.50 727 HIS A C 1
ATOM 6038 O O . HIS A 1 727 ? 24.615 -7.375 -32.063 1.00 72.50 727 HIS A O 1
ATOM 6044 N N . ALA A 1 728 ? 23.298 -6.292 -30.602 1.00 76.38 728 ALA A N 1
ATOM 6045 C CA . ALA A 1 728 ? 23.493 -4.937 -31.136 1.00 76.38 728 ALA A CA 1
ATOM 6046 C C . ALA A 1 728 ? 23.248 -4.845 -32.660 1.00 76.38 728 ALA A C 1
ATOM 6048 O O . ALA A 1 728 ? 23.981 -4.183 -33.408 1.00 76.38 728 ALA A O 1
ATOM 6049 N N . PHE A 1 729 ? 22.212 -5.546 -33.127 1.00 84.88 729 PHE A N 1
ATOM 6050 C CA . PHE A 1 729 ? 22.012 -5.874 -34.534 1.00 84.88 729 PHE A CA 1
ATOM 6051 C C . PHE A 1 729 ? 20.801 -5.152 -35.128 1.00 84.88 729 PHE A C 1
ATOM 6053 O O . PHE A 1 729 ? 19.739 -5.080 -34.509 1.00 84.88 729 PHE A O 1
ATOM 6060 N N . ILE A 1 730 ? 20.937 -4.620 -36.345 1.00 89.88 730 ILE A N 1
ATOM 6061 C CA . ILE A 1 730 ? 19.871 -3.882 -37.026 1.00 89.88 730 ILE A CA 1
ATOM 6062 C C . ILE A 1 730 ? 19.535 -4.507 -38.380 1.00 89.88 730 ILE A C 1
ATOM 6064 O O . ILE A 1 730 ? 20.405 -4.776 -39.205 1.00 89.88 730 ILE A O 1
ATOM 6068 N N . SER A 1 731 ? 18.241 -4.707 -38.626 1.00 92.19 731 SER A N 1
ATOM 6069 C CA . SER A 1 731 ? 17.692 -5.169 -39.904 1.00 92.19 731 SER A CA 1
ATOM 6070 C C . SER A 1 731 ? 16.672 -4.157 -40.420 1.00 92.19 731 SER A C 1
ATOM 6072 O O . SER A 1 731 ? 15.890 -3.600 -39.652 1.00 92.19 731 SER A O 1
ATOM 6074 N N . PHE A 1 732 ? 16.691 -3.843 -41.713 1.00 93.44 732 PHE A N 1
ATOM 6075 C CA . PHE A 1 732 ? 15.859 -2.779 -42.273 1.00 93.44 732 PHE A CA 1
ATOM 6076 C C . PHE A 1 732 ? 15.510 -3.001 -43.745 1.00 93.44 732 PHE A C 1
ATOM 6078 O O . PHE A 1 732 ? 16.174 -3.747 -44.462 1.00 93.44 732 PHE A O 1
ATOM 6085 N N . VAL A 1 733 ? 14.440 -2.351 -44.203 1.00 92.44 733 VAL A N 1
ATOM 6086 C CA . VAL A 1 733 ? 13.950 -2.445 -45.587 1.00 92.44 733 VAL A CA 1
ATOM 6087 C C . VAL A 1 733 ? 14.188 -1.116 -46.291 1.00 92.44 733 VAL A C 1
ATOM 6089 O O . VAL A 1 733 ? 13.797 -0.066 -45.784 1.00 92.44 733 VAL A O 1
ATOM 6092 N N . MET A 1 734 ? 14.808 -1.136 -47.469 1.00 92.00 734 MET A N 1
ATOM 6093 C CA . MET A 1 734 ? 14.971 0.056 -48.307 1.00 92.00 734 MET A CA 1
ATOM 6094 C C . MET A 1 734 ? 13.733 0.332 -49.168 1.00 92.00 734 MET A C 1
ATOM 6096 O O . MET A 1 734 ? 13.022 -0.588 -49.566 1.00 92.00 734 MET A O 1
ATOM 6100 N N . SER A 1 735 ? 13.544 1.587 -49.586 1.00 87.06 735 SER A N 1
ATOM 6101 C CA . SER A 1 735 ? 12.523 1.999 -50.567 1.00 87.06 735 SER A CA 1
ATOM 6102 C C . SER A 1 735 ? 12.665 1.310 -51.938 1.00 87.06 735 SER A C 1
ATOM 6104 O O . SER A 1 735 ? 11.747 1.354 -52.747 1.00 87.06 735 SER A O 1
ATOM 6106 N N . SER A 1 736 ? 13.811 0.677 -52.209 1.00 86.06 736 SER A N 1
ATOM 6107 C CA . SER A 1 736 ? 14.088 -0.163 -53.384 1.00 86.06 736 SER A CA 1
ATOM 6108 C C . SER A 1 736 ? 13.685 -1.640 -53.211 1.00 86.06 736 SER A C 1
ATOM 6110 O O . SER A 1 736 ? 14.041 -2.462 -54.057 1.00 86.06 736 SER A O 1
ATOM 6112 N N . ASN A 1 737 ? 12.991 -1.987 -52.118 1.00 86.06 737 ASN A N 1
ATOM 6113 C CA . ASN A 1 737 ? 12.682 -3.355 -51.676 1.00 86.06 737 ASN A CA 1
ATOM 6114 C C . ASN A 1 737 ? 13.929 -4.247 -51.482 1.00 86.06 737 ASN A C 1
ATOM 6116 O O . ASN A 1 737 ? 13.873 -5.469 -51.623 1.00 86.06 737 ASN A O 1
ATOM 6120 N N . ALA A 1 738 ? 15.070 -3.646 -51.133 1.00 89.31 738 ALA A N 1
ATOM 6121 C CA . ALA A 1 738 ? 16.211 -4.388 -50.605 1.00 89.31 738 ALA A CA 1
ATOM 6122 C C . ALA A 1 738 ? 16.036 -4.632 -49.097 1.00 89.31 738 ALA A C 1
ATOM 6124 O O . ALA A 1 738 ? 15.676 -3.715 -48.357 1.00 89.31 738 ALA A O 1
ATOM 6125 N N . ILE A 1 739 ? 16.303 -5.860 -48.659 1.00 90.44 739 ILE A N 1
ATOM 6126 C CA . ILE A 1 739 ? 16.458 -6.236 -47.253 1.00 90.44 739 ILE A CA 1
ATOM 6127 C C . ILE A 1 739 ? 17.918 -5.968 -46.898 1.00 90.44 739 ILE A C 1
ATOM 6129 O O . ILE A 1 739 ? 18.807 -6.492 -47.566 1.00 90.44 739 ILE A O 1
ATOM 6133 N N . CYS A 1 740 ? 18.171 -5.165 -45.872 1.00 91.50 740 CYS A N 1
ATOM 6134 C CA . CYS A 1 740 ? 19.517 -4.840 -45.420 1.00 91.50 740 CYS A CA 1
ATOM 6135 C C . CYS A 1 740 ? 19.706 -5.161 -43.942 1.00 91.50 740 CYS A C 1
ATOM 6137 O O . CYS A 1 740 ? 18.743 -5.165 -43.170 1.00 91.50 740 CYS A O 1
ATOM 6139 N N . TYR A 1 741 ? 20.952 -5.397 -43.548 1.00 90.94 741 TYR A N 1
ATOM 6140 C CA . TYR A 1 741 ? 21.322 -5.647 -42.163 1.00 90.94 741 TYR A CA 1
ATOM 6141 C C . TYR A 1 741 ? 22.772 -5.255 -41.861 1.00 90.94 741 TYR A C 1
ATOM 6143 O O . TYR A 1 741 ? 23.614 -5.211 -42.762 1.00 90.94 741 TYR A O 1
ATOM 6151 N N . SER A 1 742 ? 23.059 -4.993 -40.588 1.00 87.25 742 SER A N 1
ATOM 6152 C CA . SER A 1 742 ? 24.413 -4.818 -40.052 1.00 87.25 742 SER A CA 1
ATOM 6153 C C . SER A 1 742 ? 24.429 -4.933 -38.529 1.00 87.25 742 SER A C 1
ATOM 6155 O O . SER A 1 742 ? 23.396 -4.809 -37.868 1.00 87.25 742 SER A O 1
ATOM 6157 N N . ASN A 1 743 ? 25.625 -5.071 -37.958 1.00 82.56 743 ASN A N 1
ATOM 6158 C CA . ASN A 1 743 ? 25.859 -4.608 -36.592 1.00 82.56 743 ASN A CA 1
ATOM 6159 C C . ASN A 1 743 ? 25.728 -3.075 -36.550 1.00 82.56 743 ASN A C 1
ATOM 6161 O O . ASN A 1 743 ? 25.839 -2.403 -37.580 1.00 82.56 743 ASN A O 1
ATOM 6165 N N . LEU A 1 744 ? 25.531 -2.505 -35.361 1.00 75.38 744 LEU A N 1
ATOM 6166 C CA . LEU A 1 744 ? 25.200 -1.086 -35.183 1.00 75.38 744 LEU A CA 1
ATOM 6167 C C . LEU A 1 744 ? 26.166 -0.072 -35.850 1.00 75.38 744 LEU A C 1
ATOM 6169 O O . LEU A 1 744 ? 25.752 1.038 -36.187 1.00 75.38 744 LEU A O 1
ATOM 6173 N N . PHE A 1 745 ? 27.436 -0.449 -36.034 1.00 70.38 745 PHE A N 1
ATOM 6174 C CA . PHE A 1 745 ? 28.515 0.410 -36.550 1.00 70.38 745 PHE A CA 1
ATOM 6175 C C . PHE A 1 745 ? 29.121 -0.064 -37.879 1.00 70.38 745 PHE A C 1
ATOM 6177 O O . PHE A 1 745 ? 29.928 0.653 -38.475 1.00 70.38 745 PHE A O 1
ATOM 6184 N N . ASP A 1 746 ? 28.733 -1.250 -38.349 1.00 77.19 746 ASP A N 1
ATOM 6185 C CA . ASP A 1 746 ? 29.259 -1.840 -39.578 1.00 77.19 746 ASP A CA 1
ATOM 6186 C C . ASP A 1 746 ? 28.494 -1.335 -40.814 1.00 77.19 746 ASP A C 1
ATOM 6188 O O . ASP A 1 746 ? 27.305 -1.011 -40.726 1.00 77.19 746 ASP A O 1
ATOM 6192 N N . PRO A 1 747 ? 29.135 -1.270 -41.997 1.00 80.19 747 PRO A N 1
ATOM 6193 C CA . PRO A 1 747 ? 28.449 -0.891 -43.226 1.00 80.19 747 PRO A CA 1
ATOM 6194 C C . PRO A 1 747 ? 27.346 -1.912 -43.585 1.00 80.19 747 PRO A C 1
ATOM 6196 O O . PRO A 1 747 ? 27.600 -3.118 -43.554 1.00 80.19 747 PRO A O 1
ATOM 6199 N N . PRO A 1 748 ? 26.137 -1.462 -43.974 1.00 87.69 748 PRO A N 1
ATOM 6200 C CA . PRO A 1 748 ? 25.010 -2.354 -44.225 1.00 87.69 748 PRO A CA 1
ATOM 6201 C C . PRO A 1 748 ? 25.193 -3.241 -45.457 1.00 87.69 748 PRO A C 1
ATOM 6203 O O . PRO A 1 748 ? 25.466 -2.765 -46.562 1.00 87.69 748 PRO A O 1
ATOM 6206 N N . ILE A 1 749 ? 24.953 -4.538 -45.264 1.00 89.31 749 ILE A N 1
ATOM 6207 C CA . ILE A 1 749 ? 24.875 -5.549 -46.320 1.00 89.31 749 ILE A CA 1
ATOM 6208 C C . ILE A 1 749 ? 23.423 -5.609 -46.795 1.00 89.31 749 ILE A C 1
ATOM 6210 O O . ILE A 1 749 ? 22.510 -5.666 -45.976 1.00 89.31 749 ILE A O 1
ATOM 6214 N N . CYS A 1 750 ? 23.194 -5.579 -48.110 1.00 89.56 750 CYS A N 1
ATOM 6215 C CA . CYS A 1 750 ? 21.859 -5.471 -48.702 1.00 89.56 750 CYS A CA 1
ATOM 6216 C C . CYS A 1 750 ? 21.612 -6.525 -49.788 1.00 89.56 750 CYS A C 1
ATOM 6218 O O . CYS A 1 750 ? 22.402 -6.670 -50.720 1.00 89.56 750 CYS A O 1
ATOM 6220 N N . ILE A 1 751 ? 20.460 -7.194 -49.716 1.00 87.75 751 ILE A N 1
ATOM 6221 C CA . ILE A 1 751 ? 19.993 -8.221 -50.652 1.00 87.75 751 ILE A CA 1
ATOM 6222 C C . ILE A 1 751 ? 18.685 -7.742 -51.288 1.00 87.75 751 ILE A C 1
ATOM 6224 O O . ILE A 1 751 ? 17.762 -7.299 -50.604 1.00 87.75 751 ILE A O 1
ATOM 6228 N N . LYS A 1 752 ? 18.583 -7.810 -52.617 1.00 84.88 752 LYS A N 1
ATOM 6229 C CA . LYS A 1 752 ? 17.393 -7.353 -53.346 1.00 84.88 752 LYS A CA 1
ATOM 6230 C C . LYS A 1 752 ? 16.271 -8.393 -53.261 1.00 84.88 752 LYS A C 1
ATOM 6232 O O . LYS A 1 752 ? 16.449 -9.509 -53.742 1.00 84.88 752 LYS A O 1
ATOM 6237 N N . SER A 1 753 ? 15.109 -8.014 -52.727 1.00 81.00 753 SER A N 1
ATOM 6238 C CA . SER A 1 753 ? 13.908 -8.853 -52.769 1.00 81.00 753 SER A CA 1
ATOM 6239 C C . SER A 1 753 ? 13.120 -8.637 -54.064 1.00 81.00 753 SER A C 1
ATOM 6241 O O . SER A 1 753 ? 13.137 -7.554 -54.654 1.00 81.00 753 SER A O 1
ATOM 6243 N N . THR A 1 754 ? 12.408 -9.673 -54.505 1.00 77.31 754 THR A N 1
ATOM 6244 C CA . THR A 1 754 ? 11.382 -9.593 -55.560 1.00 77.31 754 THR A CA 1
ATOM 6245 C C . THR A 1 754 ? 9.993 -9.269 -55.007 1.00 77.31 754 THR A C 1
ATOM 6247 O O . THR A 1 754 ? 9.098 -8.933 -55.778 1.00 77.31 754 THR A O 1
ATOM 6250 N N . LEU A 1 755 ? 9.809 -9.364 -53.687 1.00 79.62 755 LEU A N 1
ATOM 6251 C CA . LEU A 1 755 ? 8.550 -9.100 -52.996 1.00 79.62 755 LEU A CA 1
ATOM 6252 C C . LEU A 1 755 ? 8.518 -7.662 -52.465 1.00 79.62 755 LEU A C 1
ATOM 6254 O O . LEU A 1 755 ? 9.518 -7.156 -51.951 1.00 79.62 755 LEU A O 1
ATOM 6258 N N . ASN A 1 756 ? 7.347 -7.025 -52.521 1.00 85.75 756 ASN A N 1
ATOM 6259 C CA . ASN A 1 756 ? 7.113 -5.754 -51.842 1.00 85.75 756 ASN A CA 1
ATOM 6260 C C . ASN A 1 756 ? 6.976 -5.996 -50.334 1.00 85.75 756 ASN A C 1
ATOM 6262 O O . ASN A 1 756 ? 5.945 -6.479 -49.862 1.00 85.75 756 ASN A O 1
ATOM 6266 N N . ILE A 1 757 ? 8.023 -5.659 -49.584 1.00 87.94 757 ILE A N 1
ATOM 6267 C CA . ILE A 1 757 ? 8.093 -5.862 -48.135 1.00 87.94 757 ILE A CA 1
ATOM 6268 C C . ILE A 1 757 ? 7.774 -4.539 -47.423 1.00 87.94 757 ILE A C 1
ATOM 6270 O O . ILE A 1 757 ? 8.242 -3.465 -47.815 1.00 87.94 757 ILE A O 1
ATOM 6274 N N . ILE A 1 758 ? 6.960 -4.604 -46.369 1.00 86.69 758 ILE A N 1
ATOM 6275 C CA . ILE A 1 758 ? 6.745 -3.505 -45.420 1.00 86.69 758 ILE A CA 1
ATOM 6276 C C . ILE A 1 758 ? 7.824 -3.553 -44.341 1.00 86.69 758 ILE A C 1
ATOM 6278 O O . ILE A 1 758 ? 8.524 -2.567 -44.134 1.00 86.69 758 ILE A O 1
ATOM 6282 N N . GLN A 1 759 ? 7.950 -4.694 -43.661 1.00 88.94 759 GLN A N 1
ATOM 6283 C CA . GLN A 1 759 ? 8.805 -4.897 -42.492 1.00 88.94 759 GLN A CA 1
ATOM 6284 C C . GLN A 1 759 ? 9.568 -6.219 -42.616 1.00 88.94 759 GLN A C 1
ATOM 6286 O O . GLN A 1 759 ? 9.005 -7.219 -43.061 1.00 88.94 759 GLN A O 1
ATOM 6291 N N . THR A 1 760 ? 10.823 -6.230 -42.170 1.00 91.00 760 THR A N 1
ATOM 6292 C CA . THR A 1 760 ? 11.652 -7.434 -42.059 1.00 91.00 760 THR A CA 1
ATOM 6293 C C . THR A 1 760 ? 12.128 -7.623 -40.618 1.00 91.00 760 THR A C 1
ATOM 6295 O O . THR A 1 760 ? 12.248 -6.650 -39.874 1.00 91.00 760 THR A O 1
ATOM 6298 N N . TYR A 1 761 ? 12.402 -8.864 -40.231 1.00 90.56 761 TYR A N 1
ATOM 6299 C CA . TYR A 1 761 ? 13.219 -9.224 -39.072 1.00 90.56 761 TYR A CA 1
ATOM 6300 C C . TYR A 1 761 ? 14.069 -10.441 -39.449 1.00 90.56 761 TYR A C 1
ATOM 6302 O O . TYR A 1 761 ? 13.594 -11.322 -40.172 1.00 90.56 761 TYR A O 1
ATOM 6310 N N . ILE A 1 762 ? 15.325 -10.469 -39.015 1.00 89.00 762 ILE A N 1
ATOM 6311 C CA . ILE A 1 762 ? 16.281 -11.525 -39.346 1.00 89.00 762 ILE A CA 1
ATOM 6312 C C . ILE A 1 762 ? 16.819 -12.090 -38.039 1.00 89.00 762 ILE A C 1
ATOM 6314 O O . ILE A 1 762 ? 17.424 -11.367 -37.262 1.00 89.00 762 ILE A O 1
ATOM 6318 N N . ASP A 1 763 ? 16.621 -13.385 -37.850 1.00 86.38 763 ASP A N 1
ATOM 6319 C CA . ASP A 1 763 ? 17.082 -14.157 -36.707 1.00 86.38 763 ASP A CA 1
ATOM 6320 C C . ASP A 1 763 ? 18.247 -15.042 -37.170 1.00 86.38 763 ASP A C 1
ATOM 6322 O O . ASP A 1 763 ? 18.050 -16.045 -37.868 1.00 86.38 763 ASP A O 1
ATOM 6326 N N . PHE A 1 764 ? 19.475 -14.644 -36.829 1.00 82.19 764 PHE A N 1
ATOM 6327 C CA . PHE A 1 764 ? 20.686 -15.394 -37.180 1.00 82.19 764 PHE A CA 1
ATOM 6328 C C . PHE A 1 764 ? 20.881 -16.653 -36.334 1.00 82.19 764 PHE A C 1
ATOM 6330 O O . PHE A 1 764 ? 21.504 -17.604 -36.808 1.00 82.19 764 PHE A O 1
ATOM 6337 N N . TYR A 1 765 ? 20.320 -16.691 -35.124 1.00 80.94 765 TYR A N 1
ATOM 6338 C CA . TYR A 1 765 ? 20.464 -17.813 -34.205 1.00 80.94 765 TYR A CA 1
ATOM 6339 C C . TYR A 1 765 ? 19.627 -19.014 -34.668 1.00 80.94 765 TYR A C 1
ATOM 6341 O O . TYR A 1 765 ? 20.153 -20.100 -34.916 1.00 80.94 765 TYR A O 1
ATOM 6349 N N . ASN A 1 766 ? 18.332 -18.797 -34.914 1.00 83.56 766 ASN A N 1
ATOM 6350 C CA . ASN A 1 766 ? 17.410 -19.809 -35.437 1.00 83.56 766 ASN A CA 1
ATOM 6351 C C . ASN A 1 766 ? 17.401 -19.896 -36.974 1.00 83.56 766 ASN A C 1
ATOM 6353 O O . ASN A 1 766 ? 16.633 -20.691 -37.536 1.00 83.56 766 ASN A O 1
ATOM 6357 N N . LYS A 1 767 ? 18.241 -19.086 -37.636 1.00 88.12 767 LYS A N 1
ATOM 6358 C CA . LYS A 1 767 ? 18.481 -19.020 -39.087 1.00 88.12 767 LYS A CA 1
ATOM 6359 C C . LYS A 1 767 ? 17.211 -18.782 -39.909 1.00 88.12 767 LYS A C 1
ATOM 6361 O O . LYS A 1 767 ? 16.885 -19.540 -40.830 1.00 88.12 767 LYS A O 1
ATOM 6366 N N . ARG A 1 768 ? 16.449 -17.746 -39.544 1.00 89.75 768 ARG A N 1
ATOM 6367 C CA . ARG A 1 768 ? 15.141 -17.408 -40.132 1.00 89.75 768 ARG A CA 1
ATOM 6368 C C 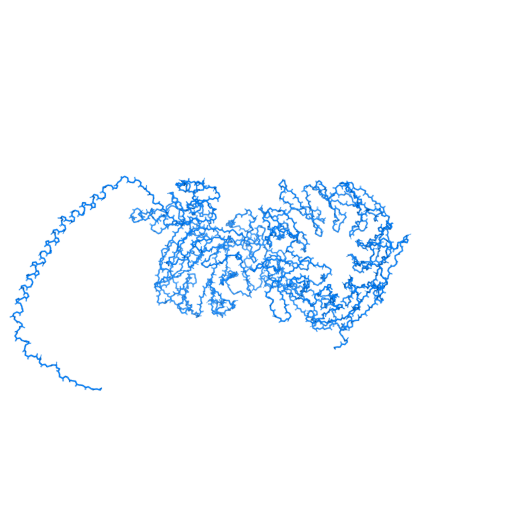. ARG A 1 768 ? 15.050 -15.949 -40.551 1.00 89.75 768 ARG A C 1
ATOM 6370 O O . ARG A 1 768 ? 15.573 -15.060 -39.892 1.00 89.75 768 ARG A O 1
ATOM 6377 N N . VAL A 1 769 ? 14.313 -15.702 -41.627 1.00 90.69 769 VAL A N 1
ATOM 6378 C CA . VAL A 1 769 ? 13.934 -14.360 -42.080 1.00 90.69 769 VAL A CA 1
ATOM 6379 C C . VAL A 1 769 ? 12.415 -14.263 -42.089 1.00 90.69 769 VAL A C 1
ATOM 6381 O O . VAL A 1 769 ? 11.733 -15.104 -42.676 1.00 90.69 769 VAL A O 1
ATOM 6384 N N . TYR A 1 770 ? 11.900 -13.223 -41.444 1.00 91.88 770 TYR A N 1
ATOM 6385 C CA . TYR A 1 770 ? 10.483 -12.917 -41.311 1.00 91.88 770 TYR A CA 1
ATOM 6386 C C . TYR A 1 770 ? 10.183 -11.661 -42.131 1.00 91.88 770 TYR A C 1
ATOM 6388 O O . TYR A 1 770 ? 10.701 -10.587 -41.828 1.00 91.88 770 TYR A O 1
ATOM 6396 N N . MET A 1 771 ? 9.361 -11.786 -43.171 1.00 91.50 771 MET A N 1
ATOM 6397 C CA . MET A 1 771 ? 9.033 -10.704 -44.103 1.00 91.50 771 MET A CA 1
ATOM 6398 C C . MET A 1 771 ? 7.527 -10.474 -44.118 1.00 91.50 771 MET A C 1
ATOM 6400 O O . MET A 1 771 ? 6.769 -11.379 -44.455 1.00 91.50 771 MET A O 1
ATOM 6404 N N . LEU A 1 772 ? 7.089 -9.259 -43.794 1.00 92.00 772 LEU A N 1
ATOM 6405 C CA . LEU A 1 772 ? 5.690 -8.860 -43.922 1.00 92.00 772 LEU A CA 1
ATOM 6406 C C . LEU A 1 772 ? 5.465 -8.185 -45.278 1.00 92.00 772 LEU A C 1
ATOM 6408 O O . LEU A 1 772 ? 6.073 -7.146 -45.556 1.00 92.00 772 LEU A O 1
ATOM 6412 N N . SER A 1 773 ? 4.616 -8.776 -46.118 1.00 90.75 773 SER A N 1
ATOM 6413 C CA . SER A 1 773 ? 4.288 -8.269 -47.455 1.00 90.75 773 SER A CA 1
ATOM 6414 C C . SER A 1 773 ? 3.307 -7.088 -47.411 1.00 90.75 773 SER A C 1
ATOM 6416 O O . SER A 1 773 ? 2.599 -6.880 -46.425 1.00 90.75 773 SER A O 1
ATOM 6418 N N . GLU A 1 774 ? 3.203 -6.330 -48.507 1.00 86.88 774 GLU A N 1
ATOM 6419 C CA . GLU A 1 774 ? 2.158 -5.297 -48.645 1.00 86.88 774 GLU A CA 1
ATOM 6420 C C . GLU A 1 774 ? 0.727 -5.867 -48.628 1.00 86.88 774 GLU A C 1
ATOM 6422 O O . GLU A 1 774 ? -0.193 -5.200 -48.154 1.00 86.88 774 GLU A O 1
ATOM 6427 N N . ASN A 1 775 ? 0.552 -7.138 -49.002 1.00 88.56 775 ASN A N 1
ATOM 6428 C CA . ASN A 1 775 ? -0.720 -7.863 -48.902 1.00 88.56 775 ASN A CA 1
ATOM 6429 C C . ASN A 1 775 ? -1.075 -8.291 -47.461 1.00 88.56 775 ASN A C 1
ATOM 6431 O O . ASN A 1 775 ? -2.135 -8.874 -47.250 1.00 88.56 775 ASN A O 1
ATOM 6435 N N . HIS A 1 776 ? -0.231 -7.955 -46.474 1.00 89.56 776 HIS A N 1
ATOM 6436 C CA . HIS A 1 776 ? -0.364 -8.341 -45.063 1.00 89.56 776 HIS A CA 1
ATOM 6437 C C . HIS A 1 776 ? -0.152 -9.848 -44.821 1.00 89.56 776 HIS A C 1
ATOM 6439 O O . HIS A 1 776 ? -0.695 -10.424 -43.877 1.00 89.56 776 HIS A O 1
ATOM 6445 N N . ASP A 1 777 ? 0.678 -10.488 -45.646 1.00 90.88 777 ASP A N 1
ATOM 6446 C CA . ASP A 1 777 ? 1.099 -11.877 -45.462 1.00 90.88 777 ASP A CA 1
ATOM 6447 C C . ASP A 1 777 ? 2.486 -11.913 -44.811 1.00 90.88 777 ASP A C 1
ATOM 6449 O O . ASP A 1 777 ? 3.443 -11.314 -45.311 1.00 90.88 777 ASP A O 1
ATOM 6453 N N . LEU A 1 778 ? 2.598 -12.597 -43.670 1.00 92.19 778 LEU A N 1
ATOM 6454 C CA . LEU A 1 778 ? 3.863 -12.825 -42.979 1.00 92.19 778 LEU A CA 1
ATOM 6455 C C . LEU A 1 778 ? 4.511 -14.102 -43.521 1.00 92.19 778 LEU A C 1
ATOM 6457 O O . LEU A 1 778 ? 4.100 -15.217 -43.194 1.00 92.19 778 LEU A O 1
ATOM 6461 N N . ILE A 1 779 ? 5.545 -13.916 -44.333 1.00 90.88 779 ILE A N 1
ATOM 6462 C CA . ILE A 1 779 ? 6.313 -14.967 -44.995 1.00 90.88 779 ILE A CA 1
ATOM 6463 C C . ILE A 1 779 ? 7.563 -15.252 -44.159 1.00 90.88 779 ILE A C 1
ATOM 6465 O O . ILE A 1 779 ? 8.386 -14.365 -43.924 1.00 90.88 779 ILE A O 1
ATOM 6469 N N . ILE A 1 780 ? 7.718 -16.499 -43.723 1.00 90.56 780 ILE A N 1
ATOM 6470 C CA . ILE A 1 780 ? 8.852 -16.978 -42.932 1.00 90.56 780 ILE A CA 1
ATOM 6471 C C . ILE A 1 780 ? 9.685 -17.915 -43.805 1.00 90.56 780 ILE A C 1
ATOM 6473 O O . ILE A 1 780 ? 9.181 -18.930 -44.297 1.00 90.56 780 ILE A O 1
ATOM 6477 N N . LYS A 1 781 ? 10.968 -17.588 -43.967 1.00 89.75 781 LYS A N 1
ATOM 6478 C CA . LYS A 1 781 ? 11.955 -18.391 -44.701 1.00 89.75 781 LYS A CA 1
ATOM 6479 C C . LYS A 1 781 ? 13.127 -18.786 -43.800 1.00 89.75 781 LYS A C 1
ATOM 6481 O O . LYS A 1 781 ? 13.384 -18.124 -42.797 1.00 89.75 781 LYS A O 1
ATOM 6486 N N . LYS A 1 782 ? 13.837 -19.856 -44.154 1.00 88.94 782 LYS A N 1
ATOM 6487 C CA . LYS A 1 782 ? 15.057 -20.342 -43.489 1.00 88.94 782 LYS A CA 1
ATOM 6488 C C . LYS A 1 782 ? 16.284 -20.169 -44.378 1.00 88.94 782 LYS A C 1
ATOM 6490 O O . LYS A 1 782 ? 16.159 -20.215 -45.599 1.00 88.94 782 LYS A O 1
ATOM 6495 N N . PHE A 1 783 ? 17.453 -20.025 -43.762 1.00 88.19 783 PHE A N 1
ATOM 6496 C CA . PHE A 1 783 ? 18.757 -20.027 -44.432 1.00 88.19 783 PHE A CA 1
ATOM 6497 C C . PHE A 1 783 ? 19.745 -20.970 -43.727 1.00 88.19 783 PHE A C 1
ATOM 6499 O O . PHE A 1 783 ? 19.480 -21.446 -42.625 1.00 88.19 783 PHE A O 1
ATOM 6506 N N . GLU A 1 784 ? 20.879 -21.272 -44.366 1.00 81.00 784 GLU A N 1
ATOM 6507 C CA . GLU A 1 784 ? 21.923 -22.126 -43.775 1.00 81.00 784 GLU A CA 1
ATOM 6508 C C . GLU A 1 784 ? 23.055 -21.313 -43.147 1.00 81.00 784 GLU A C 1
ATOM 6510 O O . GLU A 1 784 ? 23.267 -21.395 -41.941 1.00 81.00 784 GLU A O 1
ATOM 6515 N N . ASN A 1 785 ? 23.777 -20.527 -43.948 1.00 70.81 785 ASN A N 1
ATOM 6516 C CA . ASN A 1 785 ? 24.910 -19.712 -43.486 1.00 70.81 785 ASN A CA 1
ATOM 6517 C C . ASN A 1 785 ? 24.758 -18.229 -43.849 1.00 70.81 785 ASN A C 1
ATOM 6519 O O . ASN A 1 785 ? 25.315 -17.379 -43.165 1.00 70.81 785 ASN A O 1
ATOM 6523 N N . ASP A 1 786 ? 24.007 -17.923 -44.909 1.00 73.94 786 ASP A N 1
ATOM 6524 C CA . ASP A 1 786 ? 23.786 -16.570 -45.412 1.00 73.94 786 ASP A CA 1
ATOM 6525 C C . ASP A 1 786 ? 22.403 -16.467 -46.082 1.00 73.94 786 ASP A C 1
ATOM 6527 O O . ASP A 1 786 ? 21.858 -17.452 -46.587 1.00 73.94 786 ASP A O 1
ATOM 6531 N N . ILE A 1 787 ? 21.841 -15.261 -46.087 1.00 77.88 787 ILE A N 1
ATOM 6532 C CA . ILE A 1 787 ? 20.468 -14.916 -46.498 1.00 77.88 787 ILE A CA 1
ATOM 6533 C C . ILE A 1 787 ? 20.314 -14.921 -48.032 1.00 77.88 787 ILE A C 1
ATOM 6535 O O . ILE A 1 787 ? 19.219 -14.764 -48.569 1.00 77.88 787 ILE A O 1
ATOM 6539 N N . THR A 1 788 ? 21.402 -15.151 -48.766 1.00 75.88 788 THR A N 1
ATOM 6540 C CA . THR A 1 788 ? 21.409 -15.312 -50.224 1.00 75.88 788 THR A CA 1
ATOM 6541 C C . THR A 1 788 ? 20.675 -16.567 -50.714 1.00 75.88 788 THR A C 1
ATOM 6543 O O . THR A 1 788 ? 20.216 -16.576 -51.857 1.00 75.88 788 THR A O 1
ATOM 6546 N N . ASN A 1 789 ? 20.501 -17.598 -49.876 1.00 78.62 789 ASN A N 1
ATOM 6547 C CA . ASN A 1 789 ? 19.736 -18.806 -50.210 1.00 78.62 789 ASN A CA 1
ATOM 6548 C C . ASN A 1 789 ? 18.614 -19.055 -49.183 1.00 78.62 789 ASN A C 1
ATOM 6550 O O . ASN A 1 789 ? 18.868 -19.519 -48.071 1.00 78.62 789 ASN A O 1
ATOM 6554 N N . LEU A 1 790 ? 17.372 -18.733 -49.565 1.00 83.88 790 LEU A N 1
ATOM 6555 C CA . LEU A 1 790 ? 16.196 -18.762 -48.688 1.00 83.88 790 LEU A CA 1
ATOM 6556 C C . LEU A 1 790 ? 15.213 -19.872 -49.074 1.00 83.88 790 LEU A C 1
ATOM 6558 O O . LEU A 1 790 ? 14.630 -19.847 -50.157 1.00 83.88 790 LEU A O 1
ATOM 6562 N N . GLN A 1 791 ? 14.967 -20.790 -48.141 1.00 84.25 791 GLN A N 1
ATOM 6563 C CA . GLN A 1 791 ? 13.983 -21.870 -48.253 1.00 84.25 791 GLN A CA 1
ATOM 6564 C C . GLN A 1 791 ? 12.664 -21.470 -47.578 1.00 84.25 791 GLN A C 1
ATOM 6566 O O . GLN A 1 791 ? 12.677 -20.885 -46.495 1.00 84.25 791 GLN A O 1
ATOM 6571 N N . ASP A 1 792 ? 11.519 -21.794 -48.177 1.00 83.38 792 ASP A N 1
ATOM 6572 C CA . ASP A 1 792 ? 10.206 -21.495 -47.589 1.00 83.38 792 ASP A CA 1
ATOM 6573 C C . ASP A 1 792 ? 9.924 -22.353 -46.346 1.00 83.38 792 ASP A C 1
ATOM 6575 O O . ASP A 1 792 ? 10.214 -23.550 -46.328 1.00 83.38 792 ASP A O 1
ATOM 6579 N N . PHE A 1 793 ? 9.361 -21.747 -45.291 1.00 83.81 793 PHE A N 1
ATOM 6580 C CA . PHE A 1 793 ? 9.095 -22.436 -44.021 1.00 83.81 793 PHE A CA 1
ATOM 6581 C C . PHE A 1 793 ? 7.639 -22.327 -43.546 1.00 83.81 793 PHE A C 1
ATOM 6583 O O . PHE A 1 793 ? 7.036 -23.339 -43.193 1.00 83.81 793 PHE A O 1
ATOM 6590 N N . SER A 1 794 ? 7.056 -21.127 -43.522 1.00 84.81 794 SER A N 1
ATOM 6591 C CA . SER A 1 794 ? 5.633 -20.930 -43.205 1.00 84.81 794 SER A CA 1
ATOM 6592 C C . SER A 1 794 ? 5.149 -19.590 -43.739 1.00 84.81 794 SER A C 1
ATOM 6594 O O . SER A 1 794 ? 5.891 -18.615 -43.742 1.00 84.81 794 SER A O 1
ATOM 6596 N N . GLU A 1 795 ? 3.868 -19.519 -44.077 1.00 88.44 795 GLU A N 1
ATOM 6597 C CA . GLU A 1 795 ? 3.167 -18.279 -44.404 1.00 88.44 795 GLU A CA 1
ATOM 6598 C C . GLU A 1 795 ? 1.979 -18.106 -43.447 1.00 88.44 795 GLU A C 1
ATOM 6600 O O . GLU A 1 795 ? 1.376 -19.097 -43.017 1.00 88.44 795 GLU A O 1
ATOM 6605 N N . ILE A 1 796 ? 1.688 -16.870 -43.039 1.00 88.75 796 ILE A N 1
ATOM 6606 C CA . ILE A 1 796 ? 0.551 -16.529 -42.175 1.00 88.75 796 ILE A CA 1
ATOM 6607 C C . ILE A 1 796 ? -0.140 -15.289 -42.764 1.00 88.75 796 ILE A C 1
ATOM 6609 O O . ILE A 1 796 ? 0.450 -14.209 -42.725 1.00 88.75 796 ILE A O 1
ATOM 6613 N N . PRO A 1 797 ? -1.366 -15.410 -43.302 1.00 90.00 797 PRO A N 1
ATOM 6614 C CA . PRO A 1 797 ? -2.061 -14.291 -43.932 1.00 90.00 797 PRO A CA 1
ATOM 6615 C C . PRO A 1 797 ? -2.709 -13.343 -42.911 1.00 90.00 797 PRO A C 1
ATOM 6617 O O . PRO A 1 797 ? -2.968 -13.723 -41.764 1.00 90.00 797 PRO A O 1
ATOM 6620 N N . LYS A 1 798 ? -3.052 -12.130 -43.364 1.00 88.44 798 LYS A N 1
ATOM 6621 C CA . LYS A 1 798 ? -3.763 -11.074 -42.603 1.00 88.44 798 LYS A CA 1
ATOM 6622 C C . LYS A 1 798 ? -3.051 -10.568 -41.334 1.00 88.44 798 LYS A C 1
ATOM 6624 O O . LYS A 1 798 ? -3.706 -10.105 -40.396 1.00 88.44 798 LYS A O 1
ATOM 6629 N N . VAL A 1 799 ? -1.726 -10.646 -41.284 1.00 91.44 799 VAL A N 1
ATOM 6630 C CA . VAL A 1 799 ? -0.919 -10.135 -40.169 1.00 91.44 799 VAL A CA 1
ATOM 6631 C C . VAL A 1 799 ? -0.725 -8.627 -40.317 1.00 91.44 799 VAL A C 1
ATOM 6633 O O . VAL A 1 799 ? -0.217 -8.167 -41.331 1.00 91.44 799 VAL A O 1
ATOM 6636 N N . SER A 1 800 ? -1.089 -7.839 -39.303 1.00 89.00 800 SER A N 1
ATOM 6637 C CA . SER A 1 800 ? -0.823 -6.388 -39.297 1.00 89.00 800 SER A CA 1
ATOM 6638 C C . SER A 1 800 ? 0.469 -6.015 -38.569 1.00 89.00 800 SER A C 1
ATOM 6640 O O . SER A 1 800 ? 1.163 -5.084 -38.967 1.00 89.00 800 SER A O 1
ATOM 6642 N N . LEU A 1 801 ? 0.799 -6.738 -37.496 1.00 89.62 801 LEU A N 1
ATOM 6643 C CA . LEU A 1 801 ? 1.960 -6.505 -36.635 1.00 89.62 801 LEU A CA 1
ATOM 6644 C C . LEU A 1 801 ? 2.530 -7.851 -36.184 1.00 89.62 801 LEU A C 1
ATOM 6646 O O . LEU A 1 801 ? 1.762 -8.774 -35.912 1.00 89.62 801 LEU A O 1
ATOM 6650 N N . PHE A 1 802 ? 3.852 -7.960 -36.042 1.00 92.44 802 PHE A N 1
ATOM 6651 C CA . PHE A 1 802 ? 4.498 -9.149 -35.482 1.00 92.44 802 PHE A CA 1
ATOM 6652 C C . PHE A 1 802 ? 5.788 -8.811 -34.726 1.00 92.44 802 PHE A C 1
ATOM 6654 O O . PHE A 1 802 ? 6.473 -7.843 -35.065 1.00 92.44 802 PHE A O 1
ATOM 6661 N N . VAL A 1 803 ? 6.118 -9.647 -33.739 1.00 89.69 803 VAL A N 1
ATOM 6662 C CA . VAL A 1 803 ? 7.428 -9.735 -33.078 1.00 89.69 803 VAL A CA 1
ATOM 6663 C C . VAL A 1 803 ? 7.786 -11.201 -32.826 1.00 89.69 803 VAL A C 1
ATOM 6665 O O . VAL A 1 803 ? 6.909 -12.066 -32.745 1.00 89.69 803 VAL A O 1
ATOM 6668 N N . VAL A 1 804 ? 9.082 -11.475 -32.715 1.00 88.56 804 VAL A N 1
ATOM 6669 C CA . VAL A 1 804 ? 9.657 -12.816 -32.564 1.00 88.56 804 VAL A CA 1
ATOM 6670 C C . VAL A 1 804 ? 10.556 -12.819 -31.334 1.00 88.56 804 VAL A C 1
ATOM 6672 O O . VAL A 1 804 ? 11.266 -11.847 -31.106 1.00 88.56 804 VAL A O 1
ATOM 6675 N N . TYR A 1 805 ? 10.517 -13.905 -30.570 1.00 82.38 805 TYR A N 1
ATOM 6676 C CA . TYR A 1 805 ? 11.446 -14.220 -29.487 1.00 82.38 805 TYR A CA 1
ATOM 6677 C C . TYR A 1 805 ? 11.785 -15.707 -29.617 1.00 82.38 805 TYR A C 1
ATOM 6679 O O . TYR A 1 805 ? 10.908 -16.544 -29.407 1.00 82.38 805 TYR A O 1
ATOM 6687 N N . ASP A 1 806 ? 12.993 -16.046 -30.059 1.00 80.19 806 ASP A N 1
ATOM 6688 C CA . ASP A 1 806 ? 13.377 -17.409 -30.452 1.00 80.19 806 ASP A CA 1
ATOM 6689 C C . ASP A 1 806 ? 12.326 -18.109 -31.352 1.00 80.19 806 ASP A C 1
ATOM 6691 O O . ASP A 1 806 ? 11.912 -17.608 -32.401 1.00 80.19 806 ASP A O 1
ATOM 6695 N N . ASP A 1 807 ? 11.828 -19.272 -30.925 1.00 84.00 807 ASP A N 1
ATOM 6696 C CA . ASP A 1 807 ? 10.765 -20.034 -31.585 1.00 84.00 807 ASP A CA 1
ATOM 6697 C C . ASP A 1 807 ? 9.343 -19.481 -31.361 1.00 84.00 807 ASP A C 1
ATOM 6699 O O . ASP A 1 807 ? 8.363 -20.102 -31.785 1.00 84.00 807 ASP A O 1
ATOM 6703 N N . HIS A 1 808 ? 9.192 -18.341 -30.686 1.00 86.38 808 HIS A N 1
ATOM 6704 C CA . HIS A 1 808 ? 7.916 -17.793 -30.231 1.00 86.38 808 HIS A CA 1
ATOM 6705 C C . HIS A 1 808 ? 7.516 -16.579 -31.069 1.00 86.38 808 HIS A C 1
ATOM 6707 O O . HIS A 1 808 ? 8.071 -15.488 -30.945 1.00 86.38 808 HIS A O 1
ATOM 6713 N N . LEU A 1 809 ? 6.501 -16.768 -31.912 1.00 90.00 809 LEU A N 1
ATOM 6714 C CA . LEU A 1 809 ? 5.942 -15.729 -32.765 1.00 90.00 809 LEU A CA 1
ATOM 6715 C C . LEU A 1 809 ? 4.677 -15.142 -32.127 1.00 90.00 809 LEU A C 1
ATOM 6717 O O . LEU A 1 809 ? 3.694 -15.860 -31.914 1.00 90.00 809 LEU A O 1
ATOM 6721 N N . TYR A 1 810 ? 4.681 -13.830 -31.894 1.00 90.31 810 TYR A N 1
ATOM 6722 C CA . TYR A 1 810 ? 3.523 -13.059 -31.433 1.00 90.31 810 TYR A CA 1
ATOM 6723 C C . TYR A 1 810 ? 3.091 -12.115 -32.551 1.00 90.31 810 TYR A C 1
ATOM 6725 O O . TYR A 1 810 ? 3.905 -11.363 -33.086 1.00 90.31 810 TYR A O 1
ATOM 6733 N N . PHE A 1 811 ? 1.820 -12.156 -32.935 1.00 91.56 811 PHE A N 1
ATOM 6734 C CA . PHE A 1 811 ? 1.342 -11.455 -34.124 1.00 91.56 811 PHE A CA 1
ATOM 6735 C C . PHE A 1 811 ? -0.119 -11.028 -33.997 1.00 91.56 811 PHE A C 1
ATOM 6737 O O . PHE A 1 811 ? -0.913 -11.681 -33.324 1.00 91.56 811 PHE A O 1
ATOM 6744 N N . VAL A 1 812 ? -0.484 -9.922 -34.642 1.00 89.69 812 VAL A N 1
ATOM 6745 C CA . VAL A 1 812 ? -1.845 -9.373 -34.617 1.00 89.69 812 VAL A CA 1
ATOM 6746 C C . VAL A 1 812 ? -2.566 -9.716 -35.916 1.00 89.69 812 VAL A C 1
ATOM 6748 O O . VAL A 1 812 ? -2.064 -9.445 -37.004 1.00 89.69 812 VAL A O 1
ATOM 6751 N N . THR A 1 813 ? -3.754 -10.303 -35.784 1.00 88.25 813 THR A N 1
ATOM 6752 C CA . THR A 1 813 ? -4.681 -10.650 -36.877 1.00 88.25 813 THR A CA 1
ATOM 6753 C C . THR A 1 813 ? -6.077 -10.181 -36.482 1.00 88.25 813 THR A C 1
ATOM 6755 O O . THR A 1 813 ? -6.514 -10.459 -35.372 1.00 88.25 813 THR A O 1
ATOM 6758 N N . GLU A 1 814 ? -6.766 -9.436 -37.351 1.00 82.88 814 GLU A N 1
ATOM 6759 C CA . GLU A 1 814 ? -8.180 -9.036 -37.167 1.00 82.88 814 GLU A CA 1
ATOM 6760 C C . GLU A 1 814 ? -8.528 -8.491 -35.752 1.00 82.88 814 GLU A C 1
ATOM 6762 O O . GLU A 1 814 ? -9.528 -8.871 -35.147 1.00 82.88 814 GLU A O 1
ATOM 6767 N N . ASN A 1 815 ? -7.698 -7.583 -35.212 1.00 81.38 815 ASN A N 1
ATOM 6768 C CA . ASN A 1 815 ? -7.813 -6.999 -33.855 1.00 81.38 815 ASN A CA 1
ATOM 6769 C C . ASN A 1 815 ? -7.677 -8.004 -32.689 1.00 81.38 815 ASN A C 1
ATOM 6771 O O . ASN A 1 815 ? -8.199 -7.785 -31.591 1.00 81.38 815 ASN A O 1
ATOM 6775 N N . GLN A 1 816 ? -6.959 -9.106 -32.913 1.00 85.50 816 GLN A N 1
ATOM 6776 C CA . GLN A 1 816 ? -6.632 -10.112 -31.904 1.00 85.50 816 GLN A CA 1
ATOM 6777 C C . GLN A 1 816 ? -5.119 -10.348 -31.862 1.00 85.50 816 GLN A C 1
ATOM 6779 O O . GLN A 1 816 ? -4.477 -10.526 -32.899 1.00 85.50 816 GLN A O 1
ATOM 6784 N N . LEU A 1 817 ? -4.544 -10.376 -30.656 1.00 86.62 817 LEU A N 1
ATOM 6785 C CA . LEU A 1 817 ? -3.160 -10.806 -30.454 1.00 86.62 817 LEU A CA 1
ATOM 6786 C C . LEU A 1 817 ? -3.126 -12.332 -30.409 1.00 86.62 817 LEU A C 1
ATOM 6788 O O . LEU A 1 817 ? -3.764 -12.941 -29.549 1.00 86.62 817 LEU A O 1
ATOM 6792 N N . SER A 1 818 ? -2.341 -12.928 -31.294 1.00 87.38 818 SER A N 1
ATOM 6793 C CA . SER A 1 818 ? -2.139 -14.365 -31.430 1.00 87.38 818 SER A CA 1
ATOM 6794 C C . SER A 1 818 ? -0.693 -14.764 -31.134 1.00 87.38 818 SER A C 1
ATOM 6796 O O . SER A 1 818 ? 0.240 -13.985 -31.314 1.00 87.38 818 SER A O 1
ATOM 6798 N N . TYR A 1 819 ? -0.521 -16.006 -30.693 1.00 87.88 819 TYR A N 1
ATOM 6799 C CA . TYR A 1 819 ? 0.755 -16.651 -30.401 1.00 87.88 819 TYR A CA 1
ATOM 6800 C C . TYR A 1 819 ? 0.868 -17.978 -31.152 1.00 87.88 819 TYR A C 1
ATOM 6802 O O . TYR A 1 819 ? -0.093 -18.754 -31.206 1.00 87.88 819 TYR A O 1
ATOM 6810 N N . ARG A 1 820 ? 2.057 -18.275 -31.680 1.00 86.75 820 ARG A N 1
ATOM 6811 C CA . ARG A 1 820 ? 2.406 -19.569 -32.275 1.00 86.75 820 ARG A CA 1
ATOM 6812 C C . ARG A 1 820 ? 3.853 -19.924 -31.930 1.00 86.75 820 ARG A C 1
ATOM 6814 O O . ARG A 1 820 ? 4.740 -19.088 -32.061 1.00 86.75 820 ARG A O 1
ATOM 6821 N N . ASN A 1 821 ? 4.091 -21.171 -31.526 1.00 85.06 821 ASN A N 1
ATOM 6822 C CA . ASN A 1 821 ? 5.446 -21.719 -31.451 1.00 85.06 821 ASN A CA 1
ATOM 6823 C C . ASN A 1 821 ? 5.819 -22.329 -32.812 1.00 85.06 821 ASN A C 1
ATOM 6825 O O . ASN A 1 821 ? 4.977 -22.971 -33.446 1.00 85.06 821 ASN A O 1
ATOM 6829 N N . LEU A 1 822 ? 7.049 -22.098 -33.267 1.00 84.00 822 LEU A N 1
ATOM 6830 C CA . LEU A 1 822 ? 7.520 -22.471 -34.602 1.00 84.00 822 LEU A CA 1
ATOM 6831 C C . LEU A 1 822 ? 8.279 -23.808 -34.636 1.00 84.00 822 LEU A C 1
ATOM 6833 O O . LEU A 1 822 ? 8.280 -24.458 -35.680 1.00 84.00 822 LEU A O 1
ATOM 6837 N N . ALA A 1 823 ? 8.870 -24.254 -33.522 1.00 78.25 823 ALA A N 1
ATOM 6838 C CA . ALA A 1 823 ? 9.530 -25.563 -33.424 1.00 78.25 823 ALA A CA 1
ATOM 6839 C C . ALA A 1 823 ? 8.561 -26.691 -33.038 1.00 78.25 823 ALA A C 1
ATOM 6841 O O . ALA A 1 823 ? 8.551 -27.762 -33.644 1.00 78.25 823 ALA A O 1
ATOM 6842 N N . LYS A 1 824 ? 7.704 -26.450 -32.043 1.00 71.00 824 LYS A N 1
ATOM 6843 C CA . LYS A 1 824 ? 6.616 -27.350 -31.644 1.00 71.00 824 LYS A CA 1
ATOM 6844 C C . LYS A 1 824 ? 5.408 -26.981 -32.498 1.00 71.00 824 LYS A C 1
ATOM 6846 O O . LYS A 1 824 ? 4.836 -25.917 -32.275 1.00 71.00 824 LYS A O 1
ATOM 6851 N N . ASN A 1 825 ? 5.044 -27.835 -33.464 1.00 61.97 825 ASN A N 1
ATOM 6852 C CA . ASN A 1 825 ? 4.031 -27.593 -34.511 1.00 61.97 825 ASN A CA 1
ATOM 6853 C C . ASN A 1 825 ? 2.587 -27.484 -33.954 1.00 61.97 825 ASN A C 1
ATOM 6855 O O . ASN A 1 825 ? 1.711 -28.309 -34.213 1.00 61.97 825 ASN A O 1
ATOM 6859 N N . ASN A 1 826 ? 2.374 -26.471 -33.119 1.00 64.12 826 ASN A N 1
ATOM 6860 C CA . ASN A 1 826 ? 1.204 -26.249 -32.287 1.00 64.12 826 ASN A CA 1
ATOM 6861 C C . ASN A 1 826 ? 0.196 -25.334 -32.988 1.00 64.12 826 ASN A C 1
ATOM 6863 O O . ASN A 1 826 ? 0.548 -24.471 -33.797 1.00 64.12 826 ASN A O 1
ATOM 6867 N N . ARG A 1 827 ? -1.079 -25.480 -32.616 1.00 70.56 827 ARG A N 1
ATOM 6868 C CA . ARG A 1 827 ? -2.144 -24.571 -33.056 1.00 70.56 827 ARG A CA 1
ATOM 6869 C C . ARG A 1 827 ? -1.905 -23.162 -32.510 1.00 70.56 827 ARG A C 1
ATOM 6871 O O . ARG A 1 827 ? -1.551 -23.006 -31.343 1.00 70.56 827 ARG A O 1
ATOM 6878 N N . THR A 1 8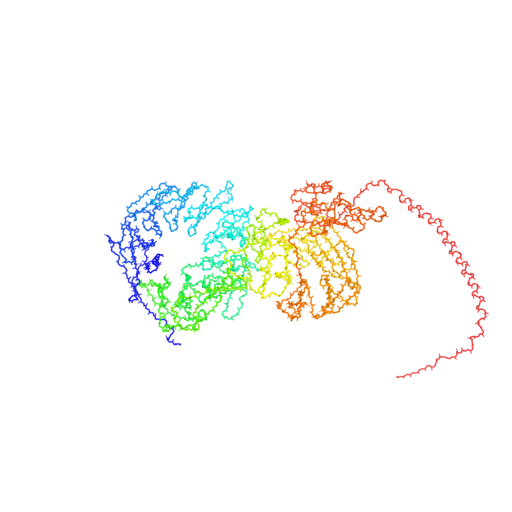28 ? -2.165 -22.158 -33.344 1.00 79.81 828 THR A N 1
ATOM 6879 C CA . THR A 1 828 ? -2.211 -20.746 -32.946 1.00 79.81 828 THR A CA 1
ATOM 6880 C C . THR A 1 828 ? -3.162 -20.551 -31.763 1.00 79.81 828 THR A C 1
ATOM 6882 O O . THR A 1 828 ? -4.291 -21.045 -31.785 1.00 79.81 828 THR A O 1
ATOM 6885 N N . MET A 1 829 ? -2.720 -19.817 -30.743 1.00 76.94 829 MET A N 1
ATOM 6886 C CA . MET A 1 829 ? -3.517 -19.464 -29.567 1.00 76.94 829 MET A CA 1
ATOM 6887 C C . MET A 1 829 ? -3.799 -17.964 -29.559 1.00 76.94 829 MET A C 1
ATOM 6889 O O . MET A 1 829 ? -2.879 -17.168 -29.716 1.00 76.94 829 MET A O 1
ATOM 6893 N N . VAL A 1 830 ? -5.052 -17.570 -29.332 1.00 79.00 830 VAL A N 1
ATOM 6894 C CA . VAL A 1 830 ? -5.414 -16.155 -29.166 1.00 79.00 830 VAL A CA 1
ATOM 6895 C C . VAL A 1 830 ? -5.170 -15.738 -27.716 1.00 79.00 830 VAL A C 1
ATOM 6897 O O . VAL A 1 830 ? -5.757 -16.316 -26.802 1.00 79.00 830 VAL A O 1
ATOM 6900 N N . LEU A 1 831 ? -4.319 -14.731 -27.516 1.00 73.56 831 LEU A N 1
ATOM 6901 C CA . LEU A 1 831 ? -3.962 -14.166 -26.213 1.00 73.56 831 LEU A CA 1
ATOM 6902 C C . LEU A 1 831 ? -4.903 -13.030 -25.790 1.00 73.56 831 LEU A C 1
ATOM 6904 O O . LEU A 1 831 ? -5.303 -12.958 -24.630 1.00 73.56 831 LEU A O 1
ATOM 6908 N N . ILE A 1 832 ? -5.243 -12.127 -26.718 1.00 72.62 832 ILE A N 1
ATOM 6909 C CA . ILE A 1 832 ? -6.090 -10.950 -26.460 1.00 72.62 832 ILE A CA 1
ATOM 6910 C C . ILE A 1 832 ? -7.080 -10.788 -27.613 1.00 72.62 832 ILE A C 1
ATOM 6912 O O . ILE A 1 832 ? -6.704 -10.954 -28.771 1.00 72.62 832 ILE A O 1
ATOM 6916 N N . LYS A 1 833 ? -8.329 -10.445 -27.290 1.00 75.19 833 LYS A N 1
ATOM 6917 C CA . LYS A 1 833 ? -9.414 -10.185 -28.245 1.00 75.19 833 LYS A CA 1
ATOM 6918 C C . LYS A 1 833 ? -9.925 -8.755 -28.121 1.00 75.19 833 LYS A C 1
ATOM 6920 O O . LYS A 1 833 ? -9.760 -8.141 -27.070 1.00 75.19 833 LYS A O 1
ATOM 6925 N N . ASP A 1 834 ? -10.574 -8.286 -29.183 1.00 73.69 834 ASP A N 1
ATOM 6926 C CA . ASP A 1 834 ? -11.399 -7.074 -29.216 1.00 73.69 834 ASP A CA 1
ATOM 6927 C C . ASP A 1 834 ? -10.649 -5.772 -28.862 1.00 73.69 834 ASP A C 1
ATOM 6929 O O . ASP A 1 834 ? -11.221 -4.842 -28.294 1.00 73.69 834 ASP A O 1
ATOM 6933 N N . VAL A 1 835 ? -9.360 -5.685 -29.221 1.00 72.69 835 VAL A N 1
ATOM 6934 C CA . VAL A 1 835 ? -8.528 -4.485 -29.020 1.00 72.69 835 VAL A CA 1
ATOM 6935 C C . VAL A 1 835 ? -7.811 -4.111 -30.318 1.00 72.69 835 VAL A C 1
ATOM 6937 O O . VAL A 1 835 ? -7.099 -4.917 -30.914 1.00 72.69 835 VAL A O 1
ATOM 6940 N N . GLN A 1 836 ? -7.967 -2.856 -30.743 1.00 81.06 836 GLN A N 1
ATOM 6941 C CA . GLN A 1 836 ? -7.213 -2.291 -31.862 1.00 81.06 836 GLN A CA 1
ATOM 6942 C C . GLN A 1 836 ? -5.817 -1.866 -31.393 1.00 81.06 836 GLN A C 1
ATOM 6944 O O . GLN A 1 836 ? -5.656 -0.844 -30.721 1.00 81.06 836 GLN A O 1
ATOM 6949 N N . PHE A 1 837 ? -4.811 -2.663 -31.749 1.00 81.56 837 PHE A N 1
ATOM 6950 C CA . PHE A 1 837 ? -3.408 -2.362 -31.479 1.00 81.56 837 PHE A CA 1
ATOM 6951 C C . PHE A 1 837 ? -2.797 -1.534 -32.613 1.00 81.56 837 PHE A C 1
ATOM 6953 O O . PHE A 1 837 ? -2.927 -1.884 -33.784 1.00 81.56 837 PHE A O 1
ATOM 6960 N N . THR A 1 838 ? -2.115 -0.448 -32.256 1.00 79.62 838 THR A N 1
ATOM 6961 C CA . THR A 1 838 ? -1.404 0.446 -33.182 1.00 79.62 838 THR A CA 1
ATOM 6962 C C . THR A 1 838 ? 0.088 0.137 -33.274 1.00 79.62 838 THR A C 1
ATOM 6964 O O . THR A 1 838 ? 0.708 0.472 -34.277 1.00 79.62 838 THR A O 1
ATOM 6967 N N . ALA A 1 839 ? 0.668 -0.504 -32.255 1.00 81.75 839 ALA A N 1
ATOM 6968 C CA . ALA A 1 839 ? 2.058 -0.949 -32.260 1.00 81.75 839 ALA A CA 1
ATOM 6969 C C . ALA A 1 839 ? 2.255 -2.203 -31.397 1.00 81.75 839 ALA A C 1
ATOM 6971 O O . ALA A 1 839 ? 1.532 -2.426 -30.420 1.00 81.75 839 ALA A O 1
ATOM 6972 N N . LEU A 1 840 ? 3.266 -2.990 -31.768 1.00 86.12 840 LEU A N 1
ATOM 6973 C CA . LEU A 1 840 ? 3.741 -4.175 -31.061 1.00 86.12 840 LEU A CA 1
ATOM 6974 C C . LEU A 1 840 ? 5.274 -4.144 -31.049 1.00 86.12 840 LEU A C 1
ATOM 6976 O O . LEU A 1 840 ? 5.902 -4.071 -32.113 1.00 86.12 840 LEU A O 1
ATOM 6980 N N . SER A 1 841 ? 5.862 -4.207 -29.860 1.00 81.75 841 SER A N 1
ATOM 6981 C CA . SER A 1 841 ? 7.304 -4.350 -29.667 1.00 81.75 841 SER A CA 1
ATOM 6982 C C . SER A 1 841 ? 7.613 -5.404 -28.607 1.00 81.75 841 SER A C 1
ATOM 6984 O O . SER A 1 841 ? 6.818 -5.681 -27.707 1.00 81.75 841 SER A O 1
ATOM 6986 N N . LEU A 1 842 ? 8.781 -6.017 -28.762 1.00 80.56 842 LEU A N 1
ATOM 6987 C CA . LEU A 1 842 ? 9.426 -6.835 -27.752 1.00 80.56 842 LEU A CA 1
ATOM 6988 C C . LEU A 1 842 ? 10.502 -5.962 -27.108 1.00 80.56 842 LEU A C 1
ATOM 6990 O O . LEU A 1 842 ? 11.290 -5.344 -27.821 1.00 80.56 842 LEU A O 1
ATOM 6994 N N . HIS A 1 843 ? 10.520 -5.910 -25.785 1.00 72.25 843 HIS A N 1
ATOM 6995 C CA . HIS A 1 843 ? 11.672 -5.458 -25.024 1.00 72.25 843 HIS A CA 1
ATOM 6996 C C . HIS A 1 843 ? 12.350 -6.706 -24.457 1.00 72.25 843 HIS A C 1
ATOM 6998 O O . HIS A 1 843 ? 11.685 -7.555 -23.862 1.00 72.25 843 HIS A O 1
ATOM 7004 N N . HIS A 1 844 ? 13.645 -6.823 -24.723 1.00 70.69 844 HIS A N 1
ATOM 7005 C CA . HIS A 1 844 ? 14.527 -7.894 -24.281 1.00 70.69 844 HIS A CA 1
ATOM 7006 C C . HIS A 1 844 ? 15.905 -7.252 -24.113 1.00 70.69 844 HIS A C 1
ATOM 7008 O O . HIS A 1 844 ? 16.604 -6.994 -25.094 1.00 70.69 844 HIS A O 1
ATOM 7014 N N . GLU A 1 845 ? 16.242 -6.892 -22.879 1.00 62.16 845 GLU A N 1
ATOM 7015 C CA . GLU A 1 845 ? 17.495 -6.218 -22.538 1.00 62.16 845 GLU A CA 1
ATOM 7016 C C . GLU A 1 845 ? 18.141 -6.886 -21.328 1.00 62.16 845 GLU A C 1
ATOM 7018 O O . GLU A 1 845 ? 17.451 -7.409 -20.453 1.00 62.16 845 GLU A O 1
ATOM 7023 N N . SER A 1 846 ? 19.473 -6.886 -21.293 1.00 57.69 846 SER A N 1
ATOM 7024 C CA . SER A 1 846 ? 20.237 -7.346 -20.134 1.00 57.69 846 SER A CA 1
ATOM 7025 C C . SER A 1 846 ? 20.214 -6.279 -19.042 1.00 57.69 846 SER A C 1
ATOM 7027 O O . SER A 1 846 ? 20.375 -5.095 -19.329 1.00 57.69 846 SER A O 1
ATOM 7029 N N . LEU A 1 847 ? 20.107 -6.687 -17.774 1.00 52.66 847 LEU A N 1
ATOM 7030 C CA . LEU A 1 847 ? 20.278 -5.775 -16.634 1.00 52.66 847 LEU A CA 1
ATOM 7031 C C . LEU A 1 847 ? 21.731 -5.271 -16.459 1.00 52.66 847 LEU A C 1
ATOM 7033 O O . LEU A 1 847 ? 21.995 -4.442 -15.587 1.00 52.66 847 LEU A O 1
ATOM 7037 N N . GLN A 1 848 ? 22.684 -5.751 -17.264 1.00 53.88 848 GLN A N 1
ATOM 7038 C CA . GLN A 1 848 ? 24.076 -5.302 -17.259 1.00 53.88 848 GLN A CA 1
ATOM 7039 C C . GLN A 1 848 ? 24.232 -3.975 -18.021 1.00 53.88 848 GLN A C 1
ATOM 7041 O O . GLN A 1 848 ? 24.276 -3.950 -19.248 1.00 53.88 848 GLN A O 1
ATOM 7046 N N . SER A 1 849 ? 24.364 -2.861 -17.295 1.00 57.66 849 SER A N 1
ATOM 7047 C CA . SER A 1 849 ? 24.649 -1.550 -17.894 1.00 57.66 849 SER A CA 1
ATOM 7048 C C . SER A 1 849 ? 26.154 -1.289 -17.993 1.00 57.66 849 SER A C 1
ATOM 7050 O O . SER A 1 849 ? 26.860 -1.305 -16.985 1.00 57.66 849 SER A O 1
ATOM 7052 N N . PHE A 1 850 ? 26.641 -0.953 -19.191 1.00 64.69 850 PHE A N 1
ATOM 7053 C CA . PHE A 1 850 ? 28.040 -0.558 -19.409 1.00 64.69 850 PHE A CA 1
ATOM 7054 C C . PHE A 1 850 ? 28.311 0.932 -19.157 1.00 64.69 850 PHE A C 1
ATOM 7056 O O . PHE A 1 850 ? 29.404 1.419 -19.451 1.00 64.69 850 PHE A O 1
ATOM 7063 N N . LYS A 1 851 ? 27.345 1.674 -18.597 1.00 64.69 851 LYS A N 1
ATOM 7064 C CA . LYS A 1 851 ? 27.415 3.133 -18.432 1.00 64.69 851 LYS A CA 1
ATOM 7065 C C . LYS A 1 851 ? 28.745 3.613 -17.842 1.00 64.69 851 LYS A C 1
ATOM 7067 O O . LYS A 1 851 ? 29.425 4.424 -18.463 1.00 64.69 851 LYS A O 1
ATOM 7072 N N . HIS A 1 852 ? 29.121 3.093 -16.675 1.00 66.88 852 HIS A N 1
ATOM 7073 C CA . HIS A 1 852 ? 30.334 3.511 -15.969 1.00 66.88 852 HIS A CA 1
ATOM 7074 C C . HIS A 1 852 ? 31.616 3.135 -16.723 1.00 66.88 852 HIS A C 1
ATOM 7076 O O . HIS A 1 852 ? 32.594 3.872 -16.675 1.00 66.88 852 HIS A O 1
ATOM 7082 N N . GLU A 1 853 ? 31.620 2.025 -17.462 1.00 71.56 853 GLU A N 1
ATOM 7083 C CA . GLU A 1 853 ? 32.767 1.616 -18.279 1.00 71.56 853 GLU A CA 1
ATOM 7084 C C . GLU A 1 853 ? 32.932 2.538 -19.494 1.00 71.56 853 GLU A C 1
ATOM 7086 O O . GLU A 1 853 ? 34.031 3.020 -19.760 1.00 71.56 853 GLU A O 1
ATOM 7091 N N . CYS A 1 854 ? 31.828 2.881 -20.162 1.00 69.81 854 CYS A N 1
ATOM 7092 C CA . CYS A 1 854 ? 31.804 3.853 -21.252 1.00 69.81 854 CYS A CA 1
ATOM 7093 C C . CYS A 1 854 ? 32.167 5.281 -20.805 1.00 69.81 854 CYS A C 1
ATOM 7095 O O . CYS A 1 854 ? 32.889 5.976 -21.520 1.00 69.81 854 CYS A O 1
ATOM 7097 N N . GLU A 1 855 ? 31.700 5.721 -19.629 1.00 71.38 855 GLU A N 1
ATOM 7098 C CA . GLU A 1 855 ? 32.079 7.012 -19.033 1.00 71.38 855 GLU A CA 1
ATOM 7099 C C . GLU A 1 855 ? 33.580 7.036 -18.678 1.00 71.38 855 GLU A C 1
ATOM 7101 O O . GLU A 1 855 ? 34.270 8.005 -18.997 1.00 71.38 855 GLU A O 1
ATOM 7106 N N . ASN A 1 856 ? 34.123 5.947 -18.119 1.00 75.75 856 ASN A N 1
ATOM 7107 C CA . ASN A 1 856 ? 35.554 5.825 -17.809 1.00 75.75 856 ASN A CA 1
ATOM 7108 C C . ASN A 1 856 ? 36.452 5.814 -19.061 1.00 75.75 856 ASN A C 1
ATOM 7110 O O . ASN A 1 856 ? 37.561 6.348 -19.020 1.00 75.75 856 ASN A O 1
ATOM 7114 N N . LEU A 1 857 ? 35.989 5.241 -20.180 1.00 74.25 857 LEU A N 1
ATOM 7115 C CA . LEU A 1 857 ? 36.739 5.208 -21.443 1.00 74.25 857 LEU A CA 1
ATOM 7116 C C . LEU A 1 857 ? 36.902 6.584 -22.116 1.00 74.25 857 LEU A C 1
ATOM 7118 O O . LEU A 1 857 ? 37.773 6.717 -22.977 1.00 74.25 857 LEU A O 1
ATOM 7122 N N . ASN A 1 858 ? 36.091 7.589 -21.747 1.00 74.00 858 ASN A N 1
ATOM 7123 C CA . ASN A 1 858 ? 36.079 8.930 -22.357 1.00 74.00 858 ASN A CA 1
ATOM 7124 C C . ASN A 1 858 ? 36.009 8.907 -23.903 1.00 74.00 858 ASN A C 1
ATOM 7126 O O . ASN A 1 858 ? 36.714 9.648 -24.590 1.00 74.00 858 ASN A O 1
ATOM 7130 N N . CYS A 1 859 ? 35.157 8.045 -24.467 1.00 75.88 859 CYS A N 1
ATOM 7131 C CA . CYS A 1 859 ? 35.028 7.888 -25.916 1.00 75.88 859 CYS A CA 1
ATOM 7132 C C . CYS A 1 859 ? 34.642 9.194 -26.630 1.00 75.88 859 CYS A C 1
ATOM 7134 O O . CYS A 1 859 ? 33.621 9.801 -26.312 1.00 75.88 859 CYS A O 1
ATOM 7136 N N . GLN A 1 860 ? 35.406 9.577 -27.661 1.00 73.12 860 GLN A N 1
ATOM 7137 C CA . GLN A 1 860 ? 35.165 10.813 -28.418 1.00 73.12 860 GLN A CA 1
ATOM 7138 C C . GLN A 1 860 ? 33.802 10.828 -29.139 1.00 73.12 860 GLN A C 1
ATOM 7140 O O . GLN A 1 860 ? 33.152 11.868 -29.192 1.00 73.12 860 GLN A O 1
ATOM 7145 N N . PHE A 1 861 ? 33.378 9.692 -29.710 1.00 74.56 861 PHE A N 1
ATOM 7146 C CA . PHE A 1 861 ? 32.176 9.602 -30.549 1.00 74.56 861 PHE A CA 1
ATOM 7147 C C . PHE A 1 861 ? 31.088 8.716 -29.953 1.00 74.56 861 PHE A C 1
ATOM 7149 O O . PHE A 1 861 ? 30.032 9.227 -29.601 1.00 74.56 861 PHE A O 1
ATOM 7156 N N . MET A 1 862 ? 31.290 7.402 -29.861 1.00 78.00 862 MET A N 1
ATOM 7157 C CA . MET A 1 862 ? 30.308 6.464 -29.298 1.00 78.00 862 MET A CA 1
ATOM 7158 C C . MET A 1 862 ? 31.024 5.355 -28.518 1.00 78.00 862 MET A C 1
ATOM 7160 O O . MET A 1 862 ? 32.219 5.144 -28.703 1.00 78.00 862 MET A O 1
ATOM 7164 N N . CYS A 1 863 ? 30.300 4.653 -27.649 1.00 79.12 863 CYS A N 1
ATOM 7165 C CA . CYS A 1 863 ? 30.771 3.466 -26.932 1.00 79.12 863 CYS A CA 1
ATOM 7166 C C . CYS A 1 863 ? 29.945 2.256 -27.386 1.00 79.12 863 CYS A C 1
ATOM 7168 O O . CYS A 1 863 ? 28.749 2.408 -27.641 1.00 79.12 863 CYS A O 1
ATOM 7170 N N . PHE A 1 864 ? 30.565 1.084 -27.521 1.00 73.44 864 PHE A N 1
ATOM 7171 C CA . PHE A 1 864 ? 29.903 -0.135 -27.995 1.00 73.44 864 PHE A CA 1
ATOM 7172 C C . PHE A 1 864 ? 30.530 -1.404 -27.390 1.00 73.44 864 PHE A C 1
ATOM 7174 O O . PHE A 1 864 ? 31.657 -1.337 -26.889 1.00 73.44 864 PHE A O 1
ATOM 7181 N N . PRO A 1 865 ? 29.840 -2.560 -27.416 1.00 67.75 865 PRO A N 1
ATOM 7182 C CA . PRO A 1 865 ? 30.345 -3.787 -26.822 1.00 67.75 865 PRO A CA 1
ATOM 7183 C C . PRO A 1 865 ? 31.312 -4.475 -27.791 1.00 67.75 865 PRO A C 1
ATOM 7185 O O . PRO A 1 865 ? 30.995 -4.702 -28.957 1.00 67.75 865 PRO A O 1
ATOM 7188 N N . ALA A 1 866 ? 32.500 -4.818 -27.302 1.00 67.50 866 ALA A N 1
ATOM 7189 C CA . ALA A 1 866 ? 33.491 -5.610 -28.027 1.00 67.50 866 ALA A CA 1
ATOM 7190 C C . ALA A 1 866 ? 33.465 -7.092 -27.618 1.00 67.50 866 ALA A C 1
ATOM 7192 O O . ALA A 1 866 ? 33.867 -7.956 -28.396 1.00 67.50 866 ALA A O 1
ATOM 7193 N N . SER A 1 867 ? 32.995 -7.390 -26.405 1.00 62.38 867 SER A N 1
ATOM 7194 C CA . SER A 1 867 ? 32.678 -8.738 -25.926 1.00 62.38 867 SER A CA 1
ATOM 7195 C C . SER A 1 867 ? 31.628 -8.674 -24.806 1.00 62.38 867 SER A C 1
ATOM 7197 O O . SER A 1 867 ? 31.183 -7.591 -24.432 1.00 62.38 867 SER A O 1
ATOM 7199 N N . VAL A 1 868 ? 31.258 -9.826 -24.233 1.00 56.94 868 VAL A N 1
ATOM 7200 C CA . VAL A 1 868 ? 30.270 -9.956 -23.136 1.00 56.94 868 VAL A CA 1
ATOM 7201 C C . VAL A 1 868 ? 30.633 -9.125 -21.886 1.00 56.94 868 VAL A C 1
ATOM 7203 O O . VAL A 1 868 ? 29.764 -8.794 -21.081 1.00 56.94 868 VAL A O 1
ATOM 7206 N N . SER A 1 869 ? 31.907 -8.758 -21.713 1.00 55.94 869 SER A N 1
ATOM 7207 C CA . SER A 1 869 ? 32.395 -7.997 -20.553 1.00 55.94 869 SER A CA 1
ATOM 7208 C C . SER A 1 869 ? 33.417 -6.906 -20.905 1.00 55.94 869 SER A C 1
ATOM 7210 O O . SER A 1 869 ? 34.213 -6.524 -20.051 1.00 55.94 869 SER A O 1
ATOM 7212 N N . GLU A 1 870 ? 33.466 -6.453 -22.161 1.00 68.75 870 GLU A N 1
ATOM 7213 C CA . GLU A 1 870 ? 34.419 -5.434 -22.619 1.00 68.75 870 GLU A CA 1
ATOM 7214 C C . GLU A 1 870 ? 33.730 -4.468 -23.588 1.00 68.75 870 GLU A C 1
ATOM 7216 O O . GLU A 1 870 ? 33.172 -4.897 -24.600 1.00 68.75 870 GLU A O 1
ATOM 7221 N N . VAL A 1 871 ? 33.825 -3.166 -23.319 1.00 74.38 871 VAL A N 1
ATOM 7222 C CA . VAL A 1 871 ? 33.386 -2.090 -24.221 1.00 74.38 871 VAL A CA 1
ATOM 7223 C C . VAL A 1 871 ? 34.568 -1.376 -24.881 1.00 74.38 871 VAL A C 1
ATOM 7225 O O . VAL A 1 871 ? 35.664 -1.317 -24.326 1.00 74.38 871 VAL A O 1
ATOM 7228 N N . LYS A 1 872 ? 34.350 -0.829 -26.084 1.00 78.88 872 LYS A N 1
ATOM 7229 C CA . LYS A 1 872 ? 35.330 -0.050 -26.865 1.00 78.88 872 LYS A CA 1
ATOM 7230 C C . LYS A 1 872 ? 34.685 1.199 -27.463 1.00 78.88 872 LYS A C 1
ATOM 7232 O O . LYS A 1 872 ? 33.465 1.295 -27.587 1.00 78.88 872 LYS A O 1
ATOM 7237 N N . CYS A 1 873 ? 35.512 2.174 -27.831 1.00 79.38 873 CYS A N 1
ATOM 7238 C CA . CYS A 1 873 ? 35.049 3.408 -28.456 1.00 79.38 873 CYS A CA 1
ATOM 7239 C C . CYS A 1 873 ? 34.853 3.230 -29.966 1.00 79.38 873 CYS A C 1
ATOM 7241 O O . CYS A 1 873 ? 35.778 2.867 -30.685 1.00 79.38 873 CYS A O 1
ATOM 7243 N N . GLY A 1 874 ? 33.644 3.503 -30.450 1.00 76.12 874 GLY A N 1
ATOM 7244 C CA . GLY A 1 874 ? 33.270 3.405 -31.858 1.00 76.12 874 GLY A CA 1
ATOM 7245 C C . GLY A 1 874 ? 33.603 4.681 -32.620 1.00 76.12 874 GLY A C 1
ATOM 7246 O O . GLY A 1 874 ? 33.309 5.784 -32.155 1.00 76.12 874 GLY A O 1
ATOM 7247 N N . CYS A 1 875 ? 34.176 4.518 -33.811 1.00 74.69 875 CYS A N 1
ATOM 7248 C CA . CYS A 1 875 ? 34.549 5.607 -34.707 1.00 74.69 875 CYS A CA 1
ATOM 7249 C C . CYS A 1 875 ? 33.660 5.642 -35.960 1.00 74.69 875 CYS A C 1
ATOM 7251 O O . CYS A 1 875 ? 33.226 4.591 -36.433 1.00 74.69 875 CYS A O 1
ATOM 7253 N N . PRO A 1 876 ? 33.373 6.829 -36.529 1.00 67.38 876 PRO A N 1
ATOM 7254 C CA . PRO A 1 876 ? 32.561 6.933 -37.737 1.00 67.38 876 PRO A CA 1
ATOM 7255 C C . PRO A 1 876 ? 33.249 6.287 -38.960 1.00 67.38 876 PRO A C 1
ATOM 7257 O O . PRO A 1 876 ? 34.485 6.227 -39.018 1.00 67.38 876 PRO A O 1
ATOM 7260 N N . PRO A 1 877 ? 32.481 5.864 -39.986 1.00 63.84 877 PRO A N 1
ATOM 7261 C CA . PRO A 1 877 ? 33.042 5.213 -41.167 1.00 63.84 877 PRO A CA 1
ATOM 7262 C C . PRO A 1 877 ? 34.144 6.039 -41.842 1.00 63.84 877 PRO A C 1
ATOM 7264 O O . PRO A 1 877 ? 33.978 7.239 -42.076 1.00 63.84 877 PRO A O 1
ATOM 7267 N N . ASN A 1 878 ? 35.226 5.362 -42.241 1.00 65.50 878 ASN A N 1
ATOM 7268 C CA . ASN A 1 878 ? 36.458 5.915 -42.833 1.00 65.50 878 ASN A CA 1
ATOM 7269 C C . ASN A 1 878 ? 37.438 6.608 -41.859 1.00 65.50 878 ASN A C 1
ATOM 7271 O O . ASN A 1 878 ? 38.438 7.157 -42.323 1.00 65.50 878 ASN A O 1
ATOM 7275 N N . SER A 1 879 ? 37.204 6.557 -40.543 1.00 70.50 879 SER A N 1
ATOM 7276 C CA . SER A 1 879 ? 38.200 6.922 -39.517 1.00 70.50 879 SER A CA 1
ATOM 7277 C C . SER A 1 879 ? 38.713 5.692 -38.756 1.00 70.50 879 SER A C 1
ATOM 7279 O O . SER A 1 879 ? 38.051 4.656 -38.734 1.00 70.50 879 SER A O 1
ATOM 7281 N N . VAL A 1 880 ? 39.903 5.800 -38.161 1.00 71.44 880 VAL A N 1
ATOM 7282 C CA . VAL A 1 880 ? 40.575 4.730 -37.406 1.00 71.44 880 VAL A CA 1
ATOM 7283 C C . VAL A 1 880 ? 40.671 5.134 -35.934 1.00 71.44 880 VAL A C 1
ATOM 7285 O O . VAL A 1 880 ? 41.057 6.261 -35.631 1.00 71.44 880 VAL A O 1
ATOM 7288 N N . GLN A 1 881 ? 40.336 4.222 -35.019 1.00 74.06 881 GLN A N 1
ATOM 7289 C CA . GLN A 1 881 ? 40.501 4.437 -33.579 1.00 74.06 881 GLN A CA 1
ATOM 7290 C C . GLN A 1 881 ? 41.986 4.339 -33.194 1.00 74.06 881 GLN A C 1
ATOM 7292 O O . GLN A 1 881 ? 42.632 3.328 -33.468 1.00 74.06 881 GLN A O 1
ATOM 7297 N N . ILE A 1 882 ? 42.507 5.368 -32.531 1.00 74.69 882 ILE A N 1
ATOM 7298 C CA . ILE A 1 882 ? 43.842 5.426 -31.926 1.00 74.69 882 ILE A CA 1
ATOM 7299 C C . ILE A 1 882 ? 43.655 6.050 -30.537 1.00 74.69 882 ILE A C 1
ATOM 7301 O O . ILE A 1 882 ? 43.149 7.162 -30.434 1.00 74.69 882 ILE A O 1
ATOM 7305 N N . ASP A 1 883 ? 43.986 5.324 -29.466 1.00 69.75 883 ASP A N 1
ATOM 7306 C CA . ASP A 1 883 ? 43.874 5.787 -28.068 1.00 69.75 883 ASP A CA 1
ATOM 7307 C C . ASP A 1 883 ? 42.524 6.464 -27.721 1.00 69.75 883 ASP A C 1
ATOM 7309 O O . ASP A 1 883 ? 42.466 7.550 -27.149 1.00 69.75 883 ASP A O 1
ATOM 7313 N N . ASN A 1 884 ? 41.412 5.815 -28.099 1.00 70.75 884 ASN A N 1
ATOM 7314 C CA . ASN A 1 884 ? 40.015 6.283 -27.945 1.00 70.75 884 ASN A CA 1
ATOM 7315 C C . ASN A 1 884 ? 39.638 7.576 -28.703 1.00 70.75 884 ASN A C 1
ATOM 7317 O O . ASN A 1 884 ? 38.492 8.030 -28.617 1.00 70.75 884 ASN A O 1
ATOM 7321 N N . ILE A 1 885 ? 40.557 8.109 -29.509 1.00 70.56 885 ILE A N 1
ATOM 7322 C CA . ILE A 1 885 ? 40.355 9.204 -30.459 1.00 70.56 885 ILE A CA 1
ATOM 7323 C C . ILE A 1 885 ? 40.190 8.606 -31.865 1.00 70.56 885 ILE A C 1
ATOM 7325 O O . ILE A 1 885 ? 40.818 7.608 -32.214 1.00 70.56 885 ILE A O 1
ATOM 7329 N N . CYS A 1 886 ? 39.331 9.192 -32.695 1.00 73.50 886 CYS A N 1
ATOM 7330 C CA . CYS A 1 886 ? 39.099 8.717 -34.059 1.00 73.50 886 CYS A CA 1
ATOM 7331 C C . CYS A 1 886 ? 39.866 9.587 -35.057 1.00 73.50 886 CYS A C 1
ATOM 7333 O O . CYS A 1 886 ? 39.420 10.689 -35.381 1.00 73.50 886 CYS A O 1
ATOM 7335 N N . GLU A 1 887 ? 41.001 9.110 -35.567 1.00 70.00 887 GLU A N 1
ATOM 7336 C CA . GLU A 1 887 ? 41.826 9.845 -36.529 1.00 70.00 887 GLU A CA 1
ATOM 7337 C C . GLU A 1 887 ? 41.482 9.506 -37.989 1.00 70.00 887 GLU A C 1
ATOM 7339 O O . GLU A 1 887 ? 41.089 8.391 -38.338 1.00 70.00 887 GLU A O 1
ATOM 7344 N N . CYS A 1 888 ? 41.664 10.480 -38.884 1.00 66.12 888 CYS A N 1
ATOM 7345 C CA . CYS A 1 888 ? 41.616 10.244 -40.326 1.00 66.12 888 CYS A CA 1
ATOM 7346 C C . CYS A 1 888 ? 42.958 9.675 -40.826 1.00 66.12 888 CYS A C 1
ATOM 7348 O O . CYS A 1 888 ? 43.988 10.327 -40.627 1.00 66.12 888 CYS A O 1
ATOM 7350 N N . PRO A 1 889 ? 42.981 8.535 -41.546 1.00 70.06 889 PRO A N 1
ATOM 7351 C CA . PRO A 1 889 ? 44.213 8.018 -42.138 1.00 70.06 889 PRO A CA 1
ATOM 7352 C C . PRO A 1 889 ? 44.783 9.000 -43.175 1.00 70.06 889 PRO A C 1
ATOM 7354 O O . PRO A 1 889 ? 44.058 9.529 -44.021 1.00 70.06 889 PRO A O 1
ATOM 7357 N N . LYS A 1 890 ? 46.101 9.233 -43.107 1.00 59.97 890 LYS A N 1
ATOM 7358 C CA . LYS A 1 890 ? 46.809 10.317 -43.820 1.00 59.97 890 LYS A CA 1
ATOM 7359 C C . LYS A 1 890 ? 46.691 10.251 -45.347 1.00 59.97 890 LYS A C 1
ATOM 7361 O O . LYS A 1 890 ? 46.716 11.293 -45.997 1.00 59.97 890 LYS A O 1
ATOM 7366 N N . ASP A 1 891 ? 46.501 9.056 -45.901 1.00 59.19 891 ASP A N 1
ATOM 7367 C CA . ASP A 1 891 ? 46.395 8.830 -47.347 1.00 59.19 891 ASP A CA 1
ATOM 7368 C C . ASP A 1 891 ? 44.999 9.153 -47.916 1.00 59.19 891 ASP A C 1
ATOM 7370 O O . ASP A 1 891 ? 44.822 9.239 -49.132 1.00 59.19 891 ASP A O 1
ATOM 7374 N N . ASN A 1 892 ? 43.993 9.379 -47.060 1.00 58.38 892 ASN A N 1
ATOM 7375 C CA . ASN A 1 892 ? 42.629 9.696 -47.480 1.00 58.38 892 ASN A CA 1
ATOM 7376 C C . ASN A 1 892 ? 42.311 11.188 -47.279 1.00 58.38 892 ASN A C 1
ATOM 7378 O O . ASN A 1 892 ? 41.651 11.594 -46.320 1.00 58.38 892 ASN A O 1
ATOM 7382 N N . ILE A 1 893 ? 42.748 12.017 -48.233 1.00 51.25 893 ILE A N 1
ATOM 7383 C CA . ILE A 1 893 ? 42.552 13.483 -48.241 1.00 51.25 893 ILE A CA 1
ATOM 7384 C C . ILE A 1 893 ? 41.060 13.876 -48.131 1.00 51.25 893 ILE A C 1
ATOM 7386 O O . ILE A 1 893 ? 40.729 14.921 -47.564 1.00 51.25 893 ILE A O 1
ATOM 7390 N N . GLY A 1 894 ? 40.143 13.019 -48.601 1.00 53.00 894 GLY A N 1
ATOM 7391 C CA . GLY A 1 894 ? 38.699 13.213 -48.443 1.00 53.00 894 GLY A CA 1
ATOM 7392 C C . GLY A 1 894 ? 38.235 13.194 -46.981 1.00 53.00 894 GLY A C 1
ATOM 7393 O O . GLY A 1 894 ? 37.315 13.932 -46.627 1.00 53.00 894 GLY A O 1
ATOM 7394 N N . CYS A 1 895 ? 38.908 12.425 -46.119 1.00 52.88 895 CYS A N 1
ATOM 7395 C CA . CYS A 1 895 ? 38.590 12.325 -44.696 1.00 52.88 895 CYS A CA 1
ATOM 7396 C C . CYS A 1 895 ? 38.867 13.650 -43.968 1.00 52.88 895 CYS A C 1
ATOM 7398 O O . CYS A 1 895 ? 37.987 14.158 -43.283 1.00 52.88 895 CYS A O 1
ATOM 7400 N N . LEU A 1 896 ? 40.025 14.286 -44.190 1.00 44.47 896 LEU A N 1
ATOM 7401 C CA . LEU A 1 896 ? 40.404 15.549 -43.528 1.00 44.47 896 LEU A CA 1
ATOM 7402 C C . LEU A 1 896 ? 39.461 16.723 -43.845 1.00 44.47 896 LEU A C 1
ATOM 7404 O O . LEU A 1 896 ? 39.143 17.517 -42.959 1.00 44.47 896 LEU A O 1
ATOM 7408 N N . CYS A 1 897 ? 38.978 16.824 -45.088 1.00 45.09 897 CYS A N 1
ATOM 7409 C CA . CYS A 1 897 ? 38.021 17.866 -45.477 1.00 45.09 897 CYS A CA 1
ATOM 7410 C C . CYS A 1 897 ? 36.588 17.556 -44.989 1.00 45.09 897 CYS A C 1
ATOM 7412 O O . CYS A 1 897 ? 35.821 18.474 -44.698 1.00 45.09 897 CYS A O 1
ATOM 7414 N N . PHE A 1 898 ? 36.239 16.273 -44.826 1.00 49.62 898 PHE A N 1
ATOM 7415 C CA . PHE A 1 898 ? 35.015 15.856 -44.135 1.00 49.62 898 PHE A CA 1
ATOM 7416 C C . PHE A 1 898 ? 35.075 16.148 -42.628 1.00 49.62 898 PHE A C 1
ATOM 7418 O O . PHE A 1 898 ? 34.101 16.662 -42.086 1.00 49.62 898 PHE A O 1
ATOM 7425 N N . TYR A 1 899 ? 36.191 15.840 -41.959 1.00 47.53 899 TYR A N 1
ATOM 7426 C CA . TYR A 1 899 ? 36.285 15.749 -40.499 1.00 47.53 899 TYR A CA 1
ATOM 7427 C C . TYR A 1 899 ? 35.887 17.058 -39.801 1.00 47.53 899 TYR A C 1
ATOM 7429 O O . TYR A 1 899 ? 34.889 17.094 -39.087 1.00 47.53 899 TYR A O 1
ATOM 7437 N N . PHE A 1 900 ? 36.577 18.170 -40.077 1.00 45.62 900 PHE A N 1
ATOM 7438 C CA . PHE A 1 900 ? 36.308 19.445 -39.392 1.00 45.62 900 PHE A CA 1
ATOM 7439 C C . PHE A 1 900 ? 34.970 20.101 -39.766 1.00 45.62 900 PHE A C 1
ATOM 7441 O O . PHE A 1 900 ? 34.340 20.722 -38.914 1.00 45.62 900 PHE A O 1
ATOM 7448 N N . VAL A 1 901 ? 34.514 19.975 -41.018 1.00 49.12 901 VAL A N 1
ATOM 7449 C CA . VAL A 1 901 ? 33.263 20.618 -41.468 1.00 49.12 901 VAL A CA 1
ATOM 7450 C C . VAL A 1 901 ? 32.032 19.793 -41.075 1.00 49.12 901 VAL A C 1
ATOM 7452 O O . VAL A 1 901 ? 30.973 20.367 -40.821 1.00 49.12 901 VAL A O 1
ATOM 7455 N N . LYS A 1 902 ? 32.152 18.460 -40.967 1.00 51.88 902 LYS A N 1
ATOM 7456 C CA . LYS A 1 902 ? 31.049 17.591 -40.531 1.00 51.88 902 LYS A CA 1
ATOM 7457 C C . LYS A 1 902 ? 31.028 17.254 -39.046 1.00 51.88 902 LYS A C 1
ATOM 7459 O O . LYS A 1 902 ? 29.951 16.867 -38.603 1.00 51.88 902 LYS A O 1
ATOM 7464 N N . LEU A 1 903 ? 32.095 17.433 -38.257 1.00 52.78 903 LEU A N 1
ATOM 7465 C CA . LEU A 1 903 ? 32.042 17.187 -36.801 1.00 52.78 903 LEU A CA 1
ATOM 7466 C C . LEU A 1 903 ? 30.860 17.923 -36.144 1.00 52.78 903 LEU A C 1
ATOM 7468 O O . LEU A 1 903 ? 30.083 17.322 -35.408 1.00 52.78 903 LEU A O 1
ATOM 7472 N N . ALA A 1 904 ? 30.660 19.193 -36.514 1.00 54.94 904 ALA A N 1
ATOM 7473 C CA . ALA A 1 904 ? 29.523 19.999 -36.074 1.00 54.94 904 ALA A CA 1
ATOM 7474 C C . ALA A 1 904 ? 28.161 19.471 -36.576 1.00 54.94 904 ALA A C 1
ATOM 7476 O O . ALA A 1 904 ? 27.166 19.610 -35.877 1.00 54.94 904 ALA A O 1
ATOM 7477 N N . SER A 1 905 ? 28.104 18.827 -37.749 1.00 61.56 905 SER A N 1
ATOM 7478 C CA . SER A 1 905 ? 26.883 18.171 -38.260 1.00 61.56 905 SER A CA 1
ATOM 7479 C C . SER A 1 905 ? 26.602 16.801 -37.623 1.00 61.56 905 SER A C 1
ATOM 7481 O O . SER A 1 905 ? 25.472 16.317 -37.671 1.00 61.56 905 SER A O 1
ATOM 7483 N N . HIS A 1 906 ? 27.620 16.183 -37.016 1.00 73.19 906 HIS A N 1
ATOM 7484 C CA . HIS A 1 906 ? 27.504 14.940 -36.257 1.00 73.19 906 HIS A CA 1
ATOM 7485 C C . HIS A 1 906 ? 27.178 15.171 -34.777 1.00 73.19 906 HIS A C 1
ATOM 7487 O O . HIS A 1 906 ? 26.836 14.215 -34.097 1.00 73.19 906 HIS A O 1
ATOM 7493 N N . CYS A 1 907 ? 27.224 16.401 -34.268 1.00 80.88 907 CYS A N 1
ATOM 7494 C CA . CYS A 1 907 ? 26.721 16.720 -32.933 1.00 80.88 907 CYS A CA 1
ATOM 7495 C C . CYS A 1 907 ? 25.193 16.911 -32.975 1.00 80.88 907 CYS A C 1
ATOM 7497 O O . CYS A 1 907 ? 24.692 17.645 -33.826 1.00 80.88 907 CYS A O 1
ATOM 7499 N N . ALA A 1 908 ? 24.442 16.261 -32.078 1.00 82.06 908 ALA A N 1
ATOM 7500 C CA . ALA A 1 908 ? 22.986 16.434 -31.975 1.00 82.06 908 ALA A CA 1
ATOM 7501 C C . ALA A 1 908 ? 22.571 17.678 -31.156 1.00 82.06 908 ALA A C 1
ATOM 7503 O O . ALA A 1 908 ? 21.398 18.051 -31.152 1.00 82.06 908 ALA A O 1
ATOM 7504 N N . GLY A 1 909 ? 23.521 18.312 -30.458 1.00 83.75 909 GLY A N 1
ATOM 7505 C CA . GLY A 1 909 ? 23.308 19.494 -29.620 1.00 83.75 909 GLY A CA 1
ATOM 7506 C C . GLY A 1 909 ? 24.307 20.621 -29.906 1.00 83.75 909 GLY A C 1
ATOM 7507 O O . GLY A 1 909 ? 24.432 21.071 -31.042 1.00 83.75 909 GLY A O 1
ATOM 7508 N N . PHE A 1 910 ? 24.987 21.112 -28.869 1.00 83.06 910 PHE A N 1
ATOM 7509 C CA . PHE A 1 910 ? 25.972 22.191 -28.958 1.00 83.06 910 PHE A CA 1
ATOM 7510 C C . PHE A 1 910 ? 27.401 21.639 -29.144 1.00 83.06 910 PHE A C 1
ATOM 7512 O O . PHE A 1 910 ? 27.900 20.948 -28.250 1.00 83.06 910 PHE A O 1
ATOM 7519 N N . PRO A 1 911 ? 28.084 21.931 -30.269 1.00 82.62 911 PRO A N 1
ATOM 7520 C CA . PRO A 1 911 ? 29.469 21.525 -30.482 1.00 82.62 911 PRO A CA 1
ATOM 7521 C C . PRO A 1 911 ? 30.443 22.511 -29.817 1.00 82.62 911 PRO A C 1
ATOM 7523 O O . PRO A 1 911 ? 30.579 23.657 -30.251 1.00 82.62 911 PRO A O 1
ATOM 7526 N N . CYS A 1 912 ? 31.163 22.045 -28.797 1.00 82.00 912 CYS A N 1
ATOM 7527 C CA . CYS A 1 912 ? 32.265 22.775 -28.173 1.00 82.00 912 CYS A CA 1
ATOM 7528 C C . CYS A 1 912 ? 33.467 22.885 -29.127 1.00 82.00 912 CYS A C 1
ATOM 7530 O O . CYS A 1 912 ? 33.695 22.030 -29.991 1.00 82.00 912 CYS A O 1
ATOM 7532 N N . LYS A 1 913 ? 34.307 23.908 -28.941 1.00 79.19 913 LYS A N 1
ATOM 7533 C CA . LYS A 1 913 ? 35.501 24.132 -29.778 1.00 79.19 913 LYS A CA 1
ATOM 7534 C C . LYS A 1 913 ? 36.555 23.022 -29.613 1.00 79.19 913 LYS A C 1
ATOM 7536 O O . LYS A 1 913 ? 37.245 22.692 -30.577 1.00 79.19 913 LYS A O 1
ATOM 7541 N N . ASN A 1 914 ? 36.636 22.407 -28.437 1.00 73.56 914 ASN A N 1
ATOM 7542 C CA . ASN A 1 914 ? 37.439 21.219 -28.133 1.00 73.56 914 ASN A CA 1
ATOM 7543 C C . ASN A 1 914 ? 36.868 19.895 -28.686 1.00 73.56 914 ASN A C 1
ATOM 7545 O O . ASN A 1 914 ? 37.367 18.832 -28.331 1.00 73.56 914 ASN A O 1
ATOM 7549 N N . SER A 1 915 ? 35.862 19.938 -29.569 1.00 73.88 915 SER A N 1
ATOM 7550 C CA . SER A 1 915 ? 35.219 18.754 -30.165 1.00 73.88 915 SER A CA 1
ATOM 7551 C C . SER A 1 915 ? 34.472 17.847 -29.178 1.00 73.88 915 SER A C 1
ATOM 7553 O O . SER A 1 915 ? 34.270 16.673 -29.468 1.00 73.88 915 SER A O 1
ATOM 7555 N N . LYS A 1 916 ? 34.016 18.374 -28.035 1.00 79.50 916 LYS A N 1
ATOM 7556 C CA . LYS A 1 916 ? 32.928 17.753 -27.262 1.00 79.50 916 LYS A CA 1
ATOM 7557 C C . LYS A 1 916 ? 31.566 18.139 -27.848 1.00 79.50 916 LYS A C 1
ATOM 7559 O O . LYS A 1 916 ? 31.409 19.237 -28.382 1.00 79.50 916 LYS A O 1
ATOM 7564 N N . CYS A 1 917 ? 30.568 17.273 -27.691 1.00 84.00 917 CYS A N 1
ATOM 7565 C CA . CYS A 1 917 ? 29.176 17.573 -28.020 1.00 84.00 917 CYS A CA 1
ATOM 7566 C C . CYS A 1 917 ? 28.321 17.547 -26.744 1.00 84.00 917 CYS A C 1
ATOM 7568 O O . CYS A 1 917 ? 28.221 16.528 -26.060 1.00 84.00 917 CYS A O 1
ATOM 7570 N N . LEU A 1 918 ? 27.708 18.682 -26.413 1.00 84.88 918 LEU A N 1
ATOM 7571 C CA . LEU A 1 918 ? 26.835 18.839 -25.248 1.00 84.88 918 LEU A CA 1
ATOM 7572 C C . LEU A 1 918 ? 25.370 18.946 -25.678 1.00 84.88 918 LEU A C 1
ATOM 7574 O O . LEU A 1 918 ? 25.061 19.213 -26.838 1.00 84.88 918 LEU A O 1
ATOM 7578 N N . ILE A 1 919 ? 24.444 18.782 -24.735 1.00 85.50 919 ILE A N 1
ATOM 7579 C CA . ILE A 1 919 ? 23.037 19.130 -24.963 1.00 85.50 919 ILE A CA 1
ATOM 7580 C C . ILE A 1 919 ? 22.926 20.656 -25.115 1.00 85.50 919 ILE A C 1
ATOM 7582 O O . ILE A 1 919 ? 23.659 21.419 -24.486 1.00 85.50 919 ILE A O 1
ATOM 7586 N N . ASN A 1 920 ? 22.008 21.131 -25.962 1.00 83.94 920 ASN A N 1
ATOM 7587 C CA . ASN A 1 920 ? 21.823 22.560 -26.234 1.00 83.94 920 ASN A CA 1
ATOM 7588 C C . ASN A 1 920 ? 21.020 23.278 -25.119 1.00 83.94 920 ASN A C 1
ATOM 7590 O O . ASN A 1 920 ? 20.045 23.976 -25.396 1.00 83.94 920 ASN A O 1
ATOM 7594 N N . ASN A 1 921 ? 21.416 23.053 -23.859 1.00 85.00 921 ASN A N 1
ATOM 7595 C CA . ASN A 1 921 ? 20.855 23.623 -22.627 1.00 85.00 921 ASN A CA 1
ATOM 7596 C C . ASN A 1 921 ? 21.937 24.197 -21.677 1.00 85.00 921 ASN A C 1
ATOM 7598 O O . ASN A 1 921 ? 21.683 24.406 -20.488 1.00 85.00 921 ASN A O 1
ATOM 7602 N N . VAL A 1 922 ? 23.152 24.432 -22.191 1.00 85.50 922 VAL A N 1
ATOM 7603 C CA . VAL A 1 922 ? 24.311 24.914 -21.413 1.00 85.50 922 VAL A CA 1
ATOM 7604 C C . VAL A 1 922 ? 24.680 26.378 -21.678 1.00 85.50 922 VAL A C 1
ATOM 7606 O O . VAL A 1 922 ? 25.139 27.045 -20.763 1.00 85.50 922 VAL A O 1
ATOM 7609 N N . GLN A 1 923 ? 24.414 26.924 -22.870 1.00 86.88 923 GLN A N 1
ATOM 7610 C CA . GLN A 1 923 ? 24.950 28.229 -23.294 1.00 86.88 923 GLN A CA 1
ATOM 7611 C C . GLN A 1 923 ? 24.698 29.382 -22.300 1.00 86.88 923 GLN A C 1
ATOM 7613 O O . GLN A 1 923 ? 23.558 29.632 -21.886 1.00 86.88 923 GLN A O 1
ATOM 7618 N N . CYS A 1 924 ? 25.748 30.157 -22.014 1.00 87.19 924 CYS A N 1
ATOM 7619 C CA . CYS A 1 924 ? 25.695 31.406 -21.245 1.00 87.19 924 CYS A CA 1
ATOM 7620 C C . CYS A 1 924 ? 25.083 31.281 -19.832 1.00 87.19 924 CYS A C 1
ATOM 7622 O O . CYS A 1 924 ? 24.392 32.198 -19.375 1.00 87.19 924 CYS A O 1
ATOM 7624 N N . ASN A 1 925 ? 25.309 30.164 -19.138 1.00 85.50 925 ASN A N 1
ATOM 7625 C CA . ASN A 1 925 ? 24.837 29.900 -17.774 1.00 85.50 925 ASN A CA 1
ATOM 7626 C C . ASN A 1 925 ? 25.822 30.331 -16.658 1.00 85.50 925 ASN A C 1
ATOM 7628 O O . ASN A 1 925 ? 25.496 30.252 -15.471 1.00 85.50 925 ASN A O 1
ATOM 7632 N N . GLY A 1 926 ? 27.022 30.795 -17.022 1.00 82.19 926 GLY A N 1
ATOM 7633 C CA . GLY A 1 926 ? 28.064 31.209 -16.079 1.00 82.19 926 GLY A CA 1
ATOM 7634 C C . GLY A 1 926 ? 28.948 30.078 -15.534 1.00 82.19 926 GLY A C 1
ATOM 7635 O O . GLY A 1 926 ? 29.710 30.322 -14.595 1.00 82.19 926 GLY A O 1
ATOM 7636 N N . VAL A 1 927 ? 28.857 28.877 -16.102 1.00 85.56 927 VAL A N 1
ATOM 7637 C CA . VAL A 1 927 ? 29.705 27.698 -15.871 1.00 85.56 927 VAL A CA 1
ATOM 7638 C C . VAL A 1 927 ? 30.390 27.358 -17.198 1.00 85.56 927 VAL A C 1
ATOM 7640 O O . VAL A 1 927 ? 29.814 27.581 -18.251 1.00 85.56 927 VAL A O 1
ATOM 7643 N N . ASP A 1 928 ? 31.628 26.871 -17.149 1.00 86.25 928 ASP A N 1
ATOM 7644 C CA . ASP A 1 928 ? 32.336 26.340 -18.321 1.00 86.25 928 ASP A CA 1
ATOM 7645 C C . ASP A 1 928 ? 32.011 24.843 -18.443 1.00 86.25 928 ASP A C 1
ATOM 7647 O O . ASP A 1 928 ? 32.733 24.002 -17.902 1.00 86.25 928 ASP A O 1
ATOM 7651 N N . ASP A 1 929 ? 30.877 24.515 -19.070 1.00 85.00 929 ASP A N 1
ATOM 7652 C CA . ASP A 1 929 ? 30.431 23.127 -19.241 1.00 85.00 929 ASP A CA 1
ATOM 7653 C C . ASP A 1 929 ? 31.246 22.417 -20.352 1.00 85.00 929 ASP A C 1
ATOM 7655 O O . ASP A 1 929 ? 31.418 21.193 -20.320 1.00 85.00 929 ASP A O 1
ATOM 7659 N N . CYS A 1 930 ? 31.825 23.156 -21.313 1.00 82.75 930 CYS A N 1
ATOM 7660 C CA . CYS A 1 930 ? 32.727 22.589 -22.327 1.00 82.75 930 CYS A CA 1
ATOM 7661 C C . CYS A 1 930 ? 34.123 22.222 -21.767 1.00 82.75 930 CYS A C 1
ATOM 7663 O O . CYS A 1 930 ? 34.761 21.265 -22.239 1.00 82.75 930 CYS A O 1
ATOM 7665 N N . GLY A 1 931 ? 34.616 22.953 -20.765 1.00 82.94 931 GLY A N 1
ATOM 7666 C CA . GLY A 1 931 ? 35.990 22.896 -20.245 1.00 82.94 931 GLY A CA 1
ATOM 7667 C C . GLY A 1 931 ? 37.022 23.642 -21.105 1.00 82.94 931 GLY A C 1
ATOM 7668 O O . GLY A 1 931 ? 38.224 23.434 -20.948 1.00 82.94 931 GLY A O 1
ATOM 7669 N N . ASP A 1 932 ? 36.561 24.447 -22.063 1.00 83.00 932 ASP A N 1
ATOM 7670 C CA . ASP A 1 932 ? 37.368 25.345 -22.903 1.00 83.00 932 ASP A CA 1
ATOM 7671 C C . ASP A 1 932 ? 36.752 26.757 -23.031 1.00 83.00 932 ASP A C 1
ATOM 7673 O O . ASP A 1 932 ? 37.220 27.582 -23.824 1.00 83.00 932 ASP A O 1
ATOM 7677 N N . GLY A 1 933 ? 35.690 27.020 -22.264 1.00 82.50 933 GLY A N 1
ATOM 7678 C CA . GLY A 1 933 ? 34.897 28.241 -22.235 1.00 82.50 933 GLY A CA 1
ATOM 7679 C C . GLY A 1 933 ? 34.030 28.501 -23.468 1.00 82.50 933 GLY A C 1
ATOM 7680 O O . GLY A 1 933 ? 33.460 29.588 -23.561 1.00 82.50 933 GLY A O 1
ATOM 7681 N N . SER A 1 934 ? 33.950 27.592 -24.450 1.00 85.06 934 SER A N 1
ATOM 7682 C CA . SER A 1 934 ? 33.313 27.900 -25.744 1.00 85.06 934 SER A CA 1
ATOM 7683 C C . SER A 1 934 ? 31.790 28.089 -25.694 1.00 85.06 934 SER A C 1
ATOM 7685 O O . SER A 1 934 ? 31.249 28.808 -26.535 1.00 85.06 934 SER A O 1
ATOM 7687 N N . ASP A 1 935 ? 31.123 27.550 -24.678 1.00 85.94 935 ASP A N 1
ATOM 7688 C CA . ASP A 1 935 ? 29.713 27.751 -24.315 1.00 85.94 935 ASP A CA 1
ATOM 7689 C C . ASP A 1 935 ? 29.413 29.111 -23.646 1.00 85.94 935 ASP A C 1
ATOM 7691 O O . ASP A 1 935 ? 28.259 29.546 -23.597 1.00 85.94 935 ASP A O 1
ATOM 7695 N N . GLU A 1 936 ? 30.449 29.820 -23.190 1.00 89.06 936 GLU A N 1
ATOM 7696 C CA . GLU A 1 936 ? 30.363 31.113 -22.494 1.00 89.06 936 GLU A CA 1
ATOM 7697 C C . GLU A 1 936 ? 30.858 32.307 -23.345 1.00 89.06 936 GLU A C 1
ATOM 7699 O O . GLU A 1 936 ? 30.900 33.452 -22.875 1.00 89.06 936 GLU A O 1
ATOM 7704 N N . ILE A 1 937 ? 31.229 32.070 -24.609 1.00 82.50 937 ILE A N 1
ATOM 7705 C CA . ILE A 1 937 ? 31.718 33.093 -25.548 1.00 82.50 937 ILE A CA 1
ATOM 7706 C C . ILE A 1 937 ? 30.558 33.698 -26.357 1.00 82.50 937 ILE A C 1
ATOM 7708 O O . ILE A 1 937 ? 29.692 33.003 -26.873 1.00 82.50 937 ILE A O 1
ATOM 7712 N N . GLY A 1 938 ? 30.561 35.026 -26.524 1.00 77.88 938 GLY A N 1
ATOM 7713 C CA . GLY A 1 938 ? 29.552 35.752 -27.317 1.00 77.88 938 GLY A CA 1
ATOM 7714 C C . GLY A 1 938 ? 28.261 36.103 -26.561 1.00 77.88 938 GLY A C 1
ATOM 7715 O O . GLY A 1 938 ? 27.393 36.790 -27.105 1.00 77.88 938 GLY A O 1
ATOM 7716 N N . CYS A 1 939 ? 28.152 35.701 -25.295 1.00 81.06 939 CYS A N 1
ATOM 7717 C CA . CYS A 1 939 ? 27.038 36.014 -24.406 1.00 81.06 939 CYS A CA 1
ATOM 7718 C C . CYS A 1 939 ? 26.917 37.526 -24.141 1.00 81.06 939 CYS A C 1
ATOM 7720 O O . CYS A 1 939 ? 27.869 38.163 -23.692 1.00 81.06 939 CYS A O 1
ATOM 7722 N N . LYS A 1 940 ? 25.728 38.111 -24.351 1.00 75.50 940 LYS A N 1
ATOM 7723 C CA . LYS A 1 940 ? 25.462 39.522 -23.985 1.00 75.50 940 LYS A CA 1
ATOM 7724 C C . LYS A 1 940 ? 25.279 39.711 -22.478 1.00 75.50 940 LYS A C 1
ATOM 7726 O O . LYS A 1 940 ? 25.707 40.721 -21.930 1.00 75.50 940 LYS A O 1
ATOM 7731 N N . HIS A 1 941 ? 24.661 38.728 -21.829 1.00 80.31 941 HIS A N 1
ATOM 7732 C CA . HIS A 1 941 ? 24.492 38.615 -20.383 1.00 80.31 941 HIS A CA 1
ATOM 7733 C C . HIS A 1 941 ? 24.608 37.132 -20.002 1.00 80.31 941 HIS A C 1
ATOM 7735 O O . HIS A 1 941 ? 24.360 36.271 -20.846 1.00 80.31 941 HIS A O 1
ATOM 7741 N N . LYS A 1 942 ? 24.984 36.839 -18.753 1.00 84.75 942 LYS A N 1
ATOM 7742 C CA . LYS A 1 942 ? 25.023 35.473 -18.205 1.00 84.75 942 LYS A CA 1
ATOM 7743 C C . LYS A 1 942 ? 23.739 35.192 -17.423 1.00 84.75 942 LYS A C 1
ATOM 7745 O O . LYS A 1 942 ? 23.266 36.060 -16.686 1.00 84.75 942 LYS A O 1
ATOM 7750 N N . CYS A 1 943 ? 23.188 33.997 -17.583 1.00 86.00 943 CYS A N 1
ATOM 7751 C CA . CYS A 1 943 ? 22.055 33.506 -16.807 1.00 86.00 943 CYS A CA 1
ATOM 7752 C C . CYS A 1 943 ? 22.503 32.985 -15.424 1.00 86.00 943 CYS A C 1
ATOM 7754 O O . CYS A 1 943 ? 23.690 32.741 -15.211 1.00 86.00 943 CYS A O 1
ATOM 7756 N N . PRO A 1 944 ? 21.576 32.819 -14.462 1.00 84.81 944 PRO A N 1
ATOM 7757 C CA . PRO A 1 944 ? 21.819 32.055 -13.234 1.00 84.81 944 PRO A CA 1
ATOM 7758 C C . PRO A 1 944 ? 22.185 30.590 -13.523 1.00 84.81 944 PRO A C 1
ATOM 7760 O O . PRO A 1 944 ? 21.720 30.043 -14.516 1.00 84.81 944 PRO A O 1
ATOM 7763 N N . LYS A 1 945 ? 22.946 29.933 -12.635 1.00 81.44 945 LYS A N 1
ATOM 7764 C CA . LYS A 1 945 ? 23.502 28.573 -12.843 1.00 81.44 945 LYS A CA 1
ATOM 7765 C C . LYS A 1 945 ? 22.462 27.465 -13.100 1.00 81.44 945 LYS A C 1
ATOM 7767 O O . LYS A 1 945 ? 22.788 26.449 -13.712 1.00 81.44 945 LYS A O 1
ATOM 7772 N N . ASP A 1 946 ? 21.231 27.644 -12.623 1.00 82.38 946 ASP A N 1
ATOM 7773 C CA . ASP A 1 946 ? 20.067 26.763 -12.830 1.00 82.38 946 ASP A CA 1
ATOM 7774 C C . ASP A 1 946 ? 19.374 26.964 -14.196 1.00 82.38 946 ASP A C 1
ATOM 7776 O O . ASP A 1 946 ? 18.437 26.243 -14.551 1.00 82.38 946 ASP A O 1
ATOM 7780 N N . LYS A 1 947 ? 19.828 27.950 -14.976 1.00 85.75 947 LYS A N 1
ATOM 7781 C CA . LYS A 1 947 ? 19.236 28.390 -16.242 1.00 85.75 947 LYS A CA 1
ATOM 7782 C C . LYS A 1 947 ? 20.299 28.534 -17.322 1.00 85.75 947 LYS A C 1
ATOM 7784 O O . LYS A 1 947 ? 21.479 28.637 -17.032 1.00 85.75 947 LYS A O 1
ATOM 7789 N N . HIS A 1 948 ? 19.877 28.586 -18.573 1.00 86.12 948 HIS A N 1
ATOM 7790 C CA . HIS A 1 948 ? 20.741 28.852 -19.721 1.00 86.12 948 HIS A CA 1
ATOM 7791 C C . HIS A 1 948 ? 20.036 29.804 -20.690 1.00 86.12 948 HIS A C 1
ATOM 7793 O O . HIS A 1 948 ? 18.831 30.051 -20.568 1.00 86.12 948 HIS A O 1
ATOM 7799 N N . MET A 1 949 ? 20.779 30.372 -21.636 1.00 83.12 949 MET A N 1
ATOM 7800 C CA . MET A 1 949 ? 20.245 31.356 -22.572 1.00 83.12 949 MET A CA 1
ATOM 7801 C C . MET A 1 949 ? 19.760 30.696 -23.866 1.00 83.12 949 MET A C 1
ATOM 7803 O O . MET A 1 949 ? 20.560 30.169 -24.631 1.00 83.12 949 MET A O 1
ATOM 7807 N N . CYS A 1 950 ? 18.469 30.839 -24.176 1.00 83.88 950 CYS A N 1
ATOM 7808 C CA . CYS A 1 950 ? 17.945 30.589 -25.520 1.00 83.88 950 CYS A CA 1
ATOM 7809 C C . CYS A 1 950 ? 17.590 31.913 -26.199 1.00 83.88 950 CYS A C 1
ATOM 7811 O O . CYS A 1 950 ? 16.659 32.623 -25.800 1.00 83.88 950 CYS A O 1
ATOM 7813 N N . GLY A 1 951 ? 18.340 32.261 -27.246 1.00 77.62 951 GLY A N 1
ATOM 7814 C CA . GLY A 1 951 ? 18.158 33.494 -28.013 1.00 77.62 951 GLY A CA 1
ATOM 7815 C C . GLY A 1 951 ? 18.472 34.756 -27.200 1.00 77.62 951 GLY A C 1
ATOM 7816 O O . GLY A 1 951 ? 19.576 35.286 -27.276 1.00 77.62 951 GLY A O 1
ATOM 7817 N N . ARG A 1 952 ? 17.485 35.274 -26.458 1.00 76.44 952 ARG A N 1
ATOM 7818 C CA . ARG A 1 952 ? 17.629 36.453 -25.574 1.00 76.44 952 ARG A CA 1
ATOM 7819 C C . ARG A 1 952 ? 17.076 36.248 -24.157 1.00 76.44 952 ARG A C 1
ATOM 7821 O O . ARG A 1 952 ? 17.136 37.181 -23.363 1.00 76.44 952 ARG A O 1
ATOM 7828 N N . ASN A 1 953 ? 16.545 35.064 -23.844 1.00 82.69 953 ASN A N 1
ATOM 7829 C CA . ASN A 1 953 ? 15.856 34.784 -22.583 1.00 82.69 953 ASN A CA 1
ATOM 7830 C C . ASN A 1 953 ? 16.571 33.667 -21.811 1.00 82.69 953 ASN A C 1
ATOM 7832 O O . ASN A 1 953 ? 17.016 32.693 -22.415 1.00 82.69 953 ASN A O 1
ATOM 7836 N N . CYS A 1 954 ? 16.625 33.783 -20.482 1.00 84.88 954 CYS A N 1
ATOM 7837 C CA . CYS A 1 954 ? 17.105 32.716 -19.602 1.00 84.88 954 CYS A CA 1
ATOM 7838 C C . CYS A 1 954 ? 15.969 31.737 -19.272 1.00 84.88 954 CYS A C 1
ATOM 7840 O O . CYS A 1 954 ? 14.974 32.146 -18.668 1.00 84.88 954 CYS A O 1
ATOM 7842 N N . ILE A 1 955 ? 16.128 30.458 -19.616 1.00 85.00 955 ILE A N 1
ATOM 7843 C CA . ILE A 1 955 ? 15.156 29.384 -19.342 1.00 85.00 955 ILE A CA 1
ATOM 7844 C C . ILE A 1 955 ? 15.792 28.262 -18.507 1.00 85.00 955 ILE A C 1
ATOM 7846 O O . ILE A 1 955 ? 17.012 28.211 -18.374 1.00 85.00 955 ILE A O 1
ATOM 7850 N N . THR A 1 956 ? 14.987 27.389 -17.896 1.00 83.88 956 THR A N 1
ATOM 7851 C CA . THR A 1 956 ? 15.487 26.281 -17.057 1.00 83.88 956 THR A CA 1
ATOM 7852 C C . THR A 1 956 ? 16.264 25.252 -17.878 1.00 83.88 956 THR A C 1
ATOM 7854 O O . THR A 1 956 ? 15.970 25.042 -19.053 1.00 83.88 956 THR A O 1
ATOM 7857 N N . LYS A 1 957 ? 17.250 24.582 -17.261 1.00 81.81 957 LYS A N 1
ATOM 7858 C CA . LYS A 1 957 ? 18.049 23.521 -17.914 1.00 81.81 957 LYS A CA 1
ATOM 7859 C C . LYS A 1 957 ? 17.231 22.291 -18.358 1.00 81.81 957 LYS A C 1
ATOM 7861 O O . LYS A 1 957 ? 17.739 21.486 -19.132 1.00 81.81 957 LYS A O 1
ATOM 7866 N N . ASP A 1 958 ? 15.972 22.178 -17.937 1.00 81.00 958 ASP A N 1
ATOM 7867 C CA . ASP A 1 958 ? 15.034 21.120 -18.346 1.00 81.00 958 ASP A CA 1
ATOM 7868 C C . ASP A 1 958 ? 14.501 21.260 -19.784 1.00 81.00 958 ASP A C 1
ATOM 7870 O O . ASP A 1 958 ? 13.868 20.341 -20.301 1.00 81.00 958 ASP A O 1
ATOM 7874 N N . ILE A 1 959 ? 14.716 22.414 -20.420 1.00 82.62 959 ILE A N 1
ATOM 7875 C CA . ILE A 1 959 ? 14.281 22.725 -21.788 1.00 82.62 959 ILE A CA 1
ATOM 7876 C C . ILE A 1 959 ? 15.530 22.863 -22.670 1.00 82.62 959 ILE A C 1
ATOM 7878 O O . ILE A 1 959 ? 16.593 23.242 -22.186 1.00 82.62 959 ILE A O 1
ATOM 7882 N N . VAL A 1 960 ? 15.419 22.568 -23.966 1.00 85.12 960 VAL A N 1
ATOM 7883 C CA . VAL A 1 960 ? 16.532 22.651 -24.929 1.00 85.12 960 VAL A CA 1
ATOM 7884 C C . VAL A 1 960 ? 16.259 23.746 -25.959 1.00 85.12 960 VAL A C 1
ATOM 7886 O O . VAL A 1 960 ? 15.138 23.872 -26.454 1.00 85.12 960 VAL A O 1
ATOM 7889 N N . CYS A 1 961 ? 17.274 24.543 -26.309 1.00 80.19 961 CYS A N 1
ATOM 7890 C CA . CYS A 1 961 ? 17.107 25.623 -27.280 1.00 80.19 961 CYS A CA 1
ATOM 7891 C C . CYS A 1 961 ? 16.861 25.109 -28.705 1.00 80.19 961 CYS A C 1
ATOM 7893 O O . CYS A 1 961 ? 17.541 24.204 -29.197 1.00 80.19 961 CYS A O 1
ATOM 7895 N N . ASN A 1 962 ? 15.965 25.790 -29.421 1.00 73.88 962 ASN A N 1
ATOM 7896 C CA . ASN A 1 962 ? 15.743 25.573 -30.847 1.00 73.88 962 ASN A CA 1
ATOM 7897 C C . ASN A 1 962 ? 16.973 26.038 -31.633 1.00 73.88 962 ASN A C 1
ATOM 7899 O O . ASN A 1 962 ? 17.423 27.174 -31.467 1.00 73.88 962 ASN A O 1
ATOM 7903 N N . SER A 1 963 ? 17.475 25.196 -32.534 1.00 59.66 963 SER A N 1
ATOM 7904 C CA . SER A 1 963 ? 18.604 25.527 -33.408 1.00 59.66 963 SER A CA 1
ATOM 7905 C C . SER A 1 963 ? 18.210 26.587 -34.439 1.00 59.66 963 SER A C 1
ATOM 7907 O O . SER A 1 963 ? 17.750 26.263 -35.530 1.00 59.66 963 SER A O 1
ATOM 7909 N N . ILE A 1 964 ? 18.386 27.867 -34.101 1.00 42.09 964 ILE A N 1
ATOM 7910 C CA . ILE A 1 964 ? 18.229 28.992 -35.030 1.00 42.09 964 ILE A CA 1
ATOM 7911 C C . ILE A 1 964 ? 19.501 29.845 -35.008 1.00 42.09 964 ILE A C 1
ATOM 7913 O O . ILE A 1 964 ? 19.803 30.523 -34.032 1.00 42.09 964 ILE A O 1
ATOM 7917 N N . HIS A 1 965 ? 20.197 29.813 -36.147 1.00 32.44 965 HIS A N 1
ATOM 7918 C CA . HIS A 1 965 ? 21.413 30.550 -36.496 1.00 32.44 965 HIS A CA 1
ATOM 7919 C C . HIS A 1 965 ? 22.658 30.315 -35.628 1.00 32.44 965 HIS A C 1
ATOM 7921 O O . HIS A 1 965 ? 22.963 31.066 -34.704 1.00 32.44 965 HIS A O 1
ATOM 7927 N N . ILE A 1 966 ? 23.513 29.414 -36.127 1.00 33.47 966 ILE A N 1
ATOM 7928 C CA . ILE A 1 966 ? 24.955 29.687 -36.161 1.00 33.47 966 ILE A CA 1
ATOM 7929 C C . ILE A 1 966 ? 25.123 31.005 -36.931 1.00 33.47 966 ILE A C 1
ATOM 7931 O O . ILE A 1 966 ? 25.044 31.031 -38.160 1.00 33.47 966 ILE A O 1
ATOM 7935 N N . SER A 1 967 ? 25.300 32.117 -36.219 1.00 26.09 967 SER A N 1
ATOM 7936 C CA . SER A 1 967 ? 25.810 33.338 -36.835 1.00 26.09 967 SER A CA 1
ATOM 7937 C C . SER A 1 967 ? 27.223 33.045 -37.319 1.00 26.09 967 SER A C 1
ATOM 7939 O O . SER A 1 967 ? 28.058 32.633 -36.513 1.00 26.09 967 SER A O 1
ATOM 7941 N N . GLU A 1 968 ? 27.470 33.235 -38.616 1.00 27.67 968 GLU A N 1
ATOM 7942 C CA . GLU A 1 968 ? 28.773 33.013 -39.240 1.00 27.67 968 GLU A CA 1
ATOM 7943 C C . GLU A 1 968 ? 29.898 33.566 -38.359 1.00 27.67 968 GLU A C 1
ATOM 7945 O O . GLU A 1 968 ? 29.949 34.767 -38.076 1.00 27.67 968 GLU A O 1
ATOM 7950 N N . VAL A 1 969 ? 30.835 32.704 -37.954 1.00 26.27 969 VAL A N 1
ATOM 7951 C CA . VAL A 1 969 ? 32.102 33.180 -37.404 1.00 26.27 969 VAL A CA 1
ATOM 7952 C C . VAL A 1 969 ? 32.783 33.952 -38.526 1.00 26.27 969 VAL A C 1
ATOM 7954 O O . VAL A 1 969 ? 33.340 33.365 -39.456 1.00 26.27 969 VAL A O 1
ATOM 7957 N N . HIS A 1 970 ? 32.742 35.282 -38.448 1.00 25.20 970 HIS A N 1
ATOM 7958 C CA . HIS A 1 970 ? 33.592 36.146 -39.251 1.00 25.20 970 HIS A CA 1
ATOM 7959 C C . HIS A 1 970 ? 35.050 35.915 -38.840 1.00 25.20 970 HIS A C 1
ATOM 7961 O O . HIS A 1 970 ? 35.639 36.677 -38.074 1.00 25.20 970 HIS A O 1
ATOM 7967 N N . ILE A 1 971 ? 35.653 34.861 -39.397 1.00 30.11 971 ILE A N 1
ATOM 7968 C CA . ILE A 1 971 ? 37.102 34.732 -39.470 1.00 30.11 971 ILE A CA 1
ATOM 7969 C C . ILE A 1 971 ? 37.583 35.967 -40.228 1.00 30.11 971 ILE A C 1
ATOM 7971 O O . ILE A 1 971 ? 37.293 36.142 -41.414 1.00 30.11 971 ILE A O 1
ATOM 7975 N N . GLY A 1 972 ? 38.294 36.842 -39.518 1.00 31.91 972 GLY A N 1
ATOM 7976 C CA . GLY A 1 972 ? 38.817 38.106 -40.024 1.00 31.91 972 GLY A CA 1
ATOM 7977 C C . GLY A 1 972 ? 39.946 37.926 -41.039 1.00 31.91 972 GLY A C 1
ATOM 7978 O O . GLY A 1 972 ? 41.055 38.412 -40.825 1.00 31.91 972 GLY A O 1
ATOM 7979 N N . HIS A 1 973 ? 39.683 37.263 -42.166 1.00 33.38 973 HIS A N 1
ATOM 7980 C CA . HIS A 1 973 ? 40.621 37.196 -43.278 1.00 33.38 973 HIS A CA 1
ATOM 7981 C C . HIS A 1 973 ? 40.723 38.559 -43.974 1.00 33.38 973 HIS A C 1
ATOM 7983 O O . HIS A 1 973 ? 39.991 38.879 -44.918 1.00 33.38 973 HIS A O 1
ATOM 7989 N N . LYS A 1 974 ? 41.732 39.339 -43.565 1.00 39.97 974 LYS A N 1
ATOM 7990 C CA . LYS A 1 974 ? 42.376 40.338 -44.429 1.00 39.97 974 LYS A CA 1
ATOM 7991 C C . LYS A 1 974 ? 42.919 39.629 -45.683 1.00 39.97 974 LYS A C 1
ATOM 7993 O O . LYS A 1 974 ? 44.064 39.203 -45.716 1.00 39.97 974 LYS A O 1
ATOM 7998 N N . GLY A 1 975 ? 42.073 39.477 -46.703 1.00 42.09 975 GLY A N 1
ATOM 7999 C CA . GLY A 1 975 ? 42.427 38.795 -47.960 1.00 42.09 975 GLY A CA 1
ATOM 8000 C C . GLY A 1 975 ? 41.463 39.012 -49.137 1.00 42.09 975 GLY A C 1
ATOM 8001 O O . GLY A 1 975 ? 41.782 38.668 -50.273 1.00 42.09 975 GLY A O 1
ATOM 8002 N N . ARG A 1 976 ? 40.299 39.641 -48.921 1.00 39.34 976 ARG A N 1
ATOM 8003 C CA . ARG A 1 976 ? 39.210 39.739 -49.919 1.00 39.34 976 ARG A CA 1
ATOM 8004 C C . ARG A 1 976 ? 39.421 40.724 -51.090 1.00 39.34 976 ARG A C 1
ATOM 8006 O O . ARG A 1 976 ? 38.464 41.010 -51.799 1.00 39.34 976 ARG A O 1
ATOM 8013 N N . LYS A 1 977 ? 40.645 41.217 -51.341 1.00 44.72 977 LYS A N 1
ATOM 8014 C CA . LYS A 1 977 ? 40.957 42.076 -52.510 1.00 44.72 977 LYS A CA 1
ATOM 8015 C C . LYS A 1 977 ? 41.622 41.362 -53.699 1.00 44.72 977 LYS A C 1
ATOM 8017 O O . LYS A 1 977 ? 41.557 41.904 -54.795 1.00 44.72 977 LYS A O 1
ATOM 8022 N N . LEU A 1 978 ? 42.200 40.163 -53.540 1.00 50.56 978 LEU A N 1
ATOM 8023 C CA . LEU A 1 978 ? 42.846 39.461 -54.670 1.00 50.56 978 LEU A CA 1
ATOM 8024 C C . LEU A 1 978 ? 41.876 38.627 -55.525 1.00 50.56 978 LEU A C 1
ATOM 8026 O O . LEU A 1 978 ? 42.013 38.599 -56.744 1.00 50.56 978 LEU A O 1
ATOM 8030 N N . ILE A 1 979 ? 40.881 37.968 -54.922 1.00 53.41 979 ILE A N 1
ATOM 8031 C CA . ILE A 1 979 ? 40.017 37.011 -55.643 1.00 53.41 979 ILE A CA 1
ATOM 8032 C C . ILE A 1 979 ? 39.149 37.711 -56.702 1.00 53.41 979 ILE A C 1
ATOM 8034 O O . ILE A 1 979 ? 39.049 37.227 -57.826 1.00 53.41 979 ILE A O 1
ATOM 8038 N N . GLY A 1 980 ? 38.594 38.891 -56.397 1.00 54.94 980 GLY A N 1
ATOM 8039 C CA . GLY A 1 980 ? 37.847 39.686 -57.382 1.00 54.94 980 GLY A CA 1
ATOM 8040 C C . GLY A 1 980 ? 38.708 40.140 -58.569 1.00 54.94 980 GLY A C 1
ATOM 8041 O O . GLY A 1 980 ? 38.231 40.156 -59.699 1.00 54.94 980 GLY A O 1
ATOM 8042 N N . PHE A 1 981 ? 39.992 40.430 -58.333 1.00 59.81 981 PHE A N 1
ATOM 8043 C CA . PHE A 1 981 ? 40.944 40.800 -59.384 1.00 59.81 981 PHE A CA 1
ATOM 8044 C C . PHE A 1 981 ? 41.300 39.603 -60.281 1.00 59.81 981 PHE A C 1
ATOM 8046 O O . PHE A 1 981 ? 41.333 39.743 -61.501 1.00 59.81 981 PHE A O 1
ATOM 8053 N N . TYR A 1 982 ? 41.475 38.409 -59.703 1.00 57.22 982 TYR A N 1
ATOM 8054 C CA . TYR A 1 982 ? 41.678 37.175 -60.472 1.00 57.22 982 TYR A CA 1
ATOM 8055 C C . TYR A 1 982 ? 40.443 36.769 -61.287 1.00 57.22 982 TYR A C 1
ATOM 8057 O O . TYR A 1 982 ? 40.589 36.405 -62.450 1.00 57.22 982 TYR A O 1
ATOM 8065 N N . ILE A 1 983 ? 39.230 36.885 -60.737 1.00 66.44 983 ILE A N 1
ATOM 8066 C CA . ILE A 1 983 ? 37.990 36.609 -61.486 1.00 66.44 983 ILE A CA 1
ATOM 8067 C C . ILE A 1 983 ? 37.820 37.610 -62.640 1.00 66.44 983 ILE A C 1
ATOM 8069 O O . ILE A 1 983 ? 37.471 37.205 -63.747 1.00 66.44 983 ILE A O 1
ATOM 8073 N N . PHE A 1 984 ? 38.137 38.892 -62.424 1.00 67.69 984 PHE A N 1
ATOM 8074 C CA . PHE A 1 984 ? 38.141 39.906 -63.483 1.00 67.69 984 PHE A CA 1
ATOM 8075 C C . PHE A 1 984 ? 39.186 39.604 -64.574 1.00 67.69 984 PHE A C 1
ATOM 8077 O O . PHE A 1 984 ? 38.866 39.666 -65.759 1.00 67.69 984 PHE A O 1
ATOM 8084 N N . LEU A 1 985 ? 40.403 39.193 -64.199 1.00 63.56 985 LEU A N 1
ATOM 8085 C CA . LEU A 1 985 ? 41.436 38.749 -65.144 1.00 63.56 985 LEU A CA 1
ATOM 8086 C C . LEU A 1 985 ? 41.010 37.514 -65.950 1.00 63.56 985 LEU A C 1
ATOM 8088 O O . LEU A 1 985 ? 41.225 37.492 -67.158 1.00 63.56 985 LEU A O 1
ATOM 8092 N N . ILE A 1 986 ? 40.369 36.524 -65.323 1.00 70.62 986 ILE A N 1
ATOM 8093 C CA . ILE A 1 986 ? 39.848 35.323 -66.001 1.00 70.62 986 ILE A CA 1
ATOM 8094 C C . ILE A 1 986 ? 38.713 35.685 -66.975 1.00 70.62 986 ILE A C 1
ATOM 8096 O O . ILE A 1 986 ? 38.649 35.148 -68.081 1.00 70.62 986 ILE A O 1
ATOM 8100 N N . PHE A 1 987 ? 37.847 36.639 -66.616 1.00 69.62 987 PHE A N 1
ATOM 8101 C CA . PHE A 1 987 ? 36.827 37.157 -67.532 1.00 69.62 987 PHE A CA 1
ATOM 8102 C C . PHE A 1 987 ? 37.448 37.884 -68.732 1.00 69.62 987 PHE A C 1
ATOM 8104 O O . PHE A 1 987 ? 37.033 37.665 -69.871 1.00 69.62 987 PHE A O 1
ATOM 8111 N N . MET A 1 988 ? 38.472 38.709 -68.498 1.00 66.44 988 MET A N 1
ATOM 8112 C CA . MET A 1 988 ? 39.152 39.459 -69.556 1.00 66.44 988 MET A CA 1
ATOM 8113 C C . MET A 1 988 ? 39.986 38.556 -70.477 1.00 66.44 988 MET A C 1
ATOM 8115 O O . MET A 1 988 ? 39.995 38.788 -71.686 1.00 66.44 988 MET A O 1
ATOM 8119 N N . THR A 1 989 ? 40.618 37.487 -69.977 1.00 66.31 989 THR A N 1
ATOM 8120 C CA . THR A 1 989 ? 41.291 36.489 -70.835 1.00 66.31 989 THR A CA 1
ATOM 8121 C C . THR A 1 989 ? 40.294 35.643 -71.631 1.00 66.31 989 THR A C 1
ATOM 8123 O O . THR A 1 989 ? 40.522 35.398 -72.816 1.00 66.31 989 THR A O 1
ATOM 8126 N N . CYS A 1 990 ? 39.132 35.287 -71.067 1.00 63.66 990 CYS A N 1
ATOM 8127 C CA . CYS A 1 990 ? 38.047 34.667 -71.839 1.00 63.66 990 CYS A CA 1
ATOM 8128 C C . CYS A 1 990 ? 37.545 35.582 -72.974 1.00 63.66 990 CYS A C 1
ATOM 8130 O O . CYS A 1 990 ? 37.396 35.133 -74.112 1.00 63.66 990 CYS A O 1
ATOM 8132 N N . LEU A 1 991 ? 37.333 36.873 -72.698 1.00 64.69 991 LEU A N 1
ATOM 8133 C CA . LEU A 1 991 ? 36.869 37.853 -73.690 1.00 64.69 991 LEU A CA 1
ATOM 8134 C C . LEU A 1 991 ? 37.910 38.182 -74.772 1.00 64.69 991 LEU A C 1
ATOM 8136 O O . LEU A 1 991 ? 37.531 38.465 -75.905 1.00 64.69 991 LEU A O 1
ATOM 8140 N N . THR A 1 992 ? 39.205 38.125 -74.458 1.00 66.75 992 THR A N 1
ATOM 8141 C CA . THR A 1 992 ? 40.281 38.444 -75.418 1.00 66.75 992 THR A CA 1
ATOM 8142 C C . THR A 1 992 ? 40.800 37.243 -76.205 1.00 66.75 992 THR A C 1
ATOM 8144 O O . THR A 1 992 ? 41.322 37.440 -77.298 1.00 66.75 992 THR A O 1
ATOM 8147 N N . ILE A 1 993 ? 40.637 36.010 -75.708 1.00 65.31 993 ILE A N 1
ATOM 8148 C CA . ILE A 1 993 ? 41.164 34.797 -76.359 1.00 65.31 993 ILE A CA 1
ATOM 8149 C C . ILE A 1 993 ? 40.037 33.914 -76.912 1.00 65.31 993 ILE A C 1
ATOM 8151 O O . ILE A 1 993 ? 40.053 33.562 -78.091 1.00 65.31 993 ILE A O 1
ATOM 8155 N N . LEU A 1 994 ? 39.025 33.570 -76.105 1.00 62.88 994 LEU A N 1
ATOM 8156 C CA . LEU A 1 994 ? 37.982 32.620 -76.521 1.00 62.88 994 LEU A CA 1
ATOM 8157 C C . LEU A 1 994 ? 36.934 33.257 -77.443 1.00 62.88 994 LEU A C 1
ATOM 8159 O O . LEU A 1 994 ? 36.447 32.595 -78.359 1.00 62.88 994 LEU A O 1
ATOM 8163 N N . TYR A 1 995 ? 36.616 34.541 -77.263 1.00 71.06 995 TYR A N 1
ATOM 8164 C CA . TYR A 1 995 ? 35.664 35.249 -78.127 1.00 71.06 995 TYR A CA 1
ATOM 8165 C C . TYR A 1 995 ? 36.139 35.406 -79.591 1.00 71.06 995 TYR A C 1
ATOM 8167 O O . TYR A 1 995 ? 35.374 35.044 -80.491 1.00 71.06 995 TYR A O 1
ATOM 8175 N N . PRO A 1 996 ? 37.380 35.852 -79.898 1.00 67.06 996 PRO A N 1
ATOM 8176 C CA . PRO A 1 996 ? 37.863 35.854 -81.280 1.00 67.06 996 PRO A CA 1
ATOM 8177 C C . PRO A 1 996 ? 38.042 34.439 -81.845 1.00 67.06 996 PRO A C 1
ATOM 8179 O O . PRO A 1 996 ? 37.774 34.240 -83.030 1.00 67.06 996 PRO A O 1
ATOM 8182 N N . LEU A 1 997 ? 38.392 33.437 -81.025 1.00 69.62 997 LEU A N 1
ATOM 8183 C CA . LEU A 1 997 ? 38.436 32.037 -81.468 1.00 69.62 997 LEU A CA 1
ATOM 8184 C C . LEU A 1 997 ? 37.038 31.532 -81.874 1.00 69.62 997 LEU A C 1
ATOM 8186 O O . LEU A 1 997 ? 36.879 30.917 -82.926 1.00 69.62 997 LEU A O 1
ATOM 8190 N N . PHE A 1 998 ? 36.004 31.857 -81.092 1.00 71.88 998 PHE A N 1
ATOM 8191 C CA . PHE A 1 998 ? 34.604 31.554 -81.402 1.00 71.88 998 PHE A CA 1
ATOM 8192 C C . PHE A 1 998 ? 34.126 32.265 -82.678 1.00 71.88 998 PHE A C 1
ATOM 8194 O O . PHE A 1 998 ? 33.481 31.643 -83.525 1.00 71.88 998 PHE A O 1
ATOM 8201 N N . LEU A 1 999 ? 34.483 33.540 -82.871 1.00 69.56 999 LEU A N 1
ATOM 8202 C CA . LEU A 1 999 ? 34.191 34.268 -84.110 1.00 69.56 999 LEU A CA 1
ATOM 8203 C C . LEU A 1 999 ? 34.921 33.667 -85.322 1.00 69.56 999 LEU A C 1
ATOM 8205 O O . LEU A 1 999 ? 34.318 33.554 -86.390 1.00 69.56 999 LEU A O 1
ATOM 8209 N N . PHE A 1 1000 ? 36.168 33.216 -85.162 1.00 71.38 1000 PHE A N 1
ATOM 8210 C CA . PHE A 1 1000 ? 36.937 32.549 -86.216 1.00 71.38 1000 PHE A CA 1
ATOM 8211 C C . PHE A 1 1000 ? 36.354 31.173 -86.571 1.00 71.38 1000 PHE A C 1
ATOM 8213 O O . PHE A 1 1000 ? 36.157 30.874 -87.749 1.00 71.38 1000 PHE A O 1
ATOM 8220 N N . ILE A 1 1001 ? 35.967 30.368 -85.576 1.00 72.44 1001 ILE A N 1
ATOM 8221 C CA . ILE A 1 1001 ? 35.264 29.090 -85.778 1.00 72.44 1001 ILE A CA 1
ATOM 8222 C C . ILE A 1 1001 ? 33.918 29.327 -86.479 1.00 72.44 1001 ILE A C 1
ATOM 8224 O O . ILE A 1 1001 ? 33.619 28.660 -87.469 1.00 72.44 1001 ILE A O 1
ATOM 8228 N N . ARG A 1 1002 ? 33.134 30.327 -86.055 1.00 69.06 1002 ARG A N 1
ATOM 8229 C CA . ARG A 1 1002 ? 31.860 30.716 -86.690 1.00 69.06 1002 ARG A CA 1
ATOM 8230 C C . ARG A 1 1002 ? 32.049 31.227 -88.126 1.00 69.06 1002 ARG A C 1
ATOM 8232 O O . ARG A 1 1002 ? 31.200 30.966 -88.983 1.00 69.06 1002 ARG A O 1
ATOM 8239 N N . TRP A 1 1003 ? 33.155 31.914 -88.418 1.00 71.69 1003 TRP A N 1
ATOM 8240 C CA . TRP A 1 1003 ? 33.530 32.341 -89.770 1.00 71.69 1003 TRP A CA 1
ATOM 8241 C C . TRP A 1 1003 ? 33.924 31.150 -90.653 1.00 71.69 1003 TRP A C 1
ATOM 8243 O O . TRP A 1 1003 ? 33.378 31.000 -91.748 1.00 71.69 1003 TRP A O 1
ATOM 8253 N N . CYS A 1 1004 ? 34.773 30.246 -90.156 1.00 65.75 1004 CYS A N 1
ATOM 8254 C CA . CYS A 1 1004 ? 35.128 28.993 -90.825 1.00 65.75 1004 CYS A CA 1
ATOM 8255 C C . CYS A 1 1004 ? 33.898 28.115 -91.094 1.00 65.75 1004 CYS A C 1
ATOM 8257 O O . CYS A 1 1004 ? 33.741 27.621 -92.210 1.00 65.75 1004 CYS A O 1
ATOM 8259 N N . TYR A 1 1005 ? 32.977 27.996 -90.133 1.00 69.00 1005 TYR A N 1
ATOM 8260 C CA . TYR A 1 1005 ? 31.730 27.247 -90.297 1.00 69.00 1005 TYR A CA 1
ATOM 8261 C C . TYR A 1 1005 ? 30.835 27.872 -91.379 1.00 69.00 1005 TYR A C 1
ATOM 8263 O O . TYR A 1 1005 ? 30.367 27.163 -92.266 1.00 69.00 1005 TYR A O 1
ATOM 8271 N N . ARG A 1 1006 ? 30.679 29.208 -91.409 1.00 65.00 1006 ARG A N 1
ATOM 8272 C CA . ARG A 1 1006 ? 29.992 29.908 -92.517 1.00 65.00 1006 ARG A CA 1
ATOM 8273 C C . ARG A 1 1006 ? 30.674 29.680 -93.873 1.00 65.00 1006 ARG A C 1
ATOM 8275 O O . ARG A 1 1006 ? 29.978 29.493 -94.872 1.00 65.00 1006 ARG A O 1
ATOM 8282 N N . ARG A 1 1007 ? 32.010 29.671 -93.924 1.00 63.16 1007 ARG A N 1
ATOM 8283 C CA . ARG A 1 1007 ? 32.788 29.474 -95.162 1.00 63.16 1007 ARG A CA 1
ATOM 8284 C C . ARG A 1 1007 ? 32.689 28.033 -95.685 1.00 63.16 1007 ARG A C 1
ATOM 8286 O O . ARG A 1 1007 ? 32.588 27.835 -96.894 1.00 63.16 1007 ARG A O 1
ATOM 8293 N N . LEU A 1 1008 ? 32.650 27.043 -94.790 1.00 60.12 1008 LEU A N 1
ATOM 8294 C CA . LEU A 1 1008 ? 32.411 25.632 -95.114 1.00 60.12 1008 LEU A CA 1
ATOM 8295 C C . LEU A 1 1008 ? 30.952 25.374 -95.518 1.00 60.12 1008 LEU A C 1
ATOM 8297 O O . LEU A 1 1008 ? 30.716 24.701 -96.517 1.00 60.12 1008 LEU A O 1
ATOM 8301 N N . TYR A 1 1009 ? 29.982 25.980 -94.829 1.00 62.44 1009 TYR A N 1
ATOM 8302 C CA . TYR A 1 1009 ? 28.551 25.876 -95.142 1.00 62.44 1009 TYR A CA 1
ATOM 8303 C C . TYR A 1 1009 ? 28.224 26.385 -96.558 1.00 62.44 1009 TYR A C 1
ATOM 8305 O O . TYR A 1 1009 ? 27.567 25.694 -97.335 1.00 62.44 1009 TYR A O 1
ATOM 8313 N N . TRP A 1 1010 ? 28.777 27.535 -96.964 1.00 55.59 1010 TRP A N 1
ATOM 8314 C CA . TRP A 1 1010 ? 28.642 28.031 -98.343 1.00 55.59 1010 TRP A CA 1
ATOM 8315 C C . TRP A 1 1010 ? 29.354 27.156 -99.390 1.00 55.59 1010 TRP A C 1
ATOM 8317 O O . TRP A 1 1010 ? 28.912 27.081 -100.539 1.00 55.59 1010 TRP A O 1
ATOM 8327 N N . ARG A 1 1011 ? 30.428 26.453 -99.009 1.00 54.56 1011 ARG A N 1
ATOM 8328 C CA . ARG A 1 1011 ? 31.128 25.492 -99.880 1.00 54.56 1011 ARG A CA 1
ATOM 8329 C C . ARG A 1 1011 ? 30.325 24.192 -100.040 1.00 54.56 1011 ARG A C 1
ATOM 8331 O O . ARG A 1 1011 ? 30.252 23.665 -101.147 1.00 54.56 1011 ARG A O 1
ATOM 8338 N N . TYR A 1 1012 ? 29.649 23.743 -98.980 1.00 53.72 1012 TYR A N 1
ATOM 8339 C CA . TYR A 1 1012 ? 28.705 22.620 -98.991 1.00 53.72 1012 TYR A CA 1
ATOM 8340 C C . TYR A 1 1012 ? 27.457 22.926 -99.840 1.00 53.72 1012 TYR A C 1
ATOM 8342 O O . TYR A 1 1012 ? 27.073 22.116 -100.682 1.00 53.72 1012 TYR A O 1
ATOM 8350 N N . ILE A 1 1013 ? 26.882 24.130 -99.722 1.00 55.78 1013 ILE A N 1
ATOM 8351 C CA . ILE A 1 1013 ? 25.740 24.566 -100.548 1.00 55.78 1013 ILE A CA 1
ATOM 8352 C C . ILE A 1 1013 ? 26.103 24.629 -102.043 1.00 55.78 1013 ILE A C 1
ATOM 8354 O O . ILE A 1 1013 ? 25.340 24.126 -102.868 1.00 55.78 1013 ILE A O 1
ATOM 8358 N N . ARG A 1 1014 ? 27.289 25.142 -102.417 1.00 52.25 1014 ARG A N 1
ATOM 8359 C CA . ARG A 1 1014 ? 27.754 25.112 -103.823 1.00 52.25 1014 ARG A CA 1
ATOM 8360 C C . ARG A 1 1014 ? 27.956 23.695 -104.375 1.00 52.25 1014 ARG A C 1
ATOM 8362 O O . ARG A 1 1014 ? 27.761 23.486 -105.569 1.00 52.25 1014 ARG A O 1
ATOM 8369 N N . LEU A 1 1015 ? 28.326 22.726 -103.535 1.00 53.38 1015 LEU A N 1
ATOM 8370 C CA . LEU A 1 1015 ? 28.449 21.317 -103.936 1.00 53.38 1015 LEU A CA 1
ATOM 8371 C C . LEU A 1 1015 ? 27.081 20.623 -104.054 1.00 53.38 1015 LEU A C 1
ATOM 8373 O O . LEU A 1 1015 ? 26.888 19.820 -104.964 1.00 53.38 1015 LEU A O 1
ATOM 8377 N N . ARG A 1 1016 ? 26.108 20.974 -103.202 1.00 43.62 1016 ARG A N 1
ATOM 8378 C CA . ARG A 1 1016 ? 24.737 20.435 -103.265 1.00 43.62 1016 ARG A CA 1
ATOM 8379 C C . ARG A 1 1016 ? 23.955 20.972 -104.473 1.00 43.62 1016 ARG A C 1
ATOM 8381 O O . ARG A 1 1016 ? 23.271 20.199 -105.139 1.00 43.62 1016 ARG A O 1
ATOM 8388 N N . LEU A 1 1017 ? 24.149 22.244 -104.839 1.00 49.81 1017 LEU A N 1
ATOM 8389 C CA . LEU A 1 1017 ? 23.567 22.849 -106.050 1.00 49.81 1017 LEU A CA 1
ATOM 8390 C C . LEU A 1 1017 ? 24.096 22.252 -107.369 1.00 49.81 1017 LEU A C 1
ATOM 8392 O O . LEU A 1 1017 ? 23.390 22.297 -108.369 1.00 49.81 1017 LEU A O 1
ATOM 8396 N N . ARG A 1 1018 ? 25.286 21.630 -107.385 1.00 47.09 1018 ARG A N 1
ATOM 8397 C CA . ARG A 1 1018 ? 25.796 20.904 -108.567 1.00 47.09 1018 ARG A CA 1
ATOM 8398 C C . ARG A 1 1018 ? 25.281 19.467 -108.713 1.00 47.09 1018 ARG A C 1
ATOM 8400 O O . ARG A 1 1018 ? 25.478 18.889 -109.774 1.00 47.09 1018 ARG A O 1
ATOM 8407 N N . ARG A 1 1019 ? 24.616 18.891 -107.700 1.00 44.84 1019 ARG A N 1
ATOM 8408 C CA . ARG A 1 1019 ? 23.969 17.564 -107.803 1.00 44.84 1019 ARG A CA 1
ATOM 8409 C C . ARG A 1 1019 ? 22.473 17.622 -108.126 1.00 44.84 1019 ARG A C 1
ATOM 8411 O O . ARG A 1 1019 ? 21.933 16.623 -108.578 1.00 44.84 1019 ARG A O 1
ATOM 8418 N N . HIS A 1 1020 ? 21.814 18.772 -107.962 1.00 43.97 1020 HIS A N 1
ATOM 8419 C CA . HIS A 1 1020 ? 20.388 18.917 -108.299 1.00 43.97 1020 HIS A CA 1
ATOM 8420 C C . HIS A 1 1020 ? 20.096 19.163 -109.790 1.00 43.97 1020 HIS A C 1
ATOM 8422 O O . HIS A 1 1020 ? 18.945 19.065 -110.196 1.00 43.97 1020 HIS A O 1
ATOM 8428 N N . ALA A 1 1021 ? 21.117 19.427 -110.612 1.00 46.06 1021 ALA A N 1
ATOM 8429 C CA . ALA A 1 1021 ? 20.976 19.674 -112.052 1.00 46.06 1021 ALA A CA 1
ATOM 8430 C C . ALA A 1 1021 ? 20.994 18.398 -112.928 1.00 46.06 1021 ALA A C 1
ATOM 8432 O O . ALA A 1 1021 ? 21.100 18.508 -114.142 1.00 46.06 1021 ALA A O 1
ATOM 8433 N N . TYR A 1 1022 ? 20.938 17.203 -112.326 1.00 43.84 1022 TYR A N 1
ATOM 8434 C CA . TYR A 1 1022 ? 21.004 15.910 -113.036 1.00 43.84 1022 TYR A CA 1
ATOM 8435 C C . TYR A 1 1022 ? 19.975 14.876 -112.530 1.00 43.84 1022 TYR A C 1
ATOM 8437 O O . TYR A 1 1022 ? 20.112 13.684 -112.776 1.00 43.84 1022 TYR A O 1
ATOM 8445 N N . GLY A 1 1023 ? 18.960 15.329 -111.784 1.00 45.16 1023 GLY A N 1
ATOM 8446 C CA . GLY A 1 1023 ? 17.911 14.477 -111.202 1.00 45.16 1023 GLY A CA 1
ATOM 8447 C C . GLY A 1 1023 ? 16.481 14.930 -111.511 1.00 45.16 1023 GLY A C 1
ATOM 8448 O O . GLY A 1 1023 ? 15.556 14.464 -110.859 1.00 45.16 1023 GLY A O 1
ATOM 8449 N N . ILE A 1 1024 ? 16.295 15.857 -112.459 1.00 44.75 1024 ILE A N 1
ATOM 8450 C CA . ILE A 1 1024 ? 14.988 16.434 -112.829 1.00 44.75 1024 ILE A CA 1
ATOM 8451 C C . ILE A 1 1024 ? 14.684 16.119 -114.305 1.00 44.75 1024 ILE A C 1
ATOM 8453 O O . ILE A 1 1024 ? 14.392 17.002 -115.101 1.00 44.75 1024 ILE A O 1
ATOM 8457 N N . GLU A 1 1025 ? 14.786 14.839 -114.669 1.00 41.69 1025 GLU A N 1
ATOM 8458 C CA . GLU A 1 1025 ? 14.308 14.327 -115.968 1.00 41.69 1025 GLU A CA 1
ATOM 8459 C C . GLU A 1 1025 ? 13.682 12.916 -115.869 1.00 41.69 1025 GLU A C 1
ATOM 8461 O O . GLU A 1 1025 ? 13.264 12.353 -116.872 1.00 41.69 1025 GLU A O 1
ATOM 8466 N N . LEU A 1 1026 ? 13.560 12.339 -114.659 1.00 42.12 1026 LEU A N 1
ATOM 8467 C CA . LEU A 1 1026 ? 13.122 10.943 -114.463 1.00 42.12 1026 LEU A CA 1
ATOM 8468 C C . LEU A 1 1026 ? 11.976 10.754 -113.445 1.00 42.12 1026 LEU A C 1
ATOM 8470 O O . LEU A 1 1026 ? 11.747 9.647 -112.972 1.00 42.12 1026 LEU A O 1
ATOM 8474 N N . SER A 1 1027 ? 11.260 11.821 -113.080 1.00 35.44 1027 SER A N 1
ATOM 8475 C CA . SER A 1 1027 ? 10.165 11.771 -112.089 1.00 35.44 1027 SER A CA 1
ATOM 8476 C C . SER A 1 1027 ? 8.940 12.617 -112.464 1.00 35.44 1027 SER A C 1
ATOM 8478 O O . SER A 1 1027 ? 8.176 13.028 -111.597 1.00 35.44 1027 SER A O 1
ATOM 8480 N N . ARG A 1 1028 ? 8.742 12.892 -113.762 1.00 34.75 1028 ARG A N 1
ATOM 8481 C CA . ARG A 1 1028 ? 7.593 13.658 -114.290 1.00 34.75 1028 ARG A CA 1
ATOM 8482 C C . ARG A 1 1028 ? 6.693 12.836 -115.230 1.00 34.75 1028 ARG A C 1
ATOM 8484 O O . ARG A 1 1028 ? 6.067 13.401 -116.117 1.00 34.75 1028 ARG A O 1
ATOM 8491 N N . LEU A 1 1029 ? 6.684 11.509 -115.071 1.00 39.59 1029 LEU A N 1
ATOM 8492 C CA . LEU A 1 1029 ? 5.929 10.568 -115.918 1.00 39.59 1029 LEU A CA 1
ATOM 8493 C C . LEU A 1 1029 ? 5.234 9.431 -115.145 1.00 39.59 1029 LEU A C 1
ATOM 8495 O O . LEU A 1 1029 ? 4.787 8.470 -115.762 1.00 39.59 1029 LEU A O 1
ATOM 8499 N N . LEU A 1 1030 ? 5.136 9.519 -113.816 1.00 36.38 1030 LEU A N 1
ATOM 8500 C CA . LEU A 1 1030 ? 4.368 8.569 -113.010 1.00 36.38 1030 LEU A CA 1
ATOM 8501 C C . LEU A 1 1030 ? 3.506 9.336 -112.002 1.00 36.38 1030 LEU A C 1
ATOM 8503 O O . LEU A 1 1030 ? 4.053 10.065 -111.178 1.00 36.38 1030 LEU A O 1
ATOM 8507 N N . GLU A 1 1031 ? 2.189 9.130 -112.122 1.00 33.69 1031 GLU A N 1
ATOM 8508 C CA . GLU A 1 1031 ? 1.124 9.411 -111.144 1.00 33.69 1031 GLU A CA 1
ATOM 8509 C C . GLU A 1 1031 ? 0.918 10.918 -110.809 1.00 33.69 1031 GLU A C 1
ATOM 8511 O O . GLU A 1 1031 ? 1.637 11.489 -109.998 1.00 33.69 1031 GLU A O 1
ATOM 8516 N N . GLU A 1 1032 ? -0.053 11.690 -111.327 1.00 32.94 1032 GLU A N 1
ATOM 8517 C CA . GLU A 1 1032 ? -1.321 11.405 -112.039 1.00 32.94 1032 GLU A CA 1
ATOM 8518 C C . GLU A 1 1032 ? -2.036 10.115 -111.626 1.00 32.94 1032 GLU A C 1
ATOM 8520 O O . GLU A 1 1032 ? -2.103 9.159 -112.384 1.00 32.94 1032 GLU A O 1
ATOM 8525 N N . GLU A 1 1033 ? -2.518 10.078 -110.383 1.00 32.53 1033 GLU A N 1
ATOM 8526 C CA . GLU A 1 1033 ? -3.961 10.023 -110.074 1.00 32.53 1033 GLU A CA 1
ATOM 8527 C C . GLU A 1 1033 ? -4.168 9.731 -108.581 1.00 32.53 1033 GLU A C 1
ATOM 8529 O O . GLU A 1 1033 ? -3.828 8.663 -108.085 1.00 32.53 1033 GLU A O 1
ATOM 8534 N N . ASN A 1 1034 ? -4.760 10.686 -107.859 1.00 27.89 1034 ASN A N 1
ATOM 8535 C CA . ASN A 1 1034 ? -5.546 10.420 -106.654 1.00 27.89 1034 ASN A CA 1
ATOM 8536 C C . ASN A 1 1034 ? -6.362 11.668 -106.302 1.00 27.89 1034 ASN A C 1
ATOM 8538 O O . ASN A 1 1034 ? -5.861 12.590 -105.666 1.00 27.89 1034 ASN A O 1
ATOM 8542 N N . GLU A 1 1035 ? -7.602 11.709 -106.790 1.00 30.66 1035 GLU A N 1
ATOM 8543 C CA . GLU A 1 1035 ? -8.824 11.785 -105.970 1.00 30.66 1035 GLU A CA 1
ATOM 8544 C C . GLU A 1 1035 ? -9.996 12.308 -106.807 1.00 30.66 1035 GLU A C 1
ATOM 8546 O O . GLU A 1 1035 ? -10.001 13.446 -107.277 1.00 30.66 1035 GLU A O 1
ATOM 8551 N N . LEU A 1 1036 ? -11.046 11.491 -106.926 1.00 29.56 1036 LEU A N 1
ATOM 8552 C CA . LEU A 1 1036 ? -12.355 11.946 -107.386 1.00 29.56 1036 LEU A CA 1
ATOM 8553 C C . LEU A 1 1036 ? -13.461 11.372 -106.492 1.00 29.56 1036 LEU A C 1
ATOM 8555 O O . LEU A 1 1036 ? -14.227 10.518 -106.910 1.00 29.56 1036 LEU A O 1
ATOM 8559 N N . TYR A 1 1037 ? -13.497 11.907 -105.263 1.00 29.27 1037 TYR A N 1
ATOM 8560 C CA . TYR A 1 1037 ? -14.686 12.487 -104.610 1.00 29.27 1037 TYR A CA 1
ATOM 8561 C C . TYR A 1 1037 ? -15.962 11.606 -104.400 1.00 29.27 1037 TYR A C 1
ATOM 8563 O O . TYR A 1 1037 ? -15.988 10.441 -104.780 1.00 29.27 1037 TYR A O 1
ATOM 8571 N N . PRO A 1 1038 ? -16.974 12.039 -103.606 1.00 46.88 1038 PRO A N 1
ATOM 8572 C CA . PRO A 1 1038 ? -17.476 11.186 -102.522 1.00 46.88 1038 PRO A CA 1
ATOM 8573 C C . PRO A 1 1038 ? -18.995 10.927 -102.600 1.00 46.88 1038 PRO A C 1
ATOM 8575 O O . PRO A 1 1038 ? -19.671 11.417 -103.504 1.00 46.88 1038 PRO A O 1
ATOM 8578 N N . SER A 1 1039 ? -19.570 10.271 -101.581 1.00 26.86 1039 SER A N 1
ATOM 8579 C CA . SER A 1 1039 ? -20.624 10.846 -100.704 1.00 26.86 1039 SER A CA 1
ATOM 8580 C C . SER A 1 1039 ? -21.556 9.805 -100.048 1.00 26.86 1039 SER A C 1
ATOM 8582 O O . SER A 1 1039 ? -21.747 8.712 -100.565 1.00 26.86 1039 SER A O 1
ATOM 8584 N N . PHE A 1 1040 ? -22.179 10.246 -98.944 1.00 29.55 1040 PHE A N 1
ATOM 8585 C CA . PHE A 1 1040 ? -23.373 9.721 -98.255 1.00 29.55 1040 PHE A CA 1
ATOM 8586 C C . PHE A 1 1040 ? -23.346 8.407 -97.443 1.00 29.55 1040 PHE A C 1
ATOM 8588 O O . PHE A 1 1040 ? -22.877 7.369 -97.891 1.00 29.55 1040 PHE A O 1
ATOM 8595 N N . THR A 1 1041 ? -24.022 8.533 -96.282 1.00 37.22 1041 THR A N 1
ATOM 8596 C CA . THR A 1 1041 ? -24.524 7.534 -95.304 1.00 37.22 1041 THR A CA 1
ATOM 8597 C C . THR A 1 1041 ? -23.520 6.646 -94.581 1.00 37.22 1041 THR A C 1
ATOM 8599 O O . THR A 1 1041 ? -22.914 5.775 -95.232 1.00 37.22 1041 THR A O 1
#

Secondary structure (DSSP, 8-state):
--GGGSPEEEEEEEE---SEEEEEE-SSSTT-EEEEEE--STTPPPEEEEEETTTTEEEE-----SS------EEEEETTEEEEEETTTTEEEEE-TT--EEEEEEPPTTEEEEE-SS-TT-EEEEES---SS--EEEEESSTTSS-EEEE--EEEEEEPTTSSEEEEEETTS-EEEEETTT--EEEEESSEEEEEEETTEEEEEEE-SSTT-EEEEEEETTTTEEEE-B--TT--EEEEEEEEEETTEEEEEEEETT-EEEEEEE-SSTTBEEEEEEEEPPSS---S-SEEE-SSSTT-EEEEEE-TTS-EEEEEESSTTSS-EE-EE--TT-PPPSS--EE-GGG--TTSS-TT-TT-EEEEEEETTEEEEEEESSTTSEEEEPSS--EEEEEETTTTEEEEEETTTTEEEEESSSSSS-EEEE---SSEEEEEEEEPSS-TTEEEEEEEETTTTEEEEEEEE-TTT--SBPPGGGEEEEEPPBTTBS-BTTEEEEEEEE-TTS--B--S----EEEE-S-----EEEPTTEEEETTEEEE-TT------PPPPPTT----S-STTEEEPTT------SS-THHHHTTS-SS-S--B--EEEEEETTEEEEEEPPTT----SS---EE----TTS--PSPEEEETTTTEEEEEETTEEEEEESSS--EEEEEE-SSPEEEEEEETTTTEEEEEETTSEEEEEETTT-BEEEEEESEEEEEEEGGGTEEEEEETTSEEEEEETTSPPEEEE-SS-EEEEEEETTTTEEEEEETTS-EEEEE-SSSTTS-EEEEEETTEEEEEEETTEEEEEETTEEEEEETTTTPPPEEEE-S---SEEEEE--BS---HHHHHHHT-SSEEEEEETTEEEEE--TT-EEETTEEEPPTT-HHHHHHHHHHHHHHBSSEE-TTS-EE-TT-TTSSS-SSSSSGGGSS-SSPPPTTEEEETTEEEETTS--------------TTTTHHHHHHHHHHHHIIIIIHHHHHHHHHHHHHHHHHHHHHHHTTGGGSSSSSSSS-----------

pLDDT: mean 73.87, std 16.91, range [25.2, 97.0]

Organism: Thelohanellus kitauei (NCBI:txid669202)

Radius of gyration: 42.69 Å; chains: 1; bounding box: 95×74×166 Å